Protein AF-A0A933LX10-F1 (afdb_monomer_lite)

Sequence (838 aa):
MVTLFALVAGFALVEWAGWDRATGPEPGEGEGREVSGTPAIDAEAIDREMRLARLDLDGHRPELAAARLRELLERLGAGDRSPEVRMLLDRAETFALPFVRFREIVTERASAGTPLTVTWEGSASELSGWTESGLVFHSPGGASPADDRAVRWGEVSGRAMLGLLLAAQVERTCPLETAAFALASGEVDPGKEILALYLRENPGRGAEVNELYERFASRAPPPGGWVLVGDRLGSGEELAAREAERARESAEALEKERRDLEALRAALAAKDVMAAAREAARQELDARLAGVGAYLLTQDYNRAILALERHMALLEVLRLDDLAARVRDALFEARGEAALFDRLLSAVNDGRLVRRPVWRTASGSFEVELSGATREGVLAAFPEGEVRIEWKRIDPSGYHEFCSALALTVGERYFLGGYCLDRGLEGLARREWVQVLRSGPTELRERVNRRLARHLGIDLPLGGFVVHESRIVTFEEKAHLDKGLVFFKGEWVTPAERDRTRAGLVQYRGRWMGKRERDALAALEAQESYRAREEGFAKERGRWVYRFQKEIGGELYLSVHGRFHEAREARELRSQWENAWKLRTEHYDLVTNCSEKFATEWADFMEEAWKAYASYFDVEAKRRFELYAFRTFEDYRKYCMETGNEAQLQAAGFADSAQRRGVGWSASAQDKILLETMIHEAAHLYHFDVLGSLDLPSWYYEGTAELFQGFRWDRAKGVLELDYLPASNLAHLKSRIFAGSPVQIEDLIRGDAHQAIAQGPSTAMDFYAGSWGLMYFLEHVEEPRIRPLAAELLRKLQSGGFPGARGGTAGRDPITKTFGPDLKGFQEMWEAFLKGLG

pLDDT: mean 84.85, std 15.52, range [22.52, 98.56]

Secondary structure (DSSP, 8-state):
-------------------------PPPP--------PPPPPHHHHHHHHHHHHHHHHTT-HHHHHHHHHHHHHHH-TT---HHHHHHHHHHHHHHHHHHHHHHHHHHHHHTT--EEEEETTEEEEEEEEETTEEEEE-TT-SSGGG-EEEEGGG--HHHHHHHHHHTTHHHHSHHHHHHHHHHTT-HHHHHHHHHHHHHHSTT-HHHHHHHHHHHHSSPPPTT-EEEETTEEEEHHHHHHHHHHHHHHHHHHHHHHHHHHHHHHHHHHHHHHHHHHHHHHHHHHHHHHHHHHHHHHTT-HHHHHHHHHHHHHHHHHHT-HHHHHHHHHHHHHHHHHHHHHHHHHHHHHTT--SS--EEEETTEEEE-EEEEE-SSEEEEEETTEEEEEEGGGS-HHHHHHHHHTS---HHHHHHHHHHHHHTT-HHHHHHHHHHHHHHS-HHHHHHHHHHHHHHHTS---TT-EEEETTEEEEHHHHHHHHTT-EEETTEEE-HHHHHHHHTTEEEETTEEEEHHHHHHHHHHHHHHHHHHHHTTEEEETTEEEE--EEEETTEEEEEETTEEEEHHHHHHHHHSGGG-EEEE-SSEEEEESS-HHHHHHHHHHHHHHHHHHHHHHTS--SSPEEEEEESSHHHHHHHHHHHT-GGGGGSSEEEETTTTEEEEE-SSS-HHHHHHHHHHHHHHHHHHHHH-S----HHHHHHHHHHHHS-EEETTTTEEE-----HHHHHHHHHHHHTT-PPPHHHHHH--HHHHHHH-HHHHHHHHHHHHHHHHHHHH---TTTHHHHHHHHHHHHTT-STT-TT--TT--HHHHHH-S-HHHHHHHHHHHHHH--

Foldseek 3Di:
DPPDDDDDDDDDDDDDDYDDDDDDDDDDDDDDDDDDDDDDDDPVVVVVLLVVLVVCVLQLNLVVSLVSLVVSDVSNDPPDCPVSSVLSNVVSVLSVPLVVVLQVLQVVCLVVVHFQFFQDPNDTWTFNHADPFATWTDDDPDPDSVRIDGDGSSNQQLVRVLRSSVSSVSLVVCLLSSLLSCLQSVNNQVSFLSLLVVCVVPPPCQVSSQVSCCSRNVDHAPVVGWDHQPSTTDDPVSNVVVVVVVVVVVVVVVVVVVVVVVVVVVVVVVVVVLVVVVVVLVVVVVVLLVVLLVCVLLLVLVVSLVSLVVVLVVCVVSVVVVVNVVSVLSNVLSVLLNVLVVVLQVCLCVVNQQDQQWADDPVGIDRWRFNHDDSQFTWTQDPVGIDTDGPSRGDLVSVLRSSVSDPDDLSSLLSNLVSCVSNVNNVSSLQSVLSCQPDNDPVSVVSVQVVVCVSVVHDRADVGWHDDPSGTDGPVVVVLVVVCWDQDPNDTHHPVVNVLVVVQWDDDPNDTDHPVVNVVVVVVVVVVQVVVVVVQWHQDPNDTDGDQWDQDPNFIWGDFPNDTDGPVVLLVQLLDQVRWDWDDDPAETETESDDPVLRVLLRLLVVQLQVVLCVVLVHHQPHHAYEYEYADLVNLCVVCVVVVNNLCSLDQWAADLVRSYTYGYDPDNDSLVSSLSRSLNNSLSRLCRQQNPFQFFQLQSLLSSVLSSQWDAPSVVSHIDSPHDPCLLLVLQVVCVVVVRHLQVLCQLQDHLSVQSVVHDNSNSNNNSVSNLVLVCLCPPPPPVRPVLSVVLVVCSSNSVQGPSHDRPPPRRSCCVRVNPPSVVVVVSSSVVSVPDD

Radius of gyration: 46.44 Å; chains: 1; bounding box: 100×70×150 Å

Structure (mmCIF, N/CA/C/O backbone):
data_AF-A0A933LX10-F1
#
_entry.id   AF-A0A933LX10-F1
#
loop_
_atom_site.group_PDB
_atom_site.id
_atom_site.type_symbol
_atom_site.label_atom_id
_atom_site.label_alt_id
_atom_site.label_comp_id
_atom_site.label_asym_id
_atom_site.label_entity_id
_atom_site.label_seq_id
_atom_site.pdbx_PDB_ins_code
_atom_site.Cartn_x
_atom_site.Cartn_y
_atom_site.Cartn_z
_atom_site.occupancy
_atom_site.B_iso_or_equiv
_atom_site.auth_seq_id
_atom_site.auth_comp_id
_atom_site.auth_asym_id
_atom_site.auth_atom_id
_atom_site.pdbx_PDB_model_num
ATOM 1 N N . MET A 1 1 ? 27.694 18.656 23.758 1.00 35.75 1 MET A N 1
ATOM 2 C CA . MET A 1 1 ? 28.314 17.540 23.010 1.00 35.75 1 MET A CA 1
ATOM 3 C C . MET A 1 1 ? 28.630 17.999 21.587 1.00 35.75 1 MET A C 1
ATOM 5 O O . MET A 1 1 ? 27.965 17.593 20.650 1.00 35.75 1 MET A O 1
ATOM 9 N N . VAL A 1 2 ? 29.597 18.914 21.445 1.00 30.41 2 VAL A N 1
ATOM 10 C CA . VAL A 1 2 ? 30.013 19.538 20.166 1.00 30.41 2 VAL A CA 1
ATOM 11 C C . VAL A 1 2 ? 31.552 19.631 20.135 1.00 30.41 2 VAL A C 1
ATOM 13 O O . VAL A 1 2 ? 32.148 20.624 19.747 1.00 30.41 2 VAL A O 1
ATOM 16 N N . THR A 1 3 ? 32.251 18.605 20.629 1.00 31.98 3 THR A N 1
ATOM 17 C CA . THR A 1 3 ? 33.728 18.611 20.656 1.00 31.98 3 THR A CA 1
ATOM 18 C C . THR A 1 3 ? 34.281 17.188 20.641 1.00 31.98 3 THR A C 1
ATOM 20 O O . THR A 1 3 ? 34.909 16.763 21.602 1.00 31.98 3 THR A O 1
ATOM 23 N N . LEU A 1 4 ? 33.986 16.407 19.591 1.00 30.44 4 LEU A N 1
ATOM 24 C CA . LEU A 1 4 ? 34.610 15.085 19.423 1.00 30.44 4 LEU A CA 1
ATOM 25 C C . LEU A 1 4 ? 34.588 14.524 17.985 1.00 30.44 4 LEU A C 1
ATOM 27 O O . LEU A 1 4 ? 34.394 13.329 17.818 1.00 30.44 4 LEU A O 1
ATOM 31 N N . PHE A 1 5 ? 34.762 15.340 16.940 1.00 29.92 5 PHE A N 1
ATOM 32 C CA . PHE A 1 5 ? 34.831 14.815 15.562 1.00 29.92 5 PHE A CA 1
ATOM 33 C C . PHE A 1 5 ? 35.763 15.637 14.660 1.00 29.92 5 PHE A C 1
ATOM 35 O O . PHE A 1 5 ? 35.365 16.201 13.649 1.00 29.92 5 PHE A O 1
ATOM 42 N N . ALA A 1 6 ? 37.034 15.720 15.053 1.00 29.20 6 ALA A N 1
ATOM 43 C CA . ALA A 1 6 ? 38.097 16.248 14.205 1.00 29.20 6 ALA A CA 1
ATOM 44 C C . ALA A 1 6 ? 39.379 15.447 14.444 1.00 29.20 6 ALA A C 1
ATOM 46 O O . ALA A 1 6 ? 40.209 15.859 15.245 1.00 29.20 6 ALA A O 1
ATOM 47 N N . LEU A 1 7 ? 39.487 14.274 13.811 1.00 27.22 7 LEU A N 1
ATOM 48 C CA . LEU A 1 7 ? 40.732 13.548 13.521 1.00 27.22 7 LEU A CA 1
ATOM 49 C C . LEU A 1 7 ? 40.371 12.204 12.876 1.00 27.22 7 LEU A C 1
ATOM 51 O O . LEU A 1 7 ? 39.704 11.402 13.518 1.00 27.22 7 LEU A O 1
ATOM 55 N N . VAL A 1 8 ? 40.810 12.000 11.629 1.00 25.83 8 VAL A N 1
ATOM 56 C CA . VAL A 1 8 ? 41.222 10.737 10.969 1.00 25.83 8 VAL A CA 1
ATOM 57 C C . VAL A 1 8 ? 40.931 10.842 9.466 1.00 25.83 8 VAL A C 1
ATOM 59 O O . VAL A 1 8 ? 39.784 10.749 9.046 1.00 25.83 8 VAL A O 1
ATOM 62 N N . ALA A 1 9 ? 41.991 11.056 8.678 1.00 25.73 9 ALA A N 1
ATOM 63 C CA . ALA A 1 9 ? 42.394 10.219 7.535 1.00 25.73 9 ALA A CA 1
ATOM 64 C C . ALA A 1 9 ? 43.166 11.043 6.489 1.00 25.73 9 ALA A C 1
ATOM 66 O O . ALA A 1 9 ? 42.599 11.855 5.762 1.00 25.73 9 ALA A O 1
ATOM 67 N N . GLY A 1 10 ? 44.473 10.791 6.406 1.00 22.52 10 GLY A N 1
ATOM 68 C CA . GLY A 1 10 ? 45.328 11.178 5.292 1.00 22.52 10 GLY A CA 1
ATOM 69 C C . GLY A 1 10 ? 46.052 9.953 4.724 1.00 22.52 10 GLY A C 1
ATOM 70 O O . GLY A 1 10 ? 46.423 9.066 5.485 1.00 22.52 10 GLY A O 1
ATOM 71 N N . PHE A 1 11 ? 46.261 10.001 3.403 1.00 25.50 11 PHE A N 1
ATOM 72 C CA . PHE A 1 11 ? 47.288 9.351 2.567 1.00 25.50 11 PHE A CA 1
ATOM 73 C C . PHE A 1 11 ? 47.396 7.816 2.458 1.00 25.50 11 PHE A C 1
ATOM 75 O O . PHE A 1 11 ? 47.730 7.137 3.420 1.00 25.50 11 PHE A O 1
ATOM 82 N N . ALA A 1 12 ? 47.342 7.322 1.208 1.00 24.66 12 ALA A N 1
ATOM 83 C CA . ALA A 1 12 ? 48.440 6.573 0.571 1.00 24.66 12 ALA A CA 1
ATOM 84 C C . ALA A 1 12 ? 48.235 6.456 -0.958 1.00 24.66 12 ALA A C 1
ATOM 86 O O . ALA A 1 12 ? 47.137 6.174 -1.429 1.00 24.66 12 ALA A O 1
ATOM 87 N N . LEU A 1 13 ? 49.320 6.668 -1.706 1.00 25.03 13 LEU A N 1
ATOM 88 C CA . LEU A 1 13 ? 49.484 6.574 -3.161 1.00 25.03 13 LEU A CA 1
ATOM 89 C C . LEU A 1 13 ? 50.769 5.750 -3.361 1.00 25.03 13 LEU A C 1
ATOM 91 O O . LEU A 1 13 ? 51.763 6.066 -2.705 1.00 25.03 13 LEU A O 1
ATOM 95 N N . VAL A 1 14 ? 50.763 4.705 -4.197 1.00 24.56 14 VAL A N 1
ATOM 96 C CA . VAL A 1 14 ? 51.971 3.951 -4.594 1.00 24.56 14 VAL A CA 1
ATOM 97 C C . VAL A 1 14 ? 51.886 3.557 -6.074 1.00 24.56 14 VAL A C 1
ATOM 99 O O . VAL A 1 14 ? 50.869 3.039 -6.530 1.00 24.56 14 VAL A O 1
ATOM 102 N N . GLU A 1 15 ? 52.984 3.841 -6.778 1.00 25.14 15 GLU A N 1
ATOM 103 C CA . GLU A 1 15 ? 53.338 3.535 -8.171 1.00 25.14 15 GLU A CA 1
ATOM 104 C C . GLU A 1 15 ? 53.761 2.072 -8.398 1.00 25.14 15 GLU A C 1
ATOM 106 O O . GLU A 1 15 ? 54.337 1.473 -7.493 1.00 25.14 15 GLU A O 1
ATOM 111 N N . TRP A 1 16 ? 53.616 1.573 -9.640 1.00 24.34 16 TRP A N 1
ATOM 112 C CA . TRP A 1 16 ? 54.585 0.735 -10.398 1.00 24.34 16 TRP A CA 1
ATOM 113 C C . TRP A 1 16 ? 53.960 0.279 -11.741 1.00 24.34 16 TRP A C 1
ATOM 115 O O . TRP A 1 16 ? 52.746 0.131 -11.793 1.00 24.34 16 TRP A O 1
ATOM 125 N N . ALA A 1 17 ? 54.638 -0.140 -12.819 1.00 25.27 17 ALA A N 1
ATOM 126 C CA . ALA A 1 17 ? 55.843 0.240 -13.570 1.00 25.27 17 ALA A CA 1
ATOM 127 C C . ALA A 1 17 ? 55.889 -0.650 -14.850 1.00 25.27 17 ALA A C 1
ATOM 129 O O . ALA A 1 17 ? 55.494 -1.808 -14.781 1.00 25.27 17 ALA A O 1
ATOM 130 N N . GLY A 1 18 ? 56.445 -0.142 -15.965 1.00 24.86 18 GLY A N 1
ATOM 131 C CA . GLY A 1 18 ? 57.375 -0.897 -16.840 1.00 24.86 18 GLY A CA 1
ATOM 132 C C . GLY A 1 18 ? 56.911 -1.650 -18.114 1.00 24.86 18 GLY A C 1
ATOM 133 O O . GLY A 1 18 ? 56.285 -2.692 -18.003 1.00 24.86 18 GLY A O 1
ATOM 134 N N . TRP A 1 19 ? 57.445 -1.185 -19.270 1.00 25.62 19 TRP A N 1
ATOM 135 C CA . TRP A 1 19 ? 58.066 -1.930 -20.416 1.00 25.62 19 TRP A CA 1
ATOM 136 C C . TRP A 1 19 ? 57.184 -2.837 -21.329 1.00 25.62 19 TRP A C 1
ATOM 138 O O . TRP A 1 19 ? 56.200 -3.388 -20.871 1.00 25.62 19 TRP A O 1
ATOM 148 N N . ASP A 1 20 ? 57.419 -3.073 -22.637 1.00 28.33 20 ASP A N 1
ATOM 149 C CA . ASP A 1 20 ? 58.556 -2.856 -23.559 1.00 28.33 20 ASP A CA 1
ATOM 150 C C . ASP A 1 20 ? 58.113 -2.887 -25.057 1.00 28.33 20 ASP A C 1
ATOM 152 O O . ASP A 1 20 ? 57.030 -3.381 -25.379 1.00 28.33 20 ASP A O 1
ATOM 156 N N . ARG A 1 21 ? 58.968 -2.408 -25.981 1.00 32.25 21 ARG A N 1
ATOM 157 C CA . ARG A 1 21 ? 58.816 -2.463 -27.462 1.00 32.25 21 ARG A CA 1
ATOM 158 C C . ARG A 1 21 ? 59.744 -3.525 -28.084 1.00 32.25 21 ARG A C 1
ATOM 160 O O . ARG A 1 21 ? 60.908 -3.590 -27.714 1.00 32.25 21 ARG A O 1
ATOM 167 N N . ALA A 1 22 ? 59.296 -4.220 -29.138 1.00 30.05 22 ALA A N 1
ATOM 168 C CA . ALA A 1 22 ? 60.150 -4.979 -30.075 1.00 30.05 22 ALA A CA 1
ATOM 169 C C . ALA A 1 22 ? 59.504 -5.005 -31.485 1.00 30.05 22 ALA A C 1
ATOM 171 O O . ALA A 1 22 ? 58.351 -5.401 -31.619 1.00 30.05 22 ALA A O 1
ATOM 172 N N . THR A 1 23 ? 60.061 -4.282 -32.469 1.00 32.12 23 THR A N 1
ATOM 173 C CA . THR A 1 23 ? 60.855 -4.750 -33.640 1.00 32.12 23 THR A CA 1
ATOM 174 C C . THR A 1 23 ? 60.138 -5.705 -34.607 1.00 32.12 23 THR A C 1
ATOM 176 O O . THR A 1 23 ? 59.898 -6.862 -34.278 1.00 32.12 23 THR A O 1
ATOM 179 N N . GLY A 1 24 ? 59.865 -5.221 -35.825 1.00 33.91 24 GLY A N 1
ATOM 180 C CA . GLY A 1 24 ? 59.394 -6.019 -36.966 1.00 33.91 24 GLY A CA 1
ATOM 181 C C . GLY A 1 24 ? 60.536 -6.527 -37.866 1.00 33.91 24 GLY A C 1
ATOM 182 O O . GLY A 1 24 ? 61.680 -6.110 -37.670 1.00 33.91 24 GLY A O 1
ATOM 183 N N . PRO A 1 25 ? 60.246 -7.401 -38.851 1.00 34.09 25 PRO A N 1
ATOM 184 C CA . PRO A 1 25 ? 61.226 -7.859 -39.834 1.00 34.09 25 PRO A CA 1
ATOM 185 C C . PRO A 1 25 ? 61.012 -7.271 -41.246 1.00 34.09 25 PRO A C 1
ATOM 187 O O . PRO A 1 25 ? 59.889 -6.976 -41.656 1.00 34.09 25 PRO A O 1
ATOM 190 N N . GLU A 1 26 ? 62.120 -7.134 -41.979 1.00 35.41 26 GLU A N 1
ATOM 191 C CA . GLU A 1 26 ? 62.220 -6.737 -43.394 1.00 35.41 26 GLU A CA 1
ATOM 192 C C . GLU A 1 26 ? 61.768 -7.849 -44.369 1.00 35.41 26 GLU A C 1
ATOM 194 O O . GLU A 1 26 ? 61.855 -9.032 -44.025 1.00 35.41 26 GLU A O 1
ATOM 199 N N . PRO A 1 27 ? 61.337 -7.514 -45.605 1.00 37.59 27 PRO A N 1
ATOM 200 C CA . PRO A 1 27 ? 61.006 -8.498 -46.629 1.00 37.59 27 PRO A CA 1
ATOM 201 C C . PRO A 1 27 ? 62.191 -8.813 -47.560 1.00 37.59 27 PRO A C 1
ATOM 203 O O . PRO A 1 27 ? 62.927 -7.926 -47.986 1.00 37.59 27 PRO A O 1
ATOM 206 N N . GLY A 1 28 ? 62.331 -10.098 -47.898 1.00 33.34 28 GLY A N 1
ATOM 207 C CA . GLY A 1 28 ? 63.341 -10.631 -48.811 1.00 33.34 28 GLY A CA 1
ATOM 208 C C . GLY A 1 28 ? 62.977 -10.508 -50.295 1.00 33.34 28 GLY A C 1
ATOM 209 O O . GLY A 1 28 ? 61.812 -10.596 -50.686 1.00 33.34 28 GLY A O 1
ATOM 210 N N . GLU A 1 29 ? 64.015 -10.330 -51.107 1.00 36.06 29 GLU A N 1
ATOM 211 C CA . GLU A 1 29 ? 63.997 -10.247 -52.568 1.00 36.06 29 GLU A CA 1
ATOM 212 C C . GLU A 1 29 ? 63.806 -11.632 -53.214 1.00 36.06 29 GLU A C 1
ATOM 214 O O . GLU A 1 29 ? 64.399 -12.622 -52.784 1.00 36.06 29 GLU A O 1
ATOM 219 N N . GLY A 1 30 ? 62.982 -11.703 -54.266 1.00 36.19 30 GLY A N 1
ATOM 220 C CA . GLY A 1 30 ? 62.741 -12.910 -55.059 1.00 36.19 30 GLY A CA 1
ATOM 221 C C . GLY A 1 30 ? 62.935 -12.649 -56.553 1.00 36.19 30 GLY A C 1
ATOM 222 O O . GLY A 1 30 ? 62.331 -11.736 -57.113 1.00 36.19 30 GLY A O 1
ATOM 223 N N . GLU A 1 31 ? 63.789 -13.465 -57.172 1.00 34.38 31 GLU A N 1
ATOM 224 C CA . GLU A 1 31 ? 64.247 -13.406 -58.564 1.00 34.38 31 GLU A CA 1
ATOM 225 C C . GLU A 1 31 ? 63.132 -13.663 -59.599 1.00 34.38 31 GLU A C 1
ATOM 227 O O . GLU A 1 31 ? 62.328 -14.591 -59.476 1.00 34.38 31 GLU A O 1
ATOM 232 N N . GLY A 1 32 ? 63.117 -12.850 -60.661 1.00 34.59 32 GLY A N 1
ATOM 233 C CA . GLY A 1 32 ? 62.213 -12.959 -61.806 1.00 34.59 32 GLY A CA 1
ATOM 234 C C . GLY A 1 32 ? 62.767 -13.833 -62.937 1.00 34.59 32 GLY A C 1
ATOM 235 O O . GLY A 1 32 ? 63.960 -13.824 -63.233 1.00 34.59 32 GLY A O 1
ATOM 236 N N . ARG A 1 33 ? 61.868 -14.571 -63.597 1.00 37.78 33 ARG A N 1
ATOM 237 C CA . ARG A 1 33 ? 62.122 -15.423 -64.769 1.00 37.78 33 ARG A CA 1
ATOM 238 C C . ARG A 1 33 ? 61.447 -14.779 -65.987 1.00 37.78 33 ARG A C 1
ATOM 240 O O . ARG A 1 33 ? 60.232 -14.599 -65.974 1.00 37.78 33 ARG A O 1
ATOM 247 N N . GLU A 1 34 ? 62.220 -14.422 -67.012 1.00 35.56 34 GLU A N 1
ATOM 248 C CA . GLU A 1 34 ? 61.715 -13.830 -68.261 1.00 35.56 34 GLU A CA 1
ATOM 249 C C . GLU A 1 34 ? 60.940 -14.854 -69.108 1.00 35.56 34 GLU A C 1
ATOM 251 O O . GLU A 1 34 ? 61.408 -15.969 -69.350 1.00 35.56 34 GLU A O 1
ATOM 256 N N . VAL A 1 35 ? 59.760 -14.449 -69.589 1.00 38.12 35 VAL A N 1
ATOM 257 C CA . VAL A 1 35 ? 58.953 -15.166 -70.586 1.00 38.12 35 VAL A CA 1
ATOM 258 C C . VAL A 1 35 ? 58.808 -14.274 -71.819 1.00 38.12 35 VAL A C 1
ATOM 260 O O . VAL A 1 35 ? 58.573 -13.073 -71.725 1.00 38.12 35 VAL A O 1
ATOM 263 N N . SER A 1 36 ? 58.989 -14.891 -72.980 1.00 38.94 36 SER A N 1
ATOM 264 C CA . SER A 1 36 ? 59.105 -14.297 -74.306 1.00 38.94 36 SER A CA 1
ATOM 265 C C . SER A 1 36 ? 57.818 -13.659 -74.854 1.00 38.94 36 SER A C 1
ATOM 267 O O . SER A 1 36 ? 56.813 -14.346 -75.011 1.00 38.94 36 SER A O 1
ATOM 269 N N . GLY A 1 37 ? 57.933 -12.407 -75.309 1.00 43.59 37 GLY A N 1
ATOM 270 C CA . GLY A 1 37 ? 57.578 -12.002 -76.678 1.00 43.59 37 GLY A CA 1
ATOM 271 C C . GLY A 1 37 ? 56.102 -11.891 -77.076 1.00 43.59 37 GLY A C 1
ATOM 272 O O . GLY A 1 37 ? 55.725 -12.445 -78.107 1.00 43.59 37 GLY A O 1
ATOM 273 N N . THR A 1 38 ? 55.294 -11.124 -76.343 1.00 48.12 38 THR A N 1
ATOM 274 C CA . THR A 1 38 ? 54.025 -10.564 -76.852 1.00 48.12 38 THR A CA 1
ATOM 275 C C . THR A 1 38 ? 54.320 -9.263 -77.623 1.00 48.12 38 THR A C 1
ATOM 277 O O . THR A 1 38 ? 55.158 -8.483 -77.167 1.00 48.12 38 THR A O 1
ATOM 280 N N . PRO A 1 39 ? 53.699 -8.994 -78.788 1.00 52.25 39 PRO A N 1
ATOM 281 C CA . PRO A 1 39 ? 53.928 -7.749 -79.521 1.00 52.25 39 PRO A CA 1
ATOM 282 C C . PRO A 1 39 ? 53.509 -6.538 -78.679 1.00 52.25 39 PRO A C 1
ATOM 284 O O . PRO A 1 39 ? 52.375 -6.474 -78.208 1.00 52.25 39 PRO A O 1
ATOM 287 N N . ALA A 1 40 ? 54.432 -5.592 -78.492 1.00 58.06 40 ALA A N 1
ATOM 288 C CA . ALA A 1 40 ? 54.205 -4.373 -77.725 1.00 58.06 40 ALA A CA 1
ATOM 289 C C . ALA A 1 40 ? 53.035 -3.571 -78.318 1.00 58.06 40 ALA A C 1
ATOM 291 O O . ALA A 1 40 ? 53.038 -3.243 -79.506 1.00 58.06 40 ALA A O 1
ATOM 292 N N . ILE A 1 41 ? 52.036 -3.259 -77.489 1.00 72.50 41 ILE A N 1
ATOM 293 C CA . ILE A 1 41 ? 51.027 -2.247 -77.813 1.00 72.50 41 ILE A CA 1
ATOM 294 C C . ILE A 1 41 ? 51.756 -0.905 -77.927 1.00 72.50 41 ILE A C 1
ATOM 296 O O . ILE A 1 41 ? 52.560 -0.574 -77.056 1.00 72.50 41 ILE A O 1
ATOM 300 N N . ASP A 1 42 ? 51.488 -0.123 -78.973 1.00 78.88 42 ASP A N 1
ATOM 301 C CA . ASP A 1 42 ? 52.043 1.227 -79.052 1.00 78.88 42 ASP A CA 1
ATOM 302 C C . ASP A 1 42 ? 51.416 2.166 -77.995 1.00 78.88 42 ASP A C 1
ATOM 304 O O . ASP A 1 42 ? 50.297 1.969 -77.515 1.00 78.88 42 ASP A O 1
ATOM 308 N N . ALA A 1 43 ? 52.152 3.211 -77.615 1.00 79.81 43 ALA A N 1
ATOM 309 C CA . ALA A 1 43 ? 51.723 4.167 -76.595 1.00 79.81 43 ALA A CA 1
ATOM 310 C C . ALA A 1 43 ? 50.439 4.940 -76.966 1.00 79.81 43 ALA A C 1
ATOM 312 O O . ALA A 1 43 ? 49.720 5.398 -76.078 1.00 79.81 43 ALA A O 1
ATOM 313 N N . GLU A 1 44 ? 50.124 5.073 -78.257 1.00 81.00 44 GLU A N 1
ATOM 314 C CA . GLU A 1 44 ? 48.947 5.800 -78.741 1.00 81.00 44 GLU A CA 1
ATOM 315 C C . GLU A 1 44 ? 47.663 4.991 -78.514 1.00 81.00 44 GLU A C 1
ATOM 317 O O . GLU A 1 44 ? 46.633 5.542 -78.113 1.00 81.00 44 GLU A O 1
ATOM 322 N N . ALA A 1 45 ? 47.730 3.669 -78.682 1.00 82.38 45 ALA A N 1
ATOM 323 C CA . ALA A 1 45 ? 46.649 2.760 -78.335 1.00 82.38 45 ALA A CA 1
ATOM 324 C C . ALA A 1 45 ? 46.390 2.737 -76.819 1.00 82.38 45 ALA A C 1
ATOM 326 O O . ALA A 1 45 ? 45.227 2.749 -76.420 1.00 82.38 45 ALA A O 1
ATOM 327 N N . ILE A 1 46 ? 47.435 2.777 -75.981 1.00 85.00 46 ILE A N 1
ATOM 328 C CA . ILE A 1 46 ? 47.284 2.873 -74.516 1.00 85.00 46 ILE A CA 1
ATOM 329 C C . ILE A 1 46 ? 46.587 4.185 -74.136 1.00 85.00 46 ILE A C 1
ATOM 331 O O . ILE A 1 46 ? 45.585 4.162 -73.423 1.00 85.00 46 ILE A O 1
ATOM 335 N N . ASP A 1 47 ? 47.061 5.323 -74.650 1.00 84.00 47 ASP A N 1
ATOM 336 C CA . ASP A 1 47 ? 46.475 6.641 -74.368 1.00 84.00 47 ASP A CA 1
ATOM 337 C C . ASP A 1 47 ? 45.029 6.758 -74.885 1.00 84.00 47 ASP A C 1
ATOM 339 O O . ASP A 1 47 ? 44.158 7.357 -74.249 1.00 84.00 47 ASP A O 1
ATOM 343 N N . ARG A 1 48 ? 44.721 6.141 -76.032 1.00 87.88 48 ARG A N 1
ATOM 344 C CA . ARG A 1 48 ? 43.348 6.063 -76.544 1.00 87.88 48 ARG A CA 1
ATOM 345 C C . ARG A 1 48 ? 42.436 5.273 -75.607 1.00 87.88 48 ARG A C 1
ATOM 347 O O . ARG A 1 48 ? 41.380 5.790 -75.252 1.00 87.88 48 ARG A O 1
ATOM 354 N N . GLU A 1 49 ? 42.820 4.064 -75.200 1.00 88.81 49 GLU A N 1
ATOM 355 C CA . GLU A 1 49 ? 41.989 3.255 -74.295 1.00 88.81 49 GLU A CA 1
ATOM 356 C C . GLU A 1 49 ? 41.856 3.910 -72.910 1.00 88.81 49 GLU A C 1
ATOM 358 O O . GLU A 1 49 ? 40.767 3.914 -72.341 1.00 88.81 49 GLU A O 1
ATOM 363 N N . MET A 1 50 ? 42.907 4.566 -72.405 1.00 87.81 50 MET A N 1
ATOM 364 C CA . MET A 1 50 ? 42.859 5.349 -71.162 1.00 87.81 50 MET A CA 1
ATOM 365 C C . MET A 1 50 ? 41.898 6.540 -71.255 1.00 87.81 50 MET A C 1
ATOM 367 O O . MET A 1 50 ? 41.130 6.787 -70.323 1.00 87.81 50 MET A O 1
ATOM 371 N N . ARG A 1 51 ? 41.884 7.265 -72.382 1.00 85.00 51 ARG A N 1
ATOM 372 C CA . ARG A 1 51 ? 40.906 8.340 -72.627 1.00 85.00 51 ARG A CA 1
ATOM 373 C C . ARG A 1 51 ? 39.481 7.808 -72.720 1.00 85.00 51 ARG A C 1
ATOM 375 O O . ARG A 1 51 ? 38.585 8.419 -72.149 1.00 85.00 51 ARG A O 1
ATOM 382 N N . LEU A 1 52 ? 39.270 6.676 -73.393 1.00 82.25 52 LEU A N 1
ATOM 383 C CA . LEU A 1 52 ? 37.952 6.043 -73.481 1.00 82.25 52 LEU A CA 1
ATOM 384 C C . LEU A 1 52 ? 37.466 5.553 -72.113 1.00 82.25 52 LEU A C 1
ATOM 386 O O . LEU A 1 52 ? 36.324 5.816 -71.759 1.00 82.25 52 LEU A O 1
ATOM 390 N N . ALA A 1 53 ? 38.330 4.934 -71.308 1.00 83.25 53 ALA A N 1
ATOM 391 C CA . ALA A 1 53 ? 37.984 4.506 -69.955 1.00 83.25 53 ALA A CA 1
ATOM 392 C C . ALA A 1 53 ? 37.660 5.689 -69.027 1.00 83.25 53 ALA A C 1
ATOM 394 O O . ALA A 1 53 ? 36.729 5.607 -68.229 1.00 83.25 53 ALA A O 1
ATOM 395 N N . ARG A 1 54 ? 38.380 6.814 -69.153 1.00 82.50 54 ARG A N 1
ATOM 396 C CA . ARG A 1 54 ? 38.055 8.065 -68.444 1.00 82.50 54 ARG A CA 1
ATOM 397 C C . ARG A 1 54 ? 36.703 8.628 -68.885 1.00 82.50 54 ARG A C 1
ATOM 399 O O . ARG A 1 54 ? 35.901 8.969 -68.029 1.00 82.50 54 ARG A O 1
ATOM 406 N N . LEU A 1 55 ? 36.417 8.644 -70.189 1.00 77.38 55 LEU A N 1
ATOM 407 C CA . LEU A 1 55 ? 35.108 9.053 -70.714 1.00 77.38 55 LEU A CA 1
ATOM 408 C C . LEU A 1 55 ? 33.973 8.130 -70.248 1.00 77.38 55 LEU A C 1
ATOM 410 O O . LEU A 1 55 ? 32.876 8.611 -69.974 1.00 77.38 55 LEU A O 1
ATOM 414 N N . ASP A 1 56 ? 34.221 6.824 -70.146 1.00 79.94 56 ASP A N 1
ATOM 415 C CA . ASP A 1 56 ? 33.250 5.862 -69.621 1.00 79.94 56 ASP A CA 1
ATOM 416 C C . ASP A 1 56 ? 33.017 6.074 -68.114 1.00 79.94 56 ASP A C 1
ATOM 418 O O . ASP A 1 56 ? 31.870 6.043 -67.675 1.00 79.94 56 ASP A O 1
ATOM 422 N N . LEU A 1 57 ? 34.061 6.375 -67.330 1.00 75.12 57 LEU A N 1
ATOM 423 C CA . LEU A 1 57 ? 33.937 6.759 -65.916 1.00 75.12 57 LEU A CA 1
ATOM 424 C C . LEU A 1 57 ? 33.176 8.075 -65.729 1.00 75.12 57 LEU A C 1
ATOM 426 O O . LEU A 1 57 ? 32.245 8.128 -64.927 1.00 75.12 57 LEU A O 1
ATOM 430 N N . ASP A 1 58 ? 33.534 9.112 -66.487 1.00 73.12 58 ASP A N 1
ATOM 431 C CA . ASP A 1 58 ? 32.872 10.422 -66.454 1.00 73.12 58 ASP A CA 1
ATOM 432 C C . ASP A 1 58 ? 31.415 10.322 -66.945 1.00 73.12 58 ASP A C 1
ATOM 434 O O . ASP A 1 58 ? 30.534 11.057 -66.504 1.00 73.12 58 ASP A O 1
ATOM 438 N N . GLY A 1 59 ? 31.143 9.366 -67.836 1.00 71.12 59 GLY A N 1
ATOM 439 C CA . GLY A 1 59 ? 29.813 8.992 -68.300 1.00 71.12 59 GLY A CA 1
ATOM 440 C C . GLY A 1 59 ? 29.097 7.966 -67.420 1.00 71.12 59 GLY A C 1
ATOM 441 O O . GLY A 1 59 ? 28.122 7.387 -67.898 1.00 71.12 59 GLY A O 1
ATOM 442 N N . HIS A 1 60 ? 29.580 7.709 -66.198 1.00 71.88 60 HIS A N 1
ATOM 443 C CA . HIS A 1 60 ? 29.037 6.762 -65.212 1.00 71.88 60 HIS A CA 1
ATOM 444 C C . HIS A 1 60 ? 28.718 5.362 -65.756 1.00 71.88 60 HIS A C 1
ATOM 446 O O . HIS A 1 60 ? 27.691 4.756 -65.440 1.00 71.88 60 HIS A O 1
ATOM 452 N N . ARG A 1 61 ? 29.633 4.829 -66.568 1.00 75.56 61 ARG A N 1
ATOM 453 C CA . ARG A 1 61 ? 29.675 3.432 -67.027 1.00 75.56 61 ARG A CA 1
ATOM 454 C C . ARG A 1 61 ? 30.917 2.728 -66.464 1.00 75.56 61 ARG A C 1
ATOM 456 O O . ARG A 1 61 ? 31.783 2.292 -67.232 1.00 75.56 61 ARG A O 1
ATOM 463 N N . PRO A 1 62 ? 31.041 2.637 -65.126 1.00 78.44 62 PRO A N 1
ATOM 464 C CA . PRO A 1 62 ? 32.213 2.069 -64.465 1.00 78.44 62 PRO A CA 1
ATOM 465 C C . PRO A 1 62 ? 32.482 0.609 -64.852 1.00 78.44 62 PRO A C 1
ATOM 467 O O . PRO A 1 62 ? 33.636 0.208 -64.950 1.00 78.44 62 PRO A O 1
ATOM 470 N N . GLU A 1 63 ? 31.451 -0.175 -65.164 1.00 81.56 63 GLU A N 1
ATOM 471 C CA . GLU A 1 63 ? 31.579 -1.550 -65.653 1.00 81.56 63 GLU A CA 1
ATOM 472 C C . GLU A 1 63 ? 32.276 -1.634 -67.019 1.00 81.56 63 GLU A C 1
ATOM 474 O O . GLU A 1 63 ? 33.113 -2.513 -67.239 1.00 81.56 63 GLU A O 1
ATOM 479 N N . LEU A 1 64 ? 31.976 -0.693 -67.921 1.00 83.12 64 LEU A N 1
ATOM 480 C CA . LEU A 1 64 ? 32.572 -0.634 -69.253 1.00 83.12 64 LEU A CA 1
ATOM 481 C C . LEU A 1 64 ? 34.012 -0.126 -69.166 1.00 83.12 64 LEU A C 1
ATOM 483 O O . LEU A 1 64 ? 34.903 -0.699 -69.791 1.00 83.12 64 LEU A O 1
ATOM 487 N N . ALA A 1 65 ? 34.247 0.885 -68.324 1.00 83.81 65 ALA A N 1
ATOM 488 C CA . ALA A 1 65 ? 35.589 1.358 -68.014 1.00 83.81 65 ALA A CA 1
ATOM 489 C C . ALA A 1 65 ? 36.454 0.240 -67.410 1.00 83.81 65 ALA A C 1
ATOM 491 O O . ALA A 1 65 ? 37.572 0.021 -67.872 1.00 83.81 65 ALA A O 1
ATOM 492 N N . ALA A 1 66 ? 35.932 -0.518 -66.438 1.00 84.94 66 ALA A N 1
ATOM 493 C CA . ALA A 1 66 ? 36.642 -1.636 -65.823 1.00 84.94 66 ALA A CA 1
ATOM 494 C C . ALA A 1 66 ? 36.950 -2.740 -66.844 1.00 84.94 66 ALA A C 1
ATOM 496 O O . ALA A 1 66 ? 38.080 -3.217 -66.907 1.00 84.94 66 ALA A O 1
ATOM 497 N N . ALA A 1 67 ? 35.981 -3.112 -67.689 1.00 85.88 67 ALA A N 1
ATOM 498 C CA . ALA A 1 67 ? 36.193 -4.099 -68.747 1.00 85.88 67 ALA A CA 1
ATOM 499 C C . ALA A 1 67 ? 37.306 -3.670 -69.719 1.00 85.88 67 ALA A C 1
ATOM 501 O O . ALA A 1 67 ? 38.223 -4.451 -69.978 1.00 85.88 67 ALA A O 1
ATOM 502 N N . ARG A 1 68 ? 37.283 -2.411 -70.181 1.00 88.62 68 ARG A N 1
ATOM 503 C CA . ARG A 1 68 ? 38.328 -1.847 -71.053 1.00 88.62 68 ARG A CA 1
ATOM 504 C C . ARG A 1 68 ? 39.699 -1.829 -70.387 1.00 88.62 68 ARG A C 1
ATOM 506 O O . ARG A 1 68 ? 40.692 -2.174 -71.016 1.00 88.62 68 ARG A O 1
ATOM 513 N N . LEU A 1 69 ? 39.766 -1.427 -69.119 1.00 88.56 69 LEU A N 1
ATOM 514 C CA . LEU A 1 69 ? 41.027 -1.326 -68.382 1.00 88.56 69 LEU A CA 1
ATOM 515 C C . LEU A 1 69 ? 41.616 -2.705 -68.051 1.00 88.56 69 LEU A C 1
ATOM 517 O O . LEU A 1 69 ? 42.837 -2.854 -68.082 1.00 88.56 69 LEU A O 1
ATOM 521 N N . ARG A 1 70 ? 40.780 -3.726 -67.806 1.00 88.06 70 ARG A N 1
ATOM 522 C CA . ARG A 1 70 ? 41.228 -5.127 -67.692 1.00 88.06 70 ARG A CA 1
ATOM 523 C C . ARG A 1 70 ? 41.793 -5.642 -69.007 1.00 88.06 70 ARG A C 1
ATOM 525 O O . ARG A 1 70 ? 42.885 -6.197 -68.999 1.00 88.06 70 ARG A O 1
ATOM 532 N N . GLU A 1 71 ? 41.092 -5.415 -70.118 1.00 88.44 71 GLU A N 1
ATOM 533 C CA . GLU A 1 71 ? 41.573 -5.797 -71.452 1.00 88.44 71 GLU A CA 1
ATOM 534 C C . GLU A 1 71 ? 42.898 -5.091 -71.777 1.00 88.44 71 GLU A C 1
ATOM 536 O O . GLU A 1 71 ? 43.837 -5.709 -72.280 1.00 88.44 71 GLU A O 1
ATOM 541 N N . LEU A 1 72 ? 43.015 -3.805 -71.429 1.00 87.81 72 LEU A N 1
ATOM 542 C CA . LEU A 1 72 ? 44.252 -3.047 -71.584 1.00 87.81 72 LEU A CA 1
ATOM 543 C C . LEU A 1 72 ? 45.387 -3.641 -70.735 1.00 87.81 72 LEU A C 1
ATOM 545 O O . LEU A 1 72 ? 46.473 -3.862 -71.264 1.00 87.81 72 LEU A O 1
ATOM 549 N N . LEU A 1 73 ? 45.144 -3.948 -69.456 1.00 86.00 73 LEU A N 1
ATOM 550 C CA . LEU A 1 73 ? 46.133 -4.585 -68.573 1.00 86.00 73 LEU A CA 1
ATOM 551 C C . LEU A 1 73 ? 46.555 -5.973 -69.057 1.00 86.00 73 LEU A C 1
ATOM 553 O O . LEU A 1 73 ? 47.736 -6.308 -68.995 1.00 86.00 73 LEU A O 1
ATOM 557 N N . GLU A 1 74 ? 45.613 -6.775 -69.547 1.00 86.94 74 GLU A N 1
ATOM 558 C CA . GLU A 1 74 ? 45.897 -8.103 -70.090 1.00 86.94 74 GLU A CA 1
ATOM 559 C C . GLU A 1 74 ? 46.802 -8.006 -71.322 1.00 86.94 74 GLU A C 1
ATOM 561 O O . GLU A 1 74 ? 47.798 -8.726 -71.424 1.00 86.94 74 GLU A O 1
ATOM 566 N N . ARG A 1 75 ? 46.519 -7.051 -72.216 1.00 86.00 75 ARG A N 1
ATOM 567 C CA . ARG A 1 75 ? 47.337 -6.814 -73.410 1.00 86.00 75 ARG A CA 1
ATOM 568 C C . ARG A 1 75 ? 48.722 -6.238 -73.076 1.00 86.00 75 ARG A C 1
ATOM 570 O O . ARG A 1 75 ? 49.664 -6.504 -73.820 1.00 86.00 75 ARG A O 1
ATOM 577 N N . LEU A 1 76 ? 48.856 -5.459 -71.997 1.00 83.94 76 LEU A N 1
ATOM 578 C CA . LEU A 1 76 ? 50.142 -4.925 -71.514 1.00 83.94 76 LEU A CA 1
ATOM 579 C C . LEU A 1 76 ? 51.044 -6.014 -70.902 1.00 83.94 76 LEU A C 1
ATOM 581 O O . LEU A 1 76 ? 52.265 -5.863 -70.861 1.00 83.94 76 LEU A O 1
ATOM 585 N N . GLY A 1 77 ? 50.461 -7.140 -70.482 1.00 81.19 77 GLY A N 1
ATOM 586 C CA . GLY A 1 77 ? 51.176 -8.265 -69.886 1.00 81.19 77 GLY A CA 1
ATOM 587 C C . GLY A 1 77 ? 51.569 -8.035 -68.421 1.00 81.19 77 GLY A C 1
ATOM 588 O O . GLY A 1 77 ? 51.600 -6.921 -67.907 1.00 81.19 77 GLY A O 1
ATOM 589 N N . ALA A 1 78 ? 51.899 -9.120 -67.712 1.00 64.75 78 ALA A N 1
ATOM 590 C CA . ALA A 1 78 ? 52.130 -9.106 -66.259 1.00 64.75 78 ALA A CA 1
ATOM 591 C C . ALA A 1 78 ? 53.317 -8.230 -65.792 1.00 64.75 78 ALA A C 1
ATOM 593 O O . ALA A 1 78 ? 53.416 -7.921 -64.598 1.00 64.75 78 ALA A O 1
ATOM 594 N N . GLY A 1 79 ? 54.211 -7.863 -66.717 1.00 60.44 79 GLY A N 1
ATOM 595 C CA . GLY A 1 79 ? 55.421 -7.084 -66.456 1.00 60.44 79 GLY A CA 1
ATOM 596 C C . GLY A 1 79 ? 55.225 -5.569 -66.499 1.00 60.44 79 GLY A C 1
ATOM 597 O O . GLY A 1 79 ? 55.924 -4.871 -65.769 1.00 60.44 79 GLY A O 1
ATOM 598 N N . ASP A 1 80 ? 54.264 -5.058 -67.278 1.00 60.53 80 ASP A N 1
ATOM 599 C CA . ASP A 1 80 ? 54.083 -3.614 -67.453 1.00 60.53 80 ASP A CA 1
ATOM 600 C C . ASP A 1 80 ? 52.906 -3.106 -66.609 1.00 60.53 80 ASP A C 1
ATOM 602 O O . ASP A 1 80 ? 51.743 -3.032 -67.015 1.00 60.53 80 ASP A O 1
ATOM 606 N N . ARG A 1 81 ? 53.213 -2.831 -65.340 1.00 57.44 81 ARG A N 1
ATOM 607 C CA . ARG A 1 81 ? 52.260 -2.315 -64.355 1.00 57.44 81 ARG A CA 1
ATOM 608 C C . ARG A 1 81 ? 52.228 -0.796 -64.429 1.00 57.44 81 ARG A C 1
ATOM 610 O O . ARG A 1 81 ? 52.725 -0.155 -63.509 1.00 57.44 81 ARG A O 1
ATOM 617 N N . SER A 1 82 ? 51.633 -0.217 -65.473 1.00 75.44 82 SER A N 1
ATOM 618 C CA . SER A 1 82 ? 51.343 1.223 -65.453 1.00 75.44 82 SER A CA 1
ATOM 619 C C . SER A 1 82 ? 50.490 1.532 -64.209 1.00 75.44 82 SER A C 1
ATOM 621 O O . SER A 1 82 ? 49.339 1.077 -64.138 1.00 75.44 82 SER A O 1
ATOM 623 N N . PRO A 1 83 ? 51.028 2.250 -63.197 1.00 79.31 83 PRO A N 1
ATOM 624 C CA . PRO A 1 83 ? 50.310 2.504 -61.946 1.00 79.31 83 PRO A CA 1
ATOM 625 C C . PRO A 1 83 ? 49.008 3.267 -62.192 1.00 79.31 83 PRO A C 1
ATOM 627 O O . PRO A 1 83 ? 48.029 3.092 -61.474 1.00 79.31 83 PRO A O 1
ATOM 630 N N . GLU A 1 84 ? 48.981 4.061 -63.262 1.00 81.00 84 GLU A N 1
ATOM 631 C CA . GLU A 1 84 ? 47.829 4.844 -63.680 1.00 81.00 84 GLU A CA 1
ATOM 632 C C . GLU A 1 84 ? 46.672 3.971 -64.193 1.00 81.00 84 GLU A C 1
ATOM 634 O O . GLU A 1 84 ? 45.522 4.215 -63.833 1.00 81.00 84 GLU A O 1
ATOM 639 N N . VAL A 1 85 ? 46.959 2.923 -64.979 1.00 83.56 85 VAL A N 1
ATOM 640 C CA . VAL A 1 85 ? 45.929 1.996 -65.489 1.00 83.56 85 VAL A CA 1
ATOM 641 C C . VAL A 1 85 ? 45.305 1.213 -64.333 1.00 83.56 85 VAL A C 1
ATOM 643 O O . VAL A 1 85 ? 44.086 1.075 -64.273 1.00 83.56 85 VAL A O 1
ATOM 646 N N . ARG A 1 86 ? 46.126 0.744 -63.380 1.00 81.44 86 ARG A N 1
ATOM 647 C CA . ARG A 1 86 ? 45.637 0.055 -62.172 1.00 81.44 86 ARG A CA 1
ATOM 648 C C . ARG A 1 86 ? 44.802 0.971 -61.287 1.00 81.44 86 ARG A C 1
ATOM 650 O O . ARG A 1 86 ? 43.723 0.577 -60.877 1.00 81.44 86 ARG A O 1
ATOM 657 N N . MET A 1 87 ? 45.252 2.205 -61.063 1.00 82.00 87 MET A N 1
ATOM 658 C CA . MET A 1 87 ? 44.492 3.194 -60.299 1.00 82.00 87 MET A CA 1
ATOM 659 C C . MET A 1 87 ? 43.120 3.474 -60.934 1.00 82.00 87 MET A C 1
ATOM 661 O O . MET A 1 87 ? 42.117 3.551 -60.225 1.00 82.00 87 MET A O 1
ATOM 665 N N . LEU A 1 88 ? 43.055 3.615 -62.264 1.00 79.75 88 LEU A N 1
ATOM 666 C CA . LEU A 1 88 ? 41.778 3.786 -62.961 1.00 79.75 88 LEU A CA 1
ATOM 667 C C . LEU A 1 88 ? 40.920 2.519 -62.918 1.00 79.75 88 LEU A C 1
ATOM 669 O O . LEU A 1 88 ? 39.701 2.644 -62.810 1.00 79.75 88 LEU A O 1
ATOM 673 N N . LEU A 1 89 ? 41.524 1.327 -62.987 1.00 83.69 89 LEU A N 1
ATOM 674 C CA . LEU A 1 89 ? 40.785 0.069 -62.898 1.00 83.69 89 LEU A CA 1
ATOM 675 C C . LEU A 1 89 ? 40.175 -0.092 -61.508 1.00 83.69 89 LEU A C 1
ATOM 677 O O . LEU A 1 89 ? 38.975 -0.313 -61.411 1.00 83.69 89 LEU A O 1
ATOM 681 N N . ASP A 1 90 ? 40.960 0.104 -60.450 1.00 76.19 90 ASP A N 1
ATOM 682 C CA . ASP A 1 90 ? 40.484 0.029 -59.067 1.00 76.19 90 ASP A CA 1
ATOM 683 C C . ASP A 1 90 ? 39.338 1.022 -58.835 1.00 76.19 90 ASP A C 1
ATOM 685 O O . ASP A 1 90 ? 38.326 0.689 -58.214 1.00 76.19 90 ASP A O 1
ATOM 689 N N . ARG A 1 91 ? 39.451 2.238 -59.390 1.00 77.38 91 ARG A N 1
ATOM 690 C CA . ARG A 1 91 ? 38.377 3.240 -59.352 1.00 77.38 91 ARG A CA 1
ATOM 691 C C . ARG A 1 91 ? 37.127 2.765 -60.096 1.00 77.38 91 ARG A C 1
ATOM 693 O O . ARG A 1 91 ? 36.025 2.913 -59.575 1.00 77.38 91 ARG A O 1
ATOM 700 N N . ALA A 1 92 ? 37.286 2.185 -61.283 1.00 79.12 92 ALA A N 1
ATOM 701 C CA . ALA A 1 92 ? 36.181 1.666 -62.081 1.00 79.12 92 ALA A CA 1
ATOM 702 C C . ALA A 1 92 ? 35.490 0.467 -61.420 1.00 79.12 92 ALA A C 1
ATOM 704 O O . ALA A 1 92 ? 34.267 0.427 -61.353 1.00 79.12 92 ALA A O 1
ATOM 705 N N . GLU A 1 93 ? 36.242 -0.475 -60.860 1.00 79.19 93 GLU A N 1
ATOM 706 C CA . GLU A 1 93 ? 35.691 -1.637 -60.160 1.00 79.19 93 GLU A CA 1
ATOM 707 C C . GLU A 1 93 ? 34.977 -1.239 -58.868 1.00 79.19 93 GLU A C 1
ATOM 709 O O . GLU A 1 93 ? 33.870 -1.715 -58.609 1.00 79.19 93 GLU A O 1
ATOM 714 N N . THR A 1 94 ? 35.556 -0.304 -58.109 1.00 74.00 94 THR A N 1
ATOM 715 C CA . THR A 1 94 ? 34.926 0.230 -56.891 1.00 74.00 94 THR A CA 1
ATOM 716 C C . THR A 1 94 ? 33.614 0.944 -57.211 1.00 74.00 94 THR A C 1
ATOM 718 O O . THR A 1 94 ? 32.644 0.827 -56.467 1.00 74.00 94 THR A O 1
ATOM 721 N N . PHE A 1 95 ? 33.550 1.665 -58.333 1.00 76.88 95 PHE A N 1
ATOM 722 C CA . PHE A 1 95 ? 32.333 2.362 -58.751 1.00 76.88 95 PHE A CA 1
ATOM 723 C C . PHE A 1 95 ? 31.313 1.435 -59.418 1.00 76.88 95 PHE A C 1
ATOM 725 O O . PHE A 1 95 ? 30.130 1.752 -59.422 1.00 76.88 95 PHE A O 1
ATOM 732 N N . ALA A 1 96 ? 31.717 0.286 -59.959 1.00 77.00 96 ALA A N 1
ATOM 733 C CA . ALA A 1 96 ? 30.796 -0.613 -60.649 1.00 77.00 96 ALA A CA 1
ATOM 734 C C . ALA A 1 96 ? 29.761 -1.235 -59.704 1.00 77.00 96 ALA A C 1
ATOM 736 O O . ALA A 1 96 ? 28.586 -1.335 -60.059 1.00 77.00 96 ALA A O 1
ATOM 737 N N . LEU A 1 97 ? 30.161 -1.619 -58.489 1.00 73.88 97 LEU A N 1
ATOM 738 C CA . LEU A 1 97 ? 29.280 -2.360 -57.584 1.00 73.88 97 LEU A CA 1
ATOM 739 C C . LEU A 1 97 ? 28.091 -1.529 -57.044 1.00 73.88 97 LEU A C 1
ATOM 741 O O . LEU A 1 97 ? 26.960 -2.015 -57.152 1.00 73.88 97 LEU A O 1
ATOM 745 N N . PRO A 1 98 ? 28.268 -0.277 -56.560 1.00 72.62 98 PRO A N 1
ATOM 746 C CA . PRO A 1 98 ? 27.147 0.590 -56.180 1.00 72.62 98 PRO A CA 1
ATOM 747 C C . PRO A 1 98 ? 26.178 0.840 -57.331 1.00 72.62 98 PRO A C 1
ATOM 749 O O . PRO A 1 98 ? 24.969 0.881 -57.127 1.00 72.62 98 PRO A O 1
ATOM 752 N N . PHE A 1 99 ? 26.700 0.974 -58.551 1.00 75.12 99 PHE A N 1
ATOM 753 C CA . PHE A 1 99 ? 25.903 1.239 -59.745 1.00 75.12 99 PHE A CA 1
ATOM 754 C C . PHE A 1 99 ? 25.064 0.044 -60.178 1.00 75.12 99 PHE A C 1
ATOM 756 O O . PHE A 1 99 ? 23.898 0.211 -60.540 1.00 75.12 99 PHE A O 1
ATOM 763 N N . VAL A 1 100 ? 25.629 -1.162 -60.116 1.00 78.38 100 VAL A N 1
ATOM 764 C CA . VAL A 1 100 ? 24.881 -2.397 -60.375 1.00 78.38 100 VAL A CA 1
ATOM 765 C C . VAL A 1 100 ? 23.751 -2.540 -59.356 1.00 78.38 100 VAL A C 1
ATOM 767 O O . VAL A 1 100 ? 22.601 -2.716 -59.758 1.00 78.38 100 VAL A O 1
ATOM 770 N N . ARG A 1 101 ? 24.036 -2.358 -58.059 1.00 75.31 101 ARG A N 1
ATOM 771 C CA . ARG A 1 101 ? 23.004 -2.424 -57.008 1.00 75.31 101 ARG A CA 1
ATOM 772 C C . ARG A 1 101 ? 21.944 -1.341 -57.138 1.00 75.31 101 ARG A C 1
ATOM 774 O O . ARG A 1 101 ? 20.760 -1.628 -56.994 1.00 75.31 101 ARG A O 1
ATOM 781 N N . PHE A 1 102 ? 22.342 -0.120 -57.470 1.00 80.88 102 PHE A N 1
ATOM 782 C CA . PHE A 1 102 ? 21.408 0.962 -57.753 1.00 80.88 102 PHE A CA 1
ATOM 783 C C . PHE A 1 102 ? 20.456 0.605 -58.900 1.00 80.88 102 PHE A C 1
ATOM 785 O O . PHE A 1 102 ? 19.243 0.748 -58.754 1.00 80.88 102 PHE A O 1
ATOM 792 N N . ARG A 1 103 ? 20.980 0.081 -60.018 1.00 79.50 103 ARG A N 1
ATOM 793 C CA . ARG A 1 103 ? 20.151 -0.358 -61.153 1.00 79.50 103 ARG A CA 1
ATOM 794 C C . ARG A 1 103 ? 19.191 -1.478 -60.754 1.00 79.50 103 ARG A C 1
ATOM 796 O O . ARG A 1 103 ? 18.031 -1.428 -61.159 1.00 79.50 103 ARG A O 1
ATOM 803 N N . GLU A 1 104 ? 19.633 -2.449 -59.956 1.00 79.44 104 GLU A N 1
ATOM 804 C CA . GLU A 1 104 ? 18.771 -3.522 -59.440 1.00 79.44 104 GLU A CA 1
ATOM 805 C C . GLU A 1 104 ? 17.618 -2.964 -58.592 1.00 79.44 104 GLU A C 1
ATOM 807 O O . GLU A 1 104 ? 16.458 -3.245 -58.892 1.00 79.44 104 GLU A O 1
ATOM 812 N N . ILE A 1 105 ? 17.915 -2.098 -57.615 1.00 74.00 105 ILE A N 1
ATOM 813 C CA . ILE A 1 105 ? 16.913 -1.507 -56.710 1.00 74.00 105 ILE A CA 1
ATOM 814 C C . ILE A 1 105 ? 15.918 -0.623 -57.469 1.00 74.00 105 ILE A C 1
ATOM 816 O O . ILE A 1 105 ? 14.711 -0.698 -57.232 1.00 74.00 105 ILE A O 1
ATOM 820 N N . VAL A 1 106 ? 16.394 0.207 -58.403 1.00 75.25 106 VAL A N 1
ATOM 821 C CA . VAL A 1 106 ? 15.513 1.050 -59.229 1.00 75.25 106 VAL A CA 1
ATOM 822 C C . VAL A 1 106 ? 14.622 0.188 -60.122 1.00 75.25 106 VAL A C 1
ATOM 824 O O . VAL A 1 106 ? 13.435 0.479 -60.250 1.00 75.25 106 VAL A O 1
ATOM 827 N N . THR A 1 107 ? 15.155 -0.892 -60.702 1.00 78.12 107 THR A N 1
ATOM 828 C CA . THR A 1 107 ? 14.371 -1.821 -61.536 1.00 78.12 107 THR A CA 1
ATOM 829 C C . THR A 1 107 ? 13.302 -2.547 -60.717 1.00 78.12 107 THR A C 1
ATOM 831 O O . THR A 1 107 ? 12.159 -2.661 -61.166 1.00 78.12 107 THR A O 1
ATOM 834 N N . GLU A 1 108 ? 13.643 -3.000 -59.508 1.00 75.44 108 GLU A N 1
ATOM 835 C CA . GLU A 1 108 ? 12.709 -3.646 -58.579 1.00 75.44 108 GLU A CA 1
ATOM 836 C C . GLU A 1 108 ? 11.574 -2.694 -58.175 1.00 75.44 108 GLU A C 1
ATOM 838 O O . GLU A 1 108 ? 10.396 -3.031 -58.314 1.00 75.44 108 GLU A O 1
ATOM 843 N N . ARG A 1 109 ? 11.911 -1.467 -57.757 1.00 73.81 109 ARG A N 1
ATOM 844 C CA . ARG A 1 109 ? 10.928 -0.457 -57.333 1.00 73.81 109 ARG A CA 1
ATOM 845 C C . ARG A 1 109 ? 10.033 0.036 -58.469 1.00 73.81 109 ARG A C 1
ATOM 847 O O . ARG A 1 109 ? 8.820 0.153 -58.276 1.00 73.81 109 ARG A O 1
ATOM 854 N N . ALA A 1 110 ? 10.597 0.255 -59.659 1.00 71.94 110 ALA A N 1
ATOM 855 C CA . ALA A 1 110 ? 9.827 0.598 -60.854 1.00 71.94 110 ALA A CA 1
ATOM 856 C C . ALA A 1 110 ? 8.838 -0.523 -61.219 1.00 71.94 110 ALA A C 1
ATOM 858 O O . ALA A 1 110 ? 7.668 -0.253 -61.489 1.00 71.94 110 ALA A O 1
ATOM 859 N N . SER A 1 111 ? 9.268 -1.787 -61.131 1.00 72.06 111 SER A N 1
ATOM 860 C CA . SER A 1 111 ? 8.394 -2.951 -61.356 1.00 72.06 111 SER A CA 1
ATOM 861 C C . SER A 1 111 ? 7.288 -3.074 -60.299 1.00 72.06 111 SER A C 1
ATOM 863 O O . SER A 1 111 ? 6.201 -3.565 -60.600 1.00 72.06 111 SER A O 1
ATOM 865 N N . ALA A 1 112 ? 7.539 -2.601 -59.074 1.00 72.25 112 ALA A N 1
ATOM 866 C CA . ALA A 1 112 ? 6.573 -2.557 -57.977 1.00 72.25 112 ALA A CA 1
ATOM 867 C C . ALA A 1 112 ? 5.655 -1.314 -57.990 1.00 72.25 112 ALA A C 1
ATOM 869 O O . ALA A 1 112 ? 4.814 -1.173 -57.103 1.00 72.25 112 ALA A O 1
ATOM 870 N N . GLY A 1 113 ? 5.806 -0.399 -58.959 1.00 75.50 113 GLY A N 1
ATOM 871 C CA . GLY A 1 113 ? 4.995 0.821 -59.062 1.00 75.50 113 GLY A CA 1
ATOM 872 C C . GLY A 1 113 ? 5.252 1.851 -57.955 1.00 75.50 113 GLY A C 1
ATOM 873 O O . GLY A 1 113 ? 4.374 2.654 -57.649 1.00 75.50 113 GLY A O 1
ATOM 874 N N . THR A 1 114 ? 6.433 1.821 -57.332 1.00 71.56 114 THR A N 1
ATOM 875 C CA . THR A 1 114 ? 6.831 2.756 -56.266 1.00 71.56 114 THR A CA 1
ATOM 876 C C . THR A 1 114 ? 8.015 3.604 -56.745 1.00 71.56 114 THR A C 1
ATOM 878 O O . THR A 1 114 ? 9.162 3.183 -56.594 1.00 71.56 114 THR A O 1
ATOM 881 N N . PRO A 1 115 ? 7.780 4.774 -57.373 1.00 74.75 115 PRO A N 1
ATOM 882 C CA . PRO A 1 115 ? 8.862 5.583 -57.927 1.00 74.75 115 PRO A CA 1
ATOM 883 C C . PRO A 1 115 ? 9.810 6.086 -56.831 1.00 74.75 115 PRO A C 1
ATOM 885 O O . PRO A 1 115 ? 9.419 6.296 -55.680 1.00 74.75 115 PRO A O 1
ATOM 888 N N . LEU A 1 116 ? 11.081 6.283 -57.188 1.00 77.81 116 LEU A N 1
ATOM 889 C CA . LEU A 1 116 ? 12.088 6.805 -56.267 1.00 77.81 116 LEU A CA 1
ATOM 890 C C . LEU A 1 116 ? 12.058 8.336 -56.309 1.00 77.81 116 LEU A C 1
ATOM 892 O O . LEU A 1 116 ? 12.478 8.940 -57.295 1.00 77.81 116 LEU A O 1
ATOM 896 N N . THR A 1 117 ? 11.578 8.981 -55.249 1.00 76.00 117 THR A N 1
ATOM 897 C CA . THR A 1 117 ? 11.644 10.444 -55.148 1.00 76.00 117 THR A CA 1
ATOM 898 C C . THR A 1 117 ? 13.069 10.880 -54.835 1.00 76.00 117 THR A C 1
ATOM 900 O O . THR A 1 117 ? 13.658 10.445 -53.845 1.00 76.00 117 THR A O 1
ATOM 903 N N . VAL A 1 118 ? 13.614 11.769 -55.659 1.00 76.19 118 VAL A N 1
ATOM 904 C CA . VAL A 1 118 ? 14.973 12.291 -55.505 1.00 76.19 118 VAL A CA 1
ATOM 905 C C . VAL A 1 118 ? 15.019 13.786 -55.746 1.00 76.19 118 VAL A C 1
ATOM 907 O O . VAL A 1 118 ? 14.290 14.331 -56.571 1.00 76.19 118 VAL A O 1
ATOM 910 N N . THR A 1 119 ? 15.894 14.468 -55.019 1.00 71.19 119 THR A N 1
ATOM 911 C CA . THR A 1 119 ? 16.090 15.906 -55.193 1.00 71.19 119 THR A CA 1
ATOM 912 C C . THR A 1 119 ? 17.135 16.140 -56.278 1.00 71.19 119 THR A C 1
ATOM 914 O O . THR A 1 119 ? 18.322 15.897 -56.063 1.00 71.19 119 THR A O 1
ATOM 917 N N . TRP A 1 120 ? 16.702 16.635 -57.436 1.00 73.88 120 TRP A N 1
ATOM 918 C CA . TRP A 1 120 ? 17.554 16.984 -58.571 1.00 73.88 120 TRP A CA 1
ATOM 919 C C . TRP A 1 120 ? 17.506 18.495 -58.822 1.00 73.88 120 TRP A C 1
ATOM 921 O O . TRP A 1 120 ? 16.423 19.075 -58.904 1.00 73.88 120 TRP A O 1
ATOM 931 N N . GLU A 1 121 ? 18.669 19.154 -58.903 1.00 70.19 121 GLU A N 1
ATOM 932 C CA . GLU A 1 121 ? 18.780 20.616 -59.116 1.00 70.19 121 GLU A CA 1
ATOM 933 C C . GLU A 1 121 ? 17.938 21.463 -58.129 1.00 70.19 121 GLU A C 1
ATOM 935 O O . GLU A 1 121 ? 17.489 22.560 -58.447 1.00 70.19 121 GLU A O 1
ATOM 940 N N . GLY A 1 122 ? 17.719 20.965 -56.905 1.00 70.19 122 GLY A N 1
ATOM 941 C CA . GLY A 1 122 ? 16.927 21.654 -55.876 1.00 70.19 122 GLY A CA 1
ATOM 942 C C . GLY A 1 122 ? 15.410 21.443 -55.968 1.00 70.19 122 GLY A C 1
ATOM 943 O O . GLY A 1 122 ? 14.671 22.070 -55.213 1.00 70.19 122 GLY A O 1
ATOM 944 N N . SER A 1 123 ? 14.941 20.546 -56.840 1.00 73.06 123 SER A N 1
ATOM 945 C CA . SER A 1 123 ? 13.529 20.167 -56.972 1.00 73.06 123 SER A CA 1
ATOM 946 C C . SER A 1 123 ? 13.329 18.665 -56.756 1.00 73.06 123 SER A C 1
ATOM 948 O O . SER A 1 123 ? 14.153 17.858 -57.184 1.00 73.06 123 SER A O 1
ATOM 950 N N . ALA A 1 124 ? 12.249 18.273 -56.077 1.00 75.62 124 ALA A N 1
ATOM 951 C CA . ALA A 1 124 ? 11.880 16.865 -55.953 1.00 75.62 124 ALA A CA 1
ATOM 952 C C . ALA A 1 124 ? 11.349 16.365 -57.304 1.00 75.62 124 ALA A C 1
ATOM 954 O O . ALA A 1 124 ? 10.381 16.910 -57.831 1.00 75.62 124 ALA A O 1
ATOM 955 N N . SER A 1 125 ? 12.003 15.353 -57.862 1.00 80.12 125 SER A N 1
ATOM 956 C CA . SER A 1 125 ? 11.619 14.675 -59.099 1.00 80.12 125 SER A CA 1
ATOM 957 C C . SER A 1 125 ? 11.426 13.187 -58.815 1.00 80.12 125 SER A C 1
ATOM 959 O O . SER A 1 125 ? 12.130 12.610 -57.985 1.00 80.12 125 SER A O 1
ATOM 961 N N . GLU A 1 126 ? 10.474 12.553 -59.492 1.00 82.19 126 GLU A N 1
ATOM 962 C CA . GLU A 1 126 ? 10.252 11.111 -59.379 1.00 82.19 126 GLU A CA 1
ATOM 963 C C . GLU A 1 126 ? 11.049 10.385 -60.461 1.00 82.19 126 GLU A C 1
ATOM 965 O O . GLU A 1 126 ? 10.834 10.589 -61.657 1.00 82.19 126 GLU A O 1
ATOM 970 N N . LEU A 1 127 ? 11.998 9.548 -60.045 1.00 82.56 127 LEU A N 1
ATOM 971 C CA . LEU A 1 127 ? 12.726 8.674 -60.951 1.00 82.56 127 LEU A CA 1
ATOM 972 C C . LEU A 1 127 ? 11.819 7.496 -61.328 1.00 82.56 127 LEU A C 1
ATOM 974 O O . LEU A 1 127 ? 11.478 6.661 -60.488 1.00 82.56 127 LEU A O 1
ATOM 978 N N . SER A 1 128 ? 11.448 7.456 -62.603 1.00 76.44 128 SER A N 1
ATOM 979 C CA . SER A 1 128 ? 10.514 6.485 -63.186 1.00 76.44 128 SER A CA 1
ATOM 980 C C . SER A 1 128 ? 11.207 5.234 -63.729 1.00 76.44 128 SER A C 1
ATOM 982 O O . SER A 1 128 ? 10.608 4.163 -63.812 1.00 76.44 128 SER A O 1
ATOM 984 N N . GLY A 1 129 ? 12.488 5.355 -64.084 1.00 79.44 129 GLY A N 1
ATOM 985 C CA . GLY A 1 129 ? 13.278 4.270 -64.648 1.00 79.44 129 GLY A CA 1
ATOM 986 C C . GLY A 1 129 ? 14.661 4.724 -65.104 1.00 79.44 129 GLY A C 1
ATOM 987 O O . GLY A 1 129 ? 15.099 5.849 -64.850 1.00 79.44 129 GLY A O 1
ATOM 988 N N . TRP A 1 130 ? 15.366 3.833 -65.795 1.00 82.75 130 TRP A N 1
ATOM 989 C CA . TRP A 1 130 ? 16.694 4.088 -66.346 1.00 82.75 130 TRP A CA 1
ATOM 990 C C . TRP A 1 130 ? 16.849 3.427 -67.722 1.00 82.75 130 TRP A C 1
ATOM 992 O O . TRP A 1 130 ? 16.101 2.525 -68.092 1.00 82.75 130 TRP A O 1
ATOM 1002 N N . THR A 1 131 ? 17.825 3.900 -68.490 1.00 81.19 131 THR A N 1
ATOM 1003 C CA . THR A 1 131 ? 18.204 3.394 -69.816 1.00 81.19 131 THR A CA 1
ATOM 1004 C C . THR A 1 131 ? 19.722 3.250 -69.899 1.00 81.19 131 THR A C 1
ATOM 1006 O O . THR A 1 131 ? 20.459 3.833 -69.098 1.00 81.19 131 THR A O 1
ATOM 1009 N N . GLU A 1 132 ? 20.222 2.553 -70.922 1.00 72.44 132 GLU A N 1
ATOM 1010 C CA . GLU A 1 132 ? 21.667 2.507 -71.208 1.00 72.44 132 GLU A CA 1
ATOM 1011 C C . GLU A 1 132 ? 22.283 3.908 -71.382 1.00 72.44 132 GLU A C 1
ATOM 1013 O O . GLU A 1 132 ? 23.462 4.116 -71.101 1.00 72.44 132 GLU A O 1
ATOM 1018 N N . SER A 1 133 ? 21.482 4.887 -71.811 1.00 73.50 133 SER A N 1
ATOM 1019 C CA . SER A 1 133 ? 21.917 6.263 -72.057 1.00 73.50 133 SER A CA 1
ATOM 1020 C C . SER A 1 133 ? 21.753 7.227 -70.876 1.00 73.50 133 SER A C 1
ATOM 1022 O O . SER A 1 133 ? 22.355 8.303 -70.911 1.00 73.50 133 SER A O 1
ATOM 1024 N N . GLY A 1 134 ? 20.967 6.892 -69.847 1.00 82.19 134 GLY A N 1
ATOM 1025 C CA . GLY A 1 134 ? 20.673 7.827 -68.757 1.00 82.19 134 GLY A CA 1
ATOM 1026 C C . GLY A 1 134 ? 19.485 7.464 -67.865 1.00 82.19 134 GLY A C 1
ATOM 1027 O O . GLY A 1 134 ? 18.916 6.379 -67.973 1.00 82.19 134 GLY A O 1
ATOM 1028 N N . LEU A 1 135 ? 19.095 8.398 -67.002 1.00 84.44 135 LEU A N 1
ATOM 1029 C CA . LEU A 1 135 ? 17.968 8.311 -66.067 1.00 84.44 135 LEU A CA 1
ATOM 1030 C C . LEU A 1 135 ? 16.703 8.932 -66.672 1.00 84.44 135 LEU A C 1
ATOM 1032 O O . LEU A 1 135 ? 16.803 9.890 -67.437 1.00 84.44 135 LEU A O 1
ATOM 1036 N N . VAL A 1 136 ? 15.523 8.419 -66.316 1.00 83.12 136 VAL A N 1
ATOM 1037 C CA . VAL A 1 136 ? 14.232 8.945 -66.794 1.00 83.12 136 VAL A CA 1
ATOM 1038 C C . VAL A 1 136 ? 13.415 9.454 -65.610 1.00 83.12 136 VAL A C 1
ATOM 1040 O O . VAL A 1 136 ? 13.033 8.684 -64.725 1.00 83.12 136 VAL A O 1
ATOM 1043 N N . PHE A 1 137 ? 13.136 10.755 -65.591 1.00 83.69 137 PHE A N 1
ATOM 1044 C CA . PHE A 1 137 ? 12.360 11.410 -64.537 1.00 83.69 137 PHE A CA 1
ATOM 1045 C C . PHE A 1 137 ? 10.969 11.794 -65.035 1.00 83.69 137 PHE A C 1
ATOM 1047 O O . PHE A 1 137 ? 10.843 12.339 -66.133 1.00 83.69 137 PHE A O 1
ATOM 1054 N N . HIS A 1 138 ? 9.949 11.582 -64.203 1.00 82.06 138 HIS A N 1
ATOM 1055 C CA . HIS A 1 138 ? 8.607 12.088 -64.475 1.00 82.06 138 HIS A CA 1
ATOM 1056 C C . HIS A 1 138 ? 8.563 13.611 -64.350 1.00 82.06 138 HIS A C 1
ATOM 1058 O O . HIS A 1 138 ? 9.043 14.181 -63.364 1.00 82.06 138 HIS A O 1
ATOM 1064 N N . SER A 1 139 ? 7.956 14.280 -65.336 1.00 74.00 139 SER A N 1
ATOM 1065 C CA . SER A 1 139 ? 7.665 15.713 -65.230 1.00 74.00 139 SER A CA 1
ATOM 1066 C C . SER A 1 139 ? 6.613 15.956 -64.144 1.00 74.00 139 SER A C 1
ATOM 1068 O O . SER A 1 139 ? 5.529 15.370 -64.215 1.00 74.00 139 SER A O 1
ATOM 1070 N N . PRO A 1 140 ? 6.857 16.863 -63.180 1.00 65.19 140 PRO A N 1
ATOM 1071 C CA . PRO A 1 140 ? 5.847 17.249 -62.201 1.00 65.19 140 PRO A CA 1
ATOM 1072 C C . PRO A 1 140 ? 4.602 17.821 -62.907 1.00 65.19 140 PRO A C 1
ATOM 1074 O O . PRO A 1 140 ? 4.629 18.937 -63.423 1.00 65.19 140 PRO A O 1
ATOM 1077 N N . GLY A 1 141 ? 3.513 17.045 -62.954 1.00 69.25 141 GLY A N 1
ATOM 1078 C CA . GLY A 1 141 ? 2.245 17.428 -63.594 1.00 69.25 141 GLY A CA 1
ATOM 1079 C C . GLY A 1 141 ? 2.045 16.972 -65.049 1.00 69.25 141 GLY A C 1
ATOM 1080 O O . GLY A 1 141 ? 1.030 17.336 -65.645 1.00 69.25 141 GLY A O 1
ATOM 1081 N N . GLY A 1 142 ? 2.960 16.181 -65.621 1.00 60.97 142 GLY A N 1
ATOM 1082 C CA . GLY A 1 142 ? 2.770 15.551 -66.933 1.00 60.97 142 GLY A CA 1
ATOM 1083 C C . GLY A 1 142 ? 1.752 14.407 -66.863 1.00 60.97 142 GLY A C 1
ATOM 1084 O O . GLY A 1 142 ? 1.841 13.543 -65.996 1.00 60.97 142 GLY A O 1
ATOM 1085 N N . ALA A 1 143 ? 0.765 14.393 -67.763 1.00 58.56 143 ALA A N 1
ATOM 1086 C CA . ALA A 1 143 ? -0.260 13.340 -67.816 1.00 58.56 143 ALA A CA 1
ATOM 1087 C C . ALA A 1 143 ? 0.166 12.126 -68.669 1.00 58.56 143 ALA A C 1
ATOM 1089 O O . ALA A 1 143 ? -0.595 11.166 -68.796 1.00 58.56 143 ALA A O 1
ATOM 1090 N N . SER A 1 144 ? 1.349 12.179 -69.291 1.00 71.38 144 SER A N 1
ATOM 1091 C CA . SER A 1 144 ? 1.819 11.192 -70.262 1.00 71.38 144 SER A CA 1
ATOM 1092 C C . SER A 1 144 ? 3.319 10.910 -70.097 1.00 71.38 144 SER A C 1
ATOM 1094 O O . SER A 1 144 ? 4.082 11.861 -69.938 1.00 71.38 144 SER A O 1
ATOM 1096 N N . PRO A 1 145 ? 3.775 9.650 -70.263 1.00 69.94 145 PRO A N 1
ATOM 1097 C CA . PRO A 1 145 ? 5.201 9.294 -70.351 1.00 69.94 145 PRO A CA 1
ATOM 1098 C C . PRO A 1 145 ? 5.976 10.041 -71.453 1.00 69.94 145 PRO A C 1
ATOM 1100 O O . PRO A 1 145 ? 7.201 10.041 -71.474 1.00 69.94 145 PRO A O 1
ATOM 1103 N N . ALA A 1 146 ? 5.273 10.678 -72.398 1.00 72.19 146 ALA A N 1
ATOM 1104 C CA . ALA A 1 146 ? 5.885 11.530 -73.418 1.00 72.19 146 ALA A CA 1
ATOM 1105 C C . ALA A 1 146 ? 6.509 12.822 -72.849 1.00 72.19 146 ALA A C 1
ATOM 1107 O O . ALA A 1 146 ? 7.320 13.443 -73.535 1.00 72.19 146 ALA A O 1
ATOM 1108 N N . ASP A 1 147 ? 6.148 13.205 -71.619 1.00 75.12 147 ASP A N 1
ATOM 1109 C CA . ASP A 1 147 ? 6.655 14.397 -70.930 1.00 75.12 147 ASP A CA 1
ATOM 1110 C C . ASP A 1 147 ? 7.848 14.085 -70.000 1.00 75.12 147 ASP A C 1
ATOM 1112 O O . ASP A 1 147 ? 8.335 14.972 -69.289 1.00 75.12 147 ASP A O 1
ATOM 1116 N N . ASP A 1 148 ? 8.321 12.834 -69.985 1.00 82.44 148 ASP A N 1
ATOM 1117 C CA . ASP A 1 148 ? 9.434 12.406 -69.142 1.00 82.44 148 ASP A CA 1
ATOM 1118 C C . ASP A 1 148 ? 10.765 12.997 -69.630 1.00 82.44 148 ASP A C 1
ATOM 1120 O O . ASP A 1 148 ? 11.101 12.993 -70.820 1.00 82.44 148 ASP A O 1
ATOM 1124 N N . ARG A 1 149 ? 11.568 13.495 -68.687 1.00 83.62 149 ARG A N 1
ATOM 1125 C CA . ARG A 1 149 ? 12.889 14.062 -68.974 1.00 83.62 149 ARG A CA 1
ATOM 1126 C C . ARG A 1 149 ? 13.944 12.965 -68.859 1.00 83.62 149 ARG A C 1
ATOM 1128 O O . ARG A 1 149 ? 14.230 12.483 -67.763 1.00 83.62 149 ARG A O 1
ATOM 1135 N N . ALA A 1 150 ? 14.565 12.618 -69.984 1.00 84.31 150 ALA A N 1
ATOM 1136 C CA . ALA A 1 150 ? 15.760 11.782 -70.001 1.00 84.31 150 ALA A CA 1
ATOM 1137 C C . ALA A 1 150 ? 17.004 12.634 -69.690 1.00 84.31 150 ALA A C 1
ATOM 1139 O O . ALA A 1 150 ? 17.311 13.575 -70.423 1.00 84.31 150 ALA A O 1
ATOM 1140 N N . VAL A 1 151 ? 17.719 12.300 -68.617 1.00 82.88 151 VAL A N 1
ATOM 1141 C CA . VAL A 1 151 ? 19.000 12.915 -68.233 1.00 82.88 151 VAL A CA 1
ATOM 1142 C C . VAL A 1 151 ? 20.109 11.936 -68.570 1.00 82.88 151 VAL A C 1
ATOM 1144 O O . VAL A 1 151 ? 20.094 10.802 -68.087 1.00 82.88 151 VAL A O 1
ATOM 1147 N N . ARG A 1 152 ? 21.073 12.339 -69.401 1.00 81.25 152 ARG A N 1
ATOM 1148 C CA . ARG A 1 152 ? 22.164 11.434 -69.795 1.00 81.25 152 ARG A CA 1
ATOM 1149 C C . ARG A 1 152 ? 23.077 11.161 -68.609 1.00 81.25 152 ARG A C 1
ATOM 1151 O O . ARG A 1 152 ? 23.307 12.052 -67.801 1.00 81.25 152 ARG A O 1
ATOM 1158 N N . TRP A 1 153 ? 23.674 9.970 -68.536 1.00 74.69 153 TRP A N 1
ATOM 1159 C CA . TRP A 1 153 ? 24.584 9.641 -67.431 1.00 74.69 153 TRP A CA 1
ATOM 1160 C C . TRP A 1 153 ? 25.711 10.669 -67.269 1.00 74.69 153 TRP A C 1
ATOM 1162 O O . TRP A 1 153 ? 25.928 11.146 -66.166 1.00 74.69 153 TRP A O 1
ATOM 1172 N N . GLY A 1 154 ? 26.340 11.114 -68.362 1.00 72.38 154 GLY A N 1
ATOM 1173 C CA . GLY A 1 154 ? 27.382 12.154 -68.321 1.00 72.38 154 GLY A CA 1
ATOM 1174 C C . GLY A 1 154 ? 26.912 13.553 -67.884 1.00 72.38 154 GLY A C 1
ATOM 1175 O O . GLY A 1 154 ? 27.743 14.429 -67.676 1.00 72.38 154 GLY A O 1
ATOM 1176 N N . GLU A 1 155 ? 25.603 13.780 -67.744 1.00 78.00 155 GLU A N 1
ATOM 1177 C CA . GLU A 1 155 ? 25.024 15.010 -67.179 1.00 78.00 155 GLU A CA 1
ATOM 1178 C C . GLU A 1 155 ? 24.783 14.881 -65.663 1.00 78.00 155 GLU A C 1
ATOM 1180 O O . GLU A 1 155 ? 24.478 15.869 -64.993 1.00 78.00 155 GLU A O 1
ATOM 1185 N N . VAL A 1 156 ? 24.940 13.678 -65.096 1.00 79.31 156 VAL A N 1
ATOM 1186 C CA . VAL A 1 156 ? 24.774 13.427 -63.667 1.00 79.31 156 VAL A CA 1
ATOM 1187 C C . VAL A 1 156 ? 26.044 13.797 -62.916 1.00 79.31 156 VAL A C 1
ATOM 1189 O O . VAL A 1 156 ? 27.083 13.167 -63.059 1.00 79.31 156 VAL A O 1
ATOM 1192 N N . SER A 1 157 ? 25.980 14.827 -62.074 1.00 82.75 157 SER A N 1
ATOM 1193 C CA . SER A 1 157 ? 27.098 15.127 -61.170 1.00 82.75 157 SER A CA 1
ATOM 1194 C C . SER A 1 157 ? 27.288 14.007 -60.136 1.00 82.75 157 SER A C 1
ATOM 1196 O O . SER A 1 157 ? 26.321 13.352 -59.743 1.00 82.75 157 SER A O 1
ATOM 1198 N N . GLY A 1 158 ? 28.513 13.819 -59.631 1.00 79.62 158 GLY A N 1
ATOM 1199 C CA . GLY A 1 158 ? 28.789 12.841 -58.564 1.00 79.62 158 GLY A CA 1
ATOM 1200 C C . GLY A 1 158 ? 27.916 13.050 -57.319 1.00 79.62 158 GLY A C 1
ATOM 1201 O O . GLY A 1 158 ? 27.387 12.093 -56.764 1.00 79.62 158 GLY A O 1
ATOM 1202 N N . ARG A 1 159 ? 27.645 14.309 -56.951 1.00 84.31 159 ARG A N 1
ATOM 1203 C CA . ARG A 1 159 ? 26.714 14.660 -55.868 1.00 84.31 159 ARG A CA 1
ATOM 1204 C C . ARG A 1 159 ? 25.286 14.188 -56.133 1.00 84.31 159 ARG A C 1
ATOM 1206 O O . ARG A 1 159 ? 24.631 13.655 -55.241 1.00 84.31 159 ARG A O 1
ATOM 1213 N N . ALA A 1 160 ? 24.795 14.398 -57.352 1.00 83.06 160 ALA A N 1
ATOM 1214 C CA . ALA A 1 160 ? 23.445 13.995 -57.721 1.00 83.06 160 ALA A CA 1
ATOM 1215 C C . ALA A 1 160 ? 23.313 12.464 -57.779 1.00 83.06 160 ALA A C 1
ATOM 1217 O O . ALA A 1 160 ? 22.314 11.918 -57.316 1.00 83.06 160 ALA A O 1
ATOM 1218 N N . MET A 1 161 ? 24.357 11.772 -58.244 1.00 84.94 161 MET A N 1
ATOM 1219 C CA . MET A 1 161 ? 24.448 10.314 -58.156 1.00 84.94 161 MET A CA 1
ATOM 1220 C C . MET A 1 161 ? 24.444 9.822 -56.707 1.00 84.94 161 MET A C 1
ATOM 1222 O O . MET A 1 161 ? 23.705 8.903 -56.377 1.00 84.94 161 MET A O 1
ATOM 1226 N N . LEU A 1 162 ? 25.210 10.446 -55.812 1.00 85.06 162 LEU A N 1
ATOM 1227 C CA . LEU A 1 162 ? 25.220 10.054 -54.403 1.00 85.06 162 LEU A CA 1
ATOM 1228 C C . LEU A 1 162 ? 23.831 10.202 -53.762 1.00 85.06 162 LEU A C 1
ATOM 1230 O O . LEU A 1 162 ? 23.396 9.318 -53.030 1.00 85.06 162 LEU A O 1
ATOM 1234 N N . GLY A 1 163 ? 23.103 11.274 -54.090 1.00 84.50 163 GLY A N 1
ATOM 1235 C CA . GLY A 1 163 ? 21.712 11.444 -53.663 1.00 84.50 163 GLY A CA 1
ATOM 1236 C C . GLY A 1 163 ? 20.788 10.323 -54.157 1.00 84.50 163 GLY A C 1
ATOM 1237 O O . GLY A 1 163 ? 19.929 9.865 -53.406 1.00 84.50 163 GLY A O 1
ATOM 1238 N N . LEU A 1 164 ? 20.994 9.841 -55.388 1.00 84.94 164 LEU A N 1
ATOM 1239 C CA . LEU A 1 164 ? 20.268 8.697 -55.950 1.00 84.94 164 LEU A CA 1
ATOM 1240 C C . LEU A 1 164 ? 20.589 7.391 -55.202 1.00 84.94 164 LEU A C 1
ATOM 1242 O O . LEU A 1 164 ? 19.666 6.648 -54.868 1.00 84.94 164 LEU A O 1
ATOM 1246 N N . LEU A 1 165 ? 21.867 7.136 -54.892 1.00 85.44 165 LEU A N 1
ATOM 1247 C CA . LEU A 1 165 ? 22.302 5.960 -54.125 1.00 85.44 165 LEU A CA 1
ATOM 1248 C C . LEU A 1 165 ? 21.687 5.938 -52.717 1.00 85.44 165 LEU A C 1
ATOM 1250 O O . LEU A 1 165 ? 21.140 4.914 -52.310 1.00 85.44 165 LEU A O 1
ATOM 1254 N N . LEU A 1 166 ? 21.713 7.077 -52.014 1.00 86.00 166 LEU A N 1
ATOM 1255 C CA . LEU A 1 166 ? 21.149 7.217 -50.667 1.00 86.00 166 LEU A CA 1
ATOM 1256 C C . LEU A 1 166 ? 19.621 7.076 -50.656 1.00 86.00 166 LEU A C 1
ATOM 1258 O O . LEU A 1 166 ? 19.055 6.406 -49.796 1.00 86.00 166 LEU A O 1
ATOM 1262 N N . ALA A 1 167 ? 18.924 7.658 -51.637 1.00 84.31 167 ALA A N 1
ATOM 1263 C CA . ALA A 1 167 ? 17.474 7.493 -51.755 1.00 84.31 167 ALA A CA 1
ATOM 1264 C C . ALA A 1 167 ? 17.082 6.024 -51.999 1.00 84.31 167 ALA A C 1
ATOM 1266 O O . ALA A 1 167 ? 16.058 5.543 -51.496 1.00 84.31 167 ALA A O 1
ATOM 1267 N N . ALA A 1 168 ? 17.913 5.299 -52.754 1.00 82.88 168 ALA A N 1
ATOM 1268 C CA . ALA A 1 168 ? 17.766 3.870 -52.997 1.00 82.88 168 ALA A CA 1
ATOM 1269 C C . ALA A 1 168 ? 18.228 2.991 -51.814 1.00 82.88 168 ALA A C 1
ATOM 1271 O O . ALA A 1 168 ? 18.026 1.782 -51.866 1.00 82.88 168 ALA A O 1
ATOM 1272 N N . GLN A 1 169 ? 18.765 3.572 -50.734 1.00 87.06 169 GLN A N 1
ATOM 1273 C CA . GLN A 1 169 ? 19.312 2.871 -49.562 1.00 87.06 169 GLN A CA 1
ATOM 1274 C C . GLN A 1 169 ? 20.486 1.930 -49.883 1.00 87.06 169 GLN A C 1
ATOM 1276 O O . GLN A 1 169 ? 20.692 0.919 -49.203 1.00 87.06 169 GLN A O 1
ATOM 1281 N N . VAL A 1 170 ? 21.263 2.236 -50.928 1.00 86.38 170 VAL A N 1
ATOM 1282 C CA . VAL A 1 170 ? 22.407 1.403 -51.346 1.00 86.38 170 VAL A CA 1
ATOM 1283 C C . VAL A 1 170 ? 23.472 1.345 -50.247 1.00 86.38 170 VAL A C 1
ATOM 1285 O O . VAL A 1 170 ? 24.144 0.324 -50.096 1.00 86.38 170 VAL A O 1
ATOM 1288 N N . GLU A 1 171 ? 23.575 2.385 -49.417 1.00 89.44 171 GLU A N 1
ATOM 1289 C CA . GLU A 1 171 ? 24.489 2.449 -48.277 1.00 89.44 171 GLU A CA 1
ATOM 1290 C C . GLU A 1 171 ? 24.226 1.371 -47.220 1.00 89.44 171 GLU A C 1
ATOM 1292 O O . GLU A 1 171 ? 25.132 1.044 -46.465 1.00 89.44 171 GLU A O 1
ATOM 1297 N N . ARG A 1 172 ? 23.028 0.775 -47.177 1.00 85.50 172 ARG A N 1
ATOM 1298 C CA . ARG A 1 172 ? 22.727 -0.338 -46.259 1.00 85.50 172 ARG A CA 1
ATOM 1299 C C . ARG A 1 172 ? 23.223 -1.683 -46.775 1.00 85.50 172 ARG A C 1
ATOM 1301 O O . ARG A 1 172 ? 23.515 -2.577 -45.991 1.00 85.50 172 ARG A O 1
ATOM 1308 N N . THR A 1 173 ? 23.293 -1.848 -48.093 1.00 83.19 173 THR A N 1
ATOM 1309 C CA . THR A 1 173 ? 23.682 -3.117 -48.729 1.00 83.19 173 THR A CA 1
ATOM 1310 C C . THR A 1 173 ? 25.141 -3.137 -49.171 1.00 83.19 173 THR A C 1
ATOM 1312 O O . THR A 1 173 ? 25.768 -4.193 -49.166 1.00 83.19 173 THR A O 1
ATOM 1315 N N . CYS A 1 174 ? 25.677 -1.974 -49.552 1.00 88.38 174 CYS A N 1
ATOM 1316 C CA . CYS A 1 174 ? 27.051 -1.767 -50.014 1.00 88.38 174 CYS A CA 1
ATOM 1317 C C . CYS A 1 174 ? 27.639 -0.486 -49.386 1.00 88.38 174 CYS A C 1
ATOM 1319 O O . CYS A 1 174 ? 27.929 0.484 -50.099 1.00 88.38 174 CYS A O 1
ATOM 1321 N N . PRO A 1 175 ? 27.758 -0.423 -48.045 1.00 90.12 175 PRO A N 1
ATOM 1322 C CA . PRO A 1 175 ? 28.193 0.781 -47.338 1.00 90.12 175 PRO A CA 1
ATOM 1323 C C . PRO A 1 175 ? 29.592 1.248 -47.749 1.00 90.12 175 PRO A C 1
ATOM 1325 O O . PRO A 1 175 ? 29.797 2.435 -47.989 1.00 90.12 175 PRO A O 1
ATOM 1328 N N . LEU A 1 176 ? 30.558 0.332 -47.868 1.00 90.06 176 LEU A N 1
ATOM 1329 C CA . LEU A 1 176 ? 31.941 0.686 -48.193 1.00 90.06 176 LEU A CA 1
ATOM 1330 C C . LEU A 1 176 ? 32.051 1.277 -49.598 1.00 90.06 176 LEU A C 1
ATOM 1332 O O . LEU A 1 176 ? 32.673 2.318 -49.794 1.00 90.06 176 LEU A O 1
ATOM 1336 N N . GLU A 1 177 ? 31.404 0.657 -50.574 1.00 89.56 177 GLU A N 1
ATOM 1337 C CA . GLU A 1 177 ? 31.464 1.093 -51.962 1.00 89.56 177 GLU A CA 1
ATOM 1338 C C . GLU A 1 177 ? 30.681 2.396 -52.177 1.00 89.56 177 GLU A C 1
ATOM 1340 O O . GLU A 1 177 ? 31.122 3.268 -52.928 1.00 89.56 177 GLU A O 1
ATOM 1345 N N . THR A 1 178 ? 29.569 2.585 -51.457 1.00 86.94 178 THR A N 1
ATOM 1346 C CA . THR A 1 178 ? 28.823 3.857 -51.464 1.00 86.94 178 THR A CA 1
ATOM 1347 C C . THR A 1 178 ? 29.638 4.978 -50.813 1.00 86.94 178 THR A C 1
ATOM 1349 O O . THR A 1 178 ? 29.702 6.087 -51.348 1.00 86.94 178 THR A O 1
ATOM 1352 N N . ALA A 1 179 ? 30.333 4.694 -49.706 1.00 90.00 179 ALA A N 1
ATOM 1353 C CA . ALA A 1 179 ? 31.256 5.642 -49.088 1.00 90.00 179 ALA A CA 1
ATOM 1354 C C . ALA A 1 179 ? 32.445 5.977 -50.001 1.00 90.00 179 ALA A C 1
ATOM 1356 O O . ALA A 1 179 ? 32.812 7.145 -50.122 1.00 90.00 179 ALA A O 1
ATOM 1357 N N . ALA A 1 180 ? 33.025 4.983 -50.678 1.00 87.44 180 ALA A N 1
ATOM 1358 C CA . ALA A 1 180 ? 34.112 5.190 -51.632 1.00 87.44 180 ALA A CA 1
ATOM 1359 C C . ALA A 1 180 ? 33.670 6.088 -52.792 1.00 87.44 180 ALA A C 1
ATOM 1361 O O . ALA A 1 180 ? 34.392 7.016 -53.160 1.00 87.44 180 ALA A O 1
ATOM 1362 N N . PHE A 1 181 ? 32.463 5.862 -53.320 1.00 88.31 181 PHE A N 1
ATOM 1363 C CA . PHE A 1 181 ? 31.866 6.719 -54.339 1.00 88.31 181 PHE A CA 1
ATOM 1364 C C . PHE A 1 181 ? 31.683 8.162 -53.844 1.00 88.31 181 PHE A C 1
ATOM 1366 O O . PHE A 1 181 ? 32.063 9.103 -54.547 1.00 88.31 181 PHE A O 1
ATOM 1373 N N . ALA A 1 182 ? 31.150 8.342 -52.629 1.00 89.44 182 ALA A N 1
ATOM 1374 C CA . ALA A 1 182 ? 30.975 9.659 -52.018 1.00 89.44 182 ALA A CA 1
ATOM 1375 C C . ALA A 1 182 ? 32.316 10.401 -51.882 1.00 89.44 182 ALA A C 1
ATOM 1377 O O . ALA A 1 182 ? 32.467 11.516 -52.387 1.00 89.44 182 ALA A O 1
ATOM 1378 N N . LEU A 1 183 ? 33.320 9.747 -51.289 1.00 89.38 183 LEU A N 1
ATOM 1379 C CA . LEU A 1 183 ? 34.649 10.320 -51.065 1.00 89.38 183 LEU A CA 1
ATOM 1380 C C . LEU A 1 183 ? 35.347 10.683 -52.378 1.00 89.38 183 LEU A C 1
ATOM 1382 O O . LEU A 1 183 ? 35.864 11.790 -52.518 1.00 89.38 183 LEU A O 1
ATOM 1386 N N . ALA A 1 184 ? 35.303 9.790 -53.365 1.00 84.44 184 ALA A N 1
ATOM 1387 C CA . ALA A 1 184 ? 35.926 10.010 -54.665 1.00 84.44 184 ALA A CA 1
ATOM 1388 C C . ALA A 1 184 ? 35.208 11.069 -55.521 1.00 84.44 184 ALA A C 1
ATOM 1390 O O . ALA A 1 184 ? 35.805 11.627 -56.444 1.00 84.44 184 ALA A O 1
ATOM 1391 N N . SER A 1 185 ? 33.939 11.355 -55.211 1.00 84.31 185 SER A N 1
ATOM 1392 C CA . SER A 1 185 ? 33.163 12.458 -55.791 1.00 84.31 185 SER A CA 1
ATOM 1393 C C . SER A 1 185 ? 33.377 13.792 -55.062 1.00 84.31 185 SER A C 1
ATOM 1395 O O . SER A 1 185 ? 32.807 14.802 -55.470 1.00 84.31 185 SER A O 1
ATOM 1397 N N . GLY A 1 186 ? 34.191 13.816 -53.999 1.00 87.19 186 GLY A N 1
ATOM 1398 C CA . GLY A 1 186 ? 34.452 14.999 -53.172 1.00 87.19 186 GLY A CA 1
ATOM 1399 C C . GLY A 1 186 ? 33.425 15.245 -52.059 1.00 87.19 186 GLY A C 1
ATOM 1400 O O . GLY A 1 186 ? 33.558 16.219 -51.318 1.00 87.19 186 GLY A O 1
ATOM 1401 N N . GLU A 1 187 ? 32.437 14.364 -51.893 1.00 92.00 187 GLU A N 1
ATOM 1402 C CA . GLU A 1 187 ? 31.384 14.448 -50.872 1.00 92.00 187 GLU A CA 1
ATOM 1403 C C . GLU A 1 187 ? 31.862 13.794 -49.564 1.00 92.00 187 GLU A C 1
ATOM 1405 O O . GLU A 1 187 ? 31.464 12.687 -49.192 1.00 92.00 187 GLU A O 1
ATOM 1410 N N . VAL A 1 188 ? 32.782 14.477 -48.874 1.00 89.75 188 VAL A N 1
ATOM 1411 C CA . VAL A 1 188 ? 33.502 13.921 -47.714 1.00 89.75 188 VAL A CA 1
ATOM 1412 C C . VAL A 1 188 ? 32.590 13.635 -46.520 1.00 89.75 188 VAL A C 1
ATOM 1414 O O . VAL A 1 188 ? 32.740 12.588 -45.891 1.00 89.75 188 VAL A O 1
ATOM 1417 N N . ASP A 1 189 ? 31.660 14.535 -46.198 1.00 89.94 189 ASP A N 1
ATOM 1418 C CA . ASP A 1 189 ? 30.805 14.389 -45.013 1.00 89.94 189 ASP A CA 1
ATOM 1419 C C . ASP A 1 189 ? 29.805 13.225 -45.155 1.00 89.94 189 ASP A C 1
ATOM 1421 O O . ASP A 1 189 ? 29.824 12.347 -44.288 1.00 89.94 189 ASP A O 1
ATOM 1425 N N . PRO A 1 190 ? 29.047 13.091 -46.266 1.00 90.94 190 PRO A N 1
ATOM 1426 C CA . PRO A 1 190 ? 28.248 11.889 -46.517 1.00 90.94 190 PRO A CA 1
ATOM 1427 C C . PRO A 1 190 ? 29.078 10.598 -46.508 1.00 90.94 190 PRO A C 1
ATOM 1429 O O . PRO A 1 190 ? 28.655 9.587 -45.952 1.00 90.94 190 PRO A O 1
ATOM 1432 N N . GLY A 1 191 ? 30.293 10.630 -47.073 1.00 91.31 191 GLY A N 1
ATOM 1433 C CA . GLY A 1 191 ? 31.207 9.487 -47.033 1.00 91.31 191 GLY A CA 1
ATOM 1434 C C . GLY A 1 191 ? 31.556 9.063 -45.603 1.00 91.31 191 GLY A C 1
ATOM 1435 O O . GLY A 1 191 ? 31.541 7.873 -45.291 1.00 91.31 191 GLY A O 1
ATOM 1436 N N . LYS A 1 192 ? 31.809 10.021 -44.702 1.00 92.38 192 LYS A N 1
ATOM 1437 C CA . LYS A 1 192 ? 32.062 9.743 -43.277 1.00 92.38 192 LYS A CA 1
ATOM 1438 C C . LYS A 1 192 ? 30.836 9.207 -42.545 1.00 92.38 192 LYS A C 1
ATOM 1440 O O . LYS A 1 192 ? 30.997 8.332 -41.699 1.00 92.38 192 LYS A O 1
ATOM 1445 N N . GLU A 1 193 ? 29.641 9.712 -42.841 1.00 91.94 193 GLU A N 1
ATOM 1446 C CA . GLU A 1 193 ? 28.392 9.226 -42.237 1.00 91.94 193 GLU A CA 1
ATOM 1447 C C . GLU A 1 193 ? 28.124 7.762 -42.606 1.00 91.94 193 GLU A C 1
ATOM 1449 O O . GLU A 1 193 ? 27.834 6.947 -41.729 1.00 91.94 193 GLU A O 1
ATOM 1454 N N . ILE A 1 194 ? 28.321 7.400 -43.877 1.00 93.50 194 ILE A N 1
ATOM 1455 C CA . ILE A 1 194 ? 28.175 6.014 -44.342 1.00 93.50 194 ILE A CA 1
ATOM 1456 C C . ILE A 1 194 ? 29.242 5.106 -43.706 1.00 93.50 194 ILE A C 1
ATOM 1458 O O . ILE A 1 194 ? 28.937 3.996 -43.270 1.00 93.50 194 ILE A O 1
ATOM 1462 N N . LEU A 1 195 ? 30.490 5.573 -43.579 1.00 94.31 195 LEU A N 1
ATOM 1463 C CA . LEU A 1 195 ? 31.542 4.817 -42.882 1.00 94.31 195 LEU A CA 1
ATOM 1464 C C . LEU A 1 195 ? 31.258 4.663 -41.378 1.00 94.31 195 LEU A C 1
ATOM 1466 O O . LEU A 1 195 ? 31.590 3.629 -40.797 1.00 94.31 195 LEU A O 1
ATOM 1470 N N . ALA A 1 196 ? 30.620 5.652 -40.745 1.00 92.44 196 ALA A N 1
ATOM 1471 C CA . ALA A 1 196 ? 30.169 5.556 -39.357 1.00 92.44 196 ALA A CA 1
ATOM 1472 C C . ALA A 1 196 ? 29.056 4.510 -39.190 1.00 92.44 196 ALA A C 1
ATOM 1474 O O . ALA A 1 196 ? 29.089 3.735 -38.233 1.00 92.44 196 ALA A O 1
ATOM 1475 N N . LEU A 1 197 ? 28.101 4.459 -40.128 1.00 89.81 197 LEU A N 1
ATOM 1476 C CA . LEU A 1 197 ? 27.075 3.413 -40.189 1.00 89.81 197 LEU A CA 1
ATOM 1477 C C . LEU A 1 197 ? 27.729 2.026 -40.290 1.00 89.81 197 LEU A C 1
ATOM 1479 O O . LEU A 1 197 ? 27.449 1.153 -39.470 1.00 89.81 197 LEU A O 1
ATOM 1483 N N . TYR A 1 198 ? 28.672 1.858 -41.223 1.00 93.62 198 TYR A N 1
ATOM 1484 C CA . TYR A 1 198 ? 29.391 0.597 -41.410 1.00 93.62 198 TYR A CA 1
ATOM 1485 C C . TYR A 1 198 ? 30.113 0.129 -40.144 1.00 93.62 198 TYR A C 1
ATOM 1487 O O . TYR A 1 198 ? 29.978 -1.029 -39.748 1.00 93.62 198 TYR A O 1
ATOM 1495 N N . LEU A 1 199 ? 30.862 1.022 -39.487 1.00 92.56 199 LEU A N 1
ATOM 1496 C CA . LEU A 1 199 ? 31.610 0.687 -38.270 1.00 92.56 199 LEU A CA 1
ATOM 1497 C C . LEU A 1 199 ? 30.717 0.359 -37.079 1.00 92.56 199 LEU A C 1
ATOM 1499 O O . LEU A 1 199 ? 31.117 -0.433 -36.229 1.00 92.56 199 LEU A O 1
ATOM 1503 N N . ARG A 1 200 ? 29.521 0.949 -37.016 1.00 90.69 200 ARG A N 1
ATOM 1504 C CA . ARG A 1 200 ? 28.522 0.638 -35.990 1.00 90.69 200 ARG A CA 1
ATOM 1505 C C . ARG A 1 200 ? 28.024 -0.797 -36.112 1.00 90.69 200 ARG A C 1
ATOM 1507 O O . ARG A 1 200 ? 27.892 -1.483 -35.106 1.00 90.69 200 ARG A O 1
ATOM 1514 N N . GLU A 1 201 ? 27.768 -1.238 -37.338 1.00 88.31 201 GLU A N 1
ATOM 1515 C CA . GLU A 1 201 ? 27.312 -2.601 -37.626 1.00 88.31 201 GLU A CA 1
ATOM 1516 C C . GLU A 1 201 ? 28.463 -3.618 -37.599 1.00 88.31 201 GLU A C 1
ATOM 1518 O O . GLU A 1 201 ? 28.238 -4.803 -37.365 1.00 88.31 201 GLU A O 1
ATOM 1523 N N . ASN A 1 202 ? 29.703 -3.159 -37.796 1.00 91.19 202 ASN A N 1
ATOM 1524 C CA . ASN A 1 202 ? 30.894 -4.002 -37.905 1.00 91.19 202 ASN A CA 1
ATOM 1525 C C . ASN A 1 202 ? 32.032 -3.510 -36.986 1.00 91.19 202 ASN A C 1
ATOM 1527 O O . ASN A 1 202 ? 33.102 -3.112 -37.474 1.00 91.19 202 ASN A O 1
ATOM 1531 N N . PRO A 1 203 ? 31.839 -3.538 -35.651 1.00 86.94 203 PRO A N 1
ATOM 1532 C CA . PRO A 1 203 ? 32.867 -3.112 -34.710 1.00 86.94 203 PRO A CA 1
ATOM 1533 C C . PRO A 1 203 ? 34.129 -3.970 -34.886 1.00 86.94 203 PRO A C 1
ATOM 1535 O O . PRO A 1 203 ? 34.080 -5.196 -34.848 1.00 86.94 203 PRO A O 1
ATOM 1538 N N . GLY A 1 204 ? 35.273 -3.320 -35.112 1.00 85.88 204 GLY A N 1
ATOM 1539 C CA . GLY A 1 204 ? 36.564 -3.981 -35.357 1.00 85.88 204 GLY A CA 1
ATOM 1540 C C . GLY A 1 204 ? 37.082 -3.874 -36.794 1.00 85.88 204 GLY A C 1
ATOM 1541 O O . GLY A 1 204 ? 38.275 -4.073 -37.014 1.00 85.88 204 GLY A O 1
ATOM 1542 N N . ARG A 1 205 ? 36.256 -3.456 -37.764 1.00 93.38 205 ARG A N 1
ATOM 1543 C CA . ARG A 1 205 ? 36.690 -3.245 -39.165 1.00 93.38 205 ARG A CA 1
ATOM 1544 C C . ARG A 1 205 ? 37.249 -1.836 -39.433 1.00 93.38 205 ARG A C 1
ATOM 1546 O O . ARG A 1 205 ? 37.175 -1.322 -40.544 1.00 93.38 205 ARG A O 1
ATOM 1553 N N . GLY A 1 206 ? 37.850 -1.207 -38.418 1.00 89.12 206 GLY A N 1
ATOM 1554 C CA . GLY A 1 206 ? 38.424 0.147 -38.504 1.00 89.12 206 GLY A CA 1
ATOM 1555 C C . GLY A 1 206 ? 39.553 0.279 -39.528 1.00 89.12 206 GLY A C 1
ATOM 1556 O O . GLY A 1 206 ? 39.676 1.313 -40.178 1.00 89.12 206 GLY A O 1
ATOM 1557 N N . ALA A 1 207 ? 40.344 -0.781 -39.724 1.00 90.62 207 ALA A N 1
ATOM 1558 C CA . ALA A 1 207 ? 41.420 -0.799 -40.715 1.00 90.62 207 ALA A CA 1
ATOM 1559 C C . ALA A 1 207 ? 40.899 -0.594 -42.149 1.00 90.62 207 ALA A C 1
ATOM 1561 O O . ALA A 1 207 ? 41.484 0.179 -42.900 1.00 90.62 207 ALA A O 1
ATOM 1562 N N . GLU A 1 208 ? 39.765 -1.206 -42.495 1.00 91.94 208 GLU A N 1
ATOM 1563 C CA . GLU A 1 208 ? 39.145 -1.073 -43.822 1.00 91.94 208 GLU A CA 1
ATOM 1564 C C . GLU A 1 208 ? 38.599 0.332 -44.055 1.00 91.94 208 GLU A C 1
ATOM 1566 O O . GLU A 1 208 ? 38.760 0.892 -45.137 1.00 91.94 208 GLU A O 1
ATOM 1571 N N . VAL A 1 209 ? 38.003 0.935 -43.023 1.00 92.06 209 VAL A N 1
ATOM 1572 C CA . VAL A 1 209 ? 37.546 2.327 -43.085 1.00 92.06 209 VAL A CA 1
ATOM 1573 C C . VAL A 1 209 ? 38.716 3.288 -43.274 1.00 92.06 209 VAL A C 1
ATOM 1575 O O . VAL A 1 209 ? 38.611 4.221 -44.067 1.00 92.06 209 VAL A O 1
ATOM 1578 N N . ASN A 1 210 ? 39.839 3.053 -42.592 1.00 89.88 210 ASN A N 1
ATOM 1579 C CA . ASN A 1 210 ? 41.046 3.863 -42.752 1.00 89.88 210 ASN A CA 1
ATOM 1580 C C . ASN A 1 210 ? 41.625 3.749 -44.161 1.00 89.88 210 ASN A C 1
ATOM 1582 O O . ASN A 1 210 ? 41.895 4.775 -44.779 1.00 89.88 210 ASN A O 1
ATOM 1586 N N . GLU A 1 211 ? 41.766 2.525 -44.672 1.00 90.12 211 GLU A N 1
ATOM 1587 C CA . GLU A 1 211 ? 42.287 2.269 -46.016 1.00 90.12 211 GLU A CA 1
ATOM 1588 C C . GLU A 1 211 ? 41.409 2.923 -47.090 1.00 90.12 211 GLU A C 1
ATOM 1590 O O . GLU A 1 211 ? 41.910 3.603 -47.986 1.00 90.12 211 GLU A O 1
ATOM 1595 N N . LEU A 1 212 ? 40.089 2.763 -46.980 1.00 88.69 212 LEU A N 1
ATOM 1596 C CA . LEU A 1 212 ? 39.132 3.323 -47.929 1.00 88.69 212 LEU A CA 1
ATOM 1597 C C . LEU A 1 212 ? 39.123 4.856 -47.878 1.00 88.69 212 LEU A C 1
ATOM 1599 O O . LEU A 1 212 ? 39.157 5.513 -48.922 1.00 88.69 212 LEU A O 1
ATOM 1603 N N . TYR A 1 213 ? 39.134 5.433 -46.675 1.00 89.69 213 TYR A N 1
ATOM 1604 C CA . TYR A 1 213 ? 39.195 6.880 -46.499 1.00 89.69 213 TYR A CA 1
ATOM 1605 C C . TYR A 1 213 ? 40.501 7.464 -47.050 1.00 89.69 213 TYR A C 1
ATOM 1607 O O . TYR A 1 213 ? 40.460 8.445 -47.789 1.00 89.69 213 TYR A O 1
ATOM 1615 N N . GLU A 1 214 ? 41.649 6.852 -46.752 1.00 88.56 214 GLU A N 1
ATOM 1616 C CA . GLU A 1 214 ? 42.952 7.286 -47.265 1.00 88.56 214 GLU A CA 1
ATOM 1617 C C . GLU A 1 214 ? 42.993 7.258 -48.793 1.00 88.56 214 GLU A C 1
ATOM 1619 O O . GLU A 1 214 ? 43.371 8.247 -49.432 1.00 88.56 214 GLU A O 1
ATOM 1624 N N . ARG A 1 215 ? 42.519 6.148 -49.369 1.00 85.19 215 ARG A N 1
ATOM 1625 C CA . ARG A 1 215 ? 42.513 5.901 -50.811 1.00 85.19 215 ARG A CA 1
ATOM 1626 C C . ARG A 1 215 ? 41.657 6.908 -51.577 1.00 85.19 215 ARG A C 1
ATOM 1628 O O . ARG A 1 215 ? 42.096 7.395 -52.615 1.00 85.19 215 ARG A O 1
ATOM 1635 N N . PHE A 1 216 ? 40.453 7.224 -51.095 1.00 83.62 216 PHE A N 1
ATOM 1636 C CA . PHE A 1 216 ? 39.492 8.027 -51.866 1.00 83.62 216 PHE A CA 1
ATOM 1637 C C . PHE A 1 216 ? 39.384 9.488 -51.427 1.00 83.62 216 PHE A C 1
ATOM 1639 O O . PHE A 1 216 ? 39.115 10.345 -52.265 1.00 83.62 216 PHE A O 1
ATOM 1646 N N . ALA A 1 217 ? 39.651 9.813 -50.159 1.00 84.88 217 ALA A N 1
ATOM 1647 C CA . ALA A 1 217 ? 39.648 11.201 -49.687 1.00 84.88 217 ALA A CA 1
ATOM 1648 C C . ALA A 1 217 ? 40.973 11.931 -49.966 1.00 84.88 217 ALA A C 1
ATOM 1650 O O . ALA A 1 217 ? 41.058 13.139 -49.737 1.00 84.88 217 ALA A O 1
ATOM 1651 N N . SER A 1 218 ? 42.015 11.210 -50.412 1.00 82.56 218 SER A N 1
ATOM 1652 C CA . SER A 1 218 ? 43.384 11.731 -50.570 1.00 82.56 218 SER A CA 1
ATOM 1653 C C . SER A 1 218 ? 43.906 12.416 -49.297 1.00 82.56 218 SER A C 1
ATOM 1655 O O . SER A 1 218 ? 44.592 13.439 -49.347 1.00 82.56 218 SER A O 1
ATOM 1657 N N . ARG A 1 219 ? 43.526 11.885 -48.129 1.00 84.06 219 ARG A N 1
ATOM 1658 C CA . ARG A 1 219 ? 43.892 12.401 -46.805 1.00 84.06 219 ARG A CA 1
ATOM 1659 C C . ARG A 1 219 ? 44.234 11.232 -45.898 1.00 84.06 219 ARG A C 1
ATOM 1661 O O . ARG A 1 219 ? 43.430 10.315 -45.775 1.00 84.06 219 ARG A O 1
ATOM 1668 N N . ALA A 1 220 ? 45.375 11.309 -45.221 1.00 86.75 220 ALA A N 1
ATOM 1669 C CA . ALA A 1 220 ? 45.731 10.324 -44.209 1.00 86.75 220 ALA A CA 1
ATOM 1670 C C . ALA A 1 220 ? 44.652 10.271 -43.104 1.00 86.75 220 ALA A C 1
ATOM 1672 O O . ALA A 1 220 ? 44.117 11.325 -42.725 1.00 86.75 220 ALA A O 1
ATOM 1673 N N . PRO A 1 221 ? 44.316 9.078 -42.582 1.00 86.75 221 PRO A N 1
ATOM 1674 C CA . PRO A 1 221 ? 43.458 8.958 -41.411 1.00 86.75 221 PRO A CA 1
ATOM 1675 C C . PRO A 1 221 ? 44.134 9.628 -40.199 1.00 86.75 221 PRO A C 1
ATOM 1677 O O . PRO A 1 221 ? 45.362 9.772 -40.172 1.00 86.75 221 PRO A O 1
ATOM 1680 N N . PRO A 1 222 ? 43.366 10.062 -39.184 1.00 88.31 222 PRO A N 1
ATOM 1681 C CA . PRO A 1 222 ? 43.951 10.619 -37.968 1.00 88.31 222 PRO A CA 1
ATOM 1682 C C . PRO A 1 222 ? 44.848 9.582 -37.260 1.00 88.31 222 PRO A C 1
ATOM 1684 O O . PRO A 1 222 ? 44.653 8.377 -37.445 1.00 88.31 222 PRO A O 1
ATOM 1687 N N . PRO A 1 223 ? 45.817 10.008 -36.425 1.00 83.75 223 PRO A N 1
ATOM 1688 C CA . PRO A 1 223 ? 46.607 9.087 -35.608 1.00 83.75 223 PRO A CA 1
ATOM 1689 C C . PRO A 1 223 ? 45.702 8.159 -34.782 1.00 83.75 223 PRO A C 1
ATOM 1691 O O . PRO A 1 223 ? 44.813 8.625 -34.073 1.00 83.75 223 PRO A O 1
ATOM 1694 N N . GLY A 1 224 ? 45.909 6.843 -34.895 1.00 85.94 224 GLY A N 1
ATOM 1695 C CA . GLY A 1 224 ? 45.046 5.826 -34.272 1.00 85.94 224 GLY A CA 1
ATOM 1696 C C . GLY A 1 224 ? 43.841 5.386 -35.117 1.00 85.94 224 GLY A C 1
ATOM 1697 O O . GLY A 1 224 ? 43.140 4.458 -34.724 1.00 85.94 224 GLY A O 1
ATOM 1698 N N . GLY A 1 225 ? 43.643 5.986 -36.294 1.00 91.19 225 GLY A N 1
ATOM 1699 C CA . GLY A 1 225 ? 42.550 5.667 -37.205 1.00 91.19 225 GLY A CA 1
ATOM 1700 C C . GLY A 1 225 ? 41.222 6.327 -36.834 1.00 91.19 225 GLY A C 1
ATOM 1701 O O . GLY A 1 225 ? 41.076 6.976 -35.797 1.00 91.19 225 GLY A O 1
ATOM 1702 N N . TRP A 1 226 ? 40.241 6.166 -37.715 1.00 90.25 226 TRP A N 1
ATOM 1703 C CA . TRP A 1 226 ? 38.862 6.557 -37.469 1.00 90.25 226 TRP A CA 1
ATOM 1704 C C . TRP A 1 226 ? 38.175 5.582 -36.504 1.00 90.25 226 TRP A C 1
ATOM 1706 O O . TRP A 1 226 ? 38.259 4.363 -36.664 1.00 90.25 226 TRP A O 1
ATOM 1716 N N . VAL A 1 227 ? 37.459 6.130 -35.526 1.00 91.44 227 VAL A N 1
ATOM 1717 C CA . VAL A 1 227 ? 36.641 5.399 -34.550 1.00 91.44 227 VAL A CA 1
ATOM 1718 C C . VAL A 1 227 ? 35.236 5.993 -34.497 1.00 91.44 227 VAL A C 1
ATOM 1720 O O . VAL A 1 227 ? 34.981 7.086 -35.006 1.00 91.44 227 VAL A O 1
ATOM 1723 N N . LEU A 1 228 ? 34.297 5.275 -33.885 1.00 90.56 228 LEU A N 1
ATOM 1724 C CA . LEU A 1 228 ? 32.945 5.781 -33.685 1.00 90.56 228 LEU A CA 1
ATOM 1725 C C . LEU A 1 228 ? 32.901 6.662 -32.423 1.00 90.56 228 LEU A C 1
ATOM 1727 O O . LEU A 1 228 ? 33.168 6.185 -31.322 1.00 90.56 228 LEU A O 1
ATOM 1731 N N . VAL A 1 229 ? 32.551 7.941 -32.575 1.00 89.19 229 VAL A N 1
ATOM 1732 C CA . VAL A 1 229 ? 32.374 8.896 -31.467 1.00 89.19 229 VAL A CA 1
ATOM 1733 C C . VAL A 1 229 ? 30.899 9.278 -31.390 1.00 89.19 229 VAL A C 1
ATOM 1735 O O . VAL A 1 229 ? 30.442 10.212 -32.052 1.00 89.19 229 VAL A O 1
ATOM 1738 N N . GLY A 1 230 ? 30.132 8.532 -30.594 1.00 88.00 230 GLY A N 1
ATOM 1739 C CA . GLY A 1 230 ? 28.668 8.609 -30.620 1.00 88.00 230 GLY A CA 1
ATOM 1740 C C . GLY A 1 230 ? 28.118 7.934 -31.876 1.00 88.00 230 GLY A C 1
ATOM 1741 O O . GLY A 1 230 ? 28.343 6.748 -32.065 1.00 88.00 230 GLY A O 1
ATOM 1742 N N . ASP A 1 231 ? 27.428 8.688 -32.733 1.00 86.38 231 ASP A N 1
ATOM 1743 C CA . ASP A 1 231 ? 26.850 8.183 -33.990 1.00 86.38 231 ASP A CA 1
ATOM 1744 C C . ASP A 1 231 ? 27.673 8.532 -35.241 1.00 86.38 231 ASP A C 1
ATOM 1746 O O . ASP A 1 231 ? 27.295 8.159 -36.352 1.00 86.38 231 ASP A O 1
ATOM 1750 N N . ARG A 1 232 ? 28.794 9.244 -35.077 1.00 91.06 232 ARG A N 1
ATOM 1751 C CA . ARG A 1 232 ? 29.611 9.777 -36.177 1.00 91.06 232 ARG A CA 1
ATOM 1752 C C . ARG A 1 232 ? 31.030 9.220 -36.167 1.00 91.06 232 ARG A C 1
ATOM 1754 O O . ARG A 1 232 ? 31.536 8.789 -35.131 1.00 91.06 232 ARG A O 1
ATOM 1761 N N . LEU A 1 233 ? 31.684 9.294 -37.322 1.00 92.12 233 LEU A N 1
ATOM 1762 C CA . LEU A 1 233 ? 33.096 8.968 -37.467 1.00 92.12 233 LEU A CA 1
ATOM 1763 C C . LEU A 1 233 ? 33.950 10.102 -36.883 1.00 92.12 233 LEU A C 1
ATOM 1765 O O . LEU A 1 233 ? 33.816 11.253 -37.302 1.00 92.12 233 LEU A O 1
ATOM 1769 N N . GLY A 1 234 ? 34.812 9.779 -35.925 1.00 90.38 234 GLY A N 1
ATOM 1770 C CA . GLY A 1 234 ? 35.709 10.726 -35.264 1.00 90.38 234 GLY A CA 1
ATOM 1771 C C . GLY A 1 234 ? 37.103 10.145 -35.044 1.00 90.38 234 GLY A C 1
ATOM 1772 O O . GLY A 1 234 ? 37.365 8.981 -35.353 1.00 90.38 234 GLY A O 1
ATOM 1773 N N . SER A 1 235 ? 38.023 10.963 -34.546 1.00 91.81 235 SER A N 1
ATOM 1774 C CA . SER A 1 235 ? 39.370 10.500 -34.193 1.00 91.81 235 SER A CA 1
ATOM 1775 C C . SER A 1 235 ? 39.397 9.820 -32.819 1.00 91.81 235 SER A C 1
ATOM 1777 O O . SER A 1 235 ? 38.514 10.026 -31.982 1.00 91.81 235 SER A O 1
ATOM 1779 N N . GLY A 1 236 ? 40.451 9.044 -32.547 1.00 85.62 236 GLY A N 1
ATOM 1780 C CA . GLY A 1 236 ? 40.694 8.505 -31.203 1.00 85.62 236 GLY A CA 1
ATOM 1781 C C . GLY A 1 236 ? 40.815 9.595 -30.127 1.00 85.62 236 GLY A C 1
ATOM 1782 O O . GLY A 1 236 ? 40.378 9.396 -28.997 1.00 85.62 236 GLY A O 1
ATOM 1783 N N . GLU A 1 237 ? 41.333 10.776 -30.482 1.00 88.56 237 GLU A N 1
ATOM 1784 C CA . GLU A 1 237 ? 41.398 11.933 -29.578 1.00 88.56 237 GLU A CA 1
ATOM 1785 C C . GLU A 1 237 ? 40.007 12.495 -29.256 1.00 88.56 237 GLU A C 1
ATOM 1787 O O . GLU A 1 237 ? 39.732 12.830 -28.104 1.00 88.56 237 GLU A O 1
ATOM 1792 N N . GLU A 1 238 ? 39.108 12.561 -30.245 1.00 87.25 238 GLU A N 1
ATOM 1793 C CA . GLU A 1 238 ? 37.719 12.985 -30.032 1.00 87.25 238 GLU A CA 1
ATOM 1794 C C . GLU A 1 238 ? 36.951 11.991 -29.150 1.00 87.25 238 GLU A C 1
ATOM 1796 O O . GLU A 1 238 ? 36.172 12.417 -28.293 1.00 87.25 238 GLU A O 1
ATOM 1801 N N . LEU A 1 239 ? 37.190 10.682 -29.314 1.00 87.50 239 LEU A N 1
ATOM 1802 C CA . LEU A 1 239 ? 36.618 9.655 -28.439 1.00 87.50 239 LEU A CA 1
ATOM 1803 C C . LEU A 1 239 ? 37.096 9.844 -26.997 1.00 87.50 239 LEU A C 1
ATOM 1805 O O . LEU A 1 239 ? 36.273 9.963 -26.092 1.00 87.50 239 LEU A O 1
ATOM 1809 N N . ALA A 1 240 ? 38.412 9.953 -26.800 1.00 85.38 240 ALA A N 1
ATOM 1810 C CA . ALA A 1 240 ? 39.009 10.140 -25.481 1.00 85.38 240 ALA A CA 1
ATOM 1811 C C . ALA A 1 240 ? 38.522 11.433 -24.804 1.00 85.38 240 ALA A C 1
ATOM 1813 O O . ALA A 1 240 ? 38.238 11.441 -23.605 1.00 85.38 240 ALA A O 1
ATOM 1814 N N . ALA A 1 241 ? 38.371 12.525 -25.562 1.00 88.00 241 ALA A N 1
ATOM 1815 C CA . ALA A 1 241 ? 37.819 13.777 -25.051 1.00 88.00 241 ALA A CA 1
ATOM 1816 C C . ALA A 1 241 ? 36.360 13.615 -24.595 1.00 88.00 241 ALA A C 1
ATOM 1818 O O . ALA A 1 241 ? 35.998 14.087 -23.514 1.00 88.00 241 ALA A O 1
ATOM 1819 N N . ARG A 1 242 ? 35.532 12.909 -25.376 1.00 86.44 242 ARG A N 1
ATOM 1820 C CA . ARG A 1 242 ? 34.122 12.669 -25.038 1.00 86.44 242 ARG A CA 1
ATOM 1821 C C . ARG A 1 242 ? 33.960 11.709 -23.861 1.00 86.44 242 ARG A C 1
ATOM 1823 O O . ARG A 1 242 ? 33.072 11.904 -23.035 1.00 86.44 242 ARG A O 1
ATOM 1830 N N . GLU A 1 243 ? 34.810 10.693 -23.761 1.00 84.56 243 GLU A N 1
ATOM 1831 C CA . GLU A 1 243 ? 34.860 9.791 -22.606 1.00 84.56 243 GLU A CA 1
ATOM 1832 C C . GLU A 1 243 ? 35.288 10.532 -21.336 1.00 84.56 243 GLU A C 1
ATOM 1834 O O . GLU A 1 243 ? 34.666 10.360 -20.289 1.00 84.56 243 GLU A O 1
ATOM 1839 N N . ALA A 1 244 ? 36.281 11.422 -21.429 1.00 87.62 244 ALA A N 1
ATOM 1840 C CA . ALA A 1 244 ? 36.694 12.268 -20.312 1.00 87.62 244 ALA A CA 1
ATOM 1841 C C . ALA A 1 244 ? 35.586 13.242 -19.873 1.00 87.62 244 ALA A C 1
ATOM 1843 O O . ALA A 1 244 ? 35.415 13.475 -18.677 1.00 87.62 244 ALA A O 1
ATOM 1844 N N . GLU A 1 245 ? 34.824 13.801 -20.815 1.00 88.56 245 GLU A N 1
ATOM 1845 C CA . GLU A 1 245 ? 33.659 14.643 -20.523 1.00 88.56 245 GLU A CA 1
ATOM 1846 C C . GLU A 1 245 ? 32.553 13.847 -19.819 1.00 88.56 245 GLU A C 1
ATOM 1848 O O . GLU A 1 245 ? 32.128 14.238 -18.733 1.00 88.56 245 GLU A O 1
ATOM 1853 N N . ARG A 1 246 ? 32.177 12.672 -20.346 1.00 79.12 246 ARG A N 1
ATOM 1854 C CA . ARG A 1 246 ? 31.208 11.767 -19.698 1.00 79.12 246 ARG A CA 1
ATOM 1855 C C . ARG A 1 246 ? 31.652 11.344 -18.300 1.00 79.12 246 ARG A C 1
ATOM 1857 O O . ARG A 1 246 ? 30.828 11.258 -17.394 1.00 79.12 246 ARG A O 1
ATOM 1864 N N . ALA A 1 247 ? 32.947 11.096 -18.102 1.00 83.50 247 ALA A N 1
ATOM 1865 C CA . ALA A 1 247 ? 33.490 10.770 -16.788 1.00 83.50 247 ALA A CA 1
ATOM 1866 C C . ALA A 1 247 ? 33.346 11.943 -15.801 1.00 83.50 247 ALA A C 1
ATOM 1868 O O . ALA A 1 247 ? 33.027 11.715 -14.634 1.00 83.50 247 ALA A O 1
ATOM 1869 N N . ARG A 1 248 ? 33.526 13.193 -16.256 1.00 90.00 248 ARG A N 1
ATOM 1870 C CA . ARG A 1 248 ? 33.274 14.391 -15.432 1.00 90.00 248 ARG A CA 1
ATOM 1871 C C . ARG A 1 248 ? 31.792 14.551 -15.109 1.00 90.00 248 ARG A C 1
ATOM 1873 O O . ARG A 1 248 ? 31.467 14.707 -13.938 1.00 90.00 248 ARG A O 1
ATOM 1880 N N . GLU A 1 249 ? 30.912 14.444 -16.103 1.00 85.00 249 GLU A N 1
ATOM 1881 C CA . GLU A 1 249 ? 29.455 14.512 -15.908 1.00 85.00 249 GLU A CA 1
ATOM 1882 C C . GLU A 1 249 ? 28.974 13.432 -14.925 1.00 85.00 249 GLU A C 1
ATOM 1884 O O . GLU A 1 249 ? 28.215 13.715 -13.998 1.00 85.00 249 GLU A O 1
ATOM 1889 N N . SER A 1 250 ? 29.478 12.201 -15.064 1.00 82.44 250 SER A N 1
ATOM 1890 C CA . SER A 1 250 ? 29.177 11.102 -14.145 1.00 82.44 250 SER A CA 1
ATOM 1891 C C . SER A 1 25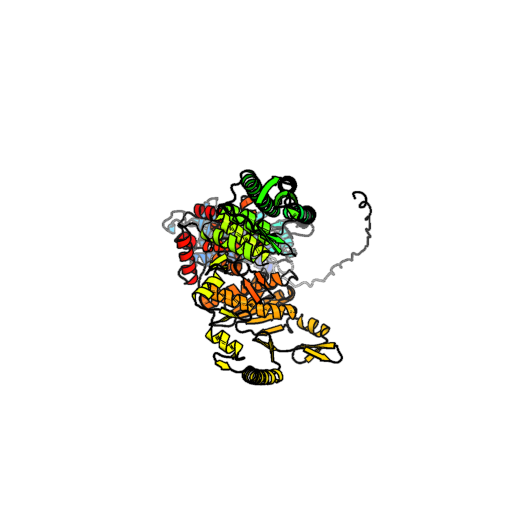0 ? 29.707 11.364 -12.733 1.00 82.44 250 SER A C 1
ATOM 1893 O O . SER A 1 250 ? 29.019 11.045 -11.764 1.00 82.44 250 SER A O 1
ATOM 1895 N N . ALA A 1 251 ? 30.905 11.936 -12.587 1.00 87.19 251 ALA A N 1
ATOM 1896 C CA . ALA A 1 251 ? 31.462 12.283 -11.281 1.00 87.19 251 ALA A CA 1
ATOM 1897 C C . ALA A 1 251 ? 30.665 13.410 -10.599 1.00 87.19 251 ALA A C 1
ATOM 1899 O O . ALA A 1 251 ? 30.394 13.335 -9.401 1.00 87.19 251 ALA A O 1
ATOM 1900 N N . GLU A 1 252 ? 30.240 14.425 -11.355 1.00 89.06 252 GLU A N 1
ATOM 1901 C CA . GLU A 1 252 ? 29.382 15.506 -10.856 1.00 89.06 252 GLU A CA 1
ATOM 1902 C C . GLU A 1 252 ? 27.994 14.995 -10.443 1.00 89.06 252 GLU A C 1
ATOM 1904 O O . GLU A 1 252 ? 27.481 15.402 -9.394 1.00 89.06 252 GLU A O 1
ATOM 1909 N N . ALA A 1 253 ? 27.411 14.069 -11.212 1.00 80.19 253 ALA A N 1
ATOM 1910 C CA . ALA A 1 253 ? 26.146 13.418 -10.879 1.00 80.19 253 ALA A CA 1
ATOM 1911 C C . ALA A 1 253 ? 26.247 12.595 -9.583 1.00 80.19 253 ALA A C 1
ATOM 1913 O O . ALA A 1 253 ? 25.410 12.764 -8.694 1.00 80.19 253 ALA A O 1
ATOM 1914 N N . LEU A 1 254 ? 27.304 11.786 -9.430 1.00 82.44 254 LEU A N 1
ATOM 1915 C CA . LEU A 1 254 ? 27.564 11.015 -8.205 1.00 82.44 254 LEU A CA 1
ATOM 1916 C C . LEU A 1 254 ? 27.795 11.923 -6.988 1.00 82.44 254 LEU A C 1
ATOM 1918 O O . LEU A 1 254 ? 27.302 11.646 -5.896 1.00 82.44 254 LEU A O 1
ATOM 1922 N N . GLU A 1 255 ? 28.506 13.040 -7.159 1.00 90.06 255 GLU A N 1
ATOM 1923 C CA . GLU A 1 255 ? 28.725 14.013 -6.084 1.00 90.06 255 GLU A CA 1
ATOM 1924 C C . GLU A 1 255 ? 27.431 14.738 -5.684 1.00 90.06 255 GLU A C 1
ATOM 1926 O O . GLU A 1 255 ? 27.223 15.065 -4.511 1.00 90.06 255 GLU A O 1
ATOM 1931 N N . LYS A 1 256 ? 26.545 15.011 -6.648 1.00 87.31 256 LYS A N 1
ATOM 1932 C CA . LYS A 1 256 ? 25.209 15.549 -6.370 1.00 87.31 256 LYS A CA 1
ATOM 1933 C C . LYS A 1 256 ? 24.362 14.529 -5.605 1.00 87.31 256 LYS A C 1
ATOM 1935 O O . LYS A 1 256 ? 23.796 14.882 -4.575 1.00 87.31 256 LYS A O 1
ATOM 1940 N N . GLU A 1 257 ? 24.326 13.277 -6.054 1.00 79.56 257 GLU A N 1
ATOM 1941 C CA . GLU A 1 257 ? 23.598 12.195 -5.382 1.00 79.56 257 GLU A CA 1
ATOM 1942 C C . GLU A 1 257 ? 24.098 11.981 -3.947 1.00 79.56 257 GLU A C 1
ATOM 1944 O O . GLU A 1 257 ? 23.298 11.876 -3.016 1.00 79.56 257 GLU A O 1
ATOM 1949 N N . ARG A 1 258 ? 25.420 12.013 -3.731 1.00 87.44 258 ARG A N 1
ATOM 1950 C CA . ARG A 1 258 ? 26.013 11.936 -2.390 1.00 87.44 258 ARG A CA 1
ATOM 1951 C C . ARG A 1 258 ? 25.526 13.068 -1.482 1.00 87.44 258 ARG A C 1
ATOM 1953 O O . ARG A 1 258 ? 25.131 12.798 -0.349 1.00 87.44 258 ARG A O 1
ATOM 1960 N N . ARG A 1 259 ? 25.516 14.314 -1.973 1.00 87.19 259 ARG A N 1
ATOM 1961 C CA . ARG A 1 259 ? 25.003 15.478 -1.223 1.00 87.19 259 ARG A CA 1
ATOM 1962 C C . ARG A 1 259 ? 23.513 15.348 -0.906 1.00 87.19 259 ARG A C 1
ATOM 1964 O O . ARG A 1 259 ? 23.110 15.633 0.222 1.00 87.19 259 ARG A O 1
ATOM 1971 N N . ASP A 1 260 ? 22.716 14.879 -1.863 1.00 77.12 260 ASP A N 1
ATOM 1972 C CA . ASP A 1 260 ? 21.278 14.654 -1.681 1.00 77.12 260 ASP A CA 1
ATOM 1973 C C . ASP A 1 260 ? 21.022 13.550 -0.625 1.00 77.12 260 ASP A C 1
ATOM 1975 O O . ASP A 1 260 ? 20.186 13.717 0.270 1.00 77.12 260 ASP A O 1
ATOM 1979 N N . LEU A 1 261 ? 21.805 12.462 -0.639 1.00 77.56 261 LEU A N 1
ATOM 1980 C CA . LEU A 1 261 ? 21.754 11.392 0.368 1.00 77.56 261 LEU A CA 1
ATOM 1981 C C . LEU A 1 261 ? 22.193 11.859 1.764 1.00 77.56 261 LEU A C 1
ATOM 1983 O O . LEU A 1 261 ? 21.591 11.461 2.765 1.00 77.56 261 LEU A O 1
ATOM 1987 N N . GLU A 1 262 ? 23.227 12.695 1.864 1.00 86.31 262 GLU A N 1
ATOM 1988 C CA . GLU A 1 262 ? 23.661 13.284 3.137 1.00 86.31 262 GLU A CA 1
ATOM 1989 C C . GLU A 1 262 ? 22.598 14.221 3.722 1.00 86.31 262 GLU A C 1
ATOM 1991 O O . GLU A 1 262 ? 22.296 14.137 4.917 1.00 86.31 262 GLU A O 1
ATOM 1996 N N . ALA A 1 263 ? 21.966 15.050 2.885 1.00 79.69 263 ALA A N 1
ATOM 1997 C CA . ALA A 1 263 ? 20.852 15.903 3.294 1.00 79.69 263 ALA A CA 1
ATOM 1998 C C . ALA A 1 263 ? 19.653 15.073 3.787 1.00 79.69 263 ALA A C 1
ATOM 2000 O O . ALA A 1 263 ? 19.069 15.384 4.831 1.00 79.69 263 ALA A O 1
ATOM 2001 N N . LEU A 1 264 ? 19.327 13.973 3.097 1.00 73.25 264 LEU A N 1
ATOM 2002 C CA . LEU A 1 264 ? 18.273 13.047 3.513 1.00 73.25 264 LEU A CA 1
ATOM 2003 C C . LEU A 1 264 ? 18.595 12.376 4.858 1.00 73.25 264 LEU A C 1
ATOM 2005 O O . LEU A 1 264 ? 17.734 12.312 5.738 1.00 73.25 264 LEU A O 1
ATOM 2009 N N . ARG A 1 265 ? 19.840 11.920 5.057 1.00 74.75 265 ARG A N 1
ATOM 2010 C CA . ARG A 1 265 ? 20.298 11.346 6.337 1.00 74.75 265 ARG A CA 1
ATOM 2011 C C . ARG A 1 265 ? 20.203 12.357 7.480 1.00 74.75 265 ARG A C 1
ATOM 2013 O O . ARG A 1 265 ? 19.746 11.996 8.563 1.00 74.75 265 ARG A O 1
ATOM 2020 N N . ALA A 1 266 ? 20.576 13.616 7.244 1.00 78.62 266 ALA A N 1
ATOM 2021 C CA . ALA A 1 266 ? 20.448 14.682 8.238 1.00 78.62 266 ALA A CA 1
ATOM 2022 C C . ALA A 1 266 ? 18.976 14.971 8.593 1.00 78.62 266 ALA A C 1
ATOM 2024 O O . ALA A 1 266 ? 18.643 15.124 9.771 1.00 78.62 266 ALA A O 1
ATOM 2025 N N . ALA A 1 267 ? 18.082 14.984 7.599 1.00 69.50 267 ALA A N 1
ATOM 2026 C CA . ALA A 1 267 ? 16.646 15.161 7.816 1.00 69.50 267 ALA A CA 1
ATOM 2027 C C . ALA A 1 267 ? 16.025 13.999 8.615 1.00 69.50 267 ALA A C 1
ATOM 2029 O O . ALA A 1 267 ? 15.220 14.234 9.520 1.00 69.50 267 ALA A O 1
ATOM 2030 N N . LEU A 1 268 ? 16.428 12.755 8.332 1.00 64.06 268 LEU A N 1
ATOM 2031 C CA . LEU A 1 268 ? 16.002 11.573 9.090 1.00 64.06 268 LEU A CA 1
ATOM 2032 C C . LEU A 1 268 ? 16.488 11.625 10.544 1.00 64.06 268 LEU A C 1
ATOM 2034 O O . LEU A 1 268 ? 15.682 11.455 11.456 1.00 64.06 268 LEU A O 1
ATOM 2038 N N . ALA A 1 269 ? 17.757 11.969 10.776 1.00 75.56 269 ALA A N 1
ATOM 2039 C CA . ALA A 1 269 ? 18.288 12.119 12.131 1.00 75.56 269 ALA A CA 1
ATOM 2040 C C . ALA A 1 269 ? 17.535 13.200 12.935 1.00 75.56 269 ALA A C 1
ATOM 2042 O O . ALA A 1 269 ? 17.224 13.004 14.110 1.00 75.56 269 ALA A O 1
ATOM 2043 N N . ALA A 1 270 ? 17.179 14.326 12.304 1.00 75.31 270 ALA A N 1
ATOM 2044 C CA . ALA A 1 270 ? 16.366 15.363 12.942 1.00 75.31 270 ALA A CA 1
ATOM 2045 C C . ALA A 1 270 ? 14.947 14.869 13.287 1.00 75.31 270 ALA A C 1
ATOM 2047 O O . ALA A 1 270 ? 14.415 15.203 14.350 1.00 75.31 270 ALA A O 1
ATOM 2048 N N . LYS A 1 271 ? 14.343 14.044 12.420 1.00 73.81 271 LYS A N 1
ATOM 2049 C CA . LYS A 1 271 ? 13.036 13.416 12.665 1.00 73.81 271 LYS A CA 1
ATOM 2050 C C . LYS A 1 271 ? 13.079 12.476 13.872 1.00 73.81 271 LYS A C 1
ATOM 2052 O O . LYS A 1 271 ? 12.172 12.543 14.700 1.00 73.81 271 LYS A O 1
ATOM 2057 N N . ASP A 1 272 ? 14.131 11.673 14.009 1.00 75.00 272 ASP A N 1
ATOM 2058 C CA . ASP A 1 272 ? 14.292 10.741 15.133 1.00 75.00 272 ASP A CA 1
ATOM 2059 C C . ASP A 1 272 ? 14.467 11.477 16.467 1.00 75.00 272 ASP A C 1
ATOM 2061 O O . ASP A 1 272 ? 13.836 11.124 17.465 1.00 75.00 272 ASP A O 1
ATOM 2065 N N . VAL A 1 273 ? 15.245 12.565 16.478 1.00 76.44 273 VAL A N 1
ATOM 2066 C CA . VAL A 1 273 ? 15.389 13.431 17.662 1.00 76.44 273 VAL A CA 1
ATOM 2067 C C . VAL A 1 273 ? 14.044 14.046 18.059 1.00 76.44 273 VAL A C 1
ATOM 2069 O O . VAL A 1 273 ? 13.690 14.048 19.240 1.00 76.44 273 VAL A O 1
ATOM 2072 N N . MET A 1 274 ? 13.260 14.525 17.089 1.00 73.25 274 MET A N 1
ATOM 2073 C CA . MET A 1 274 ? 11.921 15.063 17.353 1.00 73.25 274 MET A CA 1
ATOM 2074 C C . MET A 1 274 ? 10.949 13.988 17.850 1.00 73.25 274 MET A C 1
ATOM 2076 O O . MET A 1 274 ? 10.154 14.263 18.748 1.00 73.25 274 MET A O 1
ATOM 2080 N N . ALA A 1 275 ? 11.012 12.768 17.313 1.00 75.50 275 ALA A N 1
ATOM 2081 C CA . ALA A 1 275 ? 10.199 11.647 17.780 1.00 75.50 275 ALA A CA 1
ATOM 2082 C C . ALA A 1 275 ? 10.534 11.277 19.235 1.00 75.50 275 ALA A C 1
ATOM 2084 O O . ALA A 1 275 ? 9.626 11.173 20.061 1.00 75.50 275 ALA A O 1
ATOM 2085 N N . ALA A 1 276 ? 11.823 11.181 19.578 1.00 77.88 276 ALA A N 1
ATOM 2086 C CA . ALA A 1 276 ? 12.271 10.919 20.945 1.00 77.88 276 ALA A CA 1
ATOM 2087 C C . ALA A 1 276 ? 11.853 12.035 21.921 1.00 77.88 276 ALA A C 1
ATOM 2089 O O . ALA A 1 276 ? 11.388 11.750 23.024 1.00 77.88 276 ALA A O 1
ATOM 2090 N N . ALA A 1 277 ? 11.956 13.305 21.510 1.00 74.31 277 ALA A N 1
ATOM 2091 C CA . ALA A 1 277 ? 11.510 14.439 22.321 1.00 74.31 277 ALA A CA 1
ATOM 2092 C C . ALA A 1 277 ? 9.990 14.419 22.569 1.00 74.31 277 ALA A C 1
ATOM 2094 O O . ALA A 1 277 ? 9.544 14.702 23.683 1.00 74.31 277 ALA A O 1
ATOM 2095 N N . ARG A 1 278 ? 9.192 14.054 21.554 1.00 79.62 278 ARG A N 1
ATOM 2096 C CA . ARG A 1 278 ? 7.735 13.894 21.693 1.00 79.62 278 ARG A CA 1
ATOM 2097 C C . ARG A 1 278 ? 7.373 12.755 22.641 1.00 79.62 278 ARG A C 1
ATOM 2099 O O . ARG A 1 278 ? 6.498 12.938 23.481 1.00 79.62 278 ARG A O 1
ATOM 2106 N N . GLU A 1 279 ? 8.060 11.620 22.546 1.00 83.81 279 GLU A N 1
ATOM 2107 C CA . GLU A 1 279 ? 7.828 10.477 23.434 1.00 83.81 279 GLU A CA 1
ATOM 2108 C C . GLU A 1 279 ? 8.211 10.799 24.888 1.00 83.81 279 GLU A C 1
ATOM 2110 O O . GLU A 1 279 ? 7.440 10.528 25.807 1.00 83.81 279 GLU A O 1
ATOM 2115 N N . ALA A 1 280 ? 9.337 11.482 25.115 1.00 81.81 280 ALA A N 1
ATOM 2116 C CA . ALA A 1 280 ? 9.710 11.949 26.451 1.00 81.81 280 ALA A CA 1
ATOM 2117 C C . ALA A 1 280 ? 8.677 12.935 27.031 1.00 81.81 280 ALA A C 1
ATOM 2119 O O . ALA A 1 280 ? 8.297 12.831 28.199 1.00 81.81 280 ALA A O 1
ATOM 2120 N N . ALA A 1 281 ? 8.171 13.866 26.211 1.00 78.62 281 ALA A N 1
ATOM 2121 C CA . ALA A 1 281 ? 7.104 14.780 26.617 1.00 78.62 281 ALA A CA 1
ATOM 2122 C C . ALA A 1 281 ? 5.796 14.040 26.946 1.00 78.62 281 ALA A C 1
ATOM 2124 O O . ALA A 1 281 ? 5.090 14.429 27.879 1.00 78.62 281 ALA A O 1
ATOM 2125 N N . ARG A 1 282 ? 5.489 12.960 26.216 1.00 84.38 282 ARG A N 1
ATOM 2126 C CA . ARG A 1 282 ? 4.328 12.097 26.460 1.00 84.38 282 ARG A CA 1
ATOM 2127 C C . ARG A 1 282 ? 4.417 11.406 27.817 1.00 84.38 282 ARG A C 1
ATOM 2129 O O . ARG A 1 282 ? 3.483 11.517 28.606 1.00 84.38 282 ARG A O 1
ATOM 2136 N N . GLN A 1 283 ? 5.552 10.774 28.111 1.00 87.19 283 GLN A N 1
ATOM 2137 C CA . GLN A 1 283 ? 5.785 10.068 29.375 1.00 87.19 283 GLN A CA 1
ATOM 2138 C C . GLN A 1 283 ? 5.713 11.010 30.585 1.00 87.19 283 GLN A C 1
ATOM 2140 O O . GLN A 1 283 ? 5.044 10.703 31.574 1.00 87.19 283 GLN A O 1
ATOM 2145 N N . GLU A 1 284 ? 6.339 12.187 30.491 1.00 85.69 284 GLU A N 1
ATOM 2146 C CA . GLU A 1 284 ? 6.272 13.212 31.540 1.00 85.69 284 GLU A CA 1
ATOM 2147 C C . GLU A 1 284 ? 4.837 13.722 31.743 1.00 85.69 284 GLU A C 1
ATOM 2149 O O . GLU A 1 284 ? 4.390 13.914 32.877 1.00 85.69 284 GLU A O 1
ATOM 2154 N N . LEU A 1 285 ? 4.082 13.932 30.660 1.00 83.06 285 LEU A N 1
ATOM 2155 C CA . LEU A 1 285 ? 2.690 14.359 30.765 1.00 83.06 285 LEU A CA 1
ATOM 2156 C C . LEU A 1 285 ? 1.811 13.279 31.403 1.00 83.06 285 LEU A C 1
ATOM 2158 O O . LEU A 1 285 ? 1.002 13.610 32.268 1.00 83.06 285 LEU A O 1
ATOM 2162 N N . ASP A 1 286 ? 1.955 12.015 31.008 1.00 82.81 286 ASP A N 1
ATOM 2163 C CA . ASP A 1 286 ? 1.188 10.912 31.596 1.00 82.81 286 ASP A CA 1
ATOM 2164 C C . ASP A 1 286 ? 1.450 10.801 33.108 1.00 82.81 286 ASP A C 1
ATOM 2166 O O . ASP A 1 286 ? 0.502 10.685 33.892 1.00 82.81 286 ASP A O 1
ATOM 2170 N N . ALA A 1 287 ? 2.707 10.959 33.542 1.00 85.88 287 ALA A N 1
ATOM 2171 C CA . ALA A 1 287 ? 3.060 11.014 34.962 1.00 85.88 287 ALA A CA 1
ATOM 2172 C C . ALA A 1 287 ? 2.385 12.194 35.690 1.00 85.88 287 ALA A C 1
ATOM 2174 O O . ALA A 1 287 ? 1.868 12.040 36.801 1.00 85.88 287 ALA A O 1
ATOM 2175 N N . ARG A 1 288 ? 2.328 13.374 35.060 1.00 85.62 288 ARG A N 1
ATOM 2176 C CA . ARG A 1 288 ? 1.655 14.553 35.631 1.00 85.62 288 ARG A CA 1
ATOM 2177 C C . ARG A 1 288 ? 0.136 14.405 35.679 1.00 85.62 288 ARG A C 1
ATOM 2179 O O . ARG A 1 288 ? -0.476 14.787 36.678 1.00 85.62 288 ARG A O 1
ATOM 2186 N N . LEU A 1 289 ? -0.475 13.816 34.650 1.00 83.56 289 LEU A N 1
ATOM 2187 C CA . LEU A 1 289 ? -1.914 13.541 34.609 1.00 83.56 289 LEU A CA 1
ATOM 2188 C C . LEU A 1 289 ? -2.335 12.535 35.683 1.00 83.56 289 LEU A C 1
ATOM 2190 O O . LEU A 1 289 ? -3.391 12.714 36.289 1.00 83.56 289 LEU A O 1
ATOM 2194 N N . ALA A 1 290 ? -1.492 11.548 36.000 1.00 84.88 290 ALA A N 1
ATOM 2195 C CA . ALA A 1 290 ? -1.723 10.670 37.148 1.00 84.88 290 ALA A CA 1
ATOM 2196 C C . ALA A 1 290 ? -1.804 11.463 38.471 1.00 84.88 290 ALA A C 1
ATOM 2198 O O . ALA A 1 290 ? -2.663 11.189 39.311 1.00 84.88 290 ALA A O 1
ATOM 2199 N N . GLY A 1 291 ? -0.980 12.507 38.627 1.00 86.25 291 GLY A N 1
ATOM 2200 C CA . GLY A 1 291 ? -1.036 13.425 39.770 1.00 86.25 291 GLY A CA 1
ATOM 2201 C C . GLY A 1 291 ? -2.325 14.254 39.844 1.00 86.25 291 GLY A C 1
ATOM 2202 O O . GLY A 1 291 ? -2.825 14.509 40.940 1.00 86.25 291 GLY A O 1
ATOM 2203 N N . VAL A 1 292 ? -2.911 14.629 38.700 1.00 88.50 292 VAL A N 1
ATOM 2204 C CA . VAL A 1 292 ? -4.213 15.325 38.652 1.00 88.50 292 VAL A CA 1
ATOM 2205 C C . VAL A 1 292 ? -5.336 14.442 39.197 1.00 88.50 292 VAL A C 1
ATOM 2207 O O . VAL A 1 292 ? -6.201 14.935 39.924 1.00 88.50 292 VAL A O 1
ATOM 2210 N N . GLY A 1 293 ? -5.291 13.135 38.914 1.00 85.06 293 GLY A N 1
ATOM 2211 C CA . GLY A 1 293 ? -6.251 12.167 39.448 1.00 85.06 293 GLY A CA 1
ATOM 2212 C C . GLY A 1 293 ? -6.339 12.201 40.978 1.00 85.06 293 GLY A C 1
ATOM 2213 O O . GLY A 1 293 ? -7.433 12.133 41.533 1.00 85.06 293 GLY A O 1
ATOM 2214 N N . ALA A 1 294 ? -5.217 12.424 41.672 1.00 87.12 294 ALA A N 1
ATOM 2215 C CA . ALA A 1 294 ? -5.205 12.546 43.129 1.00 87.12 294 ALA A CA 1
ATOM 2216 C C . ALA A 1 294 ? -6.025 13.750 43.634 1.00 87.12 294 ALA A C 1
ATOM 2218 O O . ALA A 1 294 ? -6.742 13.618 44.625 1.00 87.12 294 ALA A O 1
ATOM 2219 N N . TYR A 1 295 ? -5.979 14.898 42.943 1.00 89.19 295 TYR A N 1
ATOM 2220 C CA . TYR A 1 295 ? -6.780 16.075 43.309 1.00 89.19 295 TYR A CA 1
ATOM 2221 C C . TYR A 1 295 ? -8.280 15.843 43.098 1.00 89.19 295 TYR A C 1
ATOM 2223 O O . TYR A 1 295 ? -9.085 16.240 43.943 1.00 89.19 295 TYR A O 1
ATOM 2231 N N . LEU A 1 296 ? -8.657 15.159 42.011 1.00 87.56 296 LEU A N 1
ATOM 2232 C CA . LEU A 1 296 ? -10.051 14.777 41.747 1.00 87.56 296 LEU A CA 1
ATOM 2233 C C . LEU A 1 296 ? -10.574 13.790 42.801 1.00 87.56 296 LEU A C 1
ATOM 2235 O O . LEU A 1 296 ? -11.708 13.915 43.272 1.00 87.56 296 LEU A O 1
ATOM 2239 N N . LEU A 1 297 ? -9.736 12.846 43.243 1.00 85.00 297 LEU A N 1
ATOM 2240 C CA . LEU A 1 297 ? -10.087 11.900 44.304 1.00 85.00 297 LEU A CA 1
ATOM 2241 C C . LEU A 1 297 ? -10.366 12.603 45.641 1.00 85.00 297 LEU A C 1
ATOM 2243 O O . LEU A 1 297 ? -11.323 12.233 46.327 1.00 85.00 297 LEU A O 1
ATOM 2247 N N . THR A 1 298 ? -9.608 13.652 45.970 1.00 84.38 298 THR A N 1
ATOM 2248 C CA . THR A 1 298 ? -9.789 14.454 47.193 1.00 84.38 298 THR A CA 1
ATOM 2249 C C . THR A 1 298 ? -10.761 15.630 47.044 1.00 84.38 298 THR A C 1
ATOM 2251 O O . THR A 1 298 ? -10.813 16.469 47.940 1.00 84.38 298 THR A O 1
ATOM 2254 N N . GLN A 1 299 ? -11.500 15.719 45.930 1.00 86.88 299 GLN A N 1
ATOM 2255 C CA . GLN A 1 299 ? -12.444 16.808 45.621 1.00 86.88 299 GLN A CA 1
ATOM 2256 C C . GLN A 1 299 ? -11.813 18.223 45.600 1.00 86.88 299 GLN A C 1
ATOM 2258 O O . GLN A 1 299 ? -12.512 19.226 45.743 1.00 86.88 299 GLN A O 1
ATOM 2263 N N . ASP A 1 300 ? -10.499 18.334 45.362 1.00 90.25 300 ASP A N 1
ATOM 2264 C CA . ASP A 1 300 ? -9.803 19.618 45.160 1.00 90.25 300 ASP A CA 1
ATOM 2265 C C . ASP A 1 300 ? -9.839 20.008 43.672 1.00 90.25 300 ASP A C 1
ATOM 2267 O O . ASP A 1 300 ? -8.827 20.060 42.963 1.00 90.25 300 ASP A O 1
ATOM 2271 N N . TYR A 1 301 ? -11.055 20.233 43.167 1.00 92.56 301 TYR A N 1
ATOM 2272 C CA . TYR A 1 301 ? -11.282 20.439 41.737 1.00 92.56 301 TYR A CA 1
ATOM 2273 C C . TYR A 1 301 ? -10.583 21.690 41.191 1.00 92.56 301 TYR A C 1
ATOM 2275 O O . TYR A 1 301 ? -10.115 21.680 40.056 1.00 92.56 301 TYR A O 1
ATOM 2283 N N . ASN A 1 302 ? -10.443 22.753 41.990 1.00 92.06 302 ASN A N 1
ATOM 2284 C CA . ASN A 1 302 ? -9.771 23.981 41.547 1.00 92.06 302 ASN A CA 1
ATOM 2285 C C . ASN A 1 302 ? -8.295 23.720 41.233 1.00 92.06 302 ASN A C 1
ATOM 2287 O O . ASN A 1 302 ? -7.775 24.199 40.222 1.00 92.06 302 ASN A O 1
ATOM 2291 N N . ARG A 1 303 ? -7.621 22.935 42.080 1.00 92.12 303 ARG A N 1
ATOM 2292 C CA . ARG A 1 303 ? -6.224 22.569 41.863 1.00 92.12 303 ARG A CA 1
ATOM 2293 C C . ARG A 1 303 ? -6.063 21.626 40.674 1.00 92.12 303 ARG A C 1
ATOM 2295 O O . ARG A 1 303 ? -5.120 21.804 39.902 1.00 92.12 303 ARG A O 1
ATOM 2302 N N . ALA A 1 304 ? -6.997 20.690 40.488 1.00 92.69 304 ALA A N 1
ATOM 2303 C CA . ALA A 1 304 ? -7.040 19.820 39.312 1.00 92.69 304 ALA A CA 1
ATOM 2304 C C . ALA A 1 304 ? -7.196 20.625 38.008 1.00 92.69 304 ALA A C 1
ATOM 2306 O O . ALA A 1 304 ? -6.406 20.450 37.081 1.00 92.69 304 ALA A O 1
ATOM 2307 N N . ILE A 1 305 ? -8.160 21.551 37.957 1.00 94.69 305 ILE A N 1
ATOM 2308 C CA . ILE A 1 305 ? -8.422 22.408 36.790 1.00 94.69 305 ILE A CA 1
ATOM 2309 C C . ILE A 1 305 ? -7.193 23.261 36.462 1.00 94.69 305 ILE A C 1
ATOM 2311 O O . ILE A 1 305 ? -6.742 23.251 35.320 1.00 94.69 305 ILE A O 1
ATOM 2315 N N . LEU A 1 306 ? -6.595 23.926 37.458 1.00 93.69 306 LEU A N 1
ATOM 2316 C CA . LEU A 1 306 ? -5.405 24.756 37.247 1.00 93.69 306 LEU A CA 1
ATOM 2317 C C . LEU A 1 306 ? -4.210 23.938 36.724 1.00 93.69 306 LEU A C 1
ATOM 2319 O O . LEU A 1 306 ? -3.448 24.418 35.883 1.00 93.69 306 LEU A O 1
ATOM 2323 N N . ALA A 1 307 ? -4.027 22.706 37.213 1.00 91.62 307 ALA A N 1
ATOM 2324 C CA . ALA A 1 307 ? -2.985 21.810 36.717 1.00 91.62 307 ALA A CA 1
ATOM 2325 C C . ALA A 1 307 ? -3.231 21.412 35.250 1.00 91.62 307 ALA A C 1
ATOM 2327 O O . ALA A 1 307 ? -2.316 21.496 34.430 1.00 91.62 307 ALA A O 1
ATOM 2328 N N . LEU A 1 308 ? -4.472 21.059 34.901 1.00 93.12 308 LEU A N 1
ATOM 2329 C CA . LEU A 1 308 ? -4.861 20.698 33.535 1.00 93.12 308 LEU A CA 1
ATOM 2330 C C . LEU A 1 308 ? -4.742 21.876 32.556 1.00 93.12 308 LEU A C 1
ATOM 2332 O O . LEU A 1 308 ? -4.243 21.690 31.449 1.00 93.12 308 LEU A O 1
ATOM 2336 N N . GLU A 1 309 ? -5.122 23.094 32.953 1.00 95.12 309 GLU A N 1
ATOM 2337 C CA . GLU A 1 309 ? -4.967 24.305 32.127 1.00 95.12 309 GLU A CA 1
ATOM 2338 C C . GLU A 1 309 ? -3.495 24.596 31.816 1.00 95.12 309 GLU A C 1
ATOM 2340 O O . GLU A 1 309 ? -3.141 24.888 30.672 1.00 95.12 309 GLU A O 1
ATOM 2345 N N . ARG A 1 310 ? -2.607 24.439 32.809 1.00 92.56 310 ARG A N 1
ATOM 2346 C CA . ARG A 1 310 ? -1.155 24.563 32.599 1.00 92.56 310 ARG A CA 1
ATOM 2347 C C . ARG A 1 310 ? -0.621 23.507 31.634 1.00 92.56 310 ARG A C 1
ATOM 2349 O O . ARG A 1 310 ? 0.276 23.806 30.849 1.00 92.56 310 ARG A O 1
ATOM 2356 N N . HIS A 1 311 ? -1.143 22.281 31.688 1.00 91.06 311 HIS A N 1
ATOM 2357 C CA . HIS A 1 311 ? -0.764 21.226 30.744 1.00 91.06 311 HIS A CA 1
ATOM 2358 C C . HIS A 1 311 ? -1.281 21.499 29.332 1.00 91.06 311 HIS A C 1
ATOM 2360 O O . HIS A 1 311 ? -0.533 21.288 28.384 1.00 91.06 311 HIS A O 1
ATOM 2366 N N . MET A 1 312 ? -2.497 22.032 29.184 1.00 92.50 312 MET A N 1
ATOM 2367 C CA . MET A 1 312 ? -3.045 22.413 27.879 1.00 92.50 312 MET A CA 1
ATOM 2368 C C . MET A 1 312 ? -2.143 23.411 27.153 1.00 92.50 312 MET A C 1
ATOM 2370 O O . MET A 1 312 ? -1.739 23.165 26.020 1.00 92.50 312 MET A O 1
ATOM 2374 N N . ALA A 1 313 ? -1.762 24.491 27.843 1.00 89.56 313 ALA A N 1
ATOM 2375 C CA . ALA A 1 313 ? -0.910 25.532 27.275 1.00 89.56 313 ALA A CA 1
ATOM 2376 C C . ALA A 1 313 ? 0.449 24.981 26.803 1.00 89.56 313 ALA A C 1
ATOM 2378 O O . ALA A 1 313 ? 0.977 25.411 25.781 1.00 89.56 313 ALA A O 1
ATOM 2379 N N . LEU A 1 314 ? 1.011 23.996 27.516 1.00 86.75 314 LEU A N 1
ATOM 2380 C CA . LEU A 1 314 ? 2.246 23.327 27.100 1.00 86.75 314 LEU A CA 1
ATOM 2381 C C . LEU A 1 314 ? 2.045 22.475 25.835 1.00 86.75 314 LEU A C 1
ATOM 2383 O O . LEU A 1 314 ? 2.916 22.446 24.969 1.00 86.75 314 LEU A O 1
ATOM 2387 N N . LEU A 1 315 ? 0.910 21.782 25.714 1.00 87.00 315 LEU A N 1
ATOM 2388 C CA . LEU A 1 315 ? 0.642 20.875 24.592 1.00 87.00 315 LEU A CA 1
ATOM 2389 C C . LEU A 1 315 ? 0.356 21.606 23.285 1.00 87.00 315 LEU A C 1
ATOM 2391 O O . LEU A 1 315 ? 0.777 21.132 22.230 1.00 87.00 315 LEU A O 1
ATOM 2395 N N . GLU A 1 316 ? -0.282 22.772 23.354 1.00 86.06 316 GLU A N 1
ATOM 2396 C CA . GLU A 1 316 ? -0.472 23.649 22.193 1.00 86.06 316 GLU A CA 1
ATOM 2397 C C . GLU A 1 316 ? 0.875 24.111 21.613 1.00 86.06 316 GLU A C 1
ATOM 2399 O O . GLU A 1 316 ? 1.054 24.130 20.395 1.00 86.06 316 GLU A O 1
ATOM 2404 N N . VAL A 1 317 ? 1.864 24.392 22.472 1.00 82.12 317 VAL A N 1
ATOM 2405 C CA . VAL A 1 317 ? 3.231 24.739 22.042 1.00 82.12 317 VAL A CA 1
ATOM 2406 C C . VAL A 1 317 ? 3.936 23.544 21.390 1.00 82.12 317 VAL A C 1
ATOM 2408 O O . VAL A 1 317 ? 4.634 23.711 20.389 1.00 82.12 317 VAL A O 1
ATOM 2411 N N . LEU A 1 318 ? 3.745 22.334 21.925 1.00 80.94 318 LEU A N 1
ATOM 2412 C CA . LEU A 1 318 ? 4.395 21.113 21.429 1.00 80.94 318 LEU A CA 1
ATOM 2413 C C . LEU A 1 318 ? 3.695 20.474 20.216 1.00 80.94 318 LEU A C 1
ATOM 2415 O O . LEU A 1 318 ? 4.273 19.577 19.597 1.00 80.94 318 LEU A O 1
ATOM 2419 N N . ARG A 1 319 ? 2.485 20.934 19.859 1.00 86.81 319 ARG A N 1
ATOM 2420 C CA . ARG A 1 319 ? 1.633 20.368 18.792 1.00 86.81 319 ARG A CA 1
ATOM 2421 C C . ARG A 1 319 ? 1.400 18.861 18.961 1.00 86.81 319 ARG A C 1
ATOM 2423 O O . ARG A 1 319 ? 1.601 18.075 18.036 1.00 86.81 319 ARG A O 1
ATOM 2430 N N . LEU A 1 320 ? 1.039 18.460 20.179 1.00 85.12 320 LEU A N 1
ATOM 2431 C CA . LEU A 1 320 ? 0.697 17.078 20.536 1.00 85.12 320 LEU A CA 1
ATOM 2432 C C . LEU A 1 320 ? -0.829 16.943 20.627 1.00 85.12 320 LEU A C 1
ATOM 2434 O O . LEU A 1 320 ? -1.403 16.958 21.719 1.00 85.12 320 LEU A O 1
ATOM 2438 N N . ASP A 1 321 ? -1.490 16.881 19.470 1.00 87.75 321 ASP A N 1
ATOM 2439 C CA . ASP A 1 321 ? -2.949 17.024 19.356 1.00 87.75 321 ASP A CA 1
ATOM 2440 C C . ASP A 1 321 ? -3.740 15.911 20.067 1.00 87.75 321 ASP A C 1
ATOM 2442 O O . ASP A 1 321 ? -4.794 16.174 20.657 1.00 87.75 321 ASP A O 1
ATOM 2446 N N . ASP A 1 322 ? -3.222 14.679 20.070 1.00 84.88 322 ASP A N 1
ATOM 2447 C CA . ASP A 1 322 ? -3.828 13.528 20.750 1.00 84.88 322 ASP A CA 1
ATOM 2448 C C . ASP A 1 322 ? -3.850 13.725 22.274 1.00 84.88 322 ASP A C 1
ATOM 2450 O O . ASP A 1 322 ? -4.873 13.530 22.939 1.00 84.88 322 ASP A O 1
ATOM 2454 N N . LEU A 1 323 ? -2.732 14.186 22.834 1.00 85.62 323 LEU A N 1
ATOM 2455 C CA . LEU A 1 323 ? -2.616 14.508 24.251 1.00 85.62 323 LEU A CA 1
ATOM 2456 C C . LEU A 1 323 ? -3.447 15.738 24.607 1.00 85.62 323 LEU A C 1
ATOM 2458 O O . LEU A 1 323 ? -4.127 15.738 25.634 1.00 85.62 323 LEU A O 1
ATOM 2462 N N . ALA A 1 324 ? -3.462 16.761 23.751 1.00 89.00 324 ALA A N 1
ATOM 2463 C CA . ALA A 1 324 ? -4.305 17.936 23.946 1.00 89.00 324 ALA A CA 1
ATOM 2464 C C . ALA A 1 324 ? -5.796 17.554 23.981 1.00 89.00 324 ALA A C 1
ATOM 2466 O O . ALA A 1 324 ? -6.555 18.080 24.797 1.00 89.00 324 ALA A O 1
ATOM 2467 N N . ALA A 1 325 ? -6.239 16.602 23.154 1.00 89.31 325 ALA A N 1
ATOM 2468 C CA . ALA A 1 325 ? -7.596 16.059 23.233 1.00 89.31 325 ALA A CA 1
ATOM 2469 C C . ALA A 1 325 ? -7.867 15.375 24.588 1.00 89.31 325 ALA A C 1
ATOM 2471 O O . ALA A 1 325 ? -8.884 15.666 25.222 1.00 89.31 325 ALA A O 1
ATOM 2472 N N . ARG A 1 326 ? -6.929 14.555 25.091 1.00 88.12 326 ARG A N 1
ATOM 2473 C CA . ARG A 1 326 ? -7.042 13.912 26.418 1.00 88.12 326 ARG A CA 1
ATOM 2474 C C . ARG A 1 326 ? -7.144 14.931 27.556 1.00 88.12 326 ARG A C 1
ATOM 2476 O O . ARG A 1 326 ? -7.997 14.778 28.429 1.00 88.12 326 ARG A O 1
ATOM 2483 N N . VAL A 1 327 ? -6.312 15.977 27.548 1.00 91.06 327 VAL A N 1
ATOM 2484 C CA . VAL A 1 327 ? -6.354 17.024 28.585 1.00 91.06 327 VAL A CA 1
ATOM 2485 C C . VAL A 1 327 ? -7.642 17.848 28.483 1.00 91.06 327 VAL A C 1
ATOM 2487 O O . VAL A 1 327 ? -8.213 18.185 29.517 1.00 91.06 327 VAL A O 1
ATOM 2490 N N . ARG A 1 328 ? -8.160 18.119 27.274 1.00 93.38 328 ARG A N 1
ATOM 2491 C CA . ARG A 1 328 ? -9.445 18.823 27.086 1.00 93.38 328 ARG A CA 1
ATOM 2492 C C . ARG A 1 328 ? -10.597 18.025 27.680 1.00 93.38 328 ARG A C 1
ATOM 2494 O O . ARG A 1 328 ? -11.448 18.602 28.354 1.00 93.38 328 ARG A O 1
ATOM 2501 N N . ASP A 1 329 ? -10.601 16.713 27.465 1.00 90.44 329 ASP A N 1
ATOM 2502 C CA . ASP A 1 329 ? -11.598 15.820 28.049 1.00 90.44 329 ASP A CA 1
ATOM 2503 C C . ASP A 1 329 ? -11.509 15.791 29.580 1.00 90.44 329 ASP A C 1
ATOM 2505 O O . ASP A 1 329 ? -12.525 15.997 30.241 1.00 90.44 329 ASP A O 1
ATOM 2509 N N . ALA A 1 330 ? -10.310 15.643 30.152 1.00 91.38 330 ALA A N 1
ATOM 2510 C CA . ALA A 1 330 ? -10.122 15.678 31.606 1.00 91.38 330 ALA A CA 1
ATOM 2511 C C . ALA A 1 330 ? -10.548 17.025 32.222 1.00 91.38 330 ALA A C 1
ATOM 2513 O O . ALA A 1 330 ? -11.116 17.080 33.310 1.00 91.38 330 ALA A O 1
ATOM 2514 N N . LEU A 1 331 ? -10.303 18.128 31.515 1.00 94.81 3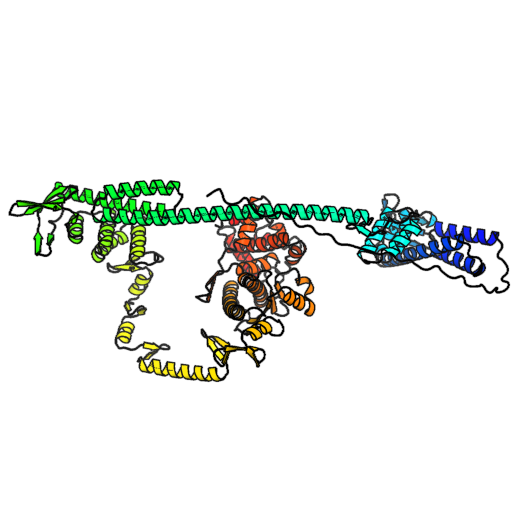31 LEU A N 1
ATOM 2515 C CA . LEU A 1 331 ? -10.644 19.481 31.953 1.00 94.81 331 LEU A CA 1
ATOM 2516 C C . LEU A 1 331 ? -12.152 19.751 31.868 1.00 94.81 331 LEU A C 1
ATOM 2518 O O . LEU A 1 331 ? -12.706 20.409 32.749 1.00 94.81 331 LEU A O 1
ATOM 2522 N N . PHE A 1 332 ? -12.831 19.196 30.860 1.00 95.06 332 PHE A N 1
ATOM 2523 C CA . PHE A 1 332 ? -14.294 19.162 30.794 1.00 95.06 332 PHE A CA 1
ATOM 2524 C C . PHE A 1 332 ? -14.890 18.403 31.988 1.00 95.06 332 PHE A C 1
ATOM 2526 O O . PHE A 1 332 ? -15.817 18.897 32.628 1.00 95.06 332 PHE A O 1
ATOM 2533 N N . GLU A 1 333 ? -14.332 17.237 32.318 1.00 93.31 333 GLU A N 1
ATOM 2534 C CA . GLU A 1 333 ? -14.778 16.409 33.445 1.00 93.31 333 GLU A CA 1
ATOM 2535 C C . GLU A 1 333 ? -14.564 17.108 34.789 1.00 93.31 333 GLU A C 1
ATOM 2537 O O . GLU A 1 333 ? -15.518 17.278 35.545 1.00 93.31 333 GLU A O 1
ATOM 2542 N N . ALA A 1 334 ? -13.354 17.615 35.040 1.00 94.25 334 ALA A N 1
ATOM 2543 C CA . ALA A 1 334 ? -13.018 18.316 36.276 1.00 94.25 334 ALA A CA 1
ATOM 2544 C C . ALA A 1 334 ? -13.904 19.552 36.509 1.00 94.25 334 ALA A C 1
ATOM 2546 O O . ALA A 1 334 ? -14.362 19.785 37.627 1.00 94.25 334 ALA A O 1
ATOM 2547 N N . ARG A 1 335 ? -14.184 20.338 35.457 1.00 96.44 335 ARG A N 1
ATOM 2548 C CA . ARG A 1 335 ? -15.077 21.509 35.543 1.00 96.44 335 ARG A CA 1
ATOM 2549 C C . ARG A 1 335 ? -16.526 21.112 35.814 1.00 96.44 335 ARG A C 1
ATOM 2551 O O . ARG A 1 335 ? -17.199 21.783 36.593 1.00 96.44 335 ARG A O 1
ATOM 2558 N N . GLY A 1 336 ? -17.003 20.038 35.191 1.00 95.50 336 GLY A N 1
ATOM 2559 C CA . GLY A 1 336 ? -18.354 19.536 35.417 1.00 95.50 336 GLY A CA 1
ATOM 2560 C C . GLY A 1 336 ? -18.565 18.976 36.821 1.00 95.50 336 GLY A C 1
ATOM 2561 O O . GLY A 1 336 ? -19.568 19.292 37.460 1.00 95.50 336 GLY A O 1
ATOM 2562 N N . GLU A 1 337 ? -17.602 18.208 37.335 1.00 95.12 337 GLU A N 1
ATOM 2563 C CA . GLU A 1 337 ? -17.626 17.706 38.714 1.00 95.12 337 GLU A CA 1
ATOM 2564 C C . GLU A 1 337 ? -17.531 18.847 39.737 1.00 95.12 337 GLU A C 1
ATOM 2566 O O . GLU A 1 337 ? -18.279 18.848 40.717 1.00 95.12 337 GLU A O 1
ATOM 2571 N N . ALA A 1 338 ? -16.701 19.867 39.477 1.00 95.69 338 ALA A N 1
ATOM 2572 C CA . ALA A 1 338 ? -16.635 21.072 40.305 1.00 95.69 338 ALA A CA 1
ATOM 2573 C C . ALA A 1 338 ? -17.986 21.798 40.375 1.00 95.69 338 ALA A C 1
ATOM 2575 O O . ALA A 1 338 ? -18.444 22.142 41.463 1.00 95.69 338 ALA A O 1
ATOM 2576 N N . ALA A 1 339 ? -18.644 21.992 39.227 1.00 96.56 339 ALA A N 1
ATOM 2577 C CA . ALA A 1 339 ? -19.938 22.665 39.155 1.00 96.56 339 ALA A CA 1
ATOM 2578 C C . ALA A 1 339 ? -21.044 21.876 39.876 1.00 96.56 339 ALA A C 1
ATOM 2580 O O . ALA A 1 339 ? -21.852 22.463 40.598 1.00 96.56 339 ALA A O 1
ATOM 2581 N N . LEU A 1 340 ? -21.060 20.545 39.725 1.00 96.25 340 LEU A N 1
ATOM 2582 C CA . LEU A 1 340 ? -21.973 19.672 40.468 1.00 96.25 340 LEU A CA 1
ATOM 2583 C C . LEU A 1 340 ? -21.729 19.778 41.980 1.00 96.25 340 LEU A C 1
ATOM 2585 O O . LEU A 1 340 ? -22.680 19.879 42.757 1.00 96.25 340 LEU A O 1
ATOM 2589 N N . PHE A 1 341 ? -20.463 19.795 42.397 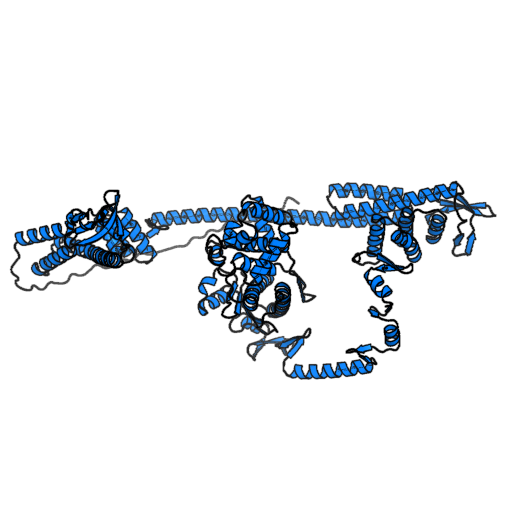1.00 95.69 341 PHE A N 1
ATOM 2590 C CA . PHE A 1 341 ? -20.102 19.933 43.801 1.00 95.69 341 PHE A CA 1
ATOM 2591 C C . PHE A 1 341 ? -20.522 21.291 44.372 1.00 95.69 341 PHE A C 1
ATOM 2593 O O . PHE A 1 341 ? -21.167 21.327 45.415 1.00 95.69 341 PHE A O 1
ATOM 2600 N N . ASP A 1 342 ? -20.262 22.394 43.669 1.00 95.56 342 ASP A N 1
ATOM 2601 C CA . ASP A 1 342 ? -20.709 23.730 44.084 1.00 95.56 342 ASP A CA 1
ATOM 2602 C C . ASP A 1 342 ? -22.239 23.813 44.204 1.00 95.56 342 ASP A C 1
ATOM 2604 O O . ASP A 1 342 ? -22.765 24.408 45.151 1.00 95.56 342 ASP A O 1
ATOM 2608 N N . ARG A 1 343 ? -22.975 23.153 43.298 1.00 96.31 343 ARG A N 1
ATOM 2609 C CA . ARG A 1 343 ? -24.438 23.058 43.384 1.00 96.31 343 ARG A CA 1
ATOM 2610 C C . ARG A 1 343 ? -24.889 22.278 44.619 1.00 96.31 343 ARG A C 1
ATOM 2612 O O . ARG A 1 343 ? -25.855 22.690 45.263 1.00 96.31 343 ARG A O 1
ATOM 2619 N N . LEU A 1 344 ? -24.200 21.189 44.966 1.00 94.75 344 LEU A N 1
ATOM 2620 C CA . LEU A 1 344 ? -24.459 20.453 46.204 1.00 94.75 344 LEU A CA 1
ATOM 2621 C C . LEU A 1 344 ? -24.223 21.341 47.434 1.00 94.75 344 LEU A C 1
ATOM 2623 O O . LEU A 1 344 ? -25.086 21.388 48.308 1.00 94.75 344 LEU A O 1
ATOM 2627 N N . LEU A 1 345 ? -23.106 22.077 47.483 1.00 94.88 345 LEU A N 1
ATOM 2628 C CA . LEU A 1 345 ? -22.798 22.991 48.591 1.00 94.88 345 LEU A CA 1
ATOM 2629 C C . LEU A 1 345 ? -23.905 24.038 48.780 1.00 94.88 345 LEU A C 1
ATOM 2631 O O . LEU A 1 345 ? -24.384 24.228 49.897 1.00 94.88 345 LEU A O 1
ATOM 2635 N N . SER A 1 346 ? -24.352 24.677 47.692 1.00 95.38 346 SER A N 1
ATOM 2636 C CA . SER A 1 346 ? -25.468 25.633 47.739 1.00 95.38 346 SER A CA 1
ATOM 2637 C C . SER A 1 346 ? -26.751 24.966 48.232 1.00 95.38 346 SER A C 1
ATOM 2639 O O . SER A 1 346 ? -27.405 25.485 49.128 1.00 95.38 346 SER A O 1
ATOM 2641 N N . ALA A 1 347 ? -27.100 23.792 47.700 1.00 93.44 347 ALA A N 1
ATOM 2642 C CA . ALA A 1 347 ? -28.332 23.106 48.077 1.00 93.44 347 ALA A CA 1
ATOM 2643 C C . ALA A 1 347 ? -28.362 22.686 49.554 1.00 93.44 347 ALA A C 1
ATOM 2645 O O . ALA A 1 347 ? -29.428 22.745 50.165 1.00 93.44 347 ALA A O 1
ATOM 2646 N N . VAL A 1 348 ? -27.218 22.293 50.128 1.00 92.12 348 VAL A N 1
ATOM 2647 C CA . VAL A 1 348 ? -27.097 22.019 51.568 1.00 92.12 348 VAL A CA 1
ATOM 2648 C C . VAL A 1 348 ? -27.292 23.303 52.374 1.00 92.12 348 VAL A C 1
ATOM 2650 O O . VAL A 1 348 ? -28.147 23.335 53.251 1.00 92.12 348 VAL A O 1
ATOM 2653 N N . ASN A 1 349 ? -26.555 24.369 52.045 1.00 93.56 349 ASN A N 1
ATOM 2654 C CA . ASN A 1 349 ? -26.623 25.645 52.772 1.00 93.56 349 ASN A CA 1
ATOM 2655 C C . ASN A 1 349 ? -28.006 26.302 52.714 1.00 93.56 349 ASN A C 1
ATOM 2657 O O . ASN A 1 349 ? -28.419 26.966 53.660 1.00 93.56 349 ASN A O 1
ATOM 2661 N N . ASP A 1 350 ? -28.731 26.095 51.619 1.00 93.38 350 ASP A N 1
ATOM 2662 C CA . ASP A 1 350 ? -30.063 26.658 51.427 1.00 93.38 350 ASP A CA 1
ATOM 2663 C C . ASP A 1 350 ? -31.193 25.739 51.929 1.00 93.38 350 ASP A C 1
ATOM 2665 O O . ASP A 1 350 ? -32.367 26.062 51.742 1.00 93.38 350 ASP A O 1
ATOM 2669 N N . GLY A 1 351 ? -30.873 24.561 52.485 1.00 90.44 351 GLY A N 1
ATOM 2670 C CA . GLY A 1 351 ? -31.870 23.577 52.922 1.00 90.44 351 GLY A CA 1
ATOM 2671 C C . GLY A 1 351 ? -32.745 23.027 51.785 1.00 90.44 351 GLY A C 1
ATOM 2672 O O . GLY A 1 351 ? -33.899 22.666 52.005 1.00 90.44 351 GLY A O 1
ATOM 2673 N N . ARG A 1 352 ? -32.226 22.982 50.548 1.00 91.06 352 ARG A N 1
ATOM 2674 C CA . ARG A 1 352 ? -32.964 22.599 49.324 1.00 91.06 352 ARG A CA 1
ATOM 2675 C C . ARG A 1 352 ? -32.767 21.142 48.896 1.00 91.06 352 ARG A C 1
ATOM 2677 O O . ARG A 1 352 ? -33.125 20.782 47.772 1.00 91.06 352 ARG A O 1
ATOM 2684 N N . LEU A 1 353 ? -32.189 20.295 49.746 1.00 85.75 353 LEU A N 1
ATOM 2685 C CA . LEU A 1 353 ? -32.110 18.864 49.455 1.00 85.75 353 LEU A CA 1
ATOM 2686 C C . LEU A 1 353 ? -33.523 18.269 49.424 1.00 85.75 353 LEU A C 1
ATOM 2688 O O . LEU A 1 353 ? -34.295 18.418 50.367 1.00 85.75 353 LEU A O 1
ATOM 2692 N N . VAL A 1 354 ? -33.868 17.571 48.340 1.00 75.12 354 VAL A N 1
ATOM 2693 C CA . VAL A 1 354 ? -35.227 17.036 48.129 1.00 75.12 354 VAL A CA 1
ATOM 2694 C C . VAL A 1 354 ? -35.535 15.885 49.100 1.00 75.12 354 VAL A C 1
ATOM 2696 O O . VAL A 1 354 ? -36.694 15.520 49.299 1.00 75.12 354 VAL A O 1
ATOM 2699 N N . ARG A 1 355 ? -34.498 15.287 49.700 1.00 77.69 355 ARG A N 1
ATOM 2700 C CA . ARG A 1 355 ? -34.589 14.196 50.678 1.00 77.69 355 ARG A CA 1
ATOM 2701 C C . ARG A 1 355 ? -33.509 14.347 51.741 1.00 77.69 355 ARG A C 1
ATOM 2703 O O . ARG A 1 355 ? -32.421 14.832 51.436 1.00 77.69 355 ARG A O 1
ATOM 2710 N N . ARG A 1 356 ? -33.799 13.871 52.956 1.00 79.44 356 ARG A N 1
ATOM 2711 C CA . ARG A 1 356 ? -32.792 13.719 54.009 1.00 79.44 356 ARG A CA 1
ATOM 2712 C C . ARG A 1 356 ? -31.838 12.585 53.620 1.00 79.44 356 ARG A C 1
ATOM 2714 O O . ARG A 1 356 ? -32.303 11.467 53.398 1.00 79.44 356 ARG A O 1
ATOM 2721 N N . PRO A 1 357 ? -30.543 12.866 53.458 1.00 77.06 357 PRO A N 1
ATOM 2722 C CA . PRO A 1 357 ? -29.573 11.840 53.113 1.00 77.06 357 PRO A CA 1
ATOM 2723 C C . PRO A 1 357 ? -29.296 10.915 54.305 1.00 77.06 357 PRO A C 1
ATOM 2725 O O . PRO A 1 357 ? -29.311 11.344 55.460 1.00 77.06 357 PRO A O 1
ATOM 2728 N N . VAL A 1 358 ? -29.031 9.639 54.020 1.00 77.19 358 VAL A N 1
ATOM 2729 C CA . VAL A 1 358 ? -28.726 8.636 55.045 1.00 77.19 358 VAL A CA 1
ATOM 2730 C C . VAL A 1 358 ? -27.219 8.428 55.070 1.00 77.19 358 VAL A C 1
ATOM 2732 O O . VAL A 1 358 ? -26.634 7.900 54.128 1.00 77.19 358 VAL A O 1
ATOM 2735 N N . TRP A 1 359 ? -26.560 8.823 56.155 1.00 75.62 359 TRP A N 1
ATOM 2736 C CA . TRP A 1 359 ? -25.128 8.589 56.277 1.00 75.62 359 TRP A CA 1
ATOM 2737 C C . TRP A 1 359 ? -24.867 7.187 56.821 1.00 75.62 359 TRP A C 1
ATOM 2739 O O . TRP A 1 359 ? -25.331 6.820 57.901 1.00 75.62 359 TRP A O 1
ATOM 2749 N N . ARG A 1 360 ? -24.103 6.390 56.071 1.00 77.88 360 ARG A N 1
ATOM 2750 C CA . ARG A 1 360 ? -23.682 5.052 56.495 1.00 77.88 360 ARG A CA 1
ATOM 2751 C C . ARG A 1 360 ? -22.234 5.091 56.959 1.00 77.88 360 ARG A C 1
ATOM 2753 O O . ARG A 1 360 ? -21.344 5.473 56.203 1.00 77.88 360 ARG A O 1
ATOM 2760 N N . THR A 1 361 ? -22.004 4.676 58.195 1.00 74.44 361 THR A N 1
ATOM 2761 C CA . THR A 1 361 ? -20.678 4.441 58.764 1.00 74.44 361 THR A CA 1
ATOM 2762 C C . THR A 1 361 ? -20.470 2.938 58.967 1.00 74.44 361 THR A C 1
ATOM 2764 O O . THR A 1 361 ? -21.409 2.144 58.891 1.00 74.44 361 THR A O 1
ATOM 2767 N N . ALA A 1 362 ? -19.240 2.526 59.283 1.00 72.56 362 ALA A N 1
ATOM 2768 C CA . ALA A 1 362 ? -18.958 1.138 59.659 1.00 72.56 362 ALA A CA 1
ATOM 2769 C C . ALA A 1 362 ? -19.734 0.677 60.915 1.00 72.56 362 ALA A C 1
ATOM 2771 O O . ALA A 1 362 ? -19.904 -0.521 61.119 1.00 72.56 362 ALA A O 1
ATOM 2772 N N . SER A 1 363 ? -20.202 1.612 61.752 1.00 77.00 363 SER A N 1
ATOM 2773 C CA . SER A 1 363 ? -20.927 1.337 62.997 1.00 77.00 363 SER A CA 1
ATOM 2774 C C . SER A 1 363 ? -22.454 1.398 62.869 1.00 77.00 363 SER A C 1
ATOM 2776 O O . SER A 1 363 ? -23.142 1.045 63.825 1.00 77.00 363 SER A O 1
ATOM 2778 N N . GLY A 1 364 ? -23.003 1.818 61.725 1.00 80.06 364 GLY A N 1
ATOM 2779 C CA . GLY A 1 364 ? -24.449 1.906 61.518 1.00 80.06 364 GLY A CA 1
ATOM 2780 C C . GLY A 1 364 ? -24.855 2.891 60.424 1.00 80.06 364 GLY A C 1
ATOM 2781 O O . GLY A 1 364 ? -24.026 3.570 59.828 1.00 80.06 364 GLY A O 1
ATOM 2782 N N . SER A 1 365 ? -26.155 2.958 60.139 1.00 79.12 365 SER A N 1
ATOM 2783 C CA . SER A 1 365 ? -26.737 3.994 59.276 1.00 79.12 365 SER A CA 1
ATOM 2784 C C . SER A 1 365 ? -27.494 4.989 60.145 1.00 79.12 365 SER A C 1
ATOM 2786 O O . SER A 1 365 ? -28.339 4.578 60.937 1.00 79.12 365 SER A O 1
ATOM 2788 N N . PHE A 1 366 ? -27.191 6.274 59.997 1.00 79.12 366 PHE A N 1
ATOM 2789 C CA . PHE A 1 366 ? -27.828 7.362 60.730 1.00 79.12 366 PHE A CA 1
ATOM 2790 C C . PHE A 1 366 ? -28.429 8.343 59.724 1.00 79.12 366 PHE A C 1
ATOM 2792 O O . PHE A 1 366 ? -27.789 8.699 58.733 1.00 79.12 366 PHE A O 1
ATOM 2799 N N . GLU A 1 367 ? -29.660 8.786 59.963 1.00 78.12 367 GLU A N 1
ATOM 2800 C CA . GLU A 1 367 ? -30.180 9.961 59.267 1.00 78.12 367 GLU A CA 1
ATOM 2801 C C . GLU A 1 367 ? -29.505 11.195 59.855 1.00 78.12 367 GLU A C 1
ATOM 2803 O O . GLU A 1 367 ? -29.502 11.384 61.072 1.00 78.12 367 GLU A O 1
ATOM 2808 N N . VAL A 1 368 ? -28.904 12.010 58.993 1.00 78.06 368 VAL A N 1
ATOM 2809 C CA . VAL A 1 368 ? -28.171 13.204 59.411 1.00 78.06 368 VAL A CA 1
ATOM 2810 C C . VAL A 1 368 ? -28.831 14.417 58.783 1.00 78.06 368 VAL A C 1
ATOM 2812 O O . VAL A 1 368 ? -29.048 14.464 57.570 1.00 78.06 368 VAL A O 1
ATOM 2815 N N . GLU A 1 369 ? -29.138 15.413 59.608 1.00 82.81 369 GLU A N 1
ATOM 2816 C CA . GLU A 1 369 ? -29.567 16.717 59.121 1.00 82.81 369 GLU A CA 1
ATOM 2817 C C . GLU A 1 369 ? -28.323 17.549 58.812 1.00 82.81 369 GLU A C 1
ATOM 2819 O O . GLU A 1 369 ? -27.500 17.810 59.685 1.00 82.81 369 GLU A O 1
ATOM 2824 N N . LEU A 1 370 ? -28.133 17.908 57.543 1.00 88.69 370 LEU A N 1
ATOM 2825 C CA . LEU A 1 370 ? -27.012 18.751 57.145 1.00 88.69 370 LEU A CA 1
ATOM 2826 C C . LEU A 1 370 ? -27.399 20.212 57.378 1.00 88.69 370 LEU A C 1
ATOM 2828 O O . LEU A 1 370 ? -28.321 20.703 56.730 1.00 88.69 370 LEU A O 1
ATOM 2832 N N . SER A 1 371 ? -26.710 20.892 58.292 1.00 87.75 371 SER A N 1
ATOM 2833 C CA . SER A 1 371 ? -27.002 22.286 58.655 1.00 87.75 371 SER A CA 1
ATOM 2834 C C . SER A 1 371 ? -26.163 23.307 57.880 1.00 87.75 371 SER A C 1
ATOM 2836 O O . SER A 1 371 ? -26.497 24.489 57.850 1.00 87.75 371 SER A O 1
ATOM 2838 N N . GLY A 1 372 ? -25.095 22.863 57.210 1.00 92.75 372 GLY A N 1
ATOM 2839 C CA . GLY A 1 372 ? -24.266 23.712 56.360 1.00 92.75 372 GLY A CA 1
ATOM 2840 C C . GLY A 1 372 ? -23.169 22.939 55.636 1.00 92.75 372 GLY A C 1
ATOM 2841 O O . GLY A 1 372 ? -22.867 21.794 55.961 1.00 92.75 372 GLY A O 1
ATOM 2842 N N . ALA A 1 373 ? -22.556 23.557 54.634 1.00 95.44 373 ALA A N 1
ATOM 2843 C CA . ALA A 1 373 ? -21.493 22.977 53.830 1.00 95.44 373 ALA A CA 1
ATOM 2844 C C . ALA A 1 373 ? -20.486 24.037 53.370 1.00 95.44 373 ALA A C 1
ATOM 2846 O O . ALA A 1 373 ? -20.844 25.113 52.890 1.00 95.44 373 ALA A O 1
ATOM 2847 N N . THR A 1 374 ? -19.205 23.697 53.456 1.00 94.56 374 THR A N 1
ATOM 2848 C CA . THR A 1 374 ? -18.090 24.444 52.864 1.00 94.56 374 THR A CA 1
ATOM 2849 C C . THR A 1 374 ? -17.316 23.531 51.914 1.00 94.56 374 THR A C 1
ATOM 2851 O O . THR A 1 374 ? -17.591 22.335 51.828 1.00 94.56 374 THR A O 1
ATOM 2854 N N . ARG A 1 375 ? -16.314 24.052 51.200 1.00 91.94 375 ARG A N 1
ATOM 2855 C CA . ARG A 1 375 ? -15.478 23.210 50.326 1.00 91.94 375 ARG A CA 1
ATOM 2856 C C . ARG A 1 375 ? -14.638 22.190 51.094 1.00 91.94 375 ARG A C 1
ATOM 2858 O O . ARG A 1 375 ? -14.308 21.148 50.544 1.00 91.94 375 ARG A O 1
ATOM 2865 N N . GLU A 1 376 ? -14.318 22.452 52.360 1.00 91.12 376 GLU A N 1
ATOM 2866 C CA . GLU A 1 376 ? -13.522 21.534 53.180 1.00 91.12 376 GLU A CA 1
ATOM 2867 C C . GLU A 1 376 ? -14.369 20.435 53.834 1.00 91.12 376 GLU A C 1
ATOM 2869 O O . GLU A 1 376 ? -13.846 19.365 54.143 1.00 91.12 376 GLU A O 1
ATOM 2874 N N . GLY A 1 377 ? -15.668 20.664 54.052 1.00 92.69 377 GLY A N 1
ATOM 2875 C CA . GLY A 1 377 ? -16.529 19.683 54.707 1.00 92.69 377 GLY A CA 1
ATOM 2876 C C . GLY A 1 377 ? -17.987 20.102 54.841 1.00 92.69 377 GLY A C 1
ATOM 2877 O O . GLY A 1 377 ? -18.377 21.201 54.458 1.00 92.69 377 GLY A O 1
ATOM 2878 N N . VAL A 1 378 ? -18.779 19.223 55.436 1.00 93.25 378 VAL A N 1
ATOM 2879 C CA . VAL A 1 378 ? -20.196 19.427 55.742 1.00 93.25 378 VAL A CA 1
ATOM 2880 C C . VAL A 1 378 ? -20.407 19.479 57.258 1.00 93.25 378 VAL A C 1
ATOM 2882 O O . VAL A 1 378 ? -19.698 18.805 58.008 1.00 93.25 378 VAL A O 1
ATOM 2885 N N . LEU A 1 379 ? -21.344 20.304 57.715 1.00 92.81 379 LEU A N 1
ATOM 2886 C CA . LEU A 1 379 ? -21.827 20.350 59.091 1.00 92.81 379 LEU A CA 1
ATOM 2887 C C . LEU A 1 379 ? -23.032 19.418 59.213 1.00 92.81 379 LEU A C 1
ATOM 2889 O O . LEU A 1 379 ? -24.044 19.590 58.534 1.00 92.81 379 LEU A O 1
ATOM 2893 N N . ALA A 1 380 ? -22.877 18.406 60.054 1.00 89.88 380 ALA A N 1
ATOM 2894 C CA . ALA A 1 380 ? -23.881 17.406 60.366 1.00 89.88 380 ALA A CA 1
ATOM 2895 C C . ALA A 1 380 ? -24.450 17.686 61.761 1.00 89.88 380 ALA A C 1
ATOM 2897 O O . ALA A 1 380 ? -23.703 17.643 62.741 1.00 89.88 380 ALA A O 1
ATOM 2898 N N . ALA A 1 381 ? -25.748 17.963 61.849 1.00 86.31 381 ALA A N 1
ATOM 2899 C CA . ALA A 1 381 ? -26.463 18.145 63.103 1.00 86.31 381 ALA A CA 1
ATOM 2900 C C . ALA A 1 381 ? -26.946 16.792 63.647 1.00 86.31 381 ALA A C 1
ATOM 2902 O O . ALA A 1 381 ? -27.650 16.036 62.972 1.00 86.31 381 ALA A O 1
ATOM 2903 N N . PHE A 1 382 ? -26.561 16.509 64.889 1.00 83.56 382 PHE A N 1
ATOM 2904 C CA . PHE A 1 382 ? -27.001 15.379 65.702 1.00 83.56 382 PHE A CA 1
ATOM 2905 C C . PHE A 1 382 ? -27.791 15.897 66.913 1.00 83.56 382 PHE A C 1
ATOM 2907 O O . PHE A 1 382 ? -27.646 17.071 67.273 1.00 83.56 382 PHE A O 1
ATOM 2914 N N . PRO A 1 383 ? -28.591 15.049 67.590 1.00 82.31 383 PRO A N 1
ATOM 2915 C CA . PRO A 1 383 ? -29.262 15.436 68.833 1.00 82.31 383 PRO A CA 1
ATOM 2916 C C . PRO A 1 383 ? -28.308 16.019 69.892 1.00 82.31 383 PRO A C 1
ATOM 2918 O O . PRO A 1 383 ? -28.703 16.888 70.666 1.00 82.31 383 PRO A O 1
ATOM 2921 N N . GLU A 1 384 ? -27.050 15.569 69.908 1.00 87.94 384 GLU A N 1
ATOM 2922 C CA . GLU A 1 384 ? -26.012 15.975 70.860 1.00 87.94 384 GLU A CA 1
ATOM 2923 C C . GLU A 1 384 ? -25.167 17.186 70.406 1.00 87.94 384 GLU A C 1
ATOM 2925 O O . GLU A 1 384 ? -24.328 17.658 71.177 1.00 87.94 384 GLU A O 1
ATOM 2930 N N . GLY A 1 385 ? -25.362 17.700 69.185 1.00 90.81 385 GLY A N 1
ATOM 2931 C CA . GLY A 1 385 ? -24.637 18.861 68.653 1.00 90.81 385 GLY A CA 1
ATOM 2932 C C . GLY A 1 385 ? -24.257 18.746 67.174 1.00 90.81 385 GLY A C 1
ATOM 2933 O O . GLY A 1 385 ? -24.621 17.796 66.488 1.00 90.81 385 GLY A O 1
ATOM 2934 N N . GLU A 1 386 ? -23.505 19.725 66.668 1.00 91.81 386 GLU A N 1
ATOM 2935 C CA . GLU A 1 386 ? -23.024 19.737 65.282 1.00 91.81 386 GLU A CA 1
ATOM 2936 C C . GLU A 1 386 ? -21.588 19.219 65.168 1.00 91.81 386 GLU A C 1
ATOM 2938 O O . GLU A 1 386 ? -20.707 19.586 65.950 1.00 91.81 386 GLU A O 1
ATOM 2943 N N . VAL A 1 387 ? -21.328 18.403 64.146 1.00 92.94 387 VAL A N 1
ATOM 2944 C CA . VAL A 1 387 ? -19.993 17.887 63.829 1.00 92.94 387 VAL A CA 1
ATOM 2945 C C . VAL A 1 387 ? -19.623 18.265 62.401 1.00 92.94 387 VAL A C 1
ATOM 2947 O O . VAL A 1 387 ? -20.373 18.014 61.459 1.00 92.94 387 VAL A O 1
ATOM 2950 N N . ARG A 1 388 ? -18.425 18.832 62.222 1.00 94.12 388 ARG A N 1
ATOM 2951 C CA . ARG A 1 388 ? -17.852 19.076 60.895 1.00 94.12 388 ARG A CA 1
ATOM 2952 C C . ARG A 1 388 ? -17.167 17.817 60.373 1.00 94.12 388 ARG A C 1
ATOM 2954 O O . ARG A 1 388 ? -16.221 17.323 60.986 1.00 94.12 388 ARG A O 1
ATOM 2961 N N . ILE A 1 389 ? -17.601 17.340 59.214 1.00 90.62 389 ILE A N 1
ATOM 2962 C CA . ILE A 1 389 ? -17.059 16.157 58.544 1.00 90.62 389 ILE A CA 1
ATOM 2963 C C . ILE A 1 389 ? -16.399 16.606 57.244 1.00 90.62 389 ILE A C 1
ATOM 2965 O O . ILE A 1 389 ? -17.037 17.227 56.399 1.00 90.62 389 ILE A O 1
ATOM 2969 N N . GLU A 1 390 ? -15.115 16.302 57.064 1.00 91.19 390 GLU A N 1
ATOM 2970 C CA . GLU A 1 390 ? -14.422 16.602 55.806 1.00 91.19 390 GLU A CA 1
ATOM 2971 C C . GLU A 1 390 ? -15.011 15.771 54.651 1.00 91.19 390 GLU A C 1
ATOM 2973 O O . GLU A 1 390 ? -15.251 14.575 54.824 1.00 91.19 390 GLU A O 1
ATOM 2978 N N . TRP A 1 391 ? -15.171 16.350 53.454 1.00 90.00 391 TRP A N 1
ATOM 2979 C CA . TRP A 1 391 ? -15.751 15.636 52.299 1.00 90.00 391 TRP A CA 1
ATOM 2980 C C . TRP A 1 391 ? -14.999 14.355 51.934 1.00 90.00 391 TRP A C 1
ATOM 2982 O O . TRP A 1 391 ? -15.619 13.338 51.633 1.00 90.00 391 TRP A O 1
ATOM 2992 N N . LYS A 1 392 ? -13.669 14.364 52.073 1.00 87.88 392 LYS A N 1
ATOM 2993 C CA . LYS A 1 392 ? -12.805 13.191 51.860 1.00 87.88 392 LYS A CA 1
ATOM 2994 C C . LYS A 1 392 ? -13.039 12.039 52.851 1.00 87.88 392 LYS A C 1
ATOM 2996 O O . LYS A 1 392 ? -12.527 10.948 52.630 1.00 87.88 392 LYS A O 1
ATOM 3001 N N . ARG A 1 393 ? -13.742 12.279 53.969 1.00 88.38 393 ARG A N 1
ATOM 3002 C CA . ARG A 1 393 ? -14.111 11.250 54.963 1.00 88.38 393 ARG A CA 1
ATOM 3003 C C . ARG A 1 393 ? -15.500 10.664 54.718 1.00 88.38 393 ARG A C 1
ATOM 3005 O O . ARG A 1 393 ? -15.854 9.681 55.363 1.00 88.38 393 ARG A O 1
ATOM 3012 N N . ILE A 1 394 ? -16.290 11.273 53.838 1.00 88.62 394 ILE A N 1
ATOM 3013 C CA . ILE A 1 394 ? -17.588 10.741 53.435 1.00 88.62 394 ILE A CA 1
ATOM 3014 C C . ILE A 1 394 ? -17.332 9.590 52.462 1.00 88.62 394 ILE A C 1
ATOM 3016 O O . ILE A 1 394 ? -16.589 9.744 51.493 1.00 88.62 394 ILE A O 1
ATOM 3020 N N . ASP A 1 395 ? -17.954 8.439 52.720 1.00 89.31 395 ASP A N 1
ATOM 3021 C CA . ASP A 1 395 ? -17.896 7.305 51.804 1.00 89.31 395 ASP A CA 1
ATOM 3022 C C . ASP A 1 395 ? -18.408 7.719 50.406 1.00 89.31 395 ASP A C 1
ATOM 3024 O O . ASP A 1 395 ? -19.434 8.405 50.315 1.00 89.31 395 ASP A O 1
ATOM 3028 N N . PRO A 1 396 ? -17.747 7.312 49.308 1.00 92.69 396 PRO A N 1
ATOM 3029 C CA . PRO A 1 396 ? -18.176 7.645 47.951 1.00 92.69 396 PRO A CA 1
ATOM 3030 C C . PRO A 1 396 ? -19.659 7.377 47.648 1.00 92.69 396 PRO A C 1
ATOM 3032 O O . PRO A 1 396 ? -20.270 8.126 46.881 1.00 92.69 396 PRO A O 1
ATOM 3035 N N . SER A 1 397 ? -20.266 6.347 48.253 1.00 91.50 397 SER A N 1
ATOM 3036 C CA . SER A 1 397 ? -21.699 6.068 48.092 1.00 91.50 397 SER A CA 1
ATOM 3037 C C . SER A 1 397 ? -22.574 7.100 48.808 1.00 91.50 397 SER A C 1
ATOM 3039 O O . SER A 1 397 ? -23.599 7.503 48.266 1.00 91.50 397 SER A O 1
ATOM 3041 N N . GLY A 1 398 ? -22.135 7.609 49.963 1.00 90.31 398 GLY A N 1
ATOM 3042 C CA . GLY A 1 398 ? -22.797 8.708 50.669 1.00 90.31 398 GLY A CA 1
ATOM 3043 C C . GLY A 1 398 ? -22.752 10.014 49.875 1.00 90.31 398 GLY A C 1
ATOM 3044 O O . GLY A 1 398 ? -23.759 10.711 49.778 1.00 90.31 398 GLY A O 1
ATOM 3045 N N . TYR A 1 399 ? -21.624 10.313 49.217 1.00 92.12 399 TYR A N 1
ATOM 3046 C CA . TYR A 1 399 ? -21.547 11.446 48.286 1.00 92.12 399 TYR A CA 1
ATOM 3047 C C . TYR A 1 399 ? -22.524 11.294 47.112 1.00 92.12 399 TYR A C 1
ATOM 3049 O O . TYR A 1 399 ? -23.215 12.248 46.747 1.00 92.12 399 TYR A O 1
ATOM 3057 N N . HIS A 1 400 ? -22.632 10.085 46.549 1.00 94.88 400 HIS A N 1
ATOM 3058 C CA . HIS A 1 400 ? -23.627 9.787 45.517 1.00 94.88 400 HIS A CA 1
ATOM 3059 C C . HIS A 1 400 ? -25.063 10.021 46.012 1.00 94.88 400 HIS A C 1
ATOM 3061 O O . HIS A 1 400 ? -25.851 10.648 45.296 1.00 94.88 400 HIS A O 1
ATOM 3067 N N . GLU A 1 401 ? -25.395 9.577 47.228 1.00 91.44 401 GLU A N 1
ATOM 3068 C CA . GLU A 1 401 ? -26.711 9.808 47.836 1.00 91.44 401 GLU A CA 1
ATOM 3069 C C . GLU A 1 401 ? -26.998 11.308 48.026 1.00 91.44 401 GLU A C 1
ATOM 3071 O O . GLU A 1 401 ? -28.085 11.762 47.657 1.00 91.44 401 GLU A O 1
ATOM 3076 N N . PHE A 1 402 ? -26.021 12.095 48.499 1.00 91.12 402 PHE A N 1
ATOM 3077 C CA . PHE A 1 402 ? -26.149 13.554 48.622 1.00 91.12 402 PHE A CA 1
ATOM 3078 C C . PHE A 1 402 ? -26.445 14.221 47.273 1.00 91.12 402 PHE A C 1
ATOM 3080 O O . PHE A 1 402 ? -27.411 14.976 47.153 1.00 91.12 402 PHE A O 1
ATOM 3087 N N . CYS A 1 403 ? -25.667 13.907 46.234 1.00 93.75 403 CYS A N 1
ATOM 3088 C CA . CYS A 1 403 ? -25.898 14.441 44.890 1.00 93.75 403 CYS A CA 1
ATOM 3089 C C . CYS A 1 403 ? -27.241 13.978 44.307 1.00 93.75 403 CYS A C 1
ATOM 3091 O O . CYS A 1 403 ? -27.922 14.745 43.632 1.00 93.75 403 CYS A O 1
ATOM 3093 N N . SER A 1 404 ? -27.663 12.745 44.585 1.00 92.69 404 SER A N 1
ATOM 3094 C CA . SER A 1 404 ? -28.934 12.195 44.089 1.00 92.69 404 SER A CA 1
ATOM 3095 C C . SER A 1 404 ? -30.167 12.766 44.781 1.00 92.69 404 SER A C 1
ATOM 3097 O O . SER A 1 404 ? -31.272 12.644 44.249 1.00 92.69 404 SER A O 1
ATOM 3099 N N . ALA A 1 405 ? -29.998 13.402 45.944 1.00 90.94 405 ALA A N 1
ATOM 3100 C CA . ALA A 1 405 ? -31.039 14.202 46.579 1.00 90.94 405 ALA A CA 1
ATOM 3101 C C . ALA A 1 405 ? -31.284 15.539 45.848 1.00 90.94 405 ALA A C 1
ATOM 3103 O O . ALA A 1 405 ? -32.231 16.250 46.187 1.00 90.94 405 ALA A O 1
ATOM 3104 N N . LEU A 1 406 ? -30.472 15.879 44.839 1.00 92.06 406 LEU A N 1
ATOM 3105 C CA . LEU A 1 406 ? -30.700 17.004 43.935 1.00 92.06 406 LEU A CA 1
ATOM 3106 C C . LEU A 1 406 ? -31.562 16.585 42.734 1.00 92.06 406 LEU A C 1
ATOM 3108 O O . LEU A 1 406 ? -31.519 15.450 42.256 1.00 92.06 406 LEU A O 1
ATOM 3112 N N . ALA A 1 407 ? -32.292 17.542 42.161 1.00 93.12 407 ALA A N 1
ATOM 3113 C CA . ALA A 1 407 ? -32.884 17.392 40.833 1.00 93.12 407 ALA A CA 1
ATOM 3114 C C . ALA A 1 407 ? -31.792 17.540 39.752 1.00 93.12 407 ALA A C 1
ATOM 3116 O O . ALA A 1 407 ? -31.576 18.632 39.212 1.00 93.12 407 ALA A O 1
ATOM 3117 N N . LEU A 1 408 ? -31.069 16.445 39.493 1.00 95.56 408 LEU A N 1
ATOM 3118 C CA . LEU A 1 408 ? -29.956 16.396 38.540 1.00 95.56 408 LEU A CA 1
ATOM 3119 C C . LEU A 1 408 ? -30.440 16.434 37.085 1.00 95.56 408 LEU A C 1
ATOM 3121 O O . LEU A 1 408 ? -31.300 15.647 36.674 1.00 95.56 408 LEU A O 1
ATOM 3125 N N . THR A 1 409 ? -29.820 17.306 36.296 1.00 96.75 409 THR A N 1
ATOM 3126 C CA . THR A 1 409 ? -29.899 17.320 34.832 1.00 96.75 409 THR A CA 1
ATOM 3127 C C . THR A 1 409 ? -29.167 16.115 34.234 1.00 96.75 409 THR A C 1
ATOM 3129 O O . THR A 1 409 ? -28.384 15.438 34.902 1.00 96.75 409 THR A O 1
ATOM 3132 N N . VAL A 1 410 ? -29.380 15.845 32.942 1.00 96.81 410 VAL A N 1
ATOM 3133 C CA . VAL A 1 410 ? -28.678 14.748 32.255 1.00 96.81 410 VAL A CA 1
ATOM 3134 C C . VAL A 1 410 ? -27.156 14.964 32.234 1.00 96.81 410 VAL A C 1
ATOM 3136 O O . VAL A 1 410 ? -26.405 14.012 32.427 1.00 96.81 410 VAL A O 1
ATOM 3139 N N . GLY A 1 411 ? -26.694 16.210 32.077 1.00 96.06 411 GLY A N 1
ATOM 3140 C CA . GLY A 1 411 ? -25.267 16.547 32.145 1.00 96.06 411 GLY A CA 1
ATOM 3141 C C . GLY A 1 411 ? -24.657 16.292 33.523 1.00 96.06 411 GLY A C 1
ATOM 3142 O O . GLY A 1 411 ? -23.581 15.720 33.630 1.00 96.06 411 GLY A O 1
ATOM 3143 N N . GLU A 1 412 ? -25.366 16.619 34.599 1.00 97.56 412 GLU A N 1
ATOM 3144 C CA . GLU A 1 412 ? -24.874 16.348 35.956 1.00 97.56 412 GLU A CA 1
ATOM 3145 C C . GLU A 1 412 ? -24.847 14.855 36.286 1.00 97.56 412 GLU A C 1
ATOM 3147 O O . GLU A 1 412 ? -23.936 14.397 36.971 1.00 97.56 412 GLU A O 1
ATOM 3152 N N . ARG A 1 413 ? -25.789 14.071 35.747 1.00 97.94 413 ARG A N 1
ATOM 3153 C CA . ARG A 1 413 ? -25.744 12.603 35.849 1.00 97.94 413 ARG A CA 1
ATOM 3154 C C . ARG A 1 413 ? -24.533 12.006 35.137 1.00 97.94 413 ARG A C 1
ATOM 3156 O O . ARG A 1 413 ? -24.001 11.005 35.610 1.00 97.94 413 ARG A O 1
ATOM 3163 N N . TYR A 1 414 ? -24.070 12.612 34.039 1.00 97.62 414 TYR A N 1
ATOM 3164 C CA . TYR A 1 414 ? -22.814 12.210 33.400 1.00 97.62 414 TYR A CA 1
ATOM 3165 C C . TYR A 1 414 ? -21.634 12.352 34.369 1.00 97.62 414 TYR A C 1
ATOM 3167 O O . TYR A 1 414 ? -20.921 11.370 34.587 1.00 97.62 414 TYR A O 1
ATOM 3175 N N . PHE A 1 415 ? -21.480 13.525 34.995 1.00 97.38 415 PHE A N 1
ATOM 3176 C CA . PHE A 1 415 ? -20.387 13.791 35.937 1.00 97.38 415 PHE A CA 1
ATOM 3177 C C . PHE A 1 415 ? -20.495 12.942 37.209 1.00 97.38 415 PHE A C 1
ATOM 3179 O O . PHE A 1 415 ? -19.503 12.360 37.636 1.00 97.38 415 PHE A O 1
ATOM 3186 N N . LEU A 1 416 ? -21.700 12.769 37.766 1.00 97.19 416 LEU A N 1
ATOM 3187 C CA . LEU A 1 416 ? -21.909 11.890 38.920 1.00 97.19 416 LEU A CA 1
ATOM 3188 C C . LEU A 1 416 ? -21.571 10.425 38.599 1.00 97.19 416 LEU A C 1
ATOM 3190 O O . LEU A 1 416 ? -20.975 9.731 39.421 1.00 97.19 416 LEU A O 1
ATOM 3194 N N . GLY A 1 417 ? -21.917 9.956 37.395 1.00 97.12 417 GLY A N 1
ATOM 3195 C CA . GLY A 1 417 ? -21.534 8.624 36.932 1.00 97.12 417 GLY A CA 1
ATOM 3196 C C . GLY A 1 417 ? -20.017 8.462 36.794 1.00 97.12 417 GLY A C 1
ATOM 3197 O O . GLY A 1 417 ? -19.482 7.443 37.226 1.00 97.12 417 GLY A O 1
ATOM 3198 N N . GLY A 1 418 ? -19.325 9.487 36.280 1.00 95.06 418 GLY A N 1
ATOM 3199 C CA . GLY A 1 418 ? -17.859 9.544 36.228 1.00 95.06 418 GLY A CA 1
ATOM 3200 C C . GLY A 1 418 ? -17.219 9.457 37.615 1.00 95.06 418 GLY A C 1
ATOM 3201 O O . GLY A 1 418 ? -16.412 8.560 37.855 1.00 95.06 418 GLY A O 1
ATOM 3202 N N . TYR A 1 419 ? -17.680 10.290 38.555 1.00 95.31 419 TYR A N 1
ATOM 3203 C CA . TYR A 1 419 ? -17.249 10.270 39.958 1.00 95.31 419 TYR A CA 1
ATOM 3204 C C . TYR A 1 419 ? -17.374 8.875 40.592 1.00 95.31 419 TYR A C 1
ATOM 3206 O O . TYR A 1 419 ? -16.459 8.422 41.288 1.00 95.31 419 TYR A O 1
ATOM 3214 N N . CYS A 1 420 ? -18.509 8.197 40.373 1.00 96.19 420 CYS A N 1
ATOM 3215 C CA . CYS A 1 420 ? -18.751 6.854 40.899 1.00 96.19 420 CYS A CA 1
ATOM 3216 C C . CYS A 1 420 ? -17.817 5.817 40.273 1.00 96.19 420 CYS A C 1
ATOM 3218 O O . CYS A 1 420 ? -17.309 4.954 40.990 1.00 96.19 420 CYS A O 1
ATOM 3220 N N . LEU A 1 421 ? -17.584 5.893 38.961 1.00 95.19 421 LEU A N 1
ATOM 3221 C CA . LEU A 1 421 ? -16.718 4.949 38.261 1.00 95.19 421 LEU A CA 1
ATOM 3222 C C . LEU A 1 421 ? -15.277 5.029 38.781 1.00 95.19 421 LEU A C 1
ATOM 3224 O O . LEU A 1 421 ? -14.704 4.001 39.134 1.00 95.19 421 LEU A O 1
ATOM 3228 N N . ASP A 1 422 ? -14.748 6.245 38.943 1.00 92.06 422 ASP A N 1
ATOM 3229 C CA . ASP A 1 422 ? -13.375 6.493 39.412 1.00 92.06 422 ASP A CA 1
ATOM 3230 C C . ASP A 1 422 ? -13.123 6.003 40.850 1.00 92.06 422 ASP A C 1
ATOM 3232 O O . ASP A 1 422 ? -11.979 5.864 41.280 1.00 92.06 422 ASP A O 1
ATOM 3236 N N . ARG A 1 423 ? -14.192 5.734 41.609 1.00 93.62 423 ARG A N 1
ATOM 3237 C CA . ARG A 1 423 ? -14.153 5.252 43.000 1.00 93.62 423 ARG A CA 1
ATOM 3238 C C . ARG A 1 423 ? -14.599 3.796 43.141 1.00 93.62 423 ARG A C 1
ATOM 3240 O O . ARG A 1 423 ? -14.878 3.345 44.249 1.00 93.62 423 ARG A O 1
ATOM 3247 N N . GLY A 1 424 ? -14.687 3.060 42.030 1.00 94.62 424 GLY A N 1
ATOM 3248 C CA . GLY A 1 424 ? -15.043 1.638 42.023 1.00 94.62 424 GLY A CA 1
ATOM 3249 C C . GLY A 1 424 ? -16.523 1.352 42.305 1.00 94.62 424 GLY A C 1
ATOM 3250 O O . GLY A 1 424 ? -16.893 0.212 42.576 1.00 94.62 424 GLY A O 1
ATOM 3251 N N . LEU A 1 425 ? -17.398 2.359 42.226 1.00 95.94 425 LEU A N 1
ATOM 3252 C CA . LEU A 1 425 ? -18.843 2.221 42.433 1.00 95.94 425 LEU A CA 1
ATOM 3253 C C . LEU A 1 425 ? -19.571 1.943 41.111 1.00 95.94 425 LEU A C 1
ATOM 3255 O O . LEU A 1 425 ? -20.508 2.653 40.731 1.00 95.94 425 LEU A O 1
ATOM 3259 N N . GLU A 1 426 ? -19.152 0.899 40.396 1.00 96.00 426 GLU A N 1
ATOM 3260 C CA . GLU A 1 426 ? -19.593 0.633 39.019 1.00 96.00 426 GLU A CA 1
ATOM 3261 C C . GLU A 1 426 ? -21.116 0.522 38.868 1.00 96.00 426 GLU A C 1
ATOM 3263 O O . GLU A 1 426 ? -21.690 1.022 37.900 1.00 96.00 426 GLU A O 1
ATOM 3268 N N . GLY A 1 427 ? -21.796 -0.103 39.834 1.00 95.75 427 GLY A N 1
ATOM 3269 C CA . GLY A 1 427 ? -23.254 -0.238 39.810 1.00 95.75 427 GLY A CA 1
ATOM 3270 C C . GLY A 1 427 ? -23.979 1.112 39.861 1.00 95.75 427 GLY A C 1
ATOM 3271 O O . GLY A 1 427 ? -24.965 1.311 39.148 1.00 95.75 427 GLY A O 1
ATOM 3272 N N . LEU A 1 428 ? -23.470 2.059 40.659 1.00 96.56 428 LEU A N 1
ATOM 3273 C CA . LEU A 1 428 ? -24.033 3.410 40.760 1.00 96.56 428 LEU A CA 1
ATOM 3274 C C . LEU A 1 428 ? -23.695 4.229 39.507 1.00 96.56 428 LEU A C 1
ATOM 3276 O O . LEU A 1 428 ? -24.586 4.876 38.959 1.00 96.56 428 LEU A O 1
ATOM 3280 N N . ALA A 1 429 ? -22.465 4.113 38.995 1.00 97.38 429 ALA A N 1
ATOM 3281 C CA . ALA A 1 429 ? -22.050 4.753 37.746 1.00 97.38 429 ALA A CA 1
ATOM 3282 C C . ALA A 1 429 ? -22.944 4.341 36.566 1.00 97.38 429 ALA A C 1
ATOM 3284 O O . ALA A 1 429 ? -23.508 5.189 35.871 1.00 97.38 429 ALA A O 1
ATOM 3285 N N . ARG A 1 430 ? -23.155 3.027 36.388 1.00 96.88 430 ARG A N 1
ATOM 3286 C CA . ARG A 1 430 ? -24.029 2.479 35.338 1.00 96.88 430 ARG A CA 1
ATOM 3287 C C . ARG A 1 430 ? -25.468 2.962 35.488 1.00 96.88 430 ARG A C 1
ATOM 3289 O O . ARG A 1 430 ? -26.098 3.279 34.484 1.00 96.88 430 ARG A O 1
ATOM 3296 N N . ARG A 1 431 ? -25.987 3.065 36.716 1.00 96.62 431 ARG A N 1
ATOM 3297 C CA . ARG A 1 431 ? -27.343 3.582 36.957 1.00 96.62 431 ARG A CA 1
ATOM 3298 C C . ARG A 1 431 ? -27.504 5.025 36.473 1.00 96.62 431 ARG A C 1
ATOM 3300 O O . ARG A 1 431 ? -28.512 5.324 35.833 1.00 96.62 431 ARG A O 1
ATOM 3307 N N . GLU A 1 432 ? -26.534 5.898 36.745 1.00 97.50 432 GLU A N 1
ATOM 3308 C CA . GLU A 1 432 ? -26.588 7.287 36.268 1.00 97.50 432 GLU A CA 1
ATOM 3309 C C . GLU A 1 432 ? -26.429 7.369 34.746 1.00 97.50 432 GLU A C 1
ATOM 3311 O O . GLU A 1 432 ? -27.214 8.036 34.067 1.00 97.50 432 GLU A O 1
ATOM 3316 N N . TRP A 1 433 ? -25.480 6.625 34.178 1.00 98.00 433 TRP A N 1
ATOM 3317 C CA . TRP A 1 433 ? -25.230 6.632 32.736 1.00 98.00 433 TRP A CA 1
ATOM 3318 C C . TRP A 1 433 ? -26.320 5.964 31.898 1.00 98.00 433 TRP A C 1
ATOM 3320 O O . TRP A 1 433 ? -26.495 6.346 30.745 1.00 98.00 433 TRP A O 1
ATOM 3330 N N . VAL A 1 434 ? -27.134 5.064 32.459 1.00 97.69 434 VAL A N 1
ATOM 3331 C CA . VAL A 1 434 ? -28.362 4.586 31.796 1.00 97.69 434 VAL A CA 1
ATOM 3332 C C . VAL A 1 434 ? -29.298 5.748 31.458 1.00 97.69 434 VAL A C 1
ATOM 3334 O O . VAL A 1 434 ? -29.902 5.751 30.385 1.00 97.69 434 VAL A O 1
ATOM 3337 N N . GLN A 1 435 ? -29.412 6.750 32.335 1.00 97.12 435 GLN A N 1
ATOM 3338 C CA . GLN A 1 435 ? -30.224 7.936 32.048 1.00 97.12 435 GLN A CA 1
ATOM 3339 C C . GLN A 1 435 ? -29.573 8.787 30.952 1.00 97.12 435 GLN A C 1
ATOM 3341 O O . GLN A 1 435 ? -30.253 9.190 30.012 1.00 97.12 435 GLN A O 1
ATOM 3346 N N . VAL A 1 436 ? -28.250 8.978 31.013 1.00 97.56 436 VAL A N 1
ATOM 3347 C CA . VAL A 1 436 ? -27.493 9.727 29.993 1.00 97.56 436 VAL A CA 1
ATOM 3348 C C . VAL A 1 436 ? -27.605 9.084 28.610 1.00 97.56 436 VAL A C 1
ATOM 3350 O O . VAL A 1 436 ? -27.859 9.779 27.633 1.00 97.56 436 VAL A O 1
ATOM 3353 N N . LEU A 1 437 ? -27.485 7.761 28.509 1.00 97.31 437 LEU A N 1
ATOM 3354 C CA . LEU A 1 437 ? -27.595 7.045 27.236 1.00 97.31 437 LEU A CA 1
ATOM 3355 C C . LEU A 1 437 ? -29.016 7.069 26.651 1.00 97.31 437 LEU A C 1
ATOM 3357 O O . LEU A 1 437 ? -29.167 7.040 25.430 1.00 97.31 437 LEU A O 1
ATOM 3361 N N . ARG A 1 438 ? -30.053 7.144 27.497 1.00 96.94 438 ARG A N 1
ATOM 3362 C CA . ARG A 1 438 ? -31.459 7.191 27.059 1.00 96.94 438 ARG A CA 1
ATOM 3363 C C . ARG A 1 438 ? -31.900 8.566 26.570 1.00 96.94 438 ARG A C 1
ATOM 3365 O O . ARG A 1 438 ? -32.623 8.636 25.583 1.00 96.94 438 ARG A O 1
ATOM 3372 N N . SER A 1 439 ? -31.528 9.631 27.278 1.00 96.44 439 SER A N 1
ATOM 3373 C CA . SER A 1 439 ? -32.088 10.975 27.053 1.00 96.44 439 SER A CA 1
ATOM 3374 C C . SER A 1 439 ? -31.045 12.072 26.851 1.00 96.44 439 SER A C 1
ATOM 3376 O O . SER A 1 439 ? -31.409 13.229 26.647 1.00 96.44 439 SER A O 1
ATOM 3378 N N . GLY A 1 440 ? -29.757 11.739 26.916 1.00 96.31 440 GLY A N 1
ATOM 3379 C CA . GLY A 1 440 ? -28.681 12.701 26.736 1.00 96.31 440 GLY A CA 1
ATOM 3380 C C . GLY A 1 440 ? -28.454 13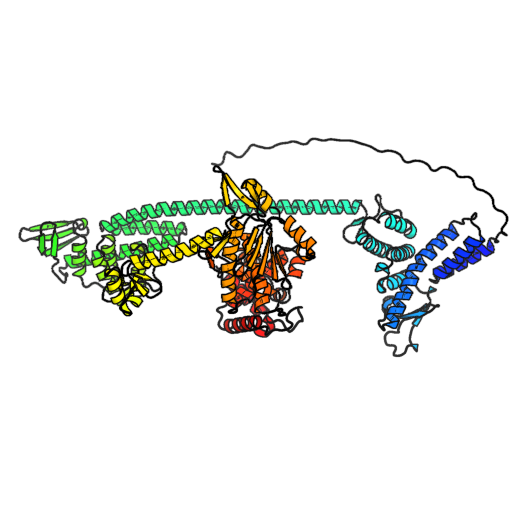.092 25.276 1.00 96.31 440 GLY A C 1
ATOM 3381 O O . GLY A 1 440 ? -28.705 12.295 24.366 1.00 96.31 440 GLY A O 1
ATOM 3382 N N . PRO A 1 441 ? -27.931 14.306 25.044 1.00 97.12 441 PRO A N 1
ATOM 3383 C CA . PRO A 1 441 ? -27.462 14.718 23.729 1.00 97.12 441 PRO A CA 1
ATOM 3384 C C . PRO A 1 441 ? -26.326 13.799 23.254 1.00 97.12 441 PRO A C 1
ATOM 3386 O O . PRO A 1 441 ? -25.648 13.146 24.057 1.00 97.12 441 PRO A O 1
ATOM 3389 N N . THR A 1 442 ? -26.140 13.707 21.937 1.00 95.88 442 THR A N 1
ATOM 3390 C CA . THR A 1 442 ? -25.189 12.780 21.297 1.00 95.88 442 THR A CA 1
ATOM 3391 C C . THR A 1 442 ? -23.776 12.919 21.857 1.00 95.88 442 THR A C 1
ATOM 3393 O O . THR A 1 442 ? -23.153 11.910 22.178 1.00 95.88 442 THR A O 1
ATOM 3396 N N . GLU A 1 443 ? -23.321 14.142 22.115 1.00 95.56 443 GLU A N 1
ATOM 3397 C CA . GLU A 1 443 ? -21.984 14.434 22.632 1.00 95.56 443 GLU A CA 1
ATOM 3398 C C . GLU A 1 443 ? -21.751 13.805 24.015 1.00 95.56 443 GLU A C 1
ATOM 3400 O O . GLU A 1 443 ? -20.675 13.273 24.289 1.00 95.56 443 GLU A O 1
ATOM 3405 N N . LEU A 1 444 ? -22.760 13.821 24.897 1.00 96.12 444 LEU A N 1
ATOM 3406 C CA . LEU A 1 444 ? -22.657 13.182 26.213 1.00 96.12 444 LEU A CA 1
ATOM 3407 C C . LEU A 1 444 ? -22.713 11.657 26.109 1.00 96.12 444 LEU A C 1
ATOM 3409 O O . LEU A 1 444 ? -21.990 10.976 26.836 1.00 96.12 444 LEU A O 1
ATOM 3413 N N . ARG A 1 445 ? -23.524 11.113 25.195 1.00 97.31 445 ARG A N 1
ATOM 3414 C CA . ARG A 1 445 ? -23.589 9.661 24.953 1.00 97.31 445 ARG A CA 1
ATOM 3415 C C . ARG A 1 445 ? -22.255 9.125 24.443 1.00 97.31 445 ARG A C 1
ATOM 3417 O O . ARG A 1 445 ? -21.757 8.126 24.954 1.00 97.31 445 ARG A O 1
ATOM 3424 N N . GLU A 1 446 ? -21.628 9.829 23.508 1.00 95.62 446 GLU A N 1
ATOM 3425 C CA . GLU A 1 446 ? -20.293 9.485 23.022 1.00 95.62 446 GLU A CA 1
ATOM 3426 C C . GLU A 1 446 ? -19.226 9.559 24.117 1.00 95.62 446 GLU A C 1
ATOM 3428 O O . GLU A 1 446 ? -18.352 8.695 24.184 1.00 95.62 446 GLU A O 1
ATOM 3433 N N . ARG A 1 447 ? -19.301 10.558 25.005 1.00 95.75 447 ARG A N 1
ATOM 3434 C CA . ARG A 1 447 ? -18.395 10.659 26.158 1.00 95.75 447 ARG A CA 1
ATOM 3435 C C . ARG A 1 447 ? -18.566 9.488 27.125 1.00 95.75 447 ARG A C 1
ATOM 3437 O O . ARG A 1 447 ? -17.562 8.895 27.518 1.00 95.75 447 ARG A O 1
ATOM 3444 N N . VAL A 1 448 ? -19.808 9.105 27.446 1.00 96.94 448 VAL A N 1
ATOM 3445 C CA . VAL A 1 448 ? -20.095 7.880 28.221 1.00 96.94 448 VAL A CA 1
ATOM 3446 C C . VAL A 1 448 ? -19.476 6.666 27.536 1.00 96.94 448 VAL A C 1
ATOM 3448 O O . VAL A 1 448 ? -18.791 5.883 28.190 1.00 96.94 448 VAL A O 1
ATOM 3451 N N . ASN A 1 449 ? -19.655 6.538 26.219 1.00 96.31 449 ASN A N 1
ATOM 3452 C CA . ASN A 1 449 ? -19.125 5.407 25.470 1.00 96.31 449 ASN A CA 1
ATOM 3453 C C . ASN A 1 449 ? -17.593 5.332 25.526 1.00 96.31 449 ASN A C 1
ATOM 3455 O O . ASN A 1 449 ? -17.045 4.279 25.853 1.00 96.31 449 ASN A O 1
ATOM 3459 N N . ARG A 1 450 ? -16.894 6.448 25.273 1.00 94.69 450 ARG A N 1
ATOM 3460 C CA . ARG A 1 450 ? -15.423 6.509 25.351 1.00 94.69 450 ARG A CA 1
ATOM 3461 C C . ARG A 1 450 ? -14.912 6.190 26.754 1.00 94.69 450 ARG A C 1
ATOM 3463 O O . ARG A 1 450 ? -13.909 5.492 26.895 1.00 94.69 450 ARG A O 1
ATOM 3470 N N . ARG A 1 451 ? -15.595 6.680 27.794 1.00 94.56 451 ARG A N 1
ATOM 3471 C CA . ARG A 1 451 ? -15.189 6.449 29.185 1.00 94.56 451 ARG A CA 1
ATOM 3472 C C . ARG A 1 451 ? -15.427 5.003 29.627 1.00 94.56 451 ARG A C 1
ATOM 3474 O O . ARG A 1 451 ? -14.543 4.426 30.251 1.00 94.56 451 ARG A O 1
ATOM 3481 N N . LEU A 1 452 ? -16.557 4.397 29.251 1.00 95.25 452 LEU A N 1
ATOM 3482 C CA . LEU A 1 452 ? -16.831 2.975 29.498 1.00 95.25 452 LEU A CA 1
ATOM 3483 C C . LEU A 1 452 ? -15.837 2.059 28.786 1.00 95.25 452 LEU A C 1
ATOM 3485 O O . LEU A 1 452 ? -15.314 1.150 29.421 1.00 95.25 452 LEU A O 1
ATOM 3489 N N . ALA A 1 453 ? -15.556 2.305 27.503 1.00 95.25 453 ALA A N 1
ATOM 3490 C CA . ALA A 1 453 ? -14.591 1.516 26.735 1.00 95.25 453 ALA A CA 1
ATOM 3491 C C . ALA A 1 453 ? -13.205 1.541 27.402 1.00 95.25 453 ALA A C 1
ATOM 3493 O O . ALA A 1 453 ? -12.633 0.491 27.693 1.00 95.25 453 ALA A O 1
ATOM 3494 N N . ARG A 1 454 ? -12.734 2.742 27.776 1.00 92.31 454 ARG A N 1
ATOM 3495 C CA . ARG A 1 454 ? -11.470 2.932 28.505 1.00 92.31 454 ARG A CA 1
ATOM 3496 C C . ARG A 1 454 ? -11.442 2.177 29.837 1.00 92.31 454 ARG A C 1
ATOM 3498 O O . ARG A 1 454 ? -10.442 1.538 30.135 1.00 92.31 454 ARG A O 1
ATOM 3505 N N . HIS A 1 455 ? -12.517 2.244 30.626 1.00 93.75 455 HIS A N 1
ATOM 3506 C CA . HIS A 1 455 ? -12.615 1.543 31.916 1.00 93.75 455 HIS A CA 1
ATOM 3507 C C . HIS A 1 455 ? -12.604 0.022 31.767 1.00 93.75 455 HIS A C 1
ATOM 3509 O O . HIS A 1 455 ? -11.985 -0.676 32.560 1.00 93.75 455 HIS A O 1
ATOM 3515 N N . LEU A 1 456 ? -13.274 -0.491 30.736 1.00 92.38 456 LEU A N 1
ATOM 3516 C CA . LEU A 1 456 ? -13.339 -1.922 30.446 1.00 92.38 456 LEU A CA 1
ATOM 3517 C C . LEU A 1 456 ? -12.071 -2.458 29.763 1.00 92.38 456 LEU A C 1
ATOM 3519 O O . LEU A 1 456 ? -11.946 -3.670 29.612 1.00 92.38 456 LEU A O 1
ATOM 3523 N N . GLY A 1 457 ? -11.145 -1.584 29.354 1.00 93.94 457 GLY A N 1
ATOM 3524 C CA . GLY A 1 457 ? -9.941 -1.976 28.621 1.00 93.94 457 GLY A CA 1
ATOM 3525 C C . GLY A 1 457 ? -10.246 -2.565 27.242 1.00 93.94 457 GLY A C 1
ATOM 3526 O O . GLY A 1 457 ? -9.519 -3.443 26.786 1.00 93.94 457 GLY A O 1
ATOM 3527 N N . ILE A 1 458 ? -11.332 -2.116 26.606 1.00 93.06 458 ILE A N 1
ATOM 3528 C CA . ILE A 1 458 ? -11.746 -2.548 25.266 1.00 93.06 458 ILE A CA 1
ATOM 3529 C C . ILE A 1 458 ? -11.775 -1.356 24.312 1.00 93.06 458 ILE A C 1
ATOM 3531 O O . ILE A 1 458 ? -11.970 -0.213 24.736 1.00 93.06 458 ILE A O 1
ATOM 3535 N N . ASP A 1 459 ? -11.627 -1.625 23.017 1.00 92.94 459 ASP A N 1
ATOM 3536 C CA . ASP A 1 459 ? -11.876 -0.618 21.990 1.00 92.94 459 ASP A CA 1
ATOM 3537 C C . ASP A 1 459 ? -13.340 -0.168 22.018 1.00 92.94 459 ASP A C 1
ATOM 3539 O O . ASP A 1 459 ? -14.237 -0.903 22.442 1.00 92.94 459 ASP A O 1
ATOM 3543 N N . LEU A 1 460 ? -13.591 1.066 21.572 1.00 95.00 460 LEU A N 1
ATOM 3544 C CA . LEU A 1 460 ? -14.944 1.599 21.468 1.00 95.00 460 LEU A CA 1
ATOM 3545 C C . LEU A 1 460 ? -15.761 0.710 20.507 1.00 95.00 460 LEU A C 1
ATOM 3547 O O . LEU A 1 460 ? -15.441 0.687 19.318 1.00 95.00 460 LEU A O 1
ATOM 3551 N N . PRO A 1 461 ? -16.815 0.008 20.974 1.00 91.94 461 PRO A N 1
ATOM 3552 C CA . PRO A 1 461 ? -17.582 -0.885 20.112 1.00 91.94 461 PRO A CA 1
ATOM 3553 C C . PRO A 1 461 ? -18.204 -0.123 18.941 1.00 91.94 461 PRO A C 1
ATOM 3555 O O . PRO A 1 461 ? -18.609 1.034 19.097 1.00 91.94 461 PRO A O 1
ATOM 3558 N N . LEU A 1 462 ? -18.340 -0.776 17.784 1.00 87.81 462 LEU A N 1
ATOM 3559 C CA . LEU A 1 462 ? -19.029 -0.194 16.632 1.00 87.81 462 LEU A CA 1
ATOM 3560 C C . LEU A 1 462 ? -20.478 0.156 17.025 1.00 87.81 462 LEU A C 1
ATOM 3562 O O . LEU A 1 462 ? -21.245 -0.707 17.449 1.00 87.81 462 LEU A O 1
ATOM 3566 N N . GLY A 1 463 ? -20.839 1.440 16.940 1.00 90.44 463 GLY A N 1
ATOM 3567 C CA . GLY A 1 463 ? -22.137 1.957 17.404 1.00 90.44 463 GLY A CA 1
ATOM 3568 C C . GLY A 1 463 ? -22.227 2.285 18.906 1.00 90.44 463 GLY A C 1
ATOM 3569 O O . GLY A 1 463 ? -23.257 2.787 19.356 1.00 90.44 463 GLY A O 1
ATOM 3570 N N . GLY A 1 464 ? -21.158 2.067 19.679 1.00 95.50 464 GLY A N 1
ATOM 3571 C CA . GLY A 1 464 ? -21.059 2.399 21.102 1.00 95.50 464 GLY A CA 1
ATOM 3572 C C . GLY A 1 464 ? -21.832 1.458 22.033 1.00 95.50 464 GLY A C 1
ATOM 3573 O O . GLY A 1 464 ? -22.172 0.326 21.683 1.00 95.50 464 GLY A O 1
ATOM 3574 N N . PHE A 1 465 ? -22.095 1.930 23.254 1.00 97.38 465 PHE A N 1
ATOM 3575 C CA . PHE A 1 465 ? -22.919 1.217 24.224 1.00 97.38 465 PHE A CA 1
ATOM 3576 C C . PHE A 1 465 ? -24.366 1.707 24.176 1.00 97.38 465 PHE A C 1
ATOM 3578 O O . PHE A 1 465 ? -24.659 2.881 23.943 1.00 97.38 465 PHE A O 1
ATOM 3585 N N . VAL A 1 466 ? -25.283 0.789 24.450 1.00 97.19 466 VAL A N 1
ATOM 3586 C CA . VAL A 1 466 ? -26.728 1.004 24.433 1.00 97.19 466 VAL A CA 1
ATOM 3587 C C . VAL A 1 466 ? -27.358 0.455 25.708 1.00 97.19 466 VAL A C 1
ATOM 3589 O O . VAL A 1 466 ? -26.779 -0.368 26.417 1.00 97.19 466 VAL A O 1
ATOM 3592 N N . VAL A 1 467 ? -28.563 0.929 26.026 1.00 97.56 467 VAL A N 1
ATOM 3593 C CA . VAL A 1 467 ? -29.304 0.452 27.197 1.00 97.56 467 VAL A CA 1
ATOM 3594 C C . VAL A 1 467 ? -30.249 -0.678 26.798 1.00 97.56 467 VAL A C 1
ATOM 3596 O O . VAL A 1 467 ? -31.139 -0.471 25.976 1.00 97.56 467 VAL A O 1
ATOM 3599 N N . HIS A 1 468 ? -30.118 -1.836 27.445 1.00 96.38 468 HIS A N 1
ATOM 3600 C CA . HIS A 1 468 ? -31.043 -2.968 27.345 1.00 96.38 468 HIS A CA 1
ATOM 3601 C C . HIS A 1 468 ? -31.452 -3.403 28.761 1.00 96.38 468 HIS A C 1
ATOM 3603 O O . HIS A 1 468 ? -30.595 -3.679 29.594 1.00 96.38 468 HIS A O 1
ATOM 3609 N N . GLU A 1 469 ? -32.752 -3.377 29.078 1.00 93.19 469 GLU A N 1
ATOM 3610 C CA . GLU A 1 469 ? -33.296 -3.746 30.405 1.00 93.19 469 GLU A CA 1
ATOM 3611 C C . GLU A 1 469 ? -32.583 -3.088 31.610 1.00 93.19 469 GLU A C 1
ATOM 3613 O O . GLU A 1 469 ? -32.375 -3.687 32.662 1.00 93.19 469 GLU A O 1
ATOM 3618 N N . SER A 1 470 ? -32.209 -1.810 31.473 1.00 93.38 470 SER A N 1
ATOM 3619 C CA . SER A 1 470 ? -31.456 -1.034 32.485 1.00 93.38 470 SER A CA 1
ATOM 3620 C C . SER A 1 470 ? -30.004 -1.477 32.700 1.00 93.38 470 SER A C 1
ATOM 3622 O O . SER A 1 470 ? -29.356 -1.029 33.646 1.00 93.38 470 SER A O 1
ATOM 3624 N N . ARG A 1 471 ? -29.468 -2.308 31.806 1.00 94.44 471 ARG A N 1
ATOM 3625 C CA . ARG A 1 471 ? -28.040 -2.612 31.691 1.00 94.44 471 ARG A CA 1
ATOM 3626 C C . ARG A 1 471 ? -27.448 -1.841 30.522 1.00 94.44 471 ARG A C 1
ATOM 3628 O O . ARG A 1 471 ? -28.135 -1.574 29.540 1.00 94.44 471 ARG A O 1
ATOM 3635 N N . ILE A 1 472 ? -26.176 -1.490 30.649 1.00 97.25 472 ILE A N 1
ATOM 3636 C CA . ILE A 1 472 ? -25.389 -0.929 29.554 1.00 97.25 472 ILE A CA 1
ATOM 3637 C C . ILE A 1 472 ? -24.652 -2.091 28.894 1.00 97.25 472 ILE A C 1
ATOM 3639 O O . ILE A 1 472 ? -23.877 -2.763 29.577 1.00 97.25 472 ILE A O 1
ATOM 3643 N N . VAL A 1 473 ? -24.937 -2.324 27.617 1.00 96.94 473 VAL A N 1
ATOM 3644 C CA . VAL A 1 473 ? -24.419 -3.427 26.791 1.00 96.94 473 VAL A CA 1
ATOM 3645 C C . VAL A 1 473 ? -23.905 -2.868 25.462 1.00 96.94 473 VAL A C 1
ATOM 3647 O O . VAL A 1 473 ? -24.254 -1.742 25.098 1.00 96.94 473 VAL A O 1
ATOM 3650 N N . THR A 1 474 ? -23.077 -3.604 24.727 1.00 96.19 474 THR A N 1
ATOM 3651 C CA . THR A 1 474 ? -22.700 -3.209 23.357 1.00 96.19 474 THR A CA 1
ATOM 3652 C C . THR A 1 474 ? -23.865 -3.425 22.383 1.00 96.19 474 THR A C 1
ATOM 3654 O O . THR A 1 474 ? -24.861 -4.085 22.699 1.00 96.19 474 THR A O 1
ATOM 3657 N N . PHE A 1 475 ? -23.762 -2.864 21.176 1.00 93.25 475 PHE A N 1
ATOM 3658 C CA . PHE A 1 475 ? -24.773 -3.056 20.131 1.00 93.25 475 PHE A CA 1
ATOM 3659 C C . PHE A 1 475 ? -24.927 -4.532 19.717 1.00 93.25 475 PHE A C 1
ATOM 3661 O O . PHE A 1 475 ? -26.044 -5.007 19.508 1.00 93.25 475 PHE A O 1
ATOM 3668 N N . GLU A 1 476 ? -23.814 -5.265 19.654 1.00 92.75 476 GLU A N 1
ATOM 3669 C CA . GLU A 1 476 ? -23.779 -6.701 19.361 1.00 92.75 476 GLU A CA 1
ATOM 3670 C C . GLU A 1 476 ? -24.420 -7.515 20.491 1.00 92.75 476 GLU A C 1
ATOM 3672 O O . GLU A 1 476 ? -25.308 -8.333 20.245 1.00 92.75 476 GLU A O 1
ATOM 3677 N N . GLU A 1 477 ? -24.053 -7.231 21.744 1.00 95.81 477 GLU A N 1
ATOM 3678 C CA . GLU A 1 477 ? -24.663 -7.876 22.910 1.00 95.81 477 GLU A CA 1
ATOM 3679 C C . GLU A 1 477 ? -26.176 -7.631 22.941 1.00 95.81 477 GLU A C 1
ATOM 3681 O O . GLU A 1 477 ? -26.949 -8.562 23.162 1.00 95.81 477 GLU A O 1
ATOM 3686 N N . LYS A 1 478 ? -26.625 -6.400 22.648 1.00 95.94 478 LYS A N 1
ATOM 3687 C CA . LYS A 1 478 ? -28.054 -6.090 22.514 1.00 95.94 478 LYS A CA 1
ATOM 3688 C C . LYS A 1 478 ? -28.705 -6.929 21.414 1.00 95.94 478 LYS A C 1
ATOM 3690 O O . LYS A 1 478 ? -29.780 -7.468 21.647 1.00 95.94 478 LYS A O 1
ATOM 3695 N N . ALA A 1 479 ? -28.076 -7.073 20.248 1.00 92.81 479 ALA A N 1
ATOM 3696 C CA . ALA A 1 479 ? -28.618 -7.888 19.161 1.00 92.81 479 ALA A CA 1
ATOM 3697 C C . ALA A 1 479 ? -28.751 -9.373 19.549 1.00 92.81 479 ALA A C 1
ATOM 3699 O O . ALA A 1 479 ? -29.693 -10.038 19.115 1.00 92.81 479 ALA A O 1
ATOM 3700 N N . HIS A 1 480 ? -27.845 -9.898 20.377 1.00 95.75 480 HIS A N 1
ATOM 3701 C CA . HIS A 1 480 ? -27.965 -11.249 20.928 1.00 95.75 480 HIS A CA 1
ATOM 3702 C C . HIS A 1 480 ? -29.057 -11.353 22.000 1.00 95.75 480 HIS A C 1
ATOM 3704 O O . HIS A 1 480 ? -29.856 -12.292 21.965 1.00 95.75 480 HIS A O 1
ATOM 3710 N N . LEU A 1 481 ? -29.133 -10.382 22.911 1.00 95.25 481 LEU A N 1
ATOM 3711 C CA . LEU A 1 481 ? -30.157 -10.328 23.957 1.00 95.25 481 LEU A CA 1
ATOM 3712 C C . LEU A 1 481 ? -31.567 -10.179 23.368 1.00 95.25 481 LEU A C 1
ATOM 3714 O O . LEU A 1 481 ? -32.480 -10.882 23.792 1.00 95.25 481 LEU A O 1
ATOM 3718 N N . ASP A 1 482 ? -31.733 -9.361 22.325 1.00 93.69 482 ASP A N 1
ATOM 3719 C CA . ASP A 1 482 ? -32.998 -9.203 21.595 1.00 93.69 482 ASP A CA 1
ATOM 3720 C C . ASP A 1 482 ? -33.430 -10.512 20.896 1.00 93.69 482 ASP A C 1
ATOM 3722 O O . ASP A 1 482 ? -34.621 -10.751 20.702 1.00 93.69 482 ASP A O 1
ATOM 3726 N N . LYS A 1 483 ? -32.479 -11.399 20.559 1.00 95.12 483 LYS A N 1
ATOM 3727 C CA . LYS A 1 483 ? -32.741 -12.763 20.050 1.00 95.12 483 LYS A CA 1
ATOM 3728 C C . LYS A 1 483 ? -33.008 -13.783 21.168 1.00 95.12 483 LYS A C 1
ATOM 3730 O O . LYS A 1 483 ? -33.189 -14.966 20.882 1.00 95.12 483 LYS A O 1
ATOM 3735 N N . GLY A 1 484 ? -33.002 -13.359 22.432 1.00 95.44 484 GLY A N 1
ATOM 3736 C CA . GLY A 1 484 ? -33.163 -14.227 23.599 1.00 95.44 484 GLY A CA 1
ATOM 3737 C C . GLY A 1 484 ? -31.943 -15.100 23.908 1.00 95.44 484 GLY A C 1
ATOM 3738 O O . GLY A 1 484 ? -32.073 -16.079 24.644 1.00 95.44 484 GLY A O 1
ATOM 3739 N N . LEU A 1 485 ? -30.771 -14.786 23.345 1.00 94.12 485 LEU A N 1
ATOM 3740 C CA . LEU A 1 485 ? -29.518 -15.484 23.642 1.00 94.12 485 LEU A CA 1
ATOM 3741 C C . LEU A 1 485 ? -28.949 -15.020 24.988 1.00 94.12 485 LEU A C 1
ATOM 3743 O O . LEU A 1 485 ? -29.231 -13.925 25.473 1.00 94.12 485 LEU A O 1
ATOM 3747 N N . VAL A 1 486 ? -28.116 -15.858 25.595 1.00 94.56 486 VAL A N 1
ATOM 3748 C CA . VAL A 1 486 ? -27.453 -15.594 26.874 1.00 94.56 486 VAL A CA 1
ATOM 3749 C C . VAL A 1 486 ? -25.960 -15.863 26.746 1.00 94.56 486 VAL A C 1
ATOM 3751 O O . VAL A 1 486 ? -25.550 -16.882 26.192 1.00 94.56 486 VAL A O 1
ATOM 3754 N N . PHE A 1 487 ? -25.137 -14.962 27.278 1.00 93.88 487 PHE A N 1
ATOM 3755 C CA . PHE A 1 487 ? -23.692 -15.156 27.313 1.00 93.88 487 PHE A CA 1
ATOM 3756 C C . PHE A 1 487 ? -23.330 -16.179 28.397 1.00 93.88 487 PHE A C 1
ATOM 3758 O O . PHE A 1 487 ? -23.583 -15.962 29.587 1.00 93.88 487 PHE A O 1
ATOM 3765 N N . PHE A 1 488 ? -22.772 -17.323 28.004 1.00 93.62 488 PHE A N 1
ATOM 3766 C CA . PHE A 1 488 ? -22.418 -18.412 28.910 1.00 93.62 488 PHE A CA 1
ATOM 3767 C C . PHE A 1 488 ? -21.068 -19.017 28.532 1.00 93.62 488 PHE A C 1
ATOM 3769 O O . PHE A 1 488 ? -20.877 -19.481 27.416 1.00 93.62 488 PHE A O 1
ATOM 3776 N N . LYS A 1 489 ? -20.133 -19.047 29.493 1.00 88.81 489 LYS A N 1
ATOM 3777 C CA . LYS A 1 489 ? -18.768 -19.584 29.319 1.00 88.81 489 LYS A CA 1
ATOM 3778 C C . LYS A 1 489 ? -17.998 -18.997 28.119 1.00 88.81 489 LYS A C 1
ATOM 3780 O O . LYS A 1 489 ? -17.192 -19.695 27.520 1.00 88.81 489 LYS A O 1
ATOM 3785 N N . GLY A 1 490 ? -18.205 -17.715 27.820 1.00 91.31 490 GLY A N 1
ATOM 3786 C CA . GLY A 1 490 ? -17.489 -17.013 26.751 1.00 91.31 490 GLY A CA 1
ATOM 3787 C C . GLY A 1 490 ? -18.198 -17.009 25.395 1.00 91.31 490 GLY A C 1
ATOM 3788 O O . GLY A 1 490 ? -17.685 -16.392 24.471 1.00 91.31 490 GLY A O 1
ATOM 3789 N N . GLU A 1 491 ? -19.366 -17.646 25.271 1.00 91.94 491 GLU A N 1
ATOM 3790 C CA . GLU A 1 491 ? -20.112 -17.737 24.010 1.00 91.94 491 GLU A CA 1
ATOM 3791 C C . GLU A 1 491 ? -21.569 -17.283 24.182 1.00 91.94 491 GLU A C 1
ATOM 3793 O O . GLU A 1 491 ? -22.178 -17.465 25.241 1.00 91.94 491 GLU A O 1
ATOM 3798 N N . TRP A 1 492 ? -22.146 -16.702 23.127 1.00 92.94 492 TRP A N 1
ATOM 3799 C CA . TRP A 1 492 ? -23.578 -16.409 23.047 1.00 92.94 492 TRP A CA 1
ATOM 3800 C C . TRP A 1 492 ? -24.337 -17.658 22.617 1.00 92.94 492 TRP A C 1
ATOM 3802 O O . TRP A 1 492 ? -24.205 -18.112 21.484 1.00 92.94 492 TRP A O 1
ATOM 3812 N N . VAL A 1 493 ? -25.155 -18.199 23.515 1.00 94.50 493 VAL A N 1
ATOM 3813 C CA . VAL A 1 493 ? -25.906 -19.439 23.286 1.00 94.50 493 VAL A CA 1
ATOM 3814 C C . VAL A 1 493 ? -27.383 -19.234 23.591 1.00 94.50 493 VAL A C 1
ATOM 3816 O O . VAL A 1 493 ? -27.763 -18.356 24.369 1.00 94.50 493 VAL A O 1
ATOM 3819 N N . THR A 1 494 ? -28.252 -20.051 23.010 1.00 94.50 494 THR A N 1
ATOM 3820 C CA . THR A 1 494 ? -29.661 -20.074 23.423 1.00 94.50 494 THR A CA 1
ATOM 3821 C C . THR A 1 494 ? -29.782 -20.582 24.870 1.00 94.50 494 THR A C 1
ATOM 3823 O O . THR A 1 494 ? -28.927 -21.337 25.344 1.00 94.50 494 THR A O 1
ATOM 3826 N N . PRO A 1 495 ? -30.859 -20.247 25.603 1.00 95.06 495 PRO A N 1
ATOM 3827 C CA . PRO A 1 495 ? -31.087 -20.787 26.944 1.00 95.06 495 PRO A CA 1
ATOM 3828 C C . PRO A 1 495 ? -31.078 -22.324 26.982 1.00 95.06 495 PRO A C 1
ATOM 3830 O O . PRO A 1 495 ? -30.547 -22.912 27.922 1.00 95.06 495 PRO A O 1
ATOM 3833 N N . ALA A 1 496 ? -31.584 -22.976 25.929 1.00 92.44 496 ALA A N 1
ATOM 3834 C CA . ALA A 1 496 ? -31.561 -24.431 25.795 1.00 92.44 496 ALA A CA 1
ATOM 3835 C C . ALA A 1 496 ? -30.132 -24.986 25.655 1.00 92.44 496 ALA A C 1
ATOM 3837 O O . ALA A 1 496 ? -29.790 -25.995 26.270 1.00 92.44 496 ALA A O 1
ATOM 3838 N N . GLU A 1 497 ? -29.279 -24.327 24.872 1.00 91.94 497 GLU A N 1
ATOM 3839 C CA . GLU A 1 497 ? -27.869 -24.699 24.721 1.00 91.94 497 GLU A CA 1
ATOM 3840 C C . GLU A 1 497 ? -27.075 -24.431 25.999 1.00 91.94 497 GLU A C 1
ATOM 3842 O O . GLU A 1 497 ? -26.301 -25.289 26.412 1.00 91.94 497 GLU A O 1
ATOM 3847 N N . ARG A 1 498 ? -27.328 -23.314 26.698 1.00 95.38 498 ARG A N 1
ATOM 3848 C CA . ARG A 1 498 ? -26.776 -23.061 28.040 1.00 95.38 498 ARG A CA 1
ATOM 3849 C C . ARG A 1 498 ? -27.078 -24.224 28.981 1.00 95.38 498 ARG A C 1
ATOM 3851 O O . ARG A 1 498 ? -26.181 -24.692 29.682 1.00 95.38 498 ARG A O 1
ATOM 3858 N N . ASP A 1 499 ? -28.324 -24.693 28.999 1.00 92.75 499 ASP A N 1
ATOM 3859 C CA . ASP A 1 499 ? -28.751 -25.779 29.881 1.00 92.75 499 ASP A CA 1
ATOM 3860 C C . ASP A 1 499 ? -28.111 -27.122 29.476 1.00 92.75 499 ASP A C 1
ATOM 3862 O O . ASP A 1 499 ? -27.662 -27.868 30.349 1.00 92.75 499 ASP A O 1
ATOM 3866 N N . ARG A 1 500 ? -27.936 -27.390 28.171 1.00 93.94 500 ARG A N 1
ATOM 3867 C CA . ARG A 1 500 ? -27.175 -28.555 27.664 1.00 93.94 500 ARG A CA 1
ATOM 3868 C C . ARG A 1 500 ? -25.689 -28.491 28.025 1.00 93.94 500 ARG A C 1
ATOM 3870 O O . ARG A 1 500 ? -25.137 -29.473 28.523 1.00 93.94 500 ARG A O 1
ATOM 3877 N N . THR A 1 501 ? -25.050 -27.338 27.846 1.00 90.19 501 THR A N 1
ATOM 3878 C CA . THR A 1 501 ? -23.647 -27.112 28.223 1.00 90.19 501 THR A CA 1
ATOM 3879 C C . THR A 1 501 ? -23.460 -27.198 29.739 1.00 90.19 501 THR A C 1
ATOM 3881 O O . THR A 1 501 ? -22.442 -27.704 30.220 1.00 90.19 501 THR A O 1
ATOM 3884 N N . ARG A 1 502 ? -24.447 -26.752 30.528 1.00 91.81 502 ARG A N 1
ATOM 3885 C CA . ARG A 1 502 ? -24.478 -26.931 31.989 1.00 91.81 502 ARG A CA 1
ATOM 3886 C C . ARG A 1 502 ? -24.639 -28.405 32.377 1.00 91.81 502 ARG A C 1
ATOM 3888 O O . ARG A 1 502 ? -24.028 -28.818 33.356 1.00 91.81 502 ARG A O 1
ATOM 3895 N N . ALA A 1 503 ? -25.365 -29.196 31.584 1.00 92.75 503 ALA A N 1
ATOM 3896 C CA . ALA A 1 503 ? -25.457 -30.652 31.725 1.00 92.75 503 ALA A CA 1
ATOM 3897 C C . ALA A 1 503 ? -24.192 -31.411 31.258 1.00 92.75 503 ALA A C 1
ATOM 3899 O O . ALA A 1 503 ? -24.156 -32.637 31.315 1.00 92.75 503 ALA A O 1
ATOM 3900 N N . GLY A 1 504 ? -23.143 -30.708 30.809 1.00 92.19 504 GLY A N 1
ATOM 3901 C CA . GLY A 1 504 ? -21.870 -31.313 30.403 1.00 92.19 504 GLY A CA 1
ATOM 3902 C C . GLY A 1 504 ? -21.853 -31.879 28.980 1.00 92.19 504 GLY A C 1
ATOM 3903 O O . GLY A 1 504 ? -20.909 -32.589 28.620 1.00 92.19 504 GLY A O 1
ATOM 3904 N N . LEU A 1 505 ? -22.870 -31.567 28.172 1.00 90.75 505 LEU A N 1
ATOM 3905 C CA . LEU A 1 505 ? -22.882 -31.866 26.743 1.00 90.75 505 LEU A CA 1
ATOM 3906 C C . LEU A 1 505 ? -22.068 -30.813 25.980 1.00 90.75 505 LEU A C 1
ATOM 3908 O O . LEU A 1 505 ? -21.986 -29.655 26.386 1.00 90.75 505 LEU A O 1
ATOM 3912 N N . VAL A 1 506 ? -21.473 -31.217 24.865 1.00 89.69 506 VAL A N 1
ATOM 3913 C CA . VAL A 1 506 ? -20.738 -30.351 23.937 1.00 89.69 506 VAL A CA 1
ATOM 3914 C C . VAL A 1 506 ? -21.262 -30.586 22.526 1.00 89.69 506 VAL A C 1
ATOM 3916 O O . VAL A 1 506 ? -21.610 -31.715 22.171 1.00 89.69 506 VAL A O 1
ATOM 3919 N N . GLN A 1 507 ? -21.343 -29.531 21.721 1.00 89.00 507 GLN A N 1
ATOM 3920 C CA . GLN A 1 507 ? -21.718 -29.667 20.320 1.00 89.00 507 GLN A CA 1
ATOM 3921 C C . GLN A 1 507 ? -20.493 -30.105 19.509 1.00 89.00 507 GLN A C 1
ATOM 3923 O O . GLN A 1 507 ? -19.442 -29.472 19.561 1.00 89.00 507 GLN A O 1
ATOM 3928 N N . TYR A 1 508 ? -20.614 -31.200 18.765 1.00 86.88 508 TYR A N 1
ATOM 3929 C CA . TYR A 1 508 ? -19.581 -31.690 17.856 1.00 86.88 508 TYR A CA 1
ATOM 3930 C C . TYR A 1 508 ? -20.256 -32.165 16.567 1.00 86.88 508 TYR A C 1
ATOM 3932 O O . TYR A 1 508 ? -21.167 -32.996 16.602 1.00 86.88 508 TYR A O 1
ATOM 3940 N N . ARG A 1 509 ? -19.871 -31.567 15.430 1.00 82.50 509 ARG A N 1
ATOM 3941 C CA . ARG A 1 509 ? -20.476 -31.801 14.100 1.00 82.50 509 ARG A CA 1
ATOM 3942 C C . ARG A 1 509 ? -22.013 -31.686 14.093 1.00 82.50 509 ARG A C 1
ATOM 3944 O O . ARG A 1 509 ? -22.721 -32.553 13.587 1.00 82.50 509 ARG A O 1
ATOM 3951 N N . GLY A 1 510 ? -22.541 -30.631 14.714 1.00 87.12 510 GLY A N 1
ATOM 3952 C CA . GLY A 1 510 ? -23.983 -30.354 14.750 1.00 87.12 510 GLY A CA 1
ATOM 3953 C C . GLY A 1 510 ? -24.806 -31.231 15.706 1.00 87.12 510 GLY A C 1
ATOM 3954 O O . GLY A 1 510 ? -26.014 -31.030 15.807 1.00 87.12 510 GLY A O 1
ATOM 3955 N N . ARG A 1 511 ? -24.190 -32.163 16.451 1.00 89.12 511 ARG A N 1
ATOM 3956 C CA . ARG A 1 511 ? -24.868 -33.000 17.459 1.00 89.12 511 ARG A CA 1
ATOM 3957 C C . ARG A 1 511 ? -24.379 -32.664 18.866 1.00 89.12 511 ARG A C 1
ATOM 3959 O O . ARG A 1 511 ? -23.195 -32.417 19.067 1.00 89.12 511 ARG A O 1
ATOM 3966 N N . TRP A 1 512 ? -25.287 -32.671 19.838 1.00 88.94 512 TRP A N 1
ATOM 3967 C CA . TRP A 1 512 ? -24.949 -32.531 21.256 1.00 88.94 512 TRP A CA 1
ATOM 3968 C C . TRP A 1 512 ? -24.604 -33.902 21.827 1.00 88.94 512 TRP A C 1
ATOM 3970 O O . TRP A 1 512 ? -25.442 -34.800 21.802 1.00 88.94 512 TRP A O 1
ATOM 3980 N N . MET A 1 513 ? -23.386 -34.060 22.332 1.00 95.12 513 MET A N 1
ATOM 3981 C CA . MET A 1 513 ? -22.887 -35.330 22.861 1.00 95.12 513 MET A CA 1
ATOM 3982 C C . MET A 1 513 ? -22.050 -35.121 24.119 1.00 95.12 513 MET A C 1
ATOM 3984 O O . MET A 1 513 ? -21.631 -34.005 24.431 1.00 95.12 513 MET A O 1
ATOM 3988 N N . GLY A 1 514 ? -21.822 -36.188 24.883 1.00 92.94 514 GLY A N 1
ATOM 3989 C CA . GLY A 1 514 ? -20.981 -36.114 26.075 1.00 92.94 514 GLY A CA 1
ATOM 3990 C C . GLY A 1 514 ? -19.520 -35.839 25.712 1.00 92.94 514 GLY A C 1
ATOM 3991 O O . GLY A 1 514 ? -19.031 -36.296 24.681 1.00 92.94 514 GLY A O 1
ATOM 3992 N N . LYS A 1 515 ? -18.783 -35.145 26.590 1.00 89.94 515 LYS A N 1
ATOM 3993 C CA . LYS A 1 515 ? -17.355 -34.842 26.370 1.00 89.94 515 LYS A CA 1
ATOM 3994 C C . LYS A 1 515 ? -16.527 -36.084 25.990 1.00 89.94 515 LYS A C 1
ATOM 3996 O O . LYS A 1 515 ? -15.738 -36.013 25.060 1.00 89.94 515 LYS A O 1
ATOM 4001 N N . ARG A 1 516 ? -16.765 -37.227 26.651 1.00 87.88 516 ARG A N 1
ATOM 4002 C CA . ARG A 1 516 ? -16.077 -38.501 26.356 1.00 87.88 516 ARG A CA 1
ATOM 4003 C C . ARG A 1 516 ? -16.337 -39.022 24.941 1.00 87.88 516 ARG A C 1
ATOM 4005 O O . ARG A 1 516 ? -15.430 -39.563 24.327 1.00 87.88 516 ARG A O 1
ATOM 4012 N N . GLU A 1 517 ? -17.559 -38.873 24.441 1.00 88.75 517 GLU A N 1
ATOM 4013 C CA . GLU A 1 517 ? -17.939 -39.324 23.099 1.00 88.75 517 GLU A CA 1
ATOM 4014 C C . GLU A 1 517 ? -17.291 -38.445 22.025 1.00 88.75 517 GLU A C 1
ATOM 4016 O O . GLU A 1 517 ? -16.706 -38.959 21.074 1.00 88.75 517 GLU A O 1
ATOM 4021 N N . ARG A 1 518 ? -17.287 -37.122 22.239 1.00 91.94 518 ARG A N 1
ATOM 4022 C CA . ARG A 1 518 ? -16.540 -36.182 21.395 1.00 91.94 518 ARG A CA 1
ATOM 4023 C C . ARG A 1 518 ? -15.046 -36.500 21.384 1.00 91.94 518 ARG A C 1
ATOM 4025 O O . ARG A 1 518 ? -14.444 -36.511 20.317 1.00 91.94 518 ARG A O 1
ATOM 4032 N N . ASP A 1 519 ? -14.455 -36.763 22.548 1.00 87.06 519 ASP A N 1
ATOM 4033 C CA . ASP A 1 519 ? -13.028 -37.086 22.650 1.00 87.06 519 ASP A CA 1
ATOM 4034 C C . ASP A 1 519 ? -12.701 -38.408 21.933 1.00 87.06 519 ASP A C 1
ATOM 4036 O O . ASP A 1 519 ? -11.664 -38.507 21.284 1.00 87.06 519 ASP A O 1
ATOM 4040 N N . ALA A 1 520 ? -13.602 -39.397 21.973 1.00 83.56 520 ALA A N 1
ATOM 4041 C CA . ALA A 1 520 ? -13.445 -40.652 21.239 1.00 83.56 520 ALA A CA 1
ATOM 4042 C C . ALA A 1 520 ? -13.514 -40.461 19.713 1.00 83.56 520 ALA A C 1
ATOM 4044 O O . ALA A 1 520 ? -12.687 -41.021 18.995 1.00 83.56 520 ALA A O 1
ATOM 4045 N N . LEU A 1 521 ? -14.450 -39.646 19.212 1.00 82.12 521 LEU A N 1
ATOM 4046 C CA . LEU A 1 521 ? -14.531 -39.317 17.782 1.00 82.12 521 LEU A CA 1
ATOM 4047 C C . LEU A 1 521 ? -13.307 -38.523 17.312 1.00 82.12 521 LEU A C 1
ATOM 4049 O O . LEU A 1 521 ? -12.716 -38.862 16.290 1.00 82.12 521 LEU A O 1
ATOM 4053 N N . ALA A 1 522 ? -12.875 -37.533 18.095 1.00 79.88 522 ALA A N 1
ATOM 4054 C CA . ALA A 1 522 ? -11.665 -36.768 17.808 1.00 79.88 522 ALA A CA 1
ATOM 4055 C C . ALA A 1 522 ? -10.401 -37.650 17.834 1.00 79.88 522 ALA A C 1
ATOM 4057 O O . ALA A 1 522 ? -9.494 -37.456 17.027 1.00 79.88 522 ALA A O 1
ATOM 4058 N N . ALA A 1 523 ? -10.336 -38.645 18.725 1.00 79.25 523 ALA A N 1
ATOM 4059 C CA . ALA A 1 523 ? -9.239 -39.612 18.760 1.00 79.25 523 ALA A CA 1
ATOM 4060 C C . ALA A 1 523 ? -9.223 -40.523 17.521 1.00 79.25 523 ALA A C 1
ATOM 4062 O O . ALA A 1 523 ? -8.147 -40.847 17.019 1.00 79.25 523 ALA A O 1
ATOM 4063 N N . LEU A 1 524 ? -10.395 -40.898 16.999 1.00 75.81 524 LEU A N 1
ATOM 4064 C CA . LEU A 1 524 ? -10.511 -41.678 15.765 1.00 75.81 524 LEU A CA 1
ATOM 4065 C C . LEU A 1 524 ? -9.997 -40.883 14.552 1.00 75.81 524 LEU A C 1
ATOM 4067 O O . LEU A 1 524 ? -9.203 -41.393 13.766 1.00 75.81 524 LEU A O 1
ATOM 4071 N N . GLU A 1 525 ? -10.355 -39.601 14.455 1.00 74.69 525 GLU A N 1
ATOM 4072 C CA . GLU A 1 525 ? -9.818 -38.687 13.433 1.00 74.69 525 GLU A CA 1
ATOM 4073 C C . GLU A 1 525 ? -8.305 -38.475 13.587 1.00 74.69 525 GLU A C 1
ATOM 4075 O O . GLU A 1 525 ? -7.564 -38.427 12.602 1.00 74.69 525 GLU A O 1
ATOM 4080 N N . ALA A 1 526 ? -7.815 -38.386 14.827 1.00 64.81 526 ALA A N 1
ATOM 4081 C CA . ALA A 1 526 ? -6.386 -38.290 15.108 1.00 64.81 526 ALA A CA 1
ATOM 4082 C C . ALA A 1 526 ? -5.626 -39.551 14.659 1.00 64.81 526 ALA A C 1
ATOM 4084 O O . ALA A 1 526 ? -4.492 -39.445 14.187 1.00 64.81 526 ALA A O 1
ATOM 4085 N N . GLN A 1 527 ? -6.250 -40.728 14.752 1.00 66.12 527 GLN A N 1
ATOM 4086 C CA . GLN A 1 527 ? -5.698 -41.991 14.261 1.00 66.12 527 GLN A CA 1
ATOM 4087 C C . GLN A 1 527 ? -5.632 -42.036 12.723 1.00 66.12 527 GLN A C 1
ATOM 4089 O O . GLN A 1 527 ? -4.636 -42.503 12.170 1.00 66.12 527 GLN A O 1
ATOM 4094 N N . GLU A 1 528 ? -6.633 -41.497 12.022 1.00 58.00 528 GLU A N 1
ATOM 4095 C CA . GLU A 1 528 ? -6.577 -41.316 10.560 1.00 58.00 528 GLU A CA 1
ATOM 4096 C C . GLU A 1 528 ? -5.479 -40.317 10.155 1.00 58.00 528 GLU A C 1
ATOM 4098 O O . GLU A 1 528 ? -4.724 -40.563 9.214 1.00 58.00 528 GLU A O 1
ATOM 4103 N N . SER A 1 529 ? -5.300 -39.244 10.931 1.00 47.44 529 SER A N 1
ATOM 4104 C CA . SER A 1 529 ? -4.179 -38.303 10.781 1.00 47.44 529 SER A CA 1
ATOM 4105 C C . SER A 1 529 ? -2.807 -38.943 11.028 1.00 47.44 529 SER A C 1
ATOM 4107 O O . SER A 1 529 ? -1.826 -38.558 10.395 1.00 47.44 529 SER A O 1
ATOM 4109 N N . TYR A 1 530 ? -2.715 -39.920 11.934 1.00 49.47 530 TYR A N 1
ATOM 4110 C CA . TYR A 1 530 ? -1.479 -40.660 12.197 1.00 49.47 530 TYR A CA 1
ATOM 4111 C C . TYR A 1 530 ? -1.079 -41.548 11.013 1.00 49.47 530 TYR A C 1
ATOM 4113 O O . TYR A 1 530 ? 0.096 -41.584 10.663 1.00 49.47 530 TYR A O 1
ATOM 4121 N N . ARG A 1 531 ? -2.043 -42.194 10.342 1.00 51.03 531 ARG A N 1
ATOM 4122 C CA . ARG A 1 531 ? -1.768 -42.998 9.136 1.00 51.03 531 ARG A CA 1
ATOM 4123 C C . ARG A 1 531 ? -1.172 -42.169 7.999 1.00 51.03 531 ARG A C 1
ATOM 4125 O O . ARG A 1 531 ? -0.221 -42.604 7.370 1.00 51.03 531 ARG A O 1
ATOM 4132 N N . ALA A 1 532 ? -1.641 -40.942 7.803 1.00 45.38 532 ALA A N 1
ATOM 4133 C CA . ALA A 1 532 ? -1.074 -40.054 6.790 1.00 45.38 532 ALA A CA 1
ATOM 4134 C C . ALA A 1 532 ? 0.346 -39.537 7.122 1.00 45.38 532 ALA A C 1
ATOM 4136 O O . ALA A 1 532 ? 1.078 -39.126 6.223 1.00 45.38 532 ALA A O 1
ATOM 4137 N N . ARG A 1 533 ? 0.774 -39.595 8.397 1.00 42.88 533 ARG A N 1
ATOM 4138 C CA . ARG A 1 533 ? 2.161 -39.286 8.799 1.00 42.88 533 ARG A CA 1
ATOM 4139 C C . ARG A 1 533 ? 3.159 -40.366 8.381 1.00 42.88 533 ARG A C 1
ATOM 4141 O O . ARG A 1 533 ? 4.321 -40.027 8.170 1.00 42.88 533 ARG A O 1
ATOM 4148 N N . GLU A 1 534 ? 2.740 -41.628 8.252 1.00 48.03 534 GLU A N 1
ATOM 4149 C CA . GLU A 1 534 ? 3.614 -42.693 7.726 1.00 48.03 534 GLU A CA 1
ATOM 4150 C C . GLU A 1 534 ? 3.956 -42.479 6.242 1.00 48.03 534 GLU A C 1
ATOM 4152 O O . GLU A 1 534 ? 4.999 -42.933 5.780 1.00 48.03 534 GLU A O 1
ATOM 4157 N N . GLU A 1 535 ? 3.142 -41.708 5.516 1.00 47.25 535 GLU A N 1
ATOM 4158 C CA . GLU A 1 535 ? 3.331 -41.395 4.094 1.00 47.25 535 GLU A CA 1
ATOM 4159 C C . GLU A 1 535 ? 4.150 -40.108 3.848 1.00 47.25 535 GLU A C 1
ATOM 4161 O O . GLU A 1 535 ? 4.262 -39.645 2.716 1.00 47.25 535 GLU A O 1
ATOM 4166 N N . GLY A 1 536 ? 4.754 -39.518 4.891 1.00 49.84 536 GLY A N 1
ATOM 4167 C CA . GLY A 1 536 ? 5.651 -38.357 4.765 1.00 49.84 536 GLY A CA 1
ATOM 4168 C C . GLY A 1 536 ? 4.960 -36.987 4.726 1.00 49.84 536 GLY A C 1
ATOM 4169 O O . GLY A 1 536 ? 5.635 -35.961 4.591 1.00 49.84 536 GLY A O 1
ATOM 4170 N N . PHE A 1 537 ? 3.638 -36.945 4.907 1.00 50.22 537 PHE A N 1
ATOM 4171 C CA . PHE A 1 537 ? 2.866 -35.707 4.980 1.00 50.22 537 PHE A CA 1
ATOM 4172 C C . PHE A 1 537 ? 2.509 -35.356 6.433 1.00 50.22 537 PHE A C 1
ATOM 4174 O O . PHE A 1 537 ? 2.020 -36.179 7.207 1.00 50.22 537 PHE A O 1
ATOM 4181 N N . ALA A 1 538 ? 2.724 -34.100 6.819 1.00 52.91 538 ALA A N 1
ATOM 4182 C CA . ALA A 1 538 ? 2.236 -33.532 8.071 1.00 52.91 538 ALA A CA 1
ATOM 4183 C C . ALA A 1 538 ? 1.129 -32.522 7.763 1.00 52.91 538 ALA A C 1
ATOM 4185 O O . ALA A 1 538 ? 1.262 -31.718 6.848 1.00 52.91 538 ALA A O 1
ATOM 4186 N N . LYS A 1 539 ? 0.025 -32.552 8.514 1.00 46.25 539 LYS A N 1
ATOM 4187 C CA . LYS A 1 539 ? -1.040 -31.557 8.368 1.00 46.25 539 LYS A CA 1
ATOM 4188 C C . LYS A 1 539 ? -0.739 -30.358 9.269 1.00 46.25 539 LYS A C 1
ATOM 4190 O O . LYS A 1 539 ? -0.928 -30.453 10.482 1.00 46.25 539 LYS A O 1
ATOM 4195 N N . GLU A 1 540 ? -0.273 -29.251 8.701 1.00 52.31 540 GLU A N 1
ATOM 4196 C CA . GLU A 1 540 ? -0.057 -27.987 9.418 1.00 52.31 540 GLU A CA 1
ATOM 4197 C C . GLU A 1 540 ? -1.128 -26.983 8.978 1.00 52.31 540 GLU A C 1
ATOM 4199 O O . GLU A 1 540 ? -1.389 -26.815 7.790 1.00 52.31 540 GLU A O 1
ATOM 4204 N N . ARG A 1 541 ? -1.840 -26.380 9.943 1.00 51.94 541 ARG A N 1
ATOM 4205 C CA . ARG A 1 541 ? -2.947 -25.427 9.692 1.00 51.94 541 ARG A CA 1
ATOM 4206 C C . ARG A 1 541 ? -4.031 -25.931 8.717 1.00 51.94 541 ARG A C 1
ATOM 4208 O O . ARG A 1 541 ? -4.668 -25.153 8.023 1.00 51.94 541 ARG A O 1
ATOM 4215 N N . GLY A 1 542 ? -4.265 -27.243 8.673 1.00 56.81 542 GLY A N 1
ATOM 4216 C CA . GLY A 1 542 ? -5.272 -27.849 7.796 1.00 56.81 542 GLY A CA 1
ATOM 4217 C C . GLY A 1 542 ? -4.775 -28.239 6.397 1.00 56.81 542 GLY A C 1
ATOM 4218 O O . GLY A 1 542 ? -5.533 -28.885 5.675 1.00 56.81 542 GLY A O 1
ATOM 4219 N N . ARG A 1 543 ? -3.515 -27.952 6.046 1.00 45.28 543 ARG A N 1
ATOM 4220 C CA . ARG A 1 543 ? -2.889 -28.274 4.749 1.00 45.28 543 ARG A CA 1
ATOM 4221 C C . ARG A 1 543 ? -1.819 -29.358 4.902 1.00 45.28 543 ARG A C 1
ATOM 4223 O O . ARG A 1 543 ? -1.172 -29.438 5.941 1.00 45.28 543 ARG A O 1
ATOM 4230 N N . TRP A 1 544 ? -1.646 -30.207 3.890 1.00 51.31 544 TRP A N 1
ATOM 4231 C CA . TRP A 1 544 ? -0.620 -31.257 3.883 1.00 51.31 544 TRP A CA 1
ATOM 4232 C C . TRP A 1 544 ? 0.725 -30.689 3.420 1.00 51.31 544 TRP A C 1
ATOM 4234 O O . TRP A 1 544 ? 0.846 -30.248 2.282 1.00 51.31 544 TRP A O 1
ATOM 4244 N N . VAL A 1 545 ? 1.732 -30.727 4.289 1.00 50.03 545 VAL A N 1
ATOM 4245 C CA . VAL A 1 545 ? 3.108 -30.288 4.024 1.00 50.03 545 VAL A CA 1
ATOM 4246 C C . VAL A 1 545 ? 4.053 -31.485 4.107 1.00 50.03 545 VAL A C 1
ATOM 4248 O O . VAL A 1 545 ? 3.946 -32.318 5.008 1.00 50.03 545 VAL A O 1
ATOM 4251 N N . TYR A 1 546 ? 4.975 -31.593 3.155 1.00 55.34 546 TYR A N 1
ATOM 4252 C CA . TYR A 1 546 ? 5.941 -32.691 3.074 1.00 55.34 546 TYR A CA 1
ATOM 4253 C C . TYR A 1 546 ? 7.118 -32.432 4.032 1.00 55.34 546 TYR A C 1
ATOM 4255 O O . TYR A 1 546 ? 7.770 -31.392 3.929 1.00 55.34 546 TYR A O 1
ATOM 4263 N N . ARG A 1 547 ? 7.407 -33.333 4.986 1.00 59.56 547 ARG A N 1
ATOM 4264 C CA . ARG A 1 547 ? 8.466 -33.101 5.998 1.00 59.56 547 ARG A CA 1
ATOM 4265 C C . ARG A 1 547 ? 9.843 -33.577 5.513 1.00 59.56 547 ARG A C 1
ATOM 4267 O O . ARG A 1 547 ? 10.067 -34.772 5.358 1.00 59.56 547 ARG A O 1
ATOM 4274 N N . PHE A 1 548 ? 10.792 -32.646 5.360 1.00 63.97 548 PHE A N 1
ATOM 4275 C CA . PHE A 1 548 ? 12.176 -32.896 4.906 1.00 63.97 548 PHE A CA 1
ATOM 4276 C C . PHE A 1 548 ? 13.227 -33.001 6.027 1.00 63.97 548 PHE A C 1
ATOM 4278 O O . PHE A 1 548 ? 14.418 -33.061 5.726 1.00 63.97 548 PHE A O 1
ATOM 4285 N N . GLN A 1 549 ? 12.836 -33.002 7.302 1.00 71.00 549 GLN A N 1
ATOM 4286 C CA . GLN A 1 549 ? 13.777 -32.838 8.416 1.00 71.00 549 GLN A CA 1
ATOM 4287 C C . GLN A 1 549 ? 13.985 -34.141 9.195 1.00 71.00 549 GLN A C 1
ATOM 4289 O O . GLN A 1 549 ? 13.018 -34.787 9.604 1.00 71.00 549 GLN A O 1
ATOM 4294 N N . LYS A 1 550 ? 15.248 -34.509 9.429 1.00 74.44 550 LYS A N 1
ATOM 4295 C CA . LYS A 1 550 ? 15.636 -35.610 10.320 1.00 74.44 550 LYS A CA 1
ATOM 4296 C C . LYS A 1 550 ? 16.714 -35.119 11.275 1.00 74.44 550 LYS A C 1
ATOM 4298 O O . LYS A 1 550 ? 17.717 -34.572 10.837 1.00 74.44 550 LYS A O 1
ATOM 4303 N N . GLU A 1 551 ? 16.517 -35.328 12.568 1.00 69.06 551 GLU A N 1
ATOM 4304 C CA . GLU A 1 551 ? 17.543 -35.051 13.571 1.00 69.06 551 GLU A CA 1
ATOM 4305 C C . GLU A 1 551 ? 18.356 -36.328 13.813 1.00 69.06 551 GLU A C 1
ATOM 4307 O O . GLU A 1 551 ? 17.791 -37.393 14.086 1.00 69.06 551 GLU A O 1
ATOM 4312 N N . ILE A 1 552 ? 19.677 -36.254 13.654 1.00 73.44 552 ILE A N 1
ATOM 4313 C CA . ILE A 1 552 ? 20.594 -37.379 13.875 1.00 73.44 552 ILE A CA 1
ATOM 4314 C C . ILE A 1 552 ? 21.689 -36.881 14.813 1.00 73.44 552 ILE A C 1
ATOM 4316 O O . ILE A 1 552 ? 22.484 -36.030 14.439 1.00 73.44 552 ILE A O 1
ATOM 4320 N N . GLY A 1 553 ? 21.711 -37.379 16.052 1.00 74.75 553 GLY A N 1
ATOM 4321 C CA . GLY A 1 553 ? 22.735 -36.996 17.033 1.00 74.75 553 GLY A CA 1
ATOM 4322 C C . GLY A 1 553 ? 22.674 -35.537 17.508 1.00 74.75 553 GLY A C 1
ATOM 4323 O O . GLY A 1 553 ? 23.691 -35.020 17.953 1.00 74.75 553 GLY A O 1
ATOM 4324 N N . GLY A 1 554 ? 21.513 -34.875 17.422 1.00 79.12 554 GLY A N 1
ATOM 4325 C CA . GLY A 1 554 ? 21.350 -33.453 17.765 1.00 79.12 554 GLY A CA 1
ATOM 4326 C C . GLY A 1 554 ? 21.636 -32.488 16.608 1.00 79.12 554 GLY A C 1
ATOM 4327 O O . GLY A 1 554 ? 21.501 -31.277 16.767 1.00 79.12 554 GLY A O 1
ATOM 4328 N N . GLU A 1 555 ? 22.013 -33.009 15.438 1.00 76.81 555 GLU A N 1
ATOM 4329 C CA . GLU A 1 555 ? 22.205 -32.227 14.220 1.00 76.81 555 GLU A CA 1
ATOM 4330 C C . GLU A 1 555 ? 20.993 -32.357 13.291 1.00 76.81 555 GLU A C 1
ATOM 4332 O O . GLU A 1 555 ? 20.434 -33.443 13.103 1.00 76.81 555 GLU A O 1
ATOM 4337 N N . LEU A 1 556 ? 20.588 -31.233 12.697 1.00 82.31 556 LEU A N 1
ATOM 4338 C CA . LEU A 1 556 ? 19.478 -31.159 11.753 1.00 82.31 556 LEU A CA 1
ATOM 4339 C C . LEU A 1 556 ? 19.963 -31.523 10.344 1.00 82.31 556 LEU A C 1
ATOM 4341 O O . LEU A 1 556 ? 20.821 -30.840 9.785 1.00 82.31 556 LEU A O 1
ATOM 4345 N N . TYR A 1 557 ? 19.362 -32.549 9.748 1.00 85.19 557 TYR A N 1
ATOM 4346 C CA . TYR A 1 557 ? 19.564 -32.926 8.352 1.00 85.19 557 TYR A CA 1
ATOM 4347 C C . TYR A 1 557 ? 18.323 -32.574 7.536 1.00 85.19 557 TYR A C 1
ATOM 4349 O O . TYR A 1 557 ? 17.193 -32.848 7.954 1.00 85.19 557 TYR A O 1
ATOM 4357 N N . LEU A 1 558 ? 18.535 -31.999 6.353 1.00 84.75 558 LEU A N 1
ATOM 4358 C CA . LEU A 1 558 ? 17.476 -31.652 5.406 1.00 84.75 558 LEU A CA 1
ATOM 4359 C C . LEU A 1 558 ? 17.616 -32.519 4.157 1.00 84.75 558 LEU A C 1
ATOM 4361 O O . LEU A 1 558 ? 18.729 -32.725 3.666 1.00 84.75 558 LEU A O 1
ATOM 4365 N N . SER A 1 559 ? 16.501 -33.027 3.627 1.00 83.69 559 SER A N 1
ATOM 4366 C CA . SER A 1 559 ? 16.552 -33.798 2.387 1.00 83.69 559 SER A CA 1
ATOM 4367 C C . SER A 1 559 ? 16.523 -32.924 1.123 1.00 83.69 559 SER A C 1
ATOM 4369 O O . SER A 1 559 ? 15.659 -32.063 0.929 1.00 83.69 559 SER A O 1
ATOM 4371 N N . VAL A 1 560 ? 17.482 -33.185 0.234 1.00 87.19 560 VAL A N 1
ATOM 4372 C CA . VAL A 1 560 ? 17.612 -32.628 -1.116 1.00 87.19 560 VAL A CA 1
ATOM 4373 C C . VAL A 1 560 ? 17.613 -33.816 -2.084 1.00 87.19 560 VAL A C 1
ATOM 4375 O O . VAL A 1 560 ? 18.416 -34.733 -1.944 1.00 87.19 560 VAL A O 1
ATOM 4378 N N . HIS A 1 561 ? 16.645 -33.873 -3.006 1.00 85.06 561 HIS A N 1
ATOM 4379 C CA . HIS A 1 561 ? 16.470 -34.983 -3.965 1.00 85.06 561 HIS A CA 1
ATOM 4380 C C . HIS A 1 561 ? 16.516 -36.402 -3.354 1.00 85.06 561 HIS A C 1
ATOM 4382 O O . HIS A 1 561 ? 17.110 -37.322 -3.914 1.00 85.06 561 HIS A O 1
ATOM 4388 N N . GLY A 1 562 ? 15.891 -36.596 -2.187 1.00 83.56 562 GLY A N 1
ATOM 4389 C CA . GLY A 1 562 ? 15.808 -37.908 -1.531 1.00 83.56 562 GLY A CA 1
ATOM 4390 C C . GLY A 1 562 ? 17.076 -38.339 -0.785 1.00 83.56 562 GLY A C 1
ATOM 4391 O O . GLY A 1 562 ? 17.109 -39.436 -0.230 1.00 83.56 562 GLY A O 1
ATOM 4392 N N . ARG A 1 563 ? 18.106 -37.486 -0.721 1.00 87.88 563 ARG A N 1
ATOM 4393 C CA . ARG A 1 563 ? 19.290 -37.672 0.134 1.00 87.88 563 ARG A CA 1
ATOM 4394 C C . ARG A 1 563 ? 19.259 -36.672 1.277 1.00 87.88 563 ARG A C 1
ATOM 4396 O O . ARG A 1 563 ? 18.771 -35.565 1.089 1.00 87.88 563 ARG A O 1
ATOM 4403 N N . PHE A 1 564 ? 19.720 -37.069 2.459 1.00 86.62 564 PHE A N 1
ATOM 4404 C CA . PHE A 1 564 ? 19.826 -36.185 3.620 1.00 86.62 564 PHE A CA 1
ATOM 4405 C C . PHE A 1 564 ? 21.219 -35.564 3.660 1.00 86.62 564 PHE A C 1
ATOM 4407 O O . PHE A 1 564 ? 22.208 -36.290 3.602 1.00 86.62 564 PHE A O 1
ATOM 4414 N N . HIS A 1 565 ? 21.269 -34.242 3.778 1.00 90.69 565 HIS A N 1
ATOM 4415 C CA . HIS A 1 565 ? 22.492 -33.455 3.921 1.00 90.69 565 HIS A CA 1
ATOM 4416 C C . HIS A 1 565 ? 22.445 -32.702 5.250 1.00 90.69 565 HIS A C 1
ATOM 4418 O O . HIS A 1 565 ? 21.355 -32.440 5.771 1.00 90.69 565 HIS A O 1
ATOM 4424 N N . GLU A 1 566 ? 23.605 -32.338 5.794 1.00 91.75 566 GLU A N 1
ATOM 4425 C CA . GLU A 1 566 ? 23.671 -31.433 6.945 1.00 91.75 566 GLU A CA 1
ATOM 4426 C C . GLU A 1 566 ? 22.919 -30.131 6.606 1.00 91.75 566 GLU A C 1
ATOM 4428 O O . GLU A 1 566 ? 22.986 -29.655 5.471 1.00 91.75 566 GLU A O 1
ATOM 4433 N N . ALA A 1 567 ? 22.195 -29.527 7.555 1.00 86.12 567 ALA A N 1
ATOM 4434 C CA . ALA A 1 567 ? 21.358 -28.355 7.278 1.00 86.12 567 ALA A CA 1
ATOM 4435 C C . ALA A 1 567 ? 22.099 -27.210 6.564 1.00 86.12 567 ALA A C 1
ATOM 4437 O O . ALA A 1 567 ? 21.496 -26.519 5.741 1.00 86.12 567 ALA A O 1
ATOM 4438 N N . ARG A 1 568 ? 23.390 -26.995 6.854 1.00 90.88 568 ARG A N 1
ATOM 4439 C CA . ARG A 1 568 ? 24.202 -25.985 6.161 1.00 90.88 568 ARG A CA 1
ATOM 4440 C C . ARG A 1 568 ? 24.429 -26.347 4.693 1.00 90.88 568 ARG A C 1
ATOM 4442 O O . ARG A 1 568 ? 24.160 -25.520 3.828 1.00 90.88 568 ARG A O 1
ATOM 4449 N N . GLU A 1 569 ? 24.890 -27.565 4.424 1.00 94.25 569 GLU A N 1
ATOM 4450 C CA . GLU A 1 569 ? 25.124 -28.076 3.068 1.00 94.25 569 GLU A CA 1
ATOM 4451 C C . GLU A 1 569 ? 23.823 -28.106 2.260 1.00 94.25 569 GLU A C 1
ATOM 4453 O O . GLU A 1 569 ? 23.780 -27.647 1.123 1.00 94.25 569 GLU A O 1
ATOM 4458 N N . ALA A 1 570 ? 22.728 -28.559 2.870 1.00 90.31 570 ALA A N 1
ATOM 4459 C CA . ALA A 1 570 ? 21.425 -28.571 2.230 1.00 90.31 570 ALA A CA 1
ATOM 4460 C C . ALA A 1 570 ? 20.963 -27.166 1.823 1.00 90.31 570 ALA A C 1
ATOM 4462 O O . ALA A 1 570 ? 20.436 -26.999 0.730 1.00 90.31 570 ALA A O 1
ATOM 4463 N N . ARG A 1 571 ? 21.160 -26.148 2.673 1.00 91.12 571 ARG A N 1
ATOM 4464 C CA . ARG A 1 571 ? 20.824 -24.754 2.332 1.00 91.12 571 ARG A CA 1
ATOM 4465 C C . ARG A 1 571 ? 21.665 -24.232 1.171 1.00 91.12 571 ARG A C 1
ATOM 4467 O O . ARG A 1 571 ? 21.123 -23.531 0.324 1.00 91.12 571 ARG A O 1
ATOM 4474 N N . GLU A 1 572 ? 22.948 -24.585 1.128 1.00 93.75 572 GLU A N 1
ATOM 4475 C CA . GLU A 1 572 ? 23.833 -24.230 0.016 1.00 93.75 572 GLU A CA 1
ATOM 4476 C C . GLU A 1 572 ? 23.361 -24.890 -1.283 1.00 93.75 572 GLU A C 1
ATOM 4478 O O . GLU A 1 572 ? 23.130 -24.200 -2.273 1.00 93.75 572 GLU A O 1
ATOM 4483 N N . LEU A 1 573 ? 23.096 -26.200 -1.255 1.00 94.44 573 LEU A N 1
ATOM 4484 C CA . LEU A 1 573 ? 22.549 -26.929 -2.399 1.00 94.44 573 LEU A CA 1
ATOM 4485 C C . LEU A 1 573 ? 21.228 -26.314 -2.868 1.00 94.44 573 LEU A C 1
ATOM 4487 O O . LEU A 1 573 ? 21.094 -26.021 -4.048 1.00 94.44 573 LEU A O 1
ATOM 4491 N N . ARG A 1 574 ? 20.283 -26.049 -1.954 1.00 93.69 574 ARG A N 1
ATOM 4492 C CA . ARG A 1 574 ? 18.972 -25.436 -2.251 1.00 93.69 574 ARG A CA 1
ATOM 4493 C C . ARG A 1 574 ? 19.062 -24.004 -2.782 1.00 93.69 574 ARG A C 1
ATOM 4495 O O . ARG A 1 574 ? 18.087 -23.531 -3.358 1.00 93.69 574 ARG A O 1
ATOM 4502 N N . SER A 1 575 ? 20.189 -23.319 -2.581 1.00 93.19 575 SER A N 1
ATOM 4503 C CA . SER A 1 575 ? 20.417 -21.995 -3.164 1.00 93.19 575 SER A CA 1
ATOM 4504 C C . SER A 1 575 ? 20.749 -22.045 -4.655 1.00 93.19 575 SER A C 1
ATOM 4506 O O . SER A 1 575 ? 20.607 -21.037 -5.340 1.00 93.19 575 SER A O 1
ATOM 4508 N N . GLN A 1 576 ? 21.122 -23.217 -5.168 1.00 94.88 576 GLN A N 1
ATOM 4509 C CA . GLN A 1 576 ? 21.289 -23.467 -6.595 1.00 94.88 576 GLN A CA 1
ATOM 4510 C C . GLN A 1 576 ? 19.922 -23.763 -7.214 1.00 94.88 576 GLN A C 1
ATOM 4512 O O . GLN A 1 576 ? 19.143 -24.554 -6.668 1.00 94.88 576 GLN A O 1
ATOM 4517 N N . TRP A 1 577 ? 19.625 -23.139 -8.353 1.00 95.56 577 TRP A N 1
ATOM 4518 C CA . TRP A 1 577 ? 18.321 -23.251 -9.008 1.00 95.56 577 TRP A CA 1
ATOM 4519 C C . TRP A 1 577 ? 17.932 -24.700 -9.342 1.00 95.56 577 TRP A C 1
ATOM 4521 O O . TRP A 1 577 ? 16.776 -25.094 -9.183 1.00 95.56 577 TRP A O 1
ATOM 4531 N N . GLU A 1 578 ? 18.901 -25.538 -9.710 1.00 94.69 578 GLU A N 1
ATOM 4532 C CA . GLU A 1 578 ? 18.692 -26.948 -10.053 1.00 94.69 578 GLU A CA 1
ATOM 4533 C C . GLU A 1 578 ? 18.126 -27.766 -8.877 1.00 94.69 578 GLU A C 1
ATOM 4535 O O . GLU A 1 578 ? 17.406 -28.746 -9.089 1.00 94.69 578 GLU A O 1
ATOM 4540 N N . ASN A 1 579 ? 18.392 -27.325 -7.642 1.00 95.19 579 ASN A N 1
ATOM 4541 C CA . ASN A 1 579 ? 17.911 -27.946 -6.408 1.00 95.19 579 ASN A CA 1
ATOM 4542 C C . ASN A 1 579 ? 16.819 -27.116 -5.707 1.00 95.19 579 ASN A C 1
ATOM 4544 O O . ASN A 1 579 ? 16.515 -27.382 -4.539 1.00 95.19 579 ASN A O 1
ATOM 4548 N N . ALA A 1 580 ? 16.232 -26.120 -6.378 1.00 95.69 580 ALA A N 1
ATOM 4549 C CA . ALA A 1 580 ? 15.247 -25.204 -5.804 1.00 95.69 580 ALA A CA 1
ATOM 4550 C C . ALA A 1 580 ? 14.121 -25.921 -5.030 1.00 95.69 580 ALA A C 1
ATOM 4552 O O . ALA A 1 580 ? 13.757 -27.078 -5.290 1.00 95.69 580 ALA A O 1
ATOM 4553 N N . TRP A 1 581 ? 13.546 -25.220 -4.056 1.00 93.94 581 TRP A N 1
ATOM 4554 C CA . TRP A 1 581 ? 12.318 -25.645 -3.397 1.00 93.94 581 TRP A CA 1
ATOM 4555 C C . TRP A 1 581 ? 11.195 -25.738 -4.422 1.00 93.94 581 TRP A C 1
ATOM 4557 O O . TRP A 1 581 ? 11.017 -24.836 -5.234 1.00 93.94 581 TRP A O 1
ATOM 4567 N N . LYS A 1 582 ? 10.439 -26.836 -4.365 1.00 94.88 582 LYS A N 1
ATOM 4568 C CA . LYS A 1 582 ? 9.249 -27.064 -5.185 1.00 94.88 582 LYS A CA 1
ATOM 4569 C C . LYS A 1 582 ? 8.084 -27.306 -4.244 1.00 94.88 582 LYS A C 1
ATOM 4571 O O . LYS A 1 582 ? 8.083 -28.306 -3.524 1.00 94.88 582 LYS A O 1
ATOM 4576 N N . LEU A 1 583 ? 7.140 -26.378 -4.219 1.00 92.94 583 LEU A N 1
ATOM 4577 C CA . LEU A 1 583 ? 5.937 -26.459 -3.403 1.00 92.94 583 LEU A CA 1
ATOM 4578 C C . LEU A 1 583 ? 4.723 -26.538 -4.314 1.00 92.94 583 LEU A C 1
ATOM 4580 O O . LEU A 1 583 ? 4.730 -26.064 -5.447 1.00 92.94 583 LEU A O 1
ATOM 4584 N N . ARG A 1 584 ? 3.677 -27.166 -3.801 1.00 94.56 584 ARG A N 1
ATOM 4585 C CA . ARG A 1 584 ? 2.407 -27.313 -4.491 1.00 94.56 584 ARG A CA 1
ATOM 4586 C C . ARG A 1 584 ? 1.306 -26.973 -3.513 1.00 94.56 584 ARG A C 1
ATOM 4588 O O . ARG A 1 584 ? 1.200 -27.610 -2.465 1.00 94.56 584 ARG A O 1
ATOM 4595 N N . THR A 1 585 ? 0.513 -25.981 -3.867 1.00 95.81 585 THR A N 1
ATOM 4596 C CA . THR A 1 585 ? -0.672 -25.573 -3.123 1.00 95.81 585 THR A CA 1
ATOM 4597 C C . THR A 1 585 ? -1.921 -25.961 -3.918 1.00 95.81 585 THR A C 1
ATOM 4599 O O . THR A 1 585 ? -1.852 -26.755 -4.865 1.00 95.81 585 THR A O 1
ATOM 4602 N N . GLU A 1 586 ? -3.089 -25.471 -3.510 1.00 94.31 586 GLU A N 1
ATOM 4603 C CA . GLU A 1 586 ? -4.319 -25.700 -4.266 1.00 94.31 586 GLU A CA 1
ATOM 4604 C C . GLU A 1 586 ? -4.222 -25.002 -5.631 1.00 94.31 586 GLU A C 1
ATOM 4606 O O . GLU A 1 586 ? -4.360 -25.658 -6.674 1.00 94.31 586 GLU A O 1
ATOM 4611 N N . HIS A 1 587 ? -3.815 -23.728 -5.614 1.00 97.69 587 HIS A N 1
ATOM 4612 C CA . HIS A 1 587 ? -3.862 -22.822 -6.759 1.00 97.69 587 HIS A CA 1
ATOM 4613 C C . HIS A 1 587 ? -2.504 -22.507 -7.399 1.00 97.69 587 HIS A C 1
ATOM 4615 O O . HIS A 1 587 ? -2.481 -21.937 -8.493 1.00 97.69 587 HIS A O 1
ATOM 4621 N N . TYR A 1 588 ? -1.382 -22.968 -6.822 1.00 97.94 588 TYR A N 1
ATOM 4622 C CA . TYR A 1 588 ? -0.045 -22.713 -7.371 1.00 97.94 588 TYR A CA 1
ATOM 4623 C C . TYR A 1 588 ? 0.911 -23.912 -7.342 1.00 97.94 588 TYR A C 1
ATOM 4625 O O . TYR A 1 588 ? 0.915 -24.726 -6.416 1.00 97.94 588 TYR A O 1
ATOM 4633 N N . ASP A 1 589 ? 1.751 -24.004 -8.372 1.00 97.25 589 ASP A N 1
ATOM 4634 C CA . ASP A 1 589 ? 2.984 -24.790 -8.393 1.00 97.25 589 ASP A CA 1
ATOM 4635 C C . ASP A 1 589 ? 4.151 -23.788 -8.279 1.00 97.25 589 ASP A C 1
ATOM 4637 O O . ASP A 1 589 ? 4.397 -22.988 -9.181 1.00 97.25 589 ASP A O 1
ATOM 4641 N N . LEU A 1 590 ? 4.837 -23.787 -7.135 1.00 97.44 590 LEU A N 1
ATOM 4642 C CA . LEU A 1 590 ? 5.814 -22.764 -6.750 1.00 97.44 590 LEU A CA 1
ATOM 4643 C C . LEU A 1 590 ? 7.236 -23.321 -6.812 1.00 97.44 590 LEU A C 1
ATOM 4645 O O . LEU A 1 590 ? 7.509 -24.391 -6.257 1.00 97.44 590 LEU A O 1
ATOM 4649 N N . VAL A 1 591 ? 8.156 -22.576 -7.426 1.00 97.62 591 VAL A N 1
ATOM 4650 C CA . VAL A 1 591 ? 9.579 -22.926 -7.514 1.00 97.62 591 VAL A CA 1
ATOM 4651 C C . VAL A 1 591 ? 10.439 -21.754 -7.048 1.00 97.62 591 VAL A C 1
ATOM 4653 O O . VAL A 1 591 ? 10.306 -20.643 -7.554 1.00 97.62 591 VAL A O 1
ATOM 4656 N N . THR A 1 592 ? 11.326 -21.981 -6.076 1.00 97.88 592 THR A N 1
ATOM 4657 C CA . THR A 1 592 ? 12.236 -20.932 -5.587 1.00 97.88 592 THR A CA 1
ATOM 4658 C C . THR A 1 592 ? 13.530 -21.479 -4.992 1.00 97.88 592 THR A C 1
ATOM 4660 O O . THR A 1 592 ? 13.515 -22.460 -4.252 1.00 97.88 592 THR A O 1
ATOM 4663 N N . ASN A 1 593 ? 14.662 -20.831 -5.272 1.00 96.62 593 ASN A N 1
ATOM 4664 C CA . ASN A 1 593 ? 15.948 -21.083 -4.605 1.00 96.62 593 ASN A CA 1
ATOM 4665 C C . ASN A 1 593 ? 16.223 -20.107 -3.439 1.00 96.62 593 ASN A C 1
ATOM 4667 O O . ASN A 1 593 ? 17.351 -19.990 -2.948 1.00 96.62 593 ASN A O 1
ATOM 4671 N N . CYS A 1 594 ? 15.189 -19.402 -2.971 1.00 95.62 594 CYS A N 1
ATOM 4672 C CA . CYS A 1 594 ? 15.220 -18.638 -1.728 1.00 95.62 594 CYS A CA 1
ATOM 4673 C C . CYS A 1 594 ? 15.246 -19.564 -0.491 1.00 95.62 594 CYS A C 1
ATOM 4675 O O . CYS A 1 594 ? 15.369 -20.789 -0.575 1.00 95.62 594 CYS A O 1
ATOM 4677 N N . SER A 1 595 ? 15.163 -18.977 0.706 1.00 93.56 595 SER A N 1
ATOM 4678 C CA . SER A 1 595 ? 15.166 -19.747 1.957 1.00 93.56 595 SER A CA 1
ATOM 4679 C C . SER A 1 595 ? 13.903 -20.612 2.130 1.00 93.56 595 SER A C 1
ATOM 4681 O O . SER A 1 595 ? 12.836 -20.264 1.635 1.00 93.56 595 SER A O 1
ATOM 4683 N N . GLU A 1 596 ? 13.989 -21.703 2.904 1.00 91.12 596 GLU A N 1
ATOM 4684 C CA . GLU A 1 596 ? 12.829 -22.550 3.270 1.00 91.12 596 GLU A CA 1
ATOM 4685 C C . GLU A 1 596 ? 11.704 -21.735 3.928 1.00 91.12 596 GLU A C 1
ATOM 4687 O O . GLU A 1 596 ? 10.520 -21.928 3.644 1.00 91.12 596 GLU A O 1
ATOM 4692 N N . LYS A 1 597 ? 12.095 -20.781 4.787 1.00 91.38 597 LYS A N 1
ATOM 4693 C CA . LYS A 1 597 ? 11.177 -19.852 5.446 1.00 91.38 597 LYS A CA 1
ATOM 4694 C C . LYS A 1 597 ? 10.416 -19.022 4.415 1.00 91.38 597 LYS A C 1
ATOM 4696 O O . LYS A 1 597 ? 9.194 -18.968 4.492 1.00 91.38 597 LYS A O 1
ATOM 4701 N N . PHE A 1 598 ? 11.131 -18.417 3.464 1.00 94.06 598 PHE A N 1
ATOM 4702 C CA . PHE A 1 598 ? 10.511 -17.665 2.375 1.00 94.06 598 PHE A CA 1
ATOM 4703 C C . PHE A 1 598 ? 9.574 -18.559 1.568 1.00 94.06 598 PHE A C 1
ATOM 4705 O O . PHE A 1 598 ? 8.427 -18.198 1.373 1.00 94.06 598 PHE A O 1
ATOM 4712 N N . ALA A 1 599 ? 10.024 -19.746 1.158 1.00 94.44 599 ALA A N 1
ATOM 4713 C CA . ALA A 1 599 ? 9.240 -20.636 0.309 1.00 94.44 599 ALA A CA 1
ATOM 4714 C C . ALA A 1 599 ? 7.909 -21.062 0.963 1.00 94.44 599 ALA A C 1
ATOM 4716 O O . ALA A 1 599 ? 6.870 -21.084 0.306 1.00 94.44 599 ALA A O 1
ATOM 4717 N N . THR A 1 600 ? 7.930 -21.343 2.270 1.00 90.88 600 THR A N 1
ATOM 4718 C CA . THR A 1 600 ? 6.727 -21.691 3.045 1.00 90.88 600 THR A CA 1
ATOM 4719 C C . THR A 1 600 ? 5.809 -20.483 3.239 1.00 90.88 600 THR A C 1
ATOM 4721 O O . THR A 1 600 ? 4.602 -20.588 3.040 1.00 90.88 600 THR A O 1
ATOM 4724 N N . GLU A 1 601 ? 6.371 -19.325 3.601 1.00 92.50 601 GLU A N 1
ATOM 4725 C CA . GLU A 1 601 ? 5.603 -18.087 3.773 1.00 92.50 601 GLU A CA 1
ATOM 4726 C C . GLU A 1 601 ? 4.961 -17.635 2.458 1.00 92.50 601 GLU A C 1
ATOM 4728 O O . GLU A 1 601 ? 3.794 -17.254 2.439 1.00 92.50 601 GLU A O 1
ATOM 4733 N N . TRP A 1 602 ? 5.712 -17.719 1.365 1.00 95.56 602 TRP A N 1
ATOM 4734 C CA . TRP A 1 602 ? 5.264 -17.383 0.025 1.00 95.56 602 TRP A CA 1
ATOM 4735 C C . TRP A 1 602 ? 4.100 -18.276 -0.412 1.00 95.56 602 TRP A C 1
ATOM 4737 O O . TRP A 1 602 ? 3.124 -17.768 -0.951 1.00 95.56 602 TRP A O 1
ATOM 4747 N N . ALA A 1 603 ? 4.138 -19.576 -0.104 1.00 95.56 603 ALA A N 1
ATOM 4748 C CA . ALA A 1 603 ? 3.028 -20.483 -0.391 1.00 95.56 603 ALA A CA 1
ATOM 4749 C C . ALA A 1 603 ? 1.729 -20.094 0.331 1.00 95.56 603 ALA A C 1
ATOM 4751 O O . ALA A 1 603 ? 0.667 -20.060 -0.291 1.00 95.56 603 ALA A O 1
ATOM 4752 N N . ASP A 1 604 ? 1.806 -19.768 1.624 1.00 93.50 604 ASP A N 1
ATOM 4753 C CA . ASP A 1 604 ? 0.641 -19.296 2.378 1.00 93.50 604 ASP A CA 1
ATOM 4754 C C . ASP A 1 604 ? 0.139 -17.945 1.852 1.00 93.50 604 ASP A C 1
ATOM 4756 O O . ASP A 1 604 ? -1.064 -17.765 1.665 1.00 93.50 604 ASP A O 1
ATOM 4760 N N . PHE A 1 605 ? 1.060 -17.025 1.565 1.00 95.81 605 PHE A N 1
ATOM 4761 C CA . PHE A 1 605 ? 0.766 -15.700 1.027 1.00 95.81 605 PHE A CA 1
ATOM 4762 C C . PHE A 1 605 ? 0.054 -15.765 -0.332 1.00 95.81 605 PHE A C 1
ATOM 4764 O O . PHE A 1 605 ? -0.972 -15.110 -0.507 1.00 95.81 605 PHE A O 1
ATOM 4771 N N . MET A 1 606 ? 0.536 -16.587 -1.272 1.00 97.56 606 MET A N 1
ATOM 4772 C CA . MET A 1 606 ? -0.071 -16.687 -2.606 1.00 97.56 606 MET A CA 1
ATOM 4773 C C . MET A 1 606 ? -1.485 -17.270 -2.569 1.00 97.56 606 MET A C 1
ATOM 4775 O O . MET A 1 606 ? -2.330 -16.881 -3.371 1.00 97.56 606 MET A O 1
ATOM 4779 N N . GLU A 1 607 ? -1.780 -18.168 -1.629 1.00 96.62 607 GLU A N 1
ATOM 4780 C CA . GLU A 1 607 ? -3.139 -18.689 -1.443 1.00 96.62 607 GLU A CA 1
ATOM 4781 C C . GLU A 1 607 ? -4.111 -17.626 -0.918 1.00 96.62 607 GLU A C 1
ATOM 4783 O O . GLU A 1 607 ? -5.273 -17.605 -1.320 1.00 96.62 607 GLU A O 1
ATOM 4788 N N . GLU A 1 608 ? -3.658 -16.712 -0.060 1.00 96.00 608 GLU A N 1
ATOM 4789 C CA . GLU A 1 608 ? -4.486 -15.566 0.334 1.00 96.00 608 GLU A CA 1
ATOM 4790 C C . GLU A 1 608 ? -4.608 -14.543 -0.800 1.00 96.00 608 GLU A C 1
ATOM 4792 O O . GLU A 1 608 ? -5.698 -14.016 -1.019 1.00 96.00 608 GLU A O 1
ATOM 4797 N N . ALA A 1 609 ? -3.545 -14.333 -1.584 1.00 96.69 609 ALA A N 1
ATOM 4798 C CA . ALA A 1 609 ? -3.610 -13.526 -2.801 1.00 96.69 609 ALA A CA 1
ATOM 4799 C C . ALA A 1 609 ? -4.637 -14.085 -3.794 1.00 96.69 609 ALA A C 1
ATOM 4801 O O . ALA A 1 609 ? -5.444 -13.328 -4.324 1.00 96.69 609 ALA A O 1
ATOM 4802 N N . TRP A 1 610 ? -4.697 -15.412 -3.965 1.00 97.25 610 TRP A N 1
ATOM 4803 C CA . TRP A 1 610 ? -5.697 -16.061 -4.816 1.00 97.25 610 TRP A CA 1
ATOM 4804 C C . TRP A 1 610 ? -7.129 -15.721 -4.411 1.00 97.25 610 TRP A C 1
ATOM 4806 O O . TRP A 1 610 ? -7.940 -15.368 -5.265 1.00 97.25 610 TRP A O 1
ATOM 4816 N N . LYS A 1 611 ? -7.440 -15.786 -3.110 1.00 96.06 611 LYS A N 1
ATOM 4817 C CA . LYS A 1 611 ? -8.777 -15.430 -2.603 1.00 96.06 611 LYS A CA 1
ATOM 4818 C C . LYS A 1 611 ? -9.095 -13.969 -2.875 1.00 96.06 611 LYS A C 1
ATOM 4820 O O . LYS A 1 611 ? -10.235 -13.631 -3.181 1.00 96.06 611 LYS A O 1
ATOM 4825 N N . ALA A 1 612 ? -8.084 -13.118 -2.756 1.00 95.25 612 ALA A N 1
ATOM 4826 C CA . ALA A 1 612 ? -8.215 -11.698 -2.994 1.00 95.25 612 ALA A CA 1
ATOM 4827 C C . ALA A 1 612 ? -8.491 -11.412 -4.485 1.00 95.25 612 ALA A C 1
ATOM 4829 O O . ALA A 1 612 ? -9.413 -10.659 -4.792 1.00 95.25 612 ALA A O 1
ATOM 4830 N N . TYR A 1 613 ? -7.806 -12.104 -5.406 1.00 96.06 613 TYR A N 1
ATOM 4831 C CA . TYR A 1 613 ? -8.121 -12.059 -6.838 1.00 96.06 613 TYR A CA 1
ATOM 4832 C C . TYR A 1 613 ? -9.540 -12.570 -7.128 1.00 96.06 613 TYR A C 1
ATOM 4834 O O . TYR A 1 613 ? -10.311 -11.885 -7.795 1.00 96.06 613 TYR A O 1
ATOM 4842 N N . ALA A 1 614 ? -9.910 -13.738 -6.591 1.00 95.94 614 ALA A N 1
ATOM 4843 C CA . ALA A 1 614 ? -11.229 -14.341 -6.796 1.00 95.94 614 ALA A CA 1
ATOM 4844 C C . ALA A 1 614 ? -12.358 -13.427 -6.320 1.00 95.94 614 ALA A C 1
ATOM 4846 O O . ALA A 1 614 ? -13.362 -13.260 -7.009 1.00 95.94 614 ALA A O 1
ATOM 4847 N N . SER A 1 615 ? -12.164 -12.786 -5.166 1.00 94.00 615 SER A N 1
ATOM 4848 C CA . SER A 1 615 ? -13.111 -11.813 -4.631 1.00 94.00 615 SER A CA 1
ATOM 4849 C C . SER A 1 615 ? -13.190 -10.544 -5.478 1.00 94.00 615 SER A C 1
ATOM 4851 O O . SER A 1 615 ? -14.268 -9.967 -5.575 1.00 94.00 615 SER A O 1
ATOM 4853 N N . TYR A 1 616 ? -12.074 -10.079 -6.042 1.00 92.69 616 TYR A N 1
ATOM 4854 C CA . TYR A 1 616 ? -12.034 -8.856 -6.844 1.00 92.69 616 TYR A CA 1
ATOM 4855 C C . TYR A 1 616 ? -12.693 -9.041 -8.216 1.00 92.69 616 TYR A C 1
ATOM 4857 O O . TYR A 1 616 ? -13.479 -8.200 -8.649 1.00 92.69 616 TYR A O 1
ATOM 4865 N N . PHE A 1 617 ? -12.397 -10.153 -8.895 1.00 91.62 617 PHE A N 1
ATOM 4866 C CA . PHE A 1 617 ? -12.945 -10.448 -10.222 1.00 91.62 617 PHE A CA 1
ATOM 4867 C C . PHE A 1 617 ? -14.334 -11.103 -10.185 1.00 91.62 617 PHE A C 1
ATOM 4869 O O . PHE A 1 617 ? -14.965 -11.208 -11.234 1.00 91.62 617 PHE A O 1
ATOM 4876 N N . ASP A 1 618 ? -14.799 -11.554 -9.013 1.00 94.50 618 ASP A N 1
ATOM 4877 C CA . ASP A 1 618 ? -16.047 -12.319 -8.823 1.00 94.50 618 ASP A CA 1
ATOM 4878 C C . ASP A 1 618 ? -16.139 -13.566 -9.732 1.00 94.50 618 ASP A C 1
ATOM 4880 O O . ASP A 1 618 ? -17.210 -14.014 -10.145 1.00 94.50 618 ASP A O 1
ATOM 4884 N N . VAL A 1 619 ? -14.980 -14.123 -10.095 1.00 93.81 619 VAL A N 1
ATOM 4885 C CA . VAL A 1 619 ? -14.829 -15.302 -10.953 1.00 93.81 619 VAL A CA 1
ATOM 4886 C C . VAL A 1 619 ? -13.578 -16.050 -10.523 1.00 93.81 619 VAL A C 1
ATOM 4888 O O . VAL A 1 619 ? -12.515 -15.453 -10.393 1.00 93.81 619 VAL A O 1
ATOM 4891 N N . GLU A 1 620 ? -13.688 -17.368 -10.360 1.00 95.94 620 GLU A N 1
ATOM 4892 C CA . GLU A 1 620 ? -12.548 -18.219 -10.027 1.00 95.94 620 GLU A CA 1
ATOM 4893 C C . GLU A 1 620 ? -11.743 -18.621 -11.271 1.00 95.94 620 GLU A C 1
ATOM 4895 O O . GLU A 1 620 ? -12.293 -19.094 -12.275 1.00 95.94 620 GLU A O 1
ATOM 4900 N N . ALA A 1 621 ? -10.417 -18.500 -11.179 1.00 95.38 621 ALA A N 1
ATOM 4901 C CA . ALA A 1 621 ? -9.501 -19.118 -12.132 1.00 95.38 621 ALA A CA 1
ATOM 4902 C C . ALA A 1 621 ? -9.669 -20.647 -12.123 1.00 95.38 621 ALA A C 1
ATOM 4904 O O . ALA A 1 621 ? -9.802 -21.281 -11.076 1.00 95.38 621 ALA A O 1
ATOM 4905 N N . LYS A 1 622 ? -9.640 -21.267 -13.304 1.00 93.44 622 LYS A N 1
ATOM 4906 C CA . LYS A 1 622 ? -9.954 -22.701 -13.467 1.00 93.44 622 LYS A CA 1
ATOM 4907 C C . LYS A 1 622 ? -8.738 -23.601 -13.311 1.00 93.44 622 LYS A C 1
ATOM 4909 O O . LYS A 1 622 ? -8.867 -24.827 -13.314 1.00 93.44 622 LYS A O 1
ATOM 4914 N N . ARG A 1 623 ? -7.544 -23.014 -13.312 1.00 93.81 623 ARG A N 1
ATOM 4915 C CA . ARG A 1 623 ? -6.277 -23.732 -13.424 1.00 93.81 623 ARG A CA 1
ATOM 4916 C C . ARG A 1 623 ? -5.266 -23.190 -12.435 1.00 93.81 623 ARG A C 1
ATOM 4918 O O . ARG A 1 623 ? -5.309 -22.032 -12.046 1.00 93.81 623 ARG A O 1
ATOM 4925 N N . ARG A 1 624 ? -4.335 -24.070 -12.083 1.00 96.56 624 ARG A N 1
ATOM 4926 C CA . ARG A 1 624 ? -3.171 -23.747 -11.273 1.00 96.56 624 ARG A CA 1
ATOM 4927 C C . ARG A 1 624 ? -2.178 -22.893 -12.063 1.00 96.56 624 ARG A C 1
ATOM 4929 O O . ARG A 1 624 ? -2.002 -23.133 -13.260 1.00 96.56 624 ARG A O 1
ATOM 4936 N N . PHE A 1 625 ? -1.507 -21.969 -11.385 1.00 98.06 625 PHE A N 1
ATOM 4937 C CA . PHE A 1 625 ? -0.422 -21.170 -11.958 1.00 98.06 625 PHE A CA 1
ATOM 4938 C C . PHE A 1 625 ? 0.952 -21.697 -11.554 1.00 98.06 625 PHE A C 1
ATOM 4940 O O . PHE A 1 625 ? 1.130 -22.200 -10.445 1.00 98.06 625 PHE A O 1
ATOM 4947 N N . GLU A 1 626 ? 1.930 -21.564 -12.445 1.00 98.38 626 GLU A N 1
ATOM 4948 C CA . GLU A 1 626 ? 3.333 -21.833 -12.141 1.00 98.38 626 GLU A CA 1
ATOM 4949 C C . GLU A 1 626 ? 4.023 -20.527 -11.740 1.00 98.38 626 GLU A C 1
ATOM 4951 O O . GLU A 1 626 ? 4.013 -19.582 -12.520 1.00 98.38 626 GLU A O 1
ATOM 4956 N N . LEU A 1 627 ? 4.642 -20.449 -10.560 1.00 98.56 627 LEU A N 1
ATOM 4957 C CA . LEU A 1 627 ? 5.368 -19.245 -10.136 1.00 98.56 627 LEU A CA 1
ATOM 4958 C C . LEU A 1 627 ? 6.821 -19.551 -9.788 1.00 98.56 627 LEU A C 1
ATOM 4960 O O . LEU A 1 627 ? 7.111 -20.494 -9.051 1.00 98.56 627 LEU A O 1
ATOM 4964 N N . TYR A 1 628 ? 7.736 -18.771 -10.361 1.00 98.56 628 TYR A N 1
ATOM 4965 C CA . TYR A 1 628 ? 9.181 -18.972 -10.303 1.00 98.56 628 TYR A CA 1
ATOM 4966 C C . TYR A 1 628 ? 9.800 -17.731 -9.656 1.00 98.56 628 TYR A C 1
ATOM 4968 O O . TYR A 1 628 ? 9.823 -16.665 -10.265 1.00 98.56 628 TYR A O 1
ATOM 4976 N N . ALA A 1 629 ? 10.279 -17.863 -8.419 1.00 98.31 629 ALA A N 1
ATOM 4977 C CA . ALA A 1 629 ? 10.866 -16.763 -7.657 1.00 98.31 629 ALA A CA 1
ATOM 4978 C C . ALA A 1 629 ? 12.366 -17.003 -7.442 1.00 98.31 629 ALA A C 1
ATOM 4980 O O . ALA A 1 629 ? 12.765 -17.891 -6.677 1.00 98.31 629 ALA A O 1
ATOM 4981 N N . PHE A 1 630 ? 13.195 -16.211 -8.115 1.00 97.88 630 PHE A N 1
ATOM 4982 C CA . PHE A 1 630 ? 14.648 -16.335 -8.086 1.00 97.88 630 PHE A CA 1
ATOM 4983 C C . PHE A 1 630 ? 15.272 -15.498 -6.973 1.00 97.88 630 PHE A C 1
ATOM 4985 O O . PHE A 1 630 ? 14.933 -14.330 -6.771 1.00 97.88 630 PHE A O 1
ATOM 4992 N N . ARG A 1 631 ? 16.251 -16.089 -6.284 1.00 95.56 631 ARG A N 1
ATOM 4993 C CA . ARG A 1 631 ? 17.036 -15.415 -5.245 1.00 95.56 631 ARG A CA 1
ATOM 4994 C C . ARG A 1 631 ? 17.977 -14.355 -5.816 1.00 95.56 631 ARG A C 1
ATOM 4996 O O . ARG A 1 631 ? 18.261 -13.374 -5.134 1.00 95.56 631 ARG A O 1
ATOM 5003 N N . THR A 1 632 ? 18.522 -14.585 -7.010 1.00 95.31 632 THR A N 1
ATOM 5004 C CA . THR A 1 632 ? 19.556 -13.731 -7.608 1.00 95.31 632 THR A CA 1
ATOM 5005 C C . THR A 1 632 ? 19.199 -13.331 -9.033 1.00 95.31 632 THR A C 1
ATOM 5007 O O . THR A 1 632 ? 18.496 -14.059 -9.734 1.00 95.31 632 THR A O 1
ATOM 5010 N N . PHE A 1 633 ? 19.731 -12.186 -9.473 1.00 96.19 633 PHE A N 1
ATOM 5011 C CA . PHE A 1 633 ? 19.620 -11.770 -10.870 1.00 96.19 633 PHE A CA 1
ATOM 5012 C C . PHE A 1 633 ? 20.262 -12.778 -11.821 1.00 96.19 633 PHE A C 1
ATOM 5014 O O . PHE A 1 633 ? 19.747 -12.989 -12.908 1.00 96.19 633 PHE A O 1
ATOM 5021 N N . GLU A 1 634 ? 21.374 -13.405 -11.432 1.00 96.81 634 GLU A N 1
ATOM 5022 C CA . GLU A 1 634 ? 22.108 -14.301 -12.327 1.00 96.81 634 GLU A CA 1
ATOM 5023 C C . GLU A 1 634 ? 21.300 -15.568 -12.643 1.00 96.81 634 GLU A C 1
ATOM 5025 O O . GLU A 1 634 ? 21.257 -15.991 -13.797 1.00 96.81 634 GLU A O 1
ATOM 5030 N N . ASP A 1 635 ? 20.587 -16.122 -11.653 1.00 96.81 635 ASP A N 1
ATOM 5031 C CA . ASP A 1 635 ? 19.677 -17.254 -11.875 1.00 96.81 635 ASP A CA 1
ATOM 5032 C C . ASP A 1 635 ? 18.496 -16.854 -12.772 1.00 96.81 635 ASP A C 1
ATOM 5034 O O . ASP A 1 635 ? 18.161 -17.572 -13.716 1.00 96.81 635 ASP A O 1
ATOM 5038 N N . TYR A 1 636 ? 17.899 -15.682 -12.516 1.00 97.75 636 TYR A N 1
ATOM 5039 C CA . TYR A 1 636 ? 16.823 -15.125 -13.343 1.00 97.75 636 TYR A CA 1
ATOM 5040 C C . TYR A 1 636 ? 17.281 -14.888 -14.786 1.00 97.75 636 TYR A C 1
ATOM 5042 O O . TYR A 1 636 ? 16.607 -15.286 -15.737 1.00 97.75 636 TYR A O 1
ATOM 5050 N N . ARG A 1 637 ? 18.464 -14.293 -14.962 1.00 97.31 637 ARG A N 1
ATOM 5051 C CA . ARG A 1 637 ? 19.090 -14.041 -16.259 1.00 97.31 637 ARG A CA 1
ATOM 5052 C C . ARG A 1 637 ? 19.341 -15.346 -16.999 1.00 97.31 637 ARG A C 1
ATOM 5054 O O . ARG A 1 637 ? 18.949 -15.454 -18.158 1.00 97.31 637 ARG A O 1
ATOM 5061 N N . LYS A 1 638 ? 19.959 -16.334 -16.344 1.00 97.44 638 LYS A N 1
ATOM 5062 C CA . LYS A 1 638 ? 20.196 -17.667 -16.918 1.00 97.44 638 LYS A CA 1
ATOM 5063 C C . LYS A 1 638 ? 18.882 -18.286 -17.394 1.00 97.44 638 LYS A C 1
ATOM 5065 O O . LYS A 1 638 ? 18.803 -18.708 -18.543 1.00 97.44 638 LYS A O 1
ATOM 5070 N N . TYR A 1 639 ? 17.843 -18.254 -16.558 1.00 97.44 639 TYR A N 1
ATOM 5071 C CA . TYR A 1 639 ? 16.516 -18.742 -16.926 1.00 97.44 639 TYR A CA 1
ATOM 5072 C C . TYR A 1 639 ? 15.939 -18.014 -18.150 1.00 97.44 639 TYR A C 1
ATOM 5074 O O . TYR A 1 639 ? 15.438 -18.666 -19.068 1.00 97.44 639 TYR A O 1
ATOM 5082 N N . CYS A 1 640 ? 16.031 -16.681 -18.208 1.00 97.38 640 CYS A N 1
ATOM 5083 C CA . CYS A 1 640 ? 15.543 -15.906 -19.353 1.00 97.38 640 CYS A CA 1
ATOM 5084 C C . CYS A 1 640 ? 16.268 -16.294 -20.651 1.00 97.38 640 CYS A C 1
ATOM 5086 O O . CYS A 1 640 ? 15.612 -16.519 -21.664 1.00 97.38 640 CYS A O 1
ATOM 5088 N N . MET A 1 641 ? 17.596 -16.448 -20.609 1.00 97.19 641 MET A N 1
ATOM 5089 C CA . MET A 1 641 ? 18.400 -16.878 -21.762 1.00 97.19 641 MET A CA 1
ATOM 5090 C C . MET A 1 641 ? 18.061 -18.310 -22.208 1.00 97.19 641 MET A C 1
ATOM 5092 O O . MET A 1 641 ? 17.949 -18.585 -23.396 1.00 97.19 641 MET A O 1
ATOM 5096 N N . GLU A 1 642 ? 17.878 -19.240 -21.267 1.00 96.81 642 GLU A N 1
ATOM 5097 C CA . GLU A 1 642 ? 17.576 -20.648 -21.576 1.00 96.81 642 GLU A CA 1
ATOM 5098 C C . GLU A 1 642 ? 16.151 -20.856 -22.112 1.00 96.81 642 GLU A C 1
ATOM 5100 O O . GLU A 1 642 ? 15.880 -21.859 -22.774 1.00 96.81 642 GLU A O 1
ATOM 5105 N N . THR A 1 643 ? 15.238 -19.920 -21.837 1.00 95.75 643 THR A N 1
ATOM 5106 C CA . THR A 1 643 ? 13.822 -20.011 -22.227 1.00 95.75 643 THR A CA 1
ATOM 5107 C C . THR A 1 643 ? 13.426 -19.086 -23.379 1.00 95.75 643 THR A C 1
ATOM 5109 O O . THR A 1 643 ? 12.255 -19.088 -23.757 1.00 95.75 643 THR A O 1
ATOM 5112 N N . GLY A 1 644 ? 14.369 -18.332 -23.958 1.00 95.75 644 GLY A N 1
ATOM 5113 C CA . GLY A 1 644 ? 14.101 -17.398 -25.061 1.00 95.75 644 GLY A CA 1
ATOM 5114 C C . GLY A 1 644 ? 13.319 -16.146 -24.640 1.00 95.75 644 GLY A C 1
ATOM 5115 O O . GLY A 1 644 ? 12.508 -15.633 -25.409 1.00 95.75 644 GLY A O 1
ATOM 5116 N N . ASN A 1 645 ? 13.505 -15.697 -23.394 1.00 95.69 645 ASN A N 1
ATOM 5117 C CA . ASN A 1 645 ? 12.866 -14.518 -22.801 1.00 95.69 645 ASN A CA 1
ATOM 5118 C C . ASN A 1 645 ? 13.876 -13.380 -22.557 1.00 95.69 645 ASN A C 1
ATOM 5120 O O . ASN A 1 645 ? 13.770 -12.636 -21.582 1.00 95.69 645 ASN A O 1
ATOM 5124 N N . GLU A 1 646 ? 14.876 -13.218 -23.424 1.00 96.31 646 GLU A N 1
ATOM 5125 C CA . GLU A 1 646 ? 15.958 -12.236 -23.260 1.00 96.31 646 GLU A CA 1
ATOM 5126 C C . GLU A 1 646 ? 15.448 -10.789 -23.191 1.00 96.31 646 GLU A C 1
ATOM 5128 O O . GLU A 1 646 ? 16.045 -9.949 -22.516 1.00 96.31 646 GLU A O 1
ATOM 5133 N N . ALA A 1 647 ? 14.306 -10.499 -23.823 1.00 91.62 647 ALA A N 1
ATOM 5134 C CA . ALA A 1 647 ? 13.650 -9.194 -23.743 1.00 91.62 647 ALA A CA 1
ATOM 5135 C C . ALA A 1 647 ? 13.212 -8.820 -22.310 1.00 91.62 647 ALA A C 1
ATOM 5137 O O . ALA A 1 647 ? 13.078 -7.638 -22.005 1.00 91.62 647 ALA A O 1
ATOM 5138 N N . GLN A 1 648 ? 13.035 -9.804 -21.420 1.00 94.38 648 GLN A N 1
ATOM 5139 C CA . GLN A 1 648 ? 12.582 -9.600 -20.038 1.00 94.38 648 GLN A CA 1
ATOM 5140 C C . GLN A 1 648 ? 13.727 -9.316 -19.053 1.00 94.38 648 GLN A C 1
ATOM 5142 O O . GLN A 1 648 ? 13.488 -9.088 -17.867 1.00 94.38 648 GLN A O 1
ATOM 5147 N N . LEU A 1 649 ? 14.982 -9.281 -19.517 1.00 94.56 649 LEU A N 1
ATOM 5148 C CA . LEU A 1 649 ? 16.143 -8.997 -18.660 1.00 94.56 649 LEU A CA 1
ATOM 5149 C C . LEU A 1 649 ? 16.117 -7.595 -18.032 1.00 94.56 649 LEU A C 1
ATOM 5151 O O . LEU A 1 649 ? 16.821 -7.357 -17.054 1.00 94.56 649 LEU A O 1
ATOM 5155 N N . GLN A 1 650 ? 15.325 -6.675 -18.588 1.00 91.00 650 GLN A N 1
ATOM 5156 C CA . GLN A 1 650 ? 15.147 -5.320 -18.059 1.00 91.00 650 GLN A CA 1
ATOM 5157 C C . GLN A 1 650 ? 14.049 -5.222 -16.987 1.00 91.00 650 GLN A C 1
ATOM 5159 O O . GLN A 1 650 ? 13.939 -4.186 -16.335 1.00 91.00 650 GLN A O 1
ATOM 5164 N N . ALA A 1 651 ? 13.252 -6.276 -16.793 1.00 92.69 651 ALA A N 1
ATOM 5165 C CA . ALA A 1 651 ? 12.156 -6.306 -15.833 1.00 92.69 651 ALA A CA 1
ATOM 5166 C C . ALA A 1 651 ? 12.539 -7.058 -14.543 1.00 92.69 651 ALA A C 1
ATOM 5168 O O . ALA A 1 651 ? 13.412 -7.934 -14.530 1.00 92.69 651 ALA A O 1
ATOM 5169 N N . ALA A 1 652 ? 11.875 -6.710 -13.437 1.00 94.38 652 ALA A N 1
ATOM 5170 C CA . ALA A 1 652 ? 11.982 -7.448 -12.175 1.00 94.38 652 ALA A CA 1
ATOM 5171 C C . ALA A 1 652 ? 11.196 -8.773 -12.209 1.00 94.38 652 ALA A C 1
ATOM 5173 O O . ALA A 1 652 ? 11.505 -9.702 -11.463 1.00 94.38 652 ALA A O 1
ATOM 5174 N N . GLY A 1 653 ? 10.206 -8.868 -13.092 1.00 96.69 653 GLY A N 1
ATOM 5175 C CA . GLY A 1 653 ? 9.409 -10.055 -13.336 1.00 96.69 653 GLY A CA 1
ATOM 5176 C C . GLY A 1 653 ? 8.626 -9.945 -14.639 1.00 96.69 653 GLY A C 1
ATOM 5177 O O . GLY A 1 653 ? 8.677 -8.915 -15.314 1.00 96.69 653 GLY A O 1
ATOM 5178 N N . PHE A 1 654 ? 7.984 -11.044 -15.022 1.00 97.19 654 PHE A N 1
ATOM 5179 C CA . PHE A 1 654 ? 7.031 -11.095 -16.124 1.00 97.19 654 PHE A CA 1
ATOM 5180 C C . PHE A 1 654 ? 6.057 -12.269 -15.968 1.00 97.19 654 PHE A C 1
ATOM 5182 O O . PHE A 1 654 ? 6.375 -13.304 -15.368 1.00 97.19 654 PHE A O 1
ATOM 5189 N N . ALA A 1 655 ? 4.892 -12.143 -16.602 1.00 97.00 655 ALA A N 1
ATOM 5190 C CA . ALA A 1 655 ? 3.883 -13.187 -16.697 1.00 97.00 655 ALA A CA 1
ATOM 5191 C C . ALA A 1 655 ? 3.760 -13.716 -18.137 1.00 97.00 655 ALA A C 1
ATOM 5193 O O . ALA A 1 655 ? 3.268 -13.041 -19.042 1.00 97.00 655 ALA A O 1
ATOM 5194 N N . ASP A 1 656 ? 4.151 -14.971 -18.351 1.00 95.81 656 ASP A N 1
ATOM 5195 C CA . ASP A 1 656 ? 3.902 -15.712 -19.586 1.00 95.81 656 ASP A CA 1
ATOM 5196 C C . ASP A 1 656 ? 2.513 -16.363 -19.523 1.00 95.81 656 ASP A C 1
ATOM 5198 O O . ASP A 1 656 ? 2.313 -17.451 -18.971 1.00 95.81 656 ASP A O 1
ATOM 5202 N N . SER A 1 657 ? 1.529 -15.683 -20.110 1.00 92.81 657 SER A N 1
ATOM 5203 C CA . SER A 1 657 ? 0.144 -16.162 -20.178 1.00 92.81 657 SER A CA 1
ATOM 5204 C C . SER A 1 657 ? -0.026 -17.461 -20.980 1.00 92.81 657 SER A C 1
ATOM 5206 O O . SER A 1 657 ? -0.927 -18.250 -20.674 1.00 92.81 657 SER A O 1
ATOM 5208 N N . ALA A 1 658 ? 0.841 -17.730 -21.965 1.00 92.50 658 ALA A N 1
ATOM 5209 C CA . ALA A 1 658 ? 0.773 -18.940 -22.781 1.00 92.50 658 ALA A CA 1
ATOM 5210 C C . ALA A 1 658 ? 1.185 -20.171 -21.965 1.00 92.50 658 ALA A C 1
ATOM 5212 O O . ALA A 1 658 ? 0.526 -21.214 -22.035 1.00 92.50 658 ALA A O 1
ATOM 5213 N N . GLN A 1 659 ? 2.228 -20.027 -21.143 1.00 94.19 659 GLN A N 1
ATOM 5214 C CA . GLN A 1 659 ? 2.695 -21.073 -20.227 1.00 94.19 659 GLN A CA 1
ATOM 5215 C C . GLN A 1 659 ? 1.990 -21.054 -18.863 1.00 94.19 659 GLN A C 1
ATOM 5217 O O . GLN A 1 659 ? 2.154 -21.992 -18.087 1.00 94.19 659 GLN A O 1
ATOM 5222 N N . ARG A 1 660 ? 1.189 -20.019 -18.570 1.00 95.44 660 ARG A N 1
ATOM 5223 C CA . ARG A 1 660 ? 0.661 -19.715 -17.226 1.00 95.44 660 ARG A CA 1
ATOM 5224 C C . ARG A 1 660 ? 1.752 -19.629 -16.166 1.00 95.44 660 ARG A C 1
ATOM 5226 O O . ARG A 1 660 ? 1.601 -20.168 -15.064 1.00 95.44 660 ARG A O 1
ATOM 5233 N N . ARG A 1 661 ? 2.854 -18.977 -16.523 1.00 97.94 661 ARG A N 1
ATOM 5234 C CA . ARG A 1 661 ? 4.029 -18.894 -15.670 1.00 97.94 661 ARG A CA 1
ATOM 5235 C C . ARG A 1 661 ? 4.342 -17.458 -15.297 1.00 97.94 661 ARG A C 1
ATOM 5237 O O . ARG A 1 661 ? 4.551 -16.631 -16.171 1.00 97.94 661 ARG A O 1
ATOM 5244 N N . GLY A 1 662 ? 4.405 -17.191 -14.002 1.00 98.12 662 GLY A N 1
ATOM 5245 C CA . GLY A 1 662 ? 4.849 -15.923 -13.439 1.00 98.12 662 GLY A CA 1
ATOM 5246 C C . GLY A 1 662 ? 6.282 -16.085 -12.975 1.00 98.12 662 GLY A C 1
ATOM 5247 O O . GLY A 1 662 ? 6.616 -17.067 -12.307 1.00 98.12 662 GLY A O 1
ATOM 5248 N N . VAL A 1 663 ? 7.142 -15.158 -13.355 1.00 98.44 663 VAL A N 1
ATOM 5249 C CA . VAL A 1 663 ? 8.576 -15.244 -13.114 1.00 98.44 663 VAL A CA 1
ATOM 5250 C C . VAL A 1 663 ? 9.027 -13.946 -12.480 1.00 98.44 663 VAL A C 1
ATOM 5252 O O . VAL A 1 663 ? 8.705 -12.887 -12.995 1.00 98.44 663 VAL A O 1
ATOM 5255 N N . GLY A 1 664 ? 9.780 -14.009 -11.388 1.00 97.81 664 GLY A N 1
ATOM 5256 C CA . GLY A 1 664 ? 10.245 -12.807 -10.711 1.00 97.81 664 GLY A CA 1
ATOM 5257 C C . GLY A 1 664 ? 11.554 -13.004 -9.969 1.00 97.81 664 GLY A C 1
ATOM 5258 O O . GLY A 1 664 ? 11.923 -14.111 -9.567 1.00 97.81 664 GLY A O 1
ATOM 5259 N N . TRP A 1 665 ? 12.254 -11.899 -9.775 1.00 97.50 665 TRP A N 1
ATOM 5260 C CA . TRP A 1 665 ? 13.418 -11.780 -8.912 1.00 97.50 665 TRP A CA 1
ATOM 5261 C C . TRP A 1 665 ? 13.371 -10.420 -8.205 1.00 97.50 665 TRP A C 1
ATOM 5263 O O . TRP A 1 665 ? 12.536 -9.566 -8.497 1.00 97.50 665 TRP A O 1
ATOM 5273 N N . SER A 1 666 ? 14.255 -10.209 -7.235 1.00 90.19 666 SER A N 1
ATOM 5274 C CA . SER A 1 666 ? 14.383 -8.915 -6.564 1.00 90.19 666 SER A CA 1
ATOM 5275 C C . SER A 1 666 ? 15.850 -8.535 -6.436 1.00 90.19 666 SER A C 1
ATOM 5277 O O . SER A 1 666 ? 16.669 -9.326 -5.968 1.00 90.19 666 SER A O 1
ATOM 5279 N N . ALA A 1 667 ? 16.174 -7.291 -6.801 1.00 80.81 667 ALA A N 1
ATOM 5280 C CA . ALA A 1 667 ? 17.494 -6.700 -6.567 1.00 80.81 667 ALA A CA 1
ATOM 5281 C C . ALA A 1 667 ? 17.791 -6.503 -5.075 1.00 80.81 667 ALA A C 1
ATOM 5283 O O . ALA A 1 667 ? 18.947 -6.424 -4.658 1.00 80.81 667 ALA A O 1
ATOM 5284 N N . SER A 1 668 ? 16.742 -6.436 -4.259 1.00 84.06 668 SER A N 1
ATOM 5285 C CA . SER A 1 668 ? 16.850 -6.365 -2.813 1.00 84.06 668 SER A CA 1
ATOM 5286 C C . SER A 1 668 ? 16.833 -7.762 -2.206 1.00 84.06 668 SER A C 1
ATOM 5288 O O . SER A 1 668 ? 15.987 -8.587 -2.547 1.00 84.06 668 SER A O 1
ATOM 5290 N N . ALA A 1 669 ? 17.688 -7.989 -1.209 1.00 81.25 669 ALA A N 1
ATOM 5291 C CA . ALA A 1 669 ? 17.639 -9.186 -0.369 1.00 81.25 669 ALA A CA 1
ATOM 5292 C C . ALA A 1 669 ? 16.399 -9.235 0.555 1.00 81.25 669 ALA A C 1
ATOM 5294 O O . ALA A 1 669 ? 16.284 -10.135 1.385 1.00 81.25 669 ALA A O 1
ATOM 5295 N N . GLN A 1 670 ? 15.498 -8.249 0.474 1.00 88.38 670 GLN A N 1
ATOM 5296 C CA . GLN A 1 670 ? 14.271 -8.206 1.260 1.00 88.38 670 GLN A CA 1
ATOM 5297 C C . GLN A 1 670 ? 13.165 -9.034 0.600 1.00 88.38 670 GLN A C 1
ATOM 5299 O O . GLN A 1 670 ? 12.629 -8.648 -0.436 1.00 88.38 670 GLN A O 1
ATOM 5304 N N . ASP A 1 671 ? 12.749 -10.101 1.284 1.00 91.19 671 ASP A N 1
ATOM 5305 C CA . ASP A 1 671 ? 11.637 -10.980 0.893 1.00 91.19 671 ASP A CA 1
ATOM 5306 C C . ASP A 1 671 ? 10.368 -10.218 0.472 1.00 91.19 671 ASP A C 1
ATOM 5308 O O . ASP A 1 671 ? 9.677 -10.641 -0.447 1.00 91.19 671 ASP A O 1
ATOM 5312 N N . LYS A 1 672 ? 10.067 -9.078 1.115 1.00 91.94 672 LYS A N 1
ATOM 5313 C CA . LYS A 1 672 ? 8.860 -8.282 0.836 1.00 91.94 672 LYS A CA 1
ATOM 5314 C C . LYS A 1 672 ? 8.788 -7.812 -0.618 1.00 91.94 672 LYS A C 1
ATOM 5316 O O . LYS A 1 672 ? 7.725 -7.913 -1.210 1.00 91.94 672 LYS A O 1
ATOM 5321 N N . ILE A 1 673 ? 9.899 -7.335 -1.180 1.00 92.31 673 ILE A N 1
ATOM 5322 C CA . ILE A 1 673 ? 9.929 -6.824 -2.559 1.00 92.31 673 ILE A CA 1
ATOM 5323 C C . ILE A 1 673 ? 9.711 -7.975 -3.544 1.00 92.31 673 ILE A C 1
ATOM 5325 O O . ILE A 1 673 ? 8.967 -7.831 -4.502 1.00 92.31 673 ILE A O 1
ATOM 5329 N N . LEU A 1 674 ? 10.281 -9.152 -3.270 1.00 95.88 674 LEU A N 1
ATOM 5330 C CA . LEU A 1 674 ? 10.013 -10.330 -4.091 1.00 95.88 674 LEU A CA 1
ATOM 5331 C C . LEU A 1 674 ? 8.550 -10.784 -3.975 1.00 95.88 674 LEU A C 1
ATOM 5333 O O . LEU A 1 674 ? 7.959 -11.143 -4.984 1.00 95.88 674 LEU A O 1
ATOM 5337 N N . LEU A 1 675 ? 7.939 -10.740 -2.783 1.00 96.06 675 LEU A N 1
ATOM 5338 C CA . LEU A 1 675 ? 6.504 -11.024 -2.621 1.00 96.06 675 LEU A CA 1
ATOM 5339 C C . LEU A 1 675 ? 5.628 -10.030 -3.399 1.00 96.06 675 LEU A C 1
ATOM 5341 O O . LEU A 1 675 ? 4.649 -10.456 -4.003 1.00 96.06 675 LEU A O 1
ATOM 5345 N N . GLU A 1 676 ? 5.991 -8.744 -3.409 1.00 95.00 676 GLU A N 1
ATOM 5346 C CA . GLU A 1 676 ? 5.354 -7.692 -4.217 1.00 95.00 676 GLU A CA 1
ATOM 5347 C C . GLU A 1 676 ? 5.445 -7.994 -5.720 1.00 95.00 676 GLU A C 1
ATOM 5349 O O . GLU A 1 676 ? 4.428 -7.956 -6.407 1.00 95.00 676 GLU A O 1
ATOM 5354 N N . THR A 1 677 ? 6.616 -8.399 -6.220 1.00 96.19 677 THR A N 1
ATOM 5355 C CA . THR A 1 677 ? 6.749 -8.861 -7.610 1.00 96.19 677 THR A CA 1
ATOM 5356 C C . THR A 1 677 ? 5.881 -10.096 -7.864 1.00 96.19 677 THR A C 1
ATOM 5358 O O . THR A 1 677 ? 5.132 -10.143 -8.831 1.00 96.19 677 THR A O 1
ATOM 5361 N N . MET A 1 678 ? 5.911 -11.104 -6.986 1.00 98.12 678 MET A N 1
ATOM 5362 C CA . MET A 1 678 ? 5.174 -12.349 -7.236 1.00 98.12 678 MET A CA 1
ATOM 5363 C C . MET A 1 678 ? 3.650 -12.180 -7.175 1.00 98.12 678 MET A C 1
ATOM 5365 O O . MET A 1 678 ? 2.953 -12.843 -7.942 1.00 98.12 678 MET A O 1
ATOM 5369 N N . ILE A 1 679 ? 3.120 -11.315 -6.300 1.00 97.50 679 ILE A N 1
ATOM 5370 C CA . ILE A 1 679 ? 1.682 -10.997 -6.280 1.00 97.50 679 ILE A CA 1
ATOM 5371 C C . ILE A 1 679 ? 1.272 -10.179 -7.512 1.00 97.50 679 ILE A C 1
ATOM 5373 O O . ILE A 1 679 ? 0.172 -10.374 -8.026 1.00 97.50 679 ILE A O 1
ATOM 5377 N N . HIS A 1 680 ? 2.158 -9.322 -8.022 1.00 97.44 680 HIS A N 1
ATOM 5378 C CA . HIS A 1 680 ? 1.944 -8.587 -9.266 1.00 97.44 680 HIS A CA 1
ATOM 5379 C C . HIS A 1 680 ? 1.866 -9.553 -10.463 1.00 97.44 680 HIS A C 1
ATOM 5381 O O . HIS A 1 680 ? 0.857 -9.597 -11.166 1.00 97.44 680 HIS A O 1
ATOM 5387 N N . GLU A 1 681 ? 2.867 -10.423 -10.643 1.00 98.00 681 GLU A N 1
ATOM 5388 C CA . GLU A 1 681 ? 2.877 -11.373 -11.767 1.00 98.00 681 GLU A CA 1
ATOM 5389 C C . GLU A 1 681 ? 1.733 -12.393 -11.694 1.00 98.00 681 GLU A C 1
ATOM 5391 O O . GLU A 1 681 ? 1.142 -12.767 -12.709 1.00 98.00 681 GLU A O 1
ATOM 5396 N N . ALA A 1 682 ? 1.375 -12.846 -10.490 1.00 98.06 682 ALA A N 1
ATOM 5397 C CA . ALA A 1 682 ? 0.240 -13.745 -10.315 1.00 98.06 682 ALA A CA 1
ATOM 5398 C C . ALA A 1 682 ? -1.103 -13.062 -10.617 1.00 98.06 682 ALA A C 1
ATOM 5400 O O . ALA A 1 682 ? -2.000 -13.730 -11.137 1.00 98.06 682 ALA A O 1
ATOM 5401 N N . ALA A 1 683 ? -1.238 -11.755 -10.362 1.00 97.12 683 ALA A N 1
ATOM 5402 C CA . ALA A 1 683 ? -2.427 -10.997 -10.742 1.00 97.12 683 ALA A CA 1
ATOM 5403 C C . ALA A 1 683 ? -2.604 -10.975 -12.268 1.00 97.12 683 ALA A C 1
ATOM 5405 O O . ALA A 1 683 ? -3.712 -11.223 -12.748 1.00 97.12 683 ALA A O 1
ATOM 5406 N N . HIS A 1 684 ? -1.518 -10.789 -13.032 1.00 96.56 684 HIS A N 1
ATOM 5407 C CA . HIS A 1 684 ? -1.543 -10.906 -14.497 1.00 96.56 684 HIS A CA 1
ATOM 5408 C C . HIS A 1 684 ? -2.042 -12.281 -14.949 1.00 96.56 684 HIS A C 1
ATOM 5410 O O . HIS A 1 684 ? -2.966 -12.372 -15.756 1.00 96.56 684 HIS A O 1
ATOM 5416 N N . LEU A 1 685 ? -1.492 -13.371 -14.401 1.00 97.12 685 LEU A N 1
ATOM 5417 C CA . LEU A 1 685 ? -1.929 -14.732 -14.747 1.00 97.12 685 LEU A CA 1
ATOM 5418 C C . LEU A 1 685 ? -3.396 -14.992 -14.404 1.00 97.12 685 LEU A C 1
ATOM 5420 O O . LEU A 1 685 ? -4.112 -15.602 -15.202 1.00 97.12 685 LEU A O 1
ATOM 5424 N N . TYR A 1 686 ? -3.834 -14.529 -13.230 1.00 96.94 686 TYR A N 1
ATOM 5425 C CA . TYR A 1 686 ? -5.219 -14.648 -12.793 1.00 96.94 686 TYR A CA 1
ATOM 5426 C C . TYR A 1 686 ? -6.146 -13.956 -13.781 1.00 96.94 686 TYR A C 1
ATOM 5428 O O . TYR A 1 686 ? -7.076 -14.570 -14.306 1.00 96.94 686 TYR A O 1
ATOM 5436 N N . HIS A 1 687 ? -5.821 -12.703 -14.088 1.00 93.75 687 HIS A N 1
ATOM 5437 C CA . HIS A 1 687 ? -6.526 -11.866 -15.040 1.00 93.75 687 HIS A CA 1
ATOM 5438 C C . HIS A 1 687 ? -6.632 -12.547 -16.418 1.00 93.75 687 HIS A C 1
ATOM 5440 O O . HIS A 1 687 ? -7.733 -12.657 -16.962 1.00 93.75 687 HIS A O 1
ATOM 5446 N N . PHE A 1 688 ? -5.534 -13.098 -16.951 1.00 93.12 688 PHE A N 1
ATOM 5447 C CA . PHE A 1 688 ? -5.547 -13.832 -18.223 1.00 93.12 688 PHE A CA 1
ATOM 5448 C C . PHE A 1 688 ? -6.395 -15.110 -18.193 1.00 93.12 688 PHE A C 1
ATOM 5450 O O . PHE A 1 688 ? -6.996 -15.462 -19.211 1.00 93.12 688 PHE A O 1
ATOM 5457 N N . ASP A 1 689 ? -6.448 -15.834 -17.072 1.00 94.88 689 ASP A N 1
ATOM 5458 C CA . ASP A 1 689 ? -7.232 -17.072 -16.989 1.00 94.88 689 ASP A CA 1
ATOM 5459 C C . ASP A 1 689 ? -8.738 -16.799 -16.915 1.00 94.88 689 ASP A C 1
ATOM 5461 O O . ASP A 1 689 ? -9.508 -17.493 -17.585 1.00 94.88 689 ASP A O 1
ATOM 5465 N N . VAL A 1 690 ? -9.150 -15.784 -16.143 1.00 94.06 690 VAL A N 1
ATOM 5466 C CA . VAL A 1 690 ? -10.575 -15.472 -15.936 1.00 94.06 690 VAL A CA 1
ATOM 5467 C C . VAL A 1 690 ? -11.176 -14.656 -17.072 1.00 94.06 690 VAL A C 1
ATOM 5469 O O . VAL A 1 690 ? -12.317 -14.912 -17.457 1.00 94.06 690 VAL A O 1
ATOM 5472 N N . LEU A 1 691 ? -10.415 -13.723 -17.651 1.00 89.56 691 LEU A N 1
ATOM 5473 C CA . LEU A 1 691 ? -10.915 -12.869 -18.729 1.00 89.56 691 LEU A CA 1
ATOM 5474 C C . LEU A 1 691 ? -10.521 -13.358 -20.129 1.00 89.56 691 LEU A C 1
ATOM 5476 O O . LEU A 1 691 ? -11.136 -12.963 -21.118 1.00 89.56 691 LEU A O 1
ATOM 5480 N N . GLY A 1 692 ? -9.543 -14.258 -20.229 1.00 86.44 692 GLY A N 1
ATOM 5481 C CA . GLY A 1 692 ? -8.981 -14.711 -21.498 1.00 86.44 692 GLY A CA 1
ATOM 5482 C C . GLY A 1 692 ? -7.953 -13.734 -22.076 1.00 86.44 692 GLY A C 1
ATOM 5483 O O . GLY A 1 692 ? -7.560 -12.749 -21.454 1.00 86.44 692 GLY A O 1
ATOM 5484 N N . SER A 1 693 ? -7.508 -14.000 -23.306 1.00 74.75 693 SER A N 1
ATOM 5485 C CA . SER A 1 693 ? -6.568 -13.150 -24.052 1.00 74.75 693 SER A CA 1
ATOM 5486 C C . SER A 1 693 ? -7.263 -11.917 -24.646 1.00 74.75 693 SER A C 1
ATOM 5488 O O . SER A 1 693 ? -7.202 -11.684 -25.856 1.00 74.75 693 SER A O 1
ATOM 5490 N N . LEU A 1 694 ? -8.012 -11.183 -23.822 1.00 75.69 694 LEU A N 1
ATOM 5491 C CA . LEU A 1 694 ? -8.665 -9.956 -24.251 1.00 75.69 694 LEU A CA 1
ATOM 5492 C C . LEU A 1 694 ? -7.626 -8.890 -24.578 1.00 75.69 694 LEU A C 1
ATOM 5494 O O . LEU A 1 694 ? -6.537 -8.835 -24.021 1.00 75.69 694 LEU A O 1
ATOM 5498 N N . ASP A 1 695 ? -7.987 -8.028 -25.511 1.00 82.56 695 ASP A N 1
ATOM 5499 C CA . ASP A 1 695 ? -7.125 -6.959 -25.983 1.00 82.56 695 ASP A CA 1
ATOM 5500 C C . ASP A 1 695 ? -7.333 -5.701 -25.123 1.00 82.56 695 ASP A C 1
ATOM 5502 O O . ASP A 1 695 ? -7.877 -4.703 -25.599 1.00 82.56 695 ASP A O 1
ATOM 5506 N N . LEU A 1 696 ? -7.017 -5.791 -23.823 1.00 88.94 696 LEU A N 1
ATOM 5507 C CA . LEU A 1 696 ? -7.224 -4.690 -22.871 1.00 88.94 696 LEU A CA 1
ATOM 5508 C C . LEU A 1 696 ? -6.061 -3.675 -22.914 1.00 88.94 696 LEU A C 1
ATOM 5510 O O . LEU A 1 696 ? -4.937 -4.036 -23.280 1.00 88.94 696 LEU A O 1
ATOM 5514 N N . PRO A 1 697 ? -6.303 -2.404 -22.538 1.00 92.75 697 PRO A N 1
ATOM 5515 C CA . PRO A 1 697 ? -5.251 -1.392 -22.461 1.00 92.75 697 PRO A CA 1
ATOM 5516 C C . PRO A 1 697 ? -4.153 -1.758 -21.455 1.00 92.75 697 PRO A C 1
ATOM 5518 O O . PRO A 1 697 ? -4.447 -2.276 -20.377 1.00 92.75 697 PRO A O 1
ATOM 5521 N N . SER A 1 698 ? -2.897 -1.420 -21.766 1.00 93.88 698 SER A N 1
ATOM 5522 C CA . SER A 1 698 ? -1.751 -1.714 -20.890 1.00 93.88 698 SER A CA 1
ATOM 5523 C C . SER A 1 698 ? -1.890 -1.058 -19.509 1.00 93.88 698 SER A C 1
ATOM 5525 O O . SER A 1 698 ? -1.655 -1.726 -18.508 1.00 93.88 698 SER A O 1
ATOM 5527 N N . TRP A 1 699 ? -2.393 0.181 -19.425 1.00 96.12 699 TRP A N 1
ATOM 5528 C CA . TRP A 1 699 ? -2.626 0.849 -18.137 1.00 96.12 699 TRP A CA 1
ATOM 5529 C C . TRP A 1 699 ? -3.620 0.099 -17.239 1.00 96.12 699 TRP A C 1
ATOM 5531 O O . TRP A 1 699 ? -3.504 0.133 -16.018 1.00 96.12 699 TRP A O 1
ATOM 5541 N N . TYR A 1 700 ? -4.608 -0.583 -17.827 1.00 95.56 700 TYR A N 1
ATOM 5542 C CA . TYR A 1 700 ? -5.580 -1.359 -17.063 1.00 95.56 700 TYR A CA 1
ATOM 5543 C C . TYR A 1 700 ? -4.947 -2.653 -16.550 1.00 95.56 700 TYR A C 1
ATOM 5545 O O . TYR A 1 700 ? -5.137 -3.003 -15.386 1.00 95.56 700 TYR A O 1
ATOM 5553 N N . TYR A 1 701 ? -4.170 -3.334 -17.401 1.00 93.25 701 TYR A N 1
ATOM 5554 C CA . TYR A 1 701 ? -3.406 -4.524 -17.020 1.00 93.25 701 TYR A CA 1
ATOM 5555 C C . TYR A 1 701 ? -2.467 -4.234 -15.850 1.00 93.25 701 TYR A C 1
ATOM 5557 O O . TYR A 1 701 ? -2.620 -4.836 -14.788 1.00 93.25 701 TYR A O 1
ATOM 5565 N N . GLU A 1 702 ? -1.559 -3.273 -16.022 1.00 96.19 702 GLU A N 1
ATOM 5566 C CA . GLU A 1 702 ? -0.575 -2.942 -14.989 1.00 96.19 702 GLU A CA 1
ATOM 5567 C C . GLU A 1 702 ? -1.226 -2.298 -13.771 1.00 96.19 702 GLU A C 1
ATOM 5569 O O . GLU A 1 702 ? -0.901 -2.644 -12.642 1.00 96.19 702 GLU A O 1
ATOM 5574 N N . GLY A 1 703 ? -2.202 -1.409 -13.969 1.00 96.50 703 GLY A N 1
ATOM 5575 C CA . GLY A 1 703 ? -2.897 -0.761 -12.861 1.00 96.50 703 GLY A CA 1
ATOM 5576 C C . GLY A 1 703 ? -3.626 -1.763 -11.968 1.00 96.50 703 GLY A C 1
ATOM 5577 O O . GLY A 1 703 ? -3.589 -1.623 -10.750 1.00 96.50 703 GLY A O 1
ATOM 5578 N N . THR A 1 704 ? -4.242 -2.795 -12.556 1.00 95.06 704 THR A N 1
ATOM 5579 C CA . THR A 1 704 ? -4.894 -3.866 -11.789 1.00 95.06 704 THR A CA 1
ATOM 5580 C C . THR A 1 704 ? -3.866 -4.705 -11.030 1.00 95.06 704 THR A C 1
ATOM 5582 O O . THR A 1 704 ? -4.078 -4.992 -9.856 1.00 95.06 704 THR A O 1
ATOM 5585 N N . ALA A 1 705 ? -2.737 -5.067 -11.649 1.00 96.38 705 ALA A N 1
ATOM 5586 C CA . ALA A 1 705 ? -1.672 -5.807 -10.966 1.00 96.38 705 ALA A CA 1
ATOM 5587 C C . ALA A 1 705 ? -1.047 -5.000 -9.807 1.00 96.38 705 ALA A C 1
ATOM 5589 O O . ALA A 1 705 ? -0.873 -5.525 -8.705 1.00 96.38 705 ALA A O 1
ATOM 5590 N N . GLU A 1 706 ? -0.813 -3.702 -10.010 1.00 96.25 706 GLU A N 1
ATOM 5591 C CA . GLU A 1 706 ? -0.309 -2.772 -8.991 1.00 96.25 706 GLU A CA 1
ATOM 5592 C C . GLU A 1 706 ? -1.287 -2.556 -7.824 1.00 96.25 706 GLU A C 1
ATOM 5594 O O . GLU A 1 706 ? -0.849 -2.346 -6.691 1.00 96.25 706 GLU A O 1
ATOM 5599 N N . LEU A 1 707 ? -2.609 -2.628 -8.050 1.00 94.69 707 LEU A N 1
ATOM 5600 C CA . LEU A 1 707 ? -3.581 -2.608 -6.946 1.00 94.69 707 LEU A CA 1
ATOM 5601 C C . LEU A 1 707 ? -3.316 -3.758 -5.966 1.00 94.69 707 LEU A C 1
ATOM 5603 O O . LEU A 1 707 ? -3.295 -3.539 -4.757 1.00 94.69 707 LEU A O 1
ATOM 5607 N N . PHE A 1 708 ? -3.036 -4.964 -6.470 1.00 94.81 708 PHE A N 1
ATOM 5608 C CA . PHE A 1 708 ? -2.731 -6.116 -5.616 1.00 94.81 708 PHE A CA 1
ATOM 5609 C C . PHE A 1 708 ? -1.359 -6.027 -4.941 1.00 94.81 708 PHE A C 1
ATOM 5611 O O . PHE A 1 708 ? -1.159 -6.606 -3.872 1.00 94.81 708 PHE A O 1
ATOM 5618 N N . GLN A 1 709 ? -0.422 -5.277 -5.519 1.00 92.69 709 GLN A N 1
ATOM 5619 C CA . GLN A 1 709 ? 0.875 -4.999 -4.902 1.00 92.69 709 GLN A CA 1
ATOM 5620 C C . GLN A 1 709 ? 0.748 -4.112 -3.649 1.00 92.69 709 GLN A C 1
ATOM 5622 O O . GLN A 1 709 ? 1.570 -4.201 -2.732 1.00 92.69 709 GLN A O 1
ATOM 5627 N N . GLY A 1 710 ? -0.315 -3.306 -3.564 1.00 87.75 710 GLY A N 1
ATOM 5628 C CA . GLY A 1 710 ? -0.708 -2.542 -2.381 1.00 87.75 710 GLY A CA 1
ATOM 5629 C C . GLY A 1 710 ? -1.303 -3.408 -1.273 1.00 87.75 710 GLY A C 1
ATOM 5630 O O . GLY A 1 710 ? -2.480 -3.282 -0.956 1.00 87.75 710 GLY A O 1
ATOM 5631 N N . PHE A 1 711 ? -0.501 -4.281 -0.653 1.00 90.69 711 PHE A N 1
ATOM 5632 C CA . PHE A 1 711 ? -1.001 -5.199 0.374 1.00 90.69 711 PHE A CA 1
ATOM 5633 C C . PHE A 1 711 ? -0.459 -4.950 1.788 1.00 90.69 711 PHE A C 1
ATOM 5635 O O . PHE A 1 711 ? 0.675 -4.506 2.008 1.00 90.69 711 PHE A O 1
ATOM 5642 N N . ARG A 1 712 ? -1.251 -5.370 2.779 1.00 90.50 712 ARG A N 1
ATOM 5643 C CA . ARG A 1 712 ? -0.812 -5.619 4.157 1.00 90.50 712 ARG A CA 1
ATOM 5644 C C . ARG A 1 712 ? -0.955 -7.102 4.480 1.00 90.50 712 ARG A C 1
ATOM 5646 O O . ARG A 1 712 ? -2.048 -7.655 4.434 1.00 90.50 712 ARG A O 1
ATOM 5653 N N . TRP A 1 713 ? 0.159 -7.734 4.844 1.00 90.12 713 TRP A N 1
ATOM 5654 C CA . TRP A 1 713 ? 0.201 -9.148 5.214 1.00 90.12 713 TRP A CA 1
ATOM 5655 C C . TRP A 1 713 ? 0.348 -9.318 6.729 1.00 90.12 713 TRP A C 1
ATOM 5657 O O . TRP A 1 713 ? 1.431 -9.107 7.288 1.00 90.12 713 TRP A O 1
ATOM 5667 N N . ASP A 1 714 ? -0.731 -9.712 7.413 1.00 88.56 714 ASP A N 1
ATOM 5668 C CA . ASP A 1 714 ? -0.677 -10.118 8.823 1.00 88.56 714 ASP A CA 1
ATOM 5669 C C . ASP A 1 714 ? -0.243 -11.587 8.902 1.00 88.56 714 ASP A C 1
ATOM 5671 O O . ASP A 1 714 ? -1.060 -12.508 8.935 1.00 88.56 714 ASP A O 1
ATOM 5675 N N . ARG A 1 715 ? 1.077 -11.804 8.949 1.00 84.94 715 ARG A N 1
ATOM 5676 C CA . ARG A 1 715 ? 1.707 -13.137 9.036 1.00 84.94 715 ARG A CA 1
ATOM 5677 C C . ARG A 1 715 ? 1.171 -14.004 10.175 1.00 84.94 715 ARG A C 1
ATOM 5679 O O . ARG A 1 715 ? 1.165 -15.229 10.062 1.00 84.94 715 ARG A O 1
ATOM 5686 N N . ALA A 1 716 ? 0.785 -13.390 11.295 1.00 81.25 716 ALA A N 1
ATOM 5687 C CA . ALA A 1 716 ? 0.321 -14.128 12.465 1.00 81.25 716 ALA A CA 1
ATOM 5688 C C . ALA A 1 716 ? -1.078 -14.705 12.231 1.00 81.25 716 ALA A C 1
ATOM 5690 O O . ALA A 1 716 ? -1.362 -15.820 12.675 1.00 81.25 716 ALA A O 1
ATOM 5691 N N . LYS A 1 717 ? -1.924 -13.963 11.511 1.00 83.56 717 LYS A N 1
ATOM 5692 C CA . LYS A 1 717 ? -3.291 -14.376 11.174 1.00 83.56 717 LYS A CA 1
ATOM 5693 C C . LYS A 1 717 ? -3.399 -15.085 9.826 1.00 83.56 717 LYS A C 1
ATOM 5695 O O . LYS A 1 717 ? -4.393 -15.766 9.606 1.00 83.56 717 LYS A O 1
ATOM 5700 N N . GLY A 1 718 ? -2.396 -14.944 8.958 1.00 83.94 718 GLY A N 1
ATOM 5701 C CA . GLY A 1 718 ? -2.459 -15.412 7.576 1.00 83.94 718 GLY A CA 1
ATOM 5702 C C . GLY A 1 718 ? -3.536 -14.670 6.789 1.00 83.94 718 GLY A C 1
ATOM 5703 O O . GLY A 1 718 ? -4.331 -15.308 6.114 1.00 83.94 718 GLY A O 1
ATOM 5704 N N . VAL A 1 719 ? -3.622 -13.346 6.957 1.00 86.69 719 VAL A N 1
ATOM 5705 C CA . VAL A 1 719 ? -4.638 -12.503 6.307 1.00 86.69 719 VAL A CA 1
ATOM 5706 C C . VAL A 1 719 ? -3.952 -11.454 5.440 1.00 86.69 719 VAL A C 1
ATOM 5708 O O . VAL A 1 719 ? -3.066 -10.736 5.916 1.00 86.69 719 VAL A O 1
ATOM 5711 N N . LEU A 1 720 ? -4.377 -11.386 4.177 1.00 90.94 720 LEU A N 1
ATOM 5712 C CA . LEU A 1 720 ? -3.953 -10.400 3.189 1.00 90.94 720 LEU A CA 1
ATOM 5713 C C . LEU A 1 720 ? -5.046 -9.341 3.032 1.00 90.94 720 LEU A C 1
ATOM 5715 O O . LEU A 1 720 ? -6.194 -9.671 2.747 1.00 90.94 720 LEU A O 1
ATOM 5719 N N . GLU A 1 721 ? -4.687 -8.075 3.205 1.00 89.69 721 GLU A N 1
ATOM 5720 C CA . GLU A 1 721 ? -5.575 -6.936 2.965 1.00 89.69 721 GLU A CA 1
ATOM 5721 C C . GLU A 1 721 ? -5.049 -6.130 1.774 1.00 89.69 721 GLU A C 1
ATOM 5723 O O . GLU A 1 721 ? -3.868 -5.790 1.763 1.00 89.69 721 GLU A O 1
ATOM 5728 N N . LEU A 1 722 ? -5.911 -5.832 0.796 1.00 82.00 722 LEU A N 1
ATOM 5729 C CA . LEU A 1 722 ? -5.550 -5.160 -0.465 1.00 82.00 722 LEU A CA 1
ATOM 5730 C C . LEU A 1 722 ? -5.870 -3.660 -0.505 1.00 82.00 722 LEU A C 1
ATOM 5732 O O . LEU A 1 722 ? -5.492 -2.972 -1.442 1.00 82.00 722 LEU A O 1
ATOM 5736 N N . ASP A 1 723 ? -6.577 -3.139 0.496 1.00 73.44 723 ASP A N 1
ATOM 5737 C CA . ASP A 1 723 ? -6.977 -1.726 0.548 1.00 73.44 723 ASP A CA 1
ATOM 5738 C C . ASP A 1 723 ? -5.838 -0.836 1.086 1.00 73.44 723 ASP A C 1
ATOM 5740 O O . ASP A 1 723 ? -6.026 0.021 1.952 1.00 73.44 723 ASP A O 1
ATOM 5744 N N . TYR A 1 724 ? -4.598 -1.112 0.666 1.00 77.19 724 TYR A N 1
ATOM 5745 C CA . TYR A 1 724 ? -3.424 -0.385 1.132 1.00 77.19 724 TYR A CA 1
ATOM 5746 C C . TYR A 1 724 ? -2.842 0.477 0.017 1.00 77.19 724 TYR A C 1
ATOM 5748 O O . TYR A 1 724 ? -2.369 -0.014 -1.003 1.00 77.19 724 TYR A O 1
ATOM 5756 N N . LEU A 1 725 ? -2.808 1.789 0.253 1.00 86.12 725 LEU A N 1
ATOM 5757 C CA . LEU A 1 725 ? -2.135 2.753 -0.612 1.00 86.12 725 LEU A CA 1
ATOM 5758 C C . LEU A 1 725 ? -0.631 2.413 -0.695 1.00 86.12 725 LEU A C 1
ATOM 5760 O O . LEU A 1 725 ? 0.072 2.585 0.309 1.00 86.12 725 LEU A O 1
ATOM 5764 N N . PRO A 1 726 ? -0.089 1.976 -1.851 1.00 85.12 726 PRO A N 1
ATOM 5765 C CA . PRO A 1 726 ? 1.339 1.752 -2.012 1.00 85.12 726 PRO A CA 1
ATOM 5766 C C . PRO A 1 726 ? 2.057 3.088 -1.817 1.00 85.12 726 PRO A C 1
ATOM 5768 O O . PRO A 1 726 ? 1.977 3.998 -2.647 1.00 85.12 726 PRO A O 1
ATOM 5771 N N . ALA A 1 727 ? 2.740 3.227 -0.679 1.00 84.38 727 ALA A N 1
ATOM 5772 C CA . ALA A 1 727 ? 3.321 4.501 -0.265 1.00 84.38 727 ALA A CA 1
ATOM 5773 C C . ALA A 1 727 ? 4.317 5.051 -1.299 1.00 84.38 727 ALA A C 1
ATOM 5775 O O . ALA A 1 727 ? 4.397 6.264 -1.468 1.00 84.38 727 ALA A O 1
ATOM 5776 N N . SER A 1 728 ? 5.038 4.177 -2.012 1.00 89.50 728 SER A N 1
ATOM 5777 C CA . SER A 1 728 ? 5.948 4.547 -3.102 1.00 89.50 728 SER A CA 1
ATOM 5778 C C . SER A 1 728 ? 5.211 5.158 -4.293 1.00 89.50 728 SER A C 1
ATOM 5780 O O . SER A 1 728 ? 5.583 6.247 -4.724 1.00 89.50 728 SER A O 1
ATOM 5782 N N . ASN A 1 729 ? 4.149 4.513 -4.785 1.00 93.69 729 ASN A N 1
ATOM 5783 C CA . ASN A 1 729 ? 3.403 4.972 -5.961 1.00 93.69 729 ASN A CA 1
ATOM 5784 C C . ASN A 1 729 ? 2.698 6.298 -5.664 1.00 93.69 729 ASN A C 1
ATOM 5786 O O . ASN A 1 729 ? 2.838 7.262 -6.419 1.00 93.69 729 ASN A O 1
ATOM 5790 N N . LEU A 1 730 ? 2.020 6.396 -4.514 1.00 95.00 730 LEU A N 1
ATOM 5791 C CA . LEU A 1 730 ? 1.361 7.637 -4.108 1.00 95.00 730 LEU A CA 1
ATOM 5792 C C . LEU A 1 730 ? 2.367 8.771 -3.873 1.00 95.00 730 LEU A C 1
ATOM 5794 O O . LEU A 1 730 ? 2.122 9.902 -4.298 1.00 95.00 730 LEU A O 1
ATOM 5798 N N . ALA A 1 731 ? 3.499 8.494 -3.214 1.00 93.94 731 ALA A N 1
ATOM 5799 C CA . ALA A 1 731 ? 4.542 9.497 -3.004 1.00 93.94 731 ALA A CA 1
ATOM 5800 C C . ALA A 1 731 ? 5.150 9.973 -4.330 1.00 93.94 731 ALA A C 1
ATOM 5802 O O . ALA A 1 731 ? 5.345 11.178 -4.500 1.00 93.94 731 ALA A O 1
ATOM 5803 N N . HIS A 1 732 ? 5.396 9.054 -5.270 1.00 95.94 732 HIS A N 1
ATOM 5804 C CA . HIS A 1 732 ? 5.895 9.368 -6.609 1.00 95.94 732 HIS A CA 1
ATOM 5805 C C . HIS A 1 732 ? 4.926 10.285 -7.359 1.00 95.94 732 HIS A C 1
ATOM 5807 O O . HIS A 1 732 ? 5.300 11.399 -7.728 1.00 95.94 732 HIS A O 1
ATOM 5813 N N . LEU A 1 733 ? 3.652 9.895 -7.480 1.00 97.25 733 LEU A N 1
ATOM 5814 C CA . LEU A 1 733 ? 2.638 10.708 -8.160 1.00 97.25 733 LEU A CA 1
ATOM 5815 C C . LEU A 1 733 ? 2.471 12.088 -7.520 1.00 97.25 733 LEU A C 1
ATOM 5817 O O . LEU A 1 733 ? 2.459 13.100 -8.222 1.00 97.25 733 LEU A O 1
ATOM 5821 N N . LYS A 1 734 ? 2.394 12.160 -6.185 1.00 96.94 734 LYS A N 1
ATOM 5822 C CA . LYS A 1 734 ? 2.314 13.444 -5.476 1.00 96.94 734 LYS A CA 1
ATOM 5823 C C . LYS A 1 734 ? 3.540 14.311 -5.733 1.00 96.94 734 LYS A C 1
ATOM 5825 O O . LYS A 1 734 ? 3.387 15.511 -5.941 1.00 96.94 734 LYS A O 1
ATOM 5830 N N . SER A 1 735 ? 4.737 13.727 -5.741 1.00 96.38 735 SER A N 1
ATOM 5831 C CA . SER A 1 735 ? 5.971 14.455 -6.051 1.00 96.38 735 SER A CA 1
ATOM 5832 C C . SER A 1 735 ? 5.920 15.066 -7.454 1.00 96.38 735 SER A C 1
ATOM 5834 O O . SER A 1 735 ? 6.150 16.268 -7.596 1.00 96.38 735 SER A O 1
ATOM 5836 N N . ARG A 1 736 ? 5.521 14.284 -8.465 1.00 97.44 736 ARG A N 1
ATOM 5837 C CA . ARG A 1 736 ? 5.361 14.739 -9.859 1.00 97.44 736 ARG A CA 1
ATOM 5838 C C . ARG A 1 736 ? 4.342 15.876 -9.976 1.00 97.44 736 ARG A C 1
ATOM 5840 O O . ARG A 1 736 ? 4.633 16.917 -10.568 1.00 97.44 736 ARG A O 1
ATOM 5847 N N . ILE A 1 737 ? 3.193 15.722 -9.321 1.00 97.19 737 ILE A N 1
ATOM 5848 C CA . ILE A 1 737 ? 2.130 16.731 -9.239 1.00 97.19 737 ILE A CA 1
ATOM 5849 C C . ILE A 1 737 ? 2.632 18.035 -8.595 1.00 97.19 737 ILE A C 1
ATOM 5851 O O . ILE A 1 737 ? 2.446 19.114 -9.157 1.00 97.19 737 ILE A O 1
ATOM 5855 N N . PHE A 1 738 ? 3.277 17.969 -7.425 1.00 93.25 738 PHE A N 1
ATOM 5856 C CA . PHE A 1 738 ? 3.759 19.166 -6.721 1.00 93.25 738 PHE A CA 1
ATOM 5857 C C . PHE A 1 738 ? 4.928 19.850 -7.435 1.00 93.25 738 PHE A C 1
ATOM 5859 O O . PHE A 1 738 ? 5.088 21.063 -7.312 1.00 93.25 738 PHE A O 1
ATOM 5866 N N . ALA A 1 739 ? 5.709 19.099 -8.213 1.00 95.00 739 ALA A N 1
ATOM 5867 C CA . ALA A 1 739 ? 6.760 19.632 -9.072 1.00 95.00 739 ALA A CA 1
ATOM 5868 C C . ALA A 1 739 ? 6.228 20.280 -10.367 1.00 95.00 739 ALA A C 1
ATOM 5870 O O . ALA A 1 739 ? 7.026 20.751 -11.174 1.00 95.00 739 ALA A O 1
ATOM 5871 N N . GLY A 1 740 ? 4.908 20.289 -10.603 1.00 96.25 740 GLY A N 1
ATOM 5872 C CA . GLY A 1 740 ? 4.316 20.829 -11.832 1.00 96.25 740 GLY A CA 1
ATOM 5873 C C . GLY A 1 740 ? 4.596 19.979 -13.074 1.00 96.25 740 GLY A C 1
ATOM 5874 O O . GLY A 1 740 ? 4.536 20.488 -14.189 1.00 96.25 740 GLY A O 1
ATOM 5875 N N . SER A 1 741 ? 4.913 18.695 -12.886 1.00 97.31 741 SER A N 1
ATOM 5876 C CA . SER A 1 741 ? 5.161 17.724 -13.960 1.00 97.31 741 SER A CA 1
ATOM 5877 C C . SER A 1 741 ? 4.345 16.441 -13.748 1.00 97.31 741 SER A C 1
ATOM 5879 O O . SER A 1 741 ? 4.927 15.360 -13.653 1.00 97.31 741 SER A O 1
ATOM 5881 N N . PRO A 1 742 ? 3.006 16.536 -13.607 1.00 97.50 742 PRO A N 1
ATOM 5882 C CA . PRO A 1 742 ? 2.172 15.367 -13.358 1.00 97.50 742 PRO A CA 1
ATOM 5883 C C . PRO A 1 742 ? 2.236 14.386 -14.534 1.00 97.50 742 PRO A C 1
ATOM 5885 O O . PRO A 1 742 ? 2.378 14.798 -15.689 1.00 97.50 742 PRO A O 1
ATOM 5888 N N . VAL A 1 743 ? 2.087 13.092 -14.235 1.00 97.31 743 VAL A N 1
ATOM 5889 C CA . VAL A 1 743 ? 1.856 12.064 -15.261 1.00 97.31 743 VAL A CA 1
ATOM 5890 C C . VAL A 1 743 ? 0.591 12.450 -16.028 1.00 97.31 743 VAL A C 1
ATOM 5892 O O . VAL A 1 743 ? -0.443 12.719 -15.414 1.00 97.31 743 VAL A O 1
ATOM 5895 N N . GLN A 1 744 ? 0.678 12.532 -17.353 1.00 97.75 744 GLN A N 1
ATOM 5896 C CA . GLN A 1 744 ? -0.455 12.917 -18.191 1.00 97.75 744 GLN A CA 1
ATOM 5897 C C . GLN A 1 744 ? -1.321 11.689 -18.483 1.00 97.75 744 GLN A C 1
ATOM 5899 O O . GLN A 1 744 ? -0.817 10.680 -18.974 1.00 97.75 744 GLN A O 1
ATOM 5904 N N . ILE A 1 745 ? -2.631 11.775 -18.237 1.00 96.94 745 ILE A N 1
ATOM 5905 C CA . ILE A 1 745 ? -3.579 10.692 -18.544 1.00 96.94 745 ILE A CA 1
ATOM 5906 C C . ILE A 1 745 ? -3.562 10.352 -20.033 1.00 96.94 745 ILE A C 1
ATOM 5908 O O . ILE A 1 745 ? -3.672 9.184 -20.382 1.00 96.94 745 ILE A O 1
ATOM 5912 N N . GLU A 1 746 ? -3.400 11.342 -20.914 1.00 95.38 746 GLU A N 1
ATOM 5913 C CA . GLU A 1 746 ? -3.327 11.103 -22.359 1.00 95.38 746 GLU A CA 1
ATOM 5914 C C . GLU A 1 746 ? -2.139 10.207 -22.743 1.00 95.38 746 GLU A C 1
ATOM 5916 O O . GLU A 1 746 ? -2.305 9.293 -23.553 1.00 95.38 746 GLU A O 1
ATOM 5921 N N . ASP A 1 747 ? -0.977 10.427 -22.124 1.00 94.75 747 ASP A N 1
ATOM 5922 C CA . ASP A 1 747 ? 0.212 9.596 -22.327 1.00 94.75 747 ASP A CA 1
ATOM 5923 C C . ASP A 1 747 ? 0.022 8.217 -21.690 1.00 94.75 747 ASP A C 1
ATOM 5925 O O . ASP A 1 747 ? 0.351 7.201 -22.296 1.00 94.75 747 ASP A O 1
ATOM 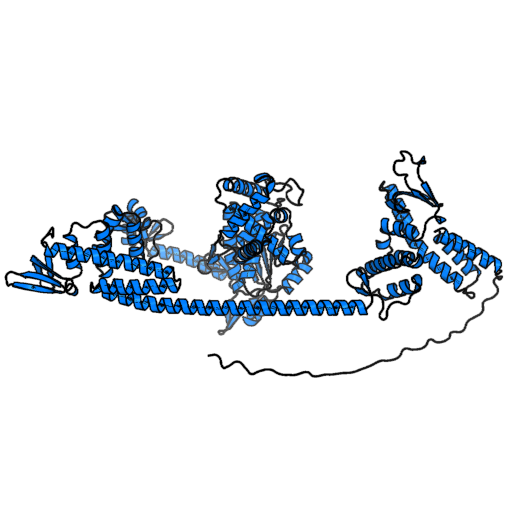5929 N N . LEU A 1 748 ? -0.578 8.166 -20.497 1.00 95.88 748 LEU A N 1
ATOM 5930 C CA . LEU A 1 748 ? -0.828 6.926 -19.767 1.00 95.88 748 LEU A CA 1
ATOM 5931 C C . LEU A 1 748 ? -1.773 5.981 -20.526 1.00 95.88 748 LEU A C 1
ATOM 5933 O O . LEU A 1 748 ? -1.469 4.803 -20.689 1.00 95.88 748 LEU A O 1
ATOM 5937 N N . ILE A 1 749 ? -2.910 6.485 -21.019 1.00 94.94 749 ILE A N 1
ATOM 5938 C CA . ILE A 1 749 ? -3.929 5.647 -21.675 1.00 94.94 749 ILE A CA 1
ATOM 5939 C C . ILE A 1 749 ? -3.511 5.182 -23.075 1.00 94.94 749 ILE A C 1
ATOM 5941 O O . ILE A 1 749 ? -4.045 4.195 -23.582 1.00 94.94 749 ILE A O 1
ATOM 5945 N N . ARG A 1 750 ? -2.567 5.891 -23.706 1.00 92.62 750 ARG A N 1
ATOM 5946 C CA . ARG A 1 750 ? -1.982 5.529 -25.008 1.00 92.62 750 ARG A CA 1
ATOM 5947 C C . ARG A 1 750 ? -0.674 4.757 -24.887 1.00 92.62 750 ARG A C 1
ATOM 5949 O O . ARG A 1 750 ? -0.246 4.162 -25.874 1.00 92.62 750 ARG A O 1
ATOM 5956 N N . GLY A 1 751 ? -0.045 4.813 -23.719 1.00 92.56 751 GLY A N 1
ATOM 5957 C CA . GLY A 1 751 ? 1.236 4.195 -23.444 1.00 92.56 751 GLY A CA 1
ATOM 5958 C C . GLY A 1 751 ? 1.160 2.675 -23.367 1.00 92.56 751 GLY A C 1
ATOM 5959 O O . GLY A 1 751 ? 0.093 2.064 -23.277 1.00 92.56 751 GLY A O 1
ATOM 5960 N N . ASP A 1 752 ? 2.342 2.078 -23.390 1.00 93.00 752 ASP A N 1
ATOM 5961 C CA . ASP A 1 752 ? 2.558 0.646 -23.272 1.00 93.00 752 ASP A CA 1
ATOM 5962 C C . ASP A 1 752 ? 3.681 0.393 -22.262 1.00 93.00 752 ASP A C 1
ATOM 5964 O O . ASP A 1 752 ? 4.719 1.062 -22.300 1.00 93.00 752 ASP A O 1
ATOM 5968 N N . ALA A 1 753 ? 3.474 -0.568 -21.361 1.00 92.81 753 ALA A N 1
ATOM 5969 C CA . ALA A 1 753 ? 4.422 -0.881 -20.298 1.00 92.81 753 ALA A CA 1
ATOM 5970 C C . ALA A 1 753 ? 5.805 -1.277 -20.840 1.00 92.81 753 ALA A C 1
ATOM 5972 O O . ALA A 1 753 ? 6.821 -0.826 -20.308 1.00 92.81 753 ALA A O 1
ATOM 5973 N N . HIS A 1 754 ? 5.877 -2.051 -21.932 1.00 90.75 754 HIS A N 1
ATOM 5974 C CA . HIS A 1 754 ? 7.160 -2.446 -22.521 1.00 90.75 754 HIS A CA 1
ATOM 5975 C C . HIS A 1 754 ? 7.893 -1.247 -23.124 1.00 90.75 754 HIS A C 1
ATOM 5977 O O . HIS A 1 754 ? 9.109 -1.125 -22.965 1.00 90.75 754 HIS A O 1
ATOM 5983 N N . GLN A 1 755 ? 7.166 -0.330 -23.769 1.00 91.75 755 GLN A N 1
ATOM 5984 C CA . GLN A 1 755 ? 7.754 0.921 -24.255 1.00 91.75 755 GLN A CA 1
ATOM 5985 C C . GLN A 1 755 ? 8.257 1.795 -23.102 1.00 91.75 755 GLN A C 1
ATOM 5987 O O . GLN A 1 755 ? 9.360 2.334 -23.189 1.00 91.75 755 GLN A O 1
ATOM 5992 N N . ALA A 1 756 ? 7.488 1.908 -22.016 1.00 93.12 756 ALA A N 1
ATOM 5993 C CA . ALA A 1 756 ? 7.886 2.673 -20.837 1.00 93.12 756 ALA A CA 1
ATOM 5994 C C . ALA A 1 756 ? 9.153 2.094 -20.181 1.00 93.12 756 ALA A C 1
ATOM 5996 O O . ALA A 1 756 ? 10.064 2.853 -19.848 1.00 93.12 756 ALA A O 1
ATOM 5997 N N . ILE A 1 757 ? 9.255 0.761 -20.071 1.00 89.69 757 ILE A N 1
ATOM 5998 C CA . ILE A 1 757 ? 10.465 0.061 -19.600 1.00 89.69 757 ILE A CA 1
ATOM 5999 C C . ILE A 1 757 ? 11.658 0.362 -20.510 1.00 89.69 757 ILE A C 1
ATOM 6001 O O . ILE A 1 757 ? 12.716 0.755 -20.016 1.00 89.69 757 ILE A O 1
ATOM 6005 N N . ALA A 1 758 ? 11.486 0.243 -21.829 1.00 89.19 758 ALA A N 1
ATOM 6006 C CA . ALA A 1 758 ? 12.556 0.485 -22.796 1.00 89.19 758 ALA A CA 1
ATOM 6007 C C . ALA A 1 758 ? 13.069 1.940 -22.780 1.00 89.19 758 ALA A C 1
ATOM 6009 O O . ALA A 1 758 ? 14.229 2.190 -23.106 1.00 89.19 758 ALA A O 1
ATOM 6010 N N . GLN A 1 759 ? 12.225 2.900 -22.388 1.00 92.06 759 GLN A N 1
ATOM 6011 C CA . GLN A 1 759 ? 12.596 4.313 -22.232 1.00 92.06 759 GLN A CA 1
ATOM 6012 C C . GLN A 1 759 ? 13.340 4.607 -20.918 1.00 92.06 759 GLN A C 1
ATOM 6014 O O . GLN A 1 759 ? 13.992 5.646 -20.804 1.00 92.06 759 GLN A O 1
ATOM 6019 N N . GLY A 1 760 ? 13.288 3.692 -19.946 1.00 91.56 760 GLY A N 1
ATOM 6020 C CA . GLY A 1 760 ? 14.100 3.714 -18.734 1.00 91.56 760 GLY A CA 1
ATOM 6021 C C . GLY A 1 760 ? 13.300 3.730 -17.424 1.00 91.56 760 GLY A C 1
ATOM 6022 O O . GLY A 1 760 ? 12.079 3.904 -17.421 1.00 91.56 760 GLY A O 1
ATOM 6023 N N . PRO A 1 761 ? 13.987 3.595 -16.270 1.00 90.12 761 PRO A N 1
ATOM 6024 C CA . PRO A 1 761 ? 13.340 3.356 -14.977 1.00 90.12 761 PRO A CA 1
ATOM 6025 C C . PRO A 1 761 ? 12.366 4.454 -14.536 1.00 90.12 761 PRO A C 1
ATOM 6027 O O . PRO A 1 761 ? 11.339 4.157 -13.936 1.00 90.12 761 PRO A O 1
ATOM 6030 N N . SER A 1 762 ? 12.667 5.724 -14.835 1.00 93.06 762 SER A N 1
ATOM 6031 C CA . SER A 1 762 ? 11.788 6.841 -14.465 1.00 93.06 762 SER A CA 1
ATOM 6032 C C . SER A 1 762 ? 10.474 6.814 -15.243 1.00 93.06 762 SER A C 1
ATOM 6034 O O . SER A 1 762 ? 9.424 7.060 -14.658 1.00 93.06 762 SER A O 1
ATOM 6036 N N . THR A 1 763 ? 10.524 6.519 -16.544 1.00 95.12 763 THR A N 1
ATOM 6037 C CA . THR A 1 763 ? 9.324 6.455 -17.384 1.00 95.12 763 THR A CA 1
ATOM 6038 C C . THR A 1 763 ? 8.490 5.226 -17.053 1.00 95.12 763 THR A C 1
ATOM 6040 O O . THR A 1 763 ? 7.270 5.326 -16.963 1.00 95.12 763 THR A O 1
ATOM 6043 N N . ALA A 1 764 ? 9.143 4.088 -16.791 1.00 94.88 764 ALA A N 1
ATOM 6044 C CA . ALA A 1 764 ? 8.477 2.911 -16.250 1.00 94.88 764 ALA A CA 1
ATOM 6045 C C . ALA A 1 764 ? 7.740 3.259 -14.948 1.00 94.88 764 ALA A C 1
ATOM 6047 O O . ALA A 1 764 ? 6.539 3.035 -14.851 1.00 94.88 764 ALA A O 1
ATOM 6048 N N . MET A 1 765 ? 8.421 3.893 -13.985 1.00 95.81 765 MET A N 1
ATOM 6049 C CA . MET A 1 765 ? 7.805 4.298 -12.717 1.00 95.81 765 MET A CA 1
ATOM 6050 C C . MET A 1 765 ? 6.620 5.256 -12.915 1.00 95.81 765 MET A C 1
ATOM 6052 O O . MET A 1 765 ? 5.588 5.077 -12.271 1.00 95.81 765 MET A O 1
ATOM 6056 N N . ASP A 1 766 ? 6.729 6.243 -13.813 1.00 97.31 766 ASP A N 1
ATOM 6057 C CA . ASP A 1 766 ? 5.609 7.129 -14.168 1.00 97.31 766 ASP A CA 1
ATOM 6058 C C . ASP A 1 766 ? 4.409 6.333 -14.716 1.00 97.31 766 ASP A C 1
ATOM 6060 O O . ASP A 1 766 ? 3.271 6.603 -14.326 1.00 97.31 766 ASP A O 1
ATOM 6064 N N . PHE A 1 767 ? 4.649 5.329 -15.567 1.00 97.50 767 PHE A N 1
ATOM 6065 C CA . PHE A 1 767 ? 3.598 4.490 -16.145 1.00 97.50 767 PHE A CA 1
ATOM 6066 C C . PHE A 1 767 ? 2.939 3.567 -15.111 1.00 97.50 767 PHE A C 1
ATOM 6068 O O . PHE A 1 767 ? 1.713 3.560 -15.009 1.00 97.50 767 PHE A O 1
ATOM 6075 N N . TYR A 1 768 ? 3.716 2.822 -14.317 1.00 96.94 768 TYR A N 1
ATOM 6076 C CA . TYR A 1 768 ? 3.187 1.905 -13.296 1.00 96.94 768 TYR A CA 1
ATOM 6077 C C . TYR A 1 768 ? 2.448 2.661 -12.191 1.00 96.94 768 TYR A C 1
ATOM 6079 O O . TYR A 1 768 ? 1.279 2.381 -11.913 1.00 96.94 768 TYR A O 1
ATOM 6087 N N . ALA A 1 769 ? 3.076 3.698 -11.624 1.00 97.00 769 ALA A N 1
ATOM 6088 C CA . ALA A 1 769 ? 2.434 4.517 -10.604 1.00 97.00 769 ALA A CA 1
ATOM 6089 C C . ALA A 1 769 ? 1.202 5.235 -11.172 1.00 97.00 769 ALA A C 1
ATOM 6091 O O . ALA A 1 769 ? 0.168 5.274 -10.511 1.00 97.00 769 ALA A O 1
ATOM 6092 N N . GLY A 1 770 ? 1.275 5.762 -12.400 1.00 97.88 770 GLY A N 1
ATOM 6093 C CA . GLY A 1 770 ? 0.137 6.381 -13.082 1.00 97.88 770 GLY A CA 1
ATOM 6094 C C . GLY A 1 770 ? -1.023 5.408 -13.286 1.00 97.88 770 GLY A C 1
ATOM 6095 O O . GLY A 1 770 ? -2.162 5.743 -12.965 1.00 97.88 770 GLY A O 1
ATOM 6096 N N . SER A 1 771 ? -0.730 4.191 -13.747 1.00 97.56 771 SER A N 1
ATOM 6097 C CA . SER A 1 771 ? -1.709 3.121 -13.979 1.00 97.56 771 SER A CA 1
ATOM 6098 C C . SER A 1 771 ? -2.411 2.723 -12.684 1.00 97.56 771 SER A C 1
ATOM 6100 O O . SER A 1 771 ? -3.643 2.686 -12.638 1.00 97.56 771 SER A O 1
ATOM 6102 N N . TRP A 1 772 ? -1.639 2.526 -11.609 1.00 97.31 772 TRP A N 1
ATOM 6103 C CA . TRP A 1 772 ? -2.166 2.321 -10.260 1.00 97.31 772 TRP A CA 1
ATOM 6104 C C . TRP A 1 772 ? -3.071 3.478 -9.829 1.00 97.31 772 TRP A C 1
ATOM 6106 O O . TRP A 1 772 ? -4.211 3.264 -9.424 1.00 97.31 772 TRP A O 1
ATOM 6116 N N . GLY A 1 773 ? -2.583 4.717 -9.939 1.00 97.12 773 GLY A N 1
ATOM 6117 C CA . GLY A 1 773 ? -3.313 5.898 -9.491 1.00 97.12 773 GLY A CA 1
ATOM 6118 C C . GLY A 1 773 ? -4.625 6.092 -10.247 1.00 97.12 773 GLY A C 1
ATOM 6119 O O . GLY A 1 773 ? -5.612 6.527 -9.651 1.00 97.12 773 GLY A O 1
ATOM 6120 N N . LEU A 1 774 ? -4.653 5.777 -11.545 1.00 97.75 774 LEU A N 1
ATOM 6121 C CA . LEU A 1 774 ? -5.858 5.828 -12.370 1.00 97.75 774 LEU A CA 1
ATOM 6122 C C . LEU A 1 774 ? -6.850 4.731 -11.967 1.00 97.75 774 LEU A C 1
ATOM 6124 O O . LEU A 1 774 ? -8.023 5.032 -11.754 1.00 97.75 774 LEU A O 1
ATOM 6128 N N . MET A 1 775 ? -6.391 3.488 -11.801 1.00 96.56 775 MET A N 1
ATOM 6129 C CA . MET A 1 775 ? -7.237 2.383 -11.337 1.00 96.56 775 MET A CA 1
ATOM 6130 C C . MET A 1 775 ? -7.830 2.655 -9.952 1.00 96.56 775 MET A C 1
ATOM 6132 O O . MET A 1 775 ? -9.043 2.565 -9.767 1.00 96.56 775 MET A O 1
ATOM 6136 N N . TYR A 1 776 ? -6.999 3.100 -9.010 1.00 96.38 776 TYR A N 1
ATOM 6137 C CA . TYR A 1 776 ? -7.433 3.438 -7.659 1.00 96.38 776 TYR A CA 1
ATOM 6138 C C . TYR A 1 776 ? -8.468 4.574 -7.663 1.00 96.38 776 TYR A C 1
ATOM 6140 O O . TYR A 1 776 ? -9.472 4.499 -6.954 1.00 96.38 776 TYR A O 1
ATOM 6148 N N . PHE A 1 777 ? -8.275 5.601 -8.499 1.00 97.31 777 PHE A N 1
ATOM 6149 C CA . PHE A 1 777 ? -9.262 6.665 -8.698 1.00 97.31 777 PHE A CA 1
ATOM 6150 C C . PHE A 1 777 ? -10.591 6.139 -9.239 1.00 97.31 777 PHE A C 1
ATOM 6152 O O . PHE A 1 777 ? -11.638 6.490 -8.701 1.00 97.31 777 PHE A O 1
ATOM 6159 N N . LEU A 1 778 ? -10.573 5.287 -10.266 1.00 96.81 778 LEU A N 1
ATOM 6160 C CA . LEU A 1 778 ? -11.798 4.736 -10.852 1.00 96.81 778 LEU A CA 1
ATOM 6161 C C . LEU A 1 778 ? -12.605 3.897 -9.846 1.00 96.81 778 LEU A C 1
ATOM 6163 O O . LEU A 1 778 ? -13.834 3.917 -9.893 1.00 96.81 778 LEU A O 1
ATOM 6167 N N . GLU A 1 779 ? -11.940 3.202 -8.923 1.00 94.88 779 GLU A N 1
ATOM 6168 C CA . GLU A 1 779 ? -12.606 2.398 -7.890 1.00 94.88 779 GLU A CA 1
ATOM 6169 C C . GLU A 1 779 ? -13.149 3.220 -6.715 1.00 94.88 779 GLU A C 1
ATOM 6171 O O . GLU A 1 779 ? -14.215 2.903 -6.181 1.00 94.88 779 GLU A O 1
ATOM 6176 N N . HIS A 1 780 ? -12.449 4.291 -6.332 1.00 95.69 780 HIS A N 1
ATOM 6177 C CA . HIS A 1 780 ? -12.697 5.001 -5.072 1.00 95.69 780 HIS A CA 1
ATOM 6178 C C . HIS A 1 780 ? -13.256 6.417 -5.244 1.00 95.69 780 HIS A C 1
ATOM 6180 O O . HIS A 1 780 ? -13.517 7.103 -4.255 1.00 95.69 780 HIS A O 1
ATOM 6186 N N . VAL A 1 781 ? -13.450 6.894 -6.476 1.00 96.00 781 VAL A N 1
ATOM 6187 C CA . VAL A 1 781 ? -14.017 8.224 -6.713 1.00 96.00 781 VAL A CA 1
ATOM 6188 C C . VAL A 1 781 ? -15.454 8.314 -6.180 1.00 96.00 781 VAL A C 1
ATOM 6190 O O . VAL A 1 781 ? -16.364 7.601 -6.606 1.00 96.00 781 VAL A O 1
ATOM 6193 N N . GLU A 1 782 ? -15.677 9.238 -5.244 1.00 95.56 782 GLU A N 1
ATOM 6194 C CA . GLU A 1 782 ? -17.001 9.474 -4.654 1.00 95.56 782 GLU A CA 1
ATOM 6195 C C . GLU A 1 782 ? -17.832 10.514 -5.415 1.00 95.56 782 GLU A C 1
ATOM 6197 O O . GLU A 1 782 ? -19.037 10.615 -5.179 1.00 95.56 782 GLU A O 1
ATOM 6202 N N . GLU A 1 783 ? -17.218 11.264 -6.340 1.00 94.94 783 GLU A N 1
ATOM 6203 C CA . GLU A 1 783 ? -17.893 12.288 -7.144 1.00 94.94 783 GLU A CA 1
ATOM 6204 C C . GLU A 1 783 ? -19.120 11.680 -7.858 1.00 94.94 783 GLU A C 1
ATOM 6206 O O . GLU A 1 783 ? -18.951 10.835 -8.750 1.00 94.94 783 GLU A O 1
ATOM 6211 N N . PRO A 1 784 ? -20.358 12.098 -7.509 1.00 95.12 784 PRO A N 1
ATOM 6212 C CA . PRO A 1 784 ? -21.585 11.443 -7.968 1.00 95.12 784 PRO A CA 1
ATOM 6213 C C . PRO A 1 784 ? -21.734 11.340 -9.487 1.00 95.12 784 PRO A C 1
ATOM 6215 O O . PRO A 1 784 ? -22.416 10.439 -9.978 1.00 95.12 784 PRO A O 1
ATOM 6218 N N . ARG A 1 785 ? -21.112 12.254 -10.241 1.00 94.12 785 ARG A N 1
ATOM 6219 C CA . ARG A 1 785 ? -21.132 12.240 -11.713 1.00 94.12 785 ARG A CA 1
ATOM 6220 C C . ARG A 1 785 ? -20.178 11.213 -12.322 1.00 94.12 785 ARG A C 1
ATOM 6222 O O . ARG A 1 785 ? -20.476 10.680 -13.386 1.00 94.12 785 ARG A O 1
ATOM 6229 N N . ILE A 1 786 ? -19.050 10.948 -11.667 1.00 94.81 786 ILE A N 1
ATOM 6230 C CA . ILE A 1 786 ? -17.972 10.095 -12.188 1.00 94.81 786 ILE A CA 1
ATOM 6231 C C . ILE A 1 786 ? -18.154 8.651 -11.732 1.00 94.81 786 ILE A C 1
ATOM 6233 O O . ILE A 1 786 ? -18.012 7.741 -12.545 1.00 94.81 786 ILE A O 1
ATOM 6237 N N . ARG A 1 787 ? -18.550 8.432 -10.474 1.00 96.31 787 ARG A N 1
ATOM 6238 C CA . ARG A 1 787 ? -18.700 7.096 -9.881 1.00 96.31 787 ARG A CA 1
ATOM 6239 C C . ARG A 1 787 ? -19.486 6.087 -10.741 1.00 96.31 787 ARG A C 1
ATOM 6241 O O . ARG A 1 787 ? -18.963 4.998 -10.972 1.00 96.31 787 ARG A O 1
ATOM 6248 N N . PRO A 1 788 ? -20.702 6.383 -11.252 1.00 96.69 788 PRO A N 1
ATOM 6249 C CA . PRO A 1 788 ? -21.438 5.411 -12.067 1.00 96.69 788 PRO A CA 1
ATOM 6250 C C . PRO A 1 788 ? -20.761 5.123 -13.415 1.00 96.69 788 PRO A C 1
ATOM 6252 O O . PRO A 1 788 ? -20.859 4.007 -13.918 1.00 96.69 788 PRO A O 1
ATOM 6255 N N . LEU A 1 789 ? -20.063 6.105 -13.993 1.00 96.38 789 LEU A N 1
ATOM 6256 C CA . LEU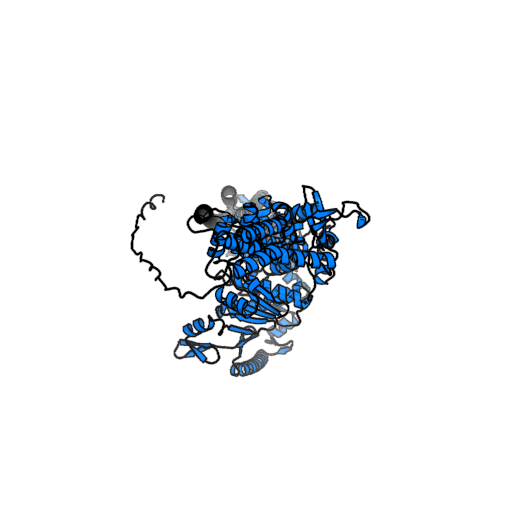 A 1 789 ? -19.325 5.942 -15.247 1.00 96.38 789 LEU A CA 1
ATOM 6257 C C . LEU A 1 789 ? -18.058 5.106 -15.046 1.00 96.38 789 LEU A C 1
ATOM 6259 O O . LEU A 1 789 ? -17.777 4.229 -15.858 1.00 96.38 789 LEU A O 1
ATOM 6263 N N . ALA A 1 790 ? -17.335 5.333 -13.948 1.00 96.69 790 ALA A N 1
ATOM 6264 C CA . ALA A 1 790 ? -16.158 4.553 -13.582 1.00 96.69 790 ALA A CA 1
ATOM 6265 C C . ALA A 1 790 ? -16.517 3.083 -13.317 1.00 96.69 790 ALA A C 1
ATOM 6267 O O . ALA A 1 790 ? -15.906 2.191 -13.902 1.00 96.69 790 ALA A O 1
ATOM 6268 N N . ALA A 1 791 ? -17.581 2.827 -12.548 1.00 95.50 791 ALA A N 1
ATOM 6269 C CA . ALA A 1 791 ? -18.084 1.472 -12.319 1.00 95.50 791 ALA A CA 1
ATOM 6270 C C . ALA A 1 791 ? -18.488 0.772 -13.631 1.00 95.50 791 ALA A C 1
ATOM 6272 O O . ALA A 1 791 ? -18.176 -0.399 -13.845 1.00 95.50 791 ALA A O 1
ATOM 6273 N N . GLU A 1 792 ? -19.151 1.491 -14.541 1.00 95.94 792 GLU A N 1
ATOM 6274 C CA . GLU A 1 792 ? -19.531 0.958 -15.850 1.00 95.94 792 GLU A CA 1
ATOM 6275 C C . GLU A 1 792 ? -18.320 0.671 -16.751 1.00 95.94 792 GLU A C 1
ATOM 6277 O O . GLU A 1 792 ? -18.313 -0.336 -17.465 1.00 95.94 792 GLU A O 1
ATOM 6282 N N . LEU A 1 793 ? -17.297 1.530 -16.723 1.00 95.56 793 LEU A N 1
ATOM 6283 C CA . LEU A 1 793 ? -16.038 1.317 -17.435 1.00 95.56 793 LEU A CA 1
ATOM 6284 C C . LEU A 1 793 ? -15.332 0.055 -16.936 1.00 95.56 793 LEU A C 1
ATOM 6286 O O . LEU A 1 793 ? -15.016 -0.808 -17.754 1.00 95.56 793 LEU A O 1
ATOM 6290 N N . LEU A 1 794 ? -15.132 -0.073 -15.621 1.00 95.06 794 LEU A N 1
ATOM 6291 C CA . LEU A 1 794 ? -14.462 -1.228 -15.017 1.00 95.06 794 LEU A CA 1
ATOM 6292 C C . LEU A 1 794 ? -15.210 -2.525 -15.334 1.00 95.06 794 LEU A C 1
ATOM 6294 O O . LEU A 1 794 ? -14.612 -3.470 -15.840 1.00 95.06 794 LEU A O 1
ATOM 6298 N N . ARG A 1 795 ? -16.541 -2.533 -15.186 1.00 93.69 795 ARG A N 1
ATOM 6299 C CA . ARG A 1 795 ? -17.386 -3.680 -15.554 1.00 93.69 795 ARG A CA 1
ATOM 6300 C C . ARG A 1 795 ? -17.244 -4.059 -17.031 1.00 93.69 795 ARG A C 1
ATOM 6302 O O . ARG A 1 795 ? -17.236 -5.240 -17.381 1.00 93.69 795 ARG A O 1
ATOM 6309 N N . LYS A 1 796 ? -17.158 -3.074 -17.930 1.00 93.06 796 LYS A N 1
ATOM 6310 C CA . LYS A 1 796 ? -16.945 -3.322 -19.364 1.00 93.06 796 LYS A CA 1
ATOM 6311 C C . LYS A 1 796 ? -15.538 -3.831 -19.663 1.00 93.06 796 LYS A C 1
ATOM 6313 O O . LYS A 1 796 ? -15.414 -4.708 -20.510 1.00 93.06 796 LYS A O 1
ATOM 6318 N N . LEU A 1 797 ? -14.505 -3.323 -18.996 1.00 91.75 797 LEU A N 1
ATOM 6319 C CA . LEU A 1 797 ? -13.138 -3.838 -19.128 1.00 91.75 797 LEU A CA 1
ATOM 6320 C C . LEU A 1 797 ? -13.074 -5.300 -18.664 1.00 91.75 797 LEU A C 1
ATOM 6322 O O . LEU A 1 797 ? -12.654 -6.160 -19.433 1.00 91.75 797 LEU A O 1
ATOM 6326 N N . GLN A 1 798 ? -13.647 -5.599 -17.496 1.00 90.38 798 GLN A N 1
ATOM 6327 C CA . GLN A 1 798 ? -13.730 -6.951 -16.934 1.00 90.38 798 GLN A CA 1
ATOM 6328 C C . GLN A 1 798 ? -14.563 -7.926 -17.782 1.00 90.38 798 GLN A C 1
ATOM 6330 O O . GLN A 1 798 ? -14.361 -9.128 -17.720 1.00 90.38 798 GLN A O 1
ATOM 6335 N N . SER A 1 799 ? -15.504 -7.446 -18.597 1.00 87.69 799 SER A N 1
ATOM 6336 C CA . SER A 1 799 ? -16.319 -8.304 -19.477 1.00 87.69 799 SER A CA 1
ATOM 6337 C C . SER A 1 799 ? -15.844 -8.333 -20.933 1.00 87.69 799 SER A C 1
ATOM 6339 O O . SER A 1 799 ? -16.524 -8.905 -21.786 1.00 87.69 799 SER A O 1
ATOM 6341 N N . GLY A 1 800 ? -14.705 -7.704 -21.250 1.00 84.56 800 GLY A N 1
ATOM 6342 C CA . GLY A 1 800 ? -14.189 -7.621 -22.621 1.00 84.56 800 GLY A CA 1
ATOM 6343 C C . GLY A 1 800 ? -15.020 -6.754 -23.565 1.00 84.56 800 GLY A C 1
ATOM 6344 O O . GLY A 1 800 ? -14.969 -6.919 -24.782 1.00 84.56 800 GLY A O 1
ATOM 6345 N N . GLY A 1 801 ? -15.772 -5.793 -23.027 1.00 85.00 801 GLY A N 1
ATOM 6346 C CA . GLY A 1 801 ? -16.620 -4.859 -23.772 1.00 85.00 801 GLY A CA 1
ATOM 6347 C C . GLY A 1 801 ? -15.873 -3.839 -24.646 1.00 85.00 801 GLY A C 1
ATOM 6348 O O . GLY A 1 801 ? -16.521 -3.018 -25.305 1.00 85.00 801 GLY A O 1
ATOM 6349 N N . PHE A 1 802 ? -14.537 -3.877 -24.675 1.00 83.06 802 PHE A N 1
ATOM 6350 C CA . PHE A 1 802 ? -13.678 -3.020 -25.501 1.00 83.06 802 PHE A CA 1
ATOM 6351 C C . PHE A 1 802 ? -12.696 -3.849 -26.352 1.00 83.06 802 PHE A C 1
ATOM 6353 O O . PHE A 1 802 ? -11.494 -3.819 -26.104 1.00 83.06 802 PHE A O 1
ATOM 6360 N N . PRO A 1 803 ? -13.174 -4.602 -27.359 1.00 76.88 803 PRO A N 1
ATOM 6361 C CA . PRO A 1 803 ? -12.283 -5.339 -28.250 1.00 76.88 803 PRO A CA 1
ATOM 6362 C C . PRO A 1 803 ? -11.423 -4.383 -29.096 1.00 76.88 803 PRO A C 1
ATOM 6364 O O . PRO A 1 803 ? -11.942 -3.412 -29.656 1.00 76.88 803 PRO A O 1
ATOM 6367 N N . GLY A 1 804 ? -10.130 -4.690 -29.237 1.00 70.06 804 GLY A N 1
ATOM 6368 C CA . GLY A 1 804 ? -9.201 -3.930 -30.082 1.00 70.06 804 GLY A CA 1
ATOM 6369 C C . GLY A 1 804 ? -8.655 -2.653 -29.438 1.00 70.06 804 GLY A C 1
ATOM 6370 O O . GLY A 1 804 ? -8.399 -1.686 -30.158 1.00 70.06 804 GLY A O 1
ATOM 6371 N N . ALA A 1 805 ? -8.580 -2.590 -28.104 1.00 67.00 805 ALA A N 1
ATOM 6372 C CA . ALA A 1 805 ? -8.082 -1.412 -27.395 1.00 67.00 805 ALA A CA 1
ATOM 6373 C C . ALA A 1 805 ? -6.544 -1.357 -27.328 1.00 67.00 805 ALA A C 1
ATOM 6375 O O . ALA A 1 805 ? -5.987 -0.318 -26.970 1.00 67.00 805 ALA A O 1
ATOM 6376 N N . ARG A 1 806 ? -5.842 -2.434 -27.699 1.00 63.12 806 ARG A N 1
ATOM 6377 C CA . ARG A 1 806 ? -4.377 -2.488 -27.696 1.00 63.12 806 ARG A CA 1
ATOM 6378 C C . ARG A 1 806 ? -3.851 -1.891 -29.004 1.00 63.12 806 ARG A C 1
ATOM 6380 O O . ARG A 1 806 ? -4.336 -2.196 -30.092 1.00 63.12 806 ARG A O 1
ATOM 6387 N N . GLY A 1 807 ? -2.872 -0.991 -28.902 1.00 56.25 807 GLY A N 1
ATOM 6388 C CA . GLY A 1 807 ? -2.213 -0.382 -30.067 1.00 56.25 807 GLY A CA 1
ATOM 6389 C C . GLY A 1 807 ? -2.622 1.054 -30.415 1.00 56.25 807 GLY A C 1
ATOM 6390 O O . GLY A 1 807 ? -2.380 1.490 -31.536 1.00 56.25 807 GLY A O 1
ATOM 6391 N N . GLY A 1 808 ? -3.226 1.806 -29.488 1.00 51.22 808 GLY A N 1
ATOM 6392 C CA . GLY A 1 808 ? -3.217 3.276 -29.547 1.00 51.22 808 GLY A CA 1
ATOM 6393 C C . GLY A 1 808 ? -3.910 3.919 -30.756 1.00 51.22 808 GLY A C 1
ATOM 6394 O O . GLY A 1 808 ? -3.648 5.084 -31.055 1.00 51.22 808 GLY A O 1
ATOM 6395 N N . THR A 1 809 ? -4.798 3.210 -31.466 1.00 54.69 809 THR A N 1
ATOM 6396 C CA . THR A 1 809 ? -5.552 3.834 -32.565 1.00 54.69 809 THR A CA 1
ATOM 6397 C C . THR A 1 809 ? -6.445 4.947 -32.008 1.00 54.69 809 THR A C 1
ATOM 6399 O O . THR A 1 809 ? -7.394 4.711 -31.253 1.00 54.69 809 THR A O 1
ATOM 6402 N N . ALA A 1 810 ? -6.096 6.191 -32.349 1.00 49.75 810 ALA A N 1
ATOM 6403 C CA . ALA A 1 810 ? -6.777 7.395 -31.896 1.00 49.75 810 ALA A CA 1
ATOM 6404 C C . ALA A 1 810 ? -8.280 7.304 -32.221 1.00 49.75 810 ALA A C 1
ATOM 6406 O O . ALA A 1 810 ? -8.677 7.298 -33.384 1.00 49.75 810 ALA A O 1
ATOM 6407 N N . GLY A 1 811 ? -9.115 7.182 -31.182 1.00 52.91 811 GLY A N 1
ATOM 6408 C CA . GLY A 1 811 ? -10.578 7.116 -31.301 1.00 52.91 811 GLY A CA 1
ATOM 6409 C C . GLY A 1 811 ? -11.267 5.915 -30.643 1.00 52.91 811 GLY A C 1
ATOM 6410 O O . GLY A 1 811 ? -12.494 5.834 -30.711 1.00 52.91 811 GLY A O 1
ATOM 6411 N N . ARG A 1 812 ? -10.536 4.986 -30.004 1.00 65.31 812 ARG A N 1
ATOM 6412 C CA . ARG A 1 812 ? -11.134 3.802 -29.342 1.00 65.31 812 ARG A CA 1
ATOM 6413 C C . ARG A 1 812 ? -10.758 3.587 -27.874 1.00 65.31 812 ARG A C 1
ATOM 6415 O O . ARG A 1 812 ? -11.171 2.578 -27.308 1.00 65.31 812 ARG A O 1
ATOM 6422 N N . ASP A 1 813 ? -10.036 4.514 -27.253 1.00 86.56 813 ASP A N 1
ATOM 6423 C CA . ASP A 1 813 ? -9.651 4.371 -25.849 1.00 86.56 813 ASP A CA 1
ATOM 6424 C C . ASP A 1 813 ? -10.892 4.316 -24.910 1.00 86.56 813 ASP A C 1
ATOM 6426 O O . ASP A 1 813 ? -11.803 5.150 -25.038 1.00 86.56 813 ASP A O 1
ATOM 6430 N N . PRO A 1 814 ? -10.958 3.344 -23.975 1.00 91.56 814 PRO A N 1
ATOM 6431 C CA . PRO A 1 814 ? -12.082 3.184 -23.054 1.00 91.56 814 PRO A CA 1
ATOM 6432 C C . PRO A 1 814 ? -12.385 4.400 -22.167 1.00 91.56 814 PRO A C 1
ATOM 6434 O O . PRO A 1 814 ? -13.565 4.658 -21.900 1.00 91.56 814 PRO A O 1
ATOM 6437 N N . ILE A 1 815 ? -11.369 5.164 -21.742 1.00 93.31 815 ILE A N 1
ATOM 6438 C CA . ILE A 1 815 ? -11.548 6.372 -20.915 1.00 93.31 815 ILE A CA 1
ATOM 6439 C C . ILE A 1 815 ? -12.255 7.445 -21.740 1.00 93.31 815 ILE A C 1
ATOM 6441 O O . ILE A 1 815 ? -13.332 7.905 -21.360 1.00 93.31 815 ILE A O 1
ATOM 6445 N N . THR A 1 816 ? -11.726 7.762 -22.922 1.00 92.19 816 THR A N 1
ATOM 6446 C CA . THR A 1 816 ? -12.291 8.785 -23.820 1.00 92.19 816 THR A CA 1
ATOM 6447 C C . THR A 1 816 ? -13.714 8.423 -24.261 1.00 92.19 816 THR A C 1
ATOM 6449 O O . THR A 1 816 ? -14.596 9.278 -24.351 1.00 92.19 816 THR A O 1
ATOM 6452 N N . LYS A 1 817 ? -13.979 7.131 -24.496 1.00 92.44 817 LYS A N 1
ATOM 6453 C CA . LYS A 1 817 ? -15.316 6.637 -24.857 1.00 92.44 817 LYS A CA 1
ATOM 6454 C C . LYS A 1 817 ? -16.323 6.733 -23.706 1.00 92.44 817 LYS A C 1
ATOM 6456 O O . LYS A 1 817 ? -17.518 6.857 -23.970 1.00 92.44 817 LYS A O 1
ATOM 6461 N N . THR A 1 818 ? -15.864 6.654 -22.459 1.00 93.88 818 THR A N 1
ATOM 6462 C CA . THR A 1 818 ? -16.741 6.669 -21.278 1.00 93.88 818 THR A CA 1
ATOM 6463 C C . THR A 1 818 ? -16.953 8.080 -20.736 1.00 93.88 818 THR A C 1
ATOM 6465 O O . THR A 1 818 ? -18.089 8.459 -20.456 1.00 93.88 818 THR A O 1
ATOM 6468 N N . PHE A 1 819 ? -15.882 8.862 -20.604 1.00 93.06 819 PHE A N 1
ATOM 6469 C CA . PHE A 1 819 ? -15.897 10.186 -19.973 1.00 93.06 819 PHE A CA 1
ATOM 6470 C C . PHE A 1 819 ? -15.944 11.346 -20.980 1.00 93.06 819 PHE A C 1
ATOM 6472 O O . PHE A 1 819 ? -16.173 12.488 -20.588 1.00 93.06 819 PHE A O 1
ATOM 6479 N N . GLY A 1 820 ? -15.801 11.062 -22.278 1.00 92.75 820 GLY A N 1
ATOM 6480 C CA . GLY A 1 820 ? -15.784 12.060 -23.345 1.00 92.75 820 GLY A CA 1
ATOM 6481 C C . GLY A 1 820 ? -14.372 12.557 -23.689 1.00 92.75 820 GLY A C 1
ATOM 6482 O O . GLY A 1 820 ? -13.384 12.070 -23.145 1.00 92.75 820 GLY A O 1
ATOM 6483 N N . PRO A 1 821 ? -14.257 13.522 -24.622 1.00 92.25 821 PRO A N 1
ATOM 6484 C CA . PRO A 1 821 ? -12.969 13.995 -25.135 1.00 92.25 821 PRO A CA 1
ATOM 6485 C C . PRO A 1 821 ? -12.233 14.977 -24.208 1.00 92.25 821 PRO A C 1
ATOM 6487 O O . PRO A 1 821 ? -11.093 15.331 -24.496 1.00 92.25 821 PRO A O 1
ATOM 6490 N N . ASP A 1 822 ? -12.861 15.448 -23.126 1.00 93.62 822 ASP A N 1
ATOM 6491 C CA . ASP A 1 822 ? -12.246 16.392 -22.184 1.00 93.62 822 ASP A CA 1
ATOM 6492 C C . ASP A 1 822 ? -11.302 15.680 -21.201 1.00 93.62 822 ASP A C 1
ATOM 6494 O O . ASP A 1 822 ? -11.588 15.516 -20.012 1.00 93.62 822 ASP A O 1
ATOM 6498 N N . LEU A 1 823 ? -10.147 15.246 -21.713 1.00 94.06 823 LEU A N 1
ATOM 6499 C CA . LEU A 1 823 ? -9.105 14.623 -20.893 1.00 94.06 823 LEU A CA 1
ATOM 6500 C C . LEU A 1 823 ? -8.498 15.601 -19.882 1.00 94.06 823 LEU A C 1
ATOM 6502 O O . LEU A 1 823 ? -8.021 15.169 -18.837 1.00 94.06 823 LEU A O 1
ATOM 6506 N N . LYS A 1 824 ? -8.550 16.912 -20.148 1.00 96.00 824 LYS A N 1
ATOM 6507 C CA . LYS A 1 824 ? -8.022 17.926 -19.232 1.00 96.00 824 LYS A CA 1
ATOM 6508 C C . LYS A 1 824 ? -8.862 18.012 -17.959 1.00 96.00 824 LYS A C 1
ATOM 6510 O O . LYS A 1 824 ? -8.307 17.955 -16.865 1.00 96.00 824 LYS A O 1
ATOM 6515 N N . GLY A 1 825 ? -10.186 18.106 -18.087 1.00 95.38 825 GLY A N 1
ATOM 6516 C CA . GLY A 1 825 ? -11.077 18.086 -16.924 1.00 95.38 825 GLY A CA 1
ATOM 6517 C C . GLY A 1 825 ? -10.937 16.788 -16.121 1.00 95.38 825 GLY A C 1
ATOM 6518 O O . GLY A 1 825 ? -10.895 16.813 -14.891 1.00 95.38 825 GLY A O 1
ATOM 6519 N N . PHE A 1 826 ? -10.791 15.651 -16.811 1.00 95.62 826 PHE A N 1
ATOM 6520 C CA . PHE A 1 826 ? -10.552 14.353 -16.174 1.00 95.62 826 PHE A CA 1
ATOM 6521 C C . PHE A 1 826 ? -9.209 14.299 -15.418 1.00 95.62 826 PHE A C 1
ATOM 6523 O O . PHE A 1 826 ? -9.183 13.866 -14.265 1.00 95.62 826 PHE A O 1
ATOM 6530 N N . GLN A 1 827 ? -8.129 14.823 -16.010 1.00 97.31 827 GLN A N 1
ATOM 6531 C CA . GLN A 1 827 ? -6.818 14.987 -15.367 1.00 97.31 827 GLN A CA 1
ATOM 6532 C C . GLN A 1 827 ? -6.911 15.820 -14.083 1.00 97.31 827 GLN A C 1
ATOM 6534 O O . GLN A 1 827 ? -6.411 15.401 -13.041 1.00 97.31 827 GLN A O 1
ATOM 6539 N N . GLU A 1 828 ? -7.573 16.979 -14.126 1.00 97.19 828 GLU A N 1
ATOM 6540 C CA . GLU A 1 828 ? -7.701 17.869 -12.963 1.00 97.19 828 GLU A CA 1
ATOM 6541 C C . GLU A 1 828 ? -8.439 17.187 -11.796 1.00 97.19 828 GLU A C 1
ATOM 6543 O O . GLU A 1 828 ? -8.020 17.310 -10.640 1.00 97.19 828 GLU A O 1
ATOM 6548 N N . MET A 1 829 ? -9.499 16.423 -12.090 1.00 97.06 829 MET A N 1
ATOM 6549 C CA . MET A 1 829 ? -10.226 15.637 -11.084 1.00 97.06 829 MET A CA 1
ATOM 6550 C C . MET A 1 829 ? -9.361 14.522 -10.488 1.00 97.06 829 MET A C 1
ATOM 6552 O O . MET A 1 829 ? -9.338 14.351 -9.267 1.00 97.06 829 MET A O 1
ATOM 6556 N N . TRP A 1 830 ? -8.635 13.790 -11.335 1.00 97.69 830 TRP A N 1
ATOM 6557 C CA . TRP A 1 830 ? -7.741 12.720 -10.902 1.00 97.69 830 TRP A CA 1
ATOM 6558 C C . TRP A 1 830 ? -6.622 13.239 -9.991 1.00 97.69 830 TRP A C 1
ATOM 6560 O O . TRP A 1 830 ? -6.401 12.713 -8.900 1.00 97.69 830 TRP A O 1
ATOM 6570 N N . GLU A 1 831 ? -5.965 14.334 -10.373 1.00 97.88 831 GLU A N 1
ATOM 6571 C CA . GLU A 1 831 ? -4.931 14.957 -9.546 1.00 97.88 831 GLU A CA 1
ATOM 6572 C C . GLU A 1 831 ? -5.475 15.482 -8.217 1.00 97.88 831 GLU A C 1
ATOM 6574 O O . GLU A 1 831 ? -4.805 15.367 -7.187 1.00 97.88 831 GLU A O 1
ATOM 6579 N N . ALA A 1 832 ? -6.665 16.092 -8.223 1.00 97.50 832 ALA A N 1
ATOM 6580 C CA . ALA A 1 832 ? -7.310 16.569 -7.003 1.00 97.50 832 ALA A CA 1
ATOM 6581 C C . ALA A 1 832 ? -7.598 15.409 -6.041 1.00 97.50 832 ALA A C 1
ATOM 6583 O O . ALA A 1 832 ? -7.315 15.521 -4.845 1.00 97.50 832 ALA A O 1
ATOM 6584 N N . PHE A 1 833 ? -8.079 14.283 -6.572 1.00 97.38 833 PHE A N 1
ATOM 6585 C CA . PHE A 1 833 ? -8.271 13.056 -5.810 1.00 97.38 833 PHE A CA 1
ATOM 6586 C C . PHE A 1 833 ? -6.951 12.549 -5.208 1.00 97.38 833 PHE A C 1
ATOM 6588 O O . PHE A 1 833 ? -6.866 12.377 -3.992 1.00 97.38 833 PHE A O 1
ATOM 6595 N N . LEU A 1 834 ? -5.887 12.411 -6.010 1.00 96.94 834 LEU A N 1
ATOM 6596 C CA . LEU A 1 834 ? -4.578 11.946 -5.526 1.00 96.94 834 LEU A CA 1
ATOM 6597 C C . LEU A 1 834 ? -3.972 12.870 -4.459 1.00 96.94 834 LEU A C 1
ATOM 6599 O O . LEU A 1 834 ? -3.364 12.394 -3.497 1.00 96.94 834 LEU A O 1
ATOM 6603 N N . LYS A 1 835 ? -4.146 14.194 -4.587 1.00 96.38 835 LYS A N 1
ATOM 6604 C CA . LYS A 1 835 ? -3.725 15.175 -3.566 1.00 96.38 835 LYS A CA 1
ATOM 6605 C C . LYS A 1 835 ? -4.452 14.955 -2.234 1.00 96.38 835 LYS A C 1
ATOM 6607 O O . LYS A 1 835 ? -3.833 15.155 -1.188 1.00 96.38 835 LYS A O 1
ATOM 6612 N N . GLY A 1 836 ? -5.723 14.548 -2.281 1.00 95.81 836 GLY A N 1
ATOM 6613 C CA . GLY A 1 836 ? -6.596 14.357 -1.120 1.00 95.81 836 GLY A CA 1
ATOM 6614 C C . GLY A 1 836 ? -6.363 13.074 -0.316 1.00 95.81 836 GLY A C 1
ATOM 6615 O O . GLY A 1 836 ? -6.718 13.047 0.858 1.00 95.81 836 GLY A O 1
ATOM 6616 N N . LEU A 1 837 ? -5.745 12.041 -0.898 1.00 93.69 837 LEU A N 1
ATOM 6617 C CA . LEU A 1 837 ? -5.405 10.799 -0.185 1.00 93.69 837 LEU A CA 1
ATOM 6618 C C . LEU A 1 837 ? -4.362 11.080 0.911 1.00 93.69 837 LEU A C 1
ATOM 6620 O O . LEU A 1 837 ? -3.327 11.666 0.599 1.00 93.69 837 LEU A O 1
ATOM 6624 N N . GLY A 1 838 ? -4.571 10.692 2.172 1.00 79.62 838 GLY A N 1
ATOM 6625 C CA . GLY A 1 838 ? -3.663 11.050 3.274 1.00 79.62 838 GLY A CA 1
ATOM 6626 C C . GLY A 1 838 ? -3.802 10.198 4.518 1.00 79.62 838 GLY A C 1
ATOM 6627 O O . GLY A 1 838 ? -4.936 9.755 4.793 1.00 79.62 838 GLY A O 1
#